Protein 1ZCZ (pdb70)

CATH classification: 3.40.50.1380 (+2 more: 3.40.140.20, 3.40.140.20)

InterPro domains:
  IPR002695 Bifunctional purine biosynthesis protein PurH-like [MF_00139] (1-452)
  IPR002695 Bifunctional purine biosynthesis protein PurH-like [PF01808] (104-384)
  IPR002695 Bifunctional purine biosynthesis protein PurH-like [PIRSF000414] (1-452)
  IPR002695 Bifunctional purine biosynthesis protein PurH-like [PTHR11692] (2-452)
  IPR002695 Bifunctional purine biosynthesis protein PurH-like [SM00798] (104-391)
  IPR011607 Methylglyoxal synthase-like domain [PF02142] (15-68)
  IPR011607 Methylglyoxal synthase-like domain [PS51855] (1-115)
  IPR011607 Methylglyoxal synthase-like domain [SM00851] (13-114)
  IPR016193 Cytidine deaminase-like [SSF53927] (165-452)
  IPR024051 AICAR transformylase, duplicated domain superfamily [G3DSA:3.40.140.20] (161-304)
  IPR024051 AICAR transformylase, duplicated domain superfamily [G3DSA:3.40.140.20] (324-452)
  IPR036914 Methylglyoxal synthase-like domain superfamily [G3DSA:3.40.50.1380] (1-156)
  IPR036914 Methylglyoxal synthase-like domain superfamily [SSF52335] (1-155)

Secondary structure (DSSP, 8-state):
--EEEEE-SSTGGGHHHHHHHHHTT-EEEE-HHHHHHHHHTT---EEGGGGS----GGGGTTTT--HHHHHHHHSSS-S-SEEEE-PPPTT---SHHHHHHHHHHHTTTT-EEE-SHHHHHHHHH---HHHHHHHHHHHHHHHHHHHHHHHHHHSTTSEEEEEEE----S-SSSTTS-EEEES--SEEEE-SSSPPPHHHHHHHHHHHHHHHT-SSSEEEEEETTEEEEEEE-S-HHHHHHHHHHHTTTTTTTEEEEESS-B-HHHHHH--S-EEEEE-S-B-HHHHHHHTTSS-EEEEE-----EEEEEETTEEEEEE--PPPS--EEEESPPPPHHHHHHHHHHHHHHHHSPSS-EEEEETTEEEEEE-S-SSHHHHHHHHHHHHGGGGTT-EEEESS--SSHHHHHHHHHTT--EEEE----TTHHHHHHHHHHHT-EEEE-SS-----/--SSEEEEEES-TTTTHHHHHHHHHTTPEEEE-HHHHHHHHHTT---EEGGGGS----GGGGTTTT--HHHHHHHHSSS-S-SEEEEEPPPTT---SHHHHHHHHHHHTTTT-EEE-SHHHHHHHHH---HHHHHHHHHHHHHHHHHHHHHHHHHHSTTSEEEEEEE----S-SSSTTS-EEEES--SEEE-STT----HHHHHHHHHHHHHHHT-SSSEEEEEETTEEEEEEE-S-HHHHHHHHHHHTTTT-TTEEEEESS-B-HHHHHT--S-EEEEE-S-B-HHHHHHHHHTT-EEEEE-----EEEEEETTEEEEEE--PPPS--EEEESSPPPHHHHHHHHHHHHHHHHSPSS-EEEEETTEEEEEE-S-SSHHHHHHHHHHHHGGGGTT-EEEESS--SSTHHHHHHHHTT--EEEE----TTHHHHHHHHHHHT-EEEE-SS-----

Organism: Thermotoga maritima (strain ATCC 43589 / DSM 3109 / JCM 10099 / NBRC 100826 / MSB8) (NCBI:txid243274)

Foldseek 3Di:
DQEEEEEDDPQVVCLVVLVVSVVVPHAAEYDPVSQVVNVVVVHHYHYCCVVFPDDQPPNNLCVQVGVRNLCLQQPPNHPGQEYEYADDDPPDDHDRRLVSQLSNLVNLLRHFYYHDPVSVVLSVPDRDPVSSNVRSVVSVLVSLVVVQVNVCVVPNPPHDHFDWDDQPECAAPDNVHHDTHTHDAQKDKQEPDDGQYNQNVLLQVLQCQLQQPQVAWKKFKGDRQATPKMFDDDDNLVRQVQRCVLVVVRSAQIAMETAAEQELVNLVSDPHHYAEYEYCYYDPNSSVSPNVDNHMYMHGDDDFDWAFQDDPNDTDIDGLDDDDDDWAWDDADDDDPQQVSLQVSQSSNQLRFAPQKKWKDDPGMTNFIQGPDPAVLRRLQRRLVRNQQVLAQIEMEGLADDQALNSVVSSLVSHHAEYEHADDHPCSVRNSVSCVVSNHIYIHDPDGRHHD/DQDQEEEEEEPDCVVCVVVQQVSVVVPHAYEYDPVVCVVCVVVVHHHHHCPVQFDDDCPPNCLCVLVTPRNLCLQQPPRHPGQEYEYEDDDPPDDHDRRLVSQLSNLVNLLRHAYYHDDVSVVCSNPDRDPVVSNVRSVVSVLVVLVVVQVNVCVVPNPPHDHWDWDDQPACAAP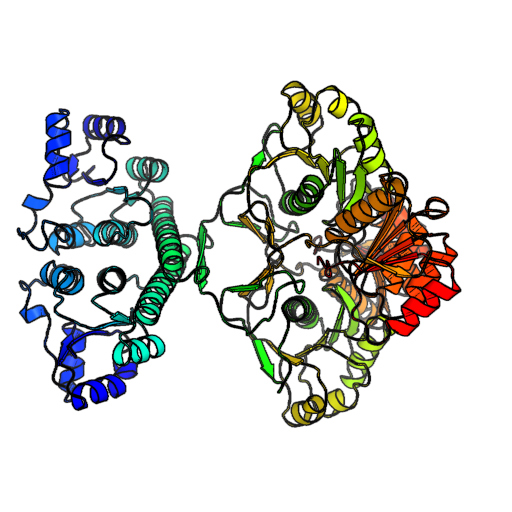DNVHHDTHTHDAQKDWQFPPRDDHNQRVLLQVLQAVLQLLAPAWKKFWGDPQATPKMFHDDDNLVRHVQRCVLVVVRRAQIEMETAAEAELVNLVSDPHDHQEYEYCYYDPNSNVSQSVVNHIYIHGDDDFDWAFQQDPNDTDIDGQDDDDDDWAWDDFDDDDPQQVSQQVSQQSNCLSAAPQKKWKTDPGMTNFIFGPDPAVLRNLQRRLVRNQQVLAQIEMEGLADDQALNSVVSSLVSHHAEYEHADDHPCRVVNVVSCNVSNHIYIHDPDGRHHD

Solvent-accessible surface area: 35564 Å² total; per-residue (Å²): 113,108,68,0,6,0,24,12,112,79,59,123,121,3,19,106,14,0,84,84,6,69,132,128,55,20,83,1,32,0,24,57,40,2,1,106,28,0,110,95,44,69,4,64,10,60,34,17,45,105,29,25,52,172,32,91,73,65,70,26,110,0,59,35,1,7,12,56,4,0,14,6,0,23,4,86,153,15,107,2,25,0,0,0,4,20,18,34,60,74,104,60,16,31,10,10,8,2,3,5,0,3,0,0,0,66,24,37,126,102,0,6,0,0,15,44,58,98,0,0,112,57,0,29,130,28,95,74,100,144,28,30,66,80,0,0,0,7,0,0,1,68,0,1,43,14,1,7,76,2,0,49,78,32,45,156,13,9,6,21,16,37,78,89,51,123,31,136,38,217,73,1,4,0,75,53,2,130,16,32,5,14,11,99,20,25,28,101,57,46,42,167,74,88,53,5,36,2,19,13,0,13,11,0,15,13,0,23,33,5,0,103,76,14,52,86,73,0,0,0,0,0,28,34,17,7,4,7,0,0,0,8,19,153,79,56,38,63,4,2,95,74,0,12,85,33,29,65,83,2,0,111,11,0,4,0,0,0,39,11,75,0,39,63,120,1,3,115,40,18,176,51,71,7,35,0,1,0,0,48,30,21,35,125,97,0,38,109,26,1,67,158,74,109,5,0,3,0,72,15,38,144,47,60,19,70,8,4,30,13,1,1,27,0,0,2,8,0,33,24,91,45,6,164,48,138,41,107,74,53,15,36,137,96,16,58,92,70,44,66,59,14,0,55,0,0,0,38,0,0,2,1,0,23,2,9,0,0,0,0,0,69,102,7,24,3,18,5,11,0,5,10,1,14,23,8,92,25,0,0,64,0,0,18,66,67,7,40,127,136,0,126,32,0,4,0,1,0,0,8,70,4,43,94,28,61,1,0,53,35,0,22,140,24,30,7,87,0,0,0,0,8,40,57,11,145,87,24,114,90,2,32,96,42,0,129,126,62,65,3,10,0,11,82,2,53,17,48,0,24,11,16,163,156,126,54,32,0,9,4,30,32,93,22,50,91,66,23,48,100,40,2,93,98,10,68,128,134,40,16,38,1,40,0,33,68,52,25,10,60,43,6,59,97,56,66,4,115,14,51,31,9,42,106,46,21,49,176,28,111,66,66,74,25,106,0,95,26,2,6,12,62,10,0,16,7,0,22,3,90,154,14,98,1,29,0,0,0,3,20,19,120,70,71,104,52,16,30,10,10,8,2,3,5,0,4,0,0,0,68,24,39,123,98,0,9,1,0,18,49,102,102,0,5,57,50,0,29,139,47,99,69,102,146,24,24,44,80,0,0,0,9,0,0,0,63,0,0,39,13,1,5,74,2,0,51,70,22,46,152,13,12,6,24,18,33,74,87,41,116,30,151,32,208,54,2,4,0,73,52,2,129,14,31,5,12,13,169,14,27,25,94,31,43,13,159,63,115,80,6,35,1,21,6,2,12,12,0,15,8,0,16,23,2,0,97,23,14,77,125,70,0,0,0,0,0,33,33,6,8,5,6,0,0,0,15,14,113,78,57,39,69,4,0,108,80,0,11,91,34,25,71,131,1,0,129,14,0,5,0,0,0,43,12,77,0,34,80,121,2,4,100,39,33,158,45,87,1,54,0,0,0,0,48,32,19,37,127,96,0,27,59,50,4,24,90,76,69,8,54,0,0,63,11,40,149,38,59,16,69,9,4,42,14,2,1,26,0,0,2,8,0,34,23,95,41,8,169,49,136,35,100,77,52,19,41,142,84,21,62,113,94,45,43,67,15,0,64,0,0,0,58,0,0,0,0,0,22,4,8,0,0,0,0,0,72,97,8,25,2,16,3,14,0,9,9,1,12,23,11,102,28,0,0,61,0,0,18,68,64,5,40,164,134,0,161,29,0,3,1,1,0,0,7,71,4,41,86,31,52,1,0,75,46,0,20,170,30,27,4,85,0,0,0,0,9,47,57,14,151,92,29,147,98,2,25,88,42,0,132,114,66,65,6,11,1,15,77,2,49,17,50,0,23,7,18

Sequence (906 aa):
MKRILVSLYEKEKYLDILRELHEKGWEIWASSGTAKFLKSNGIEANDVSTITGFENLLGGLVKTLHPEIFAGILGPEPRWDVVFVDLYPPPDIDIGGVALLRAAAKNWKKVKPAFDMETLKLAIEIDDEETRKYLAGMTFAFTSVYDSIRANQFVEGISLAFKREDLQLRYGENPHEKAFVYGKPAFEILHEGKTISFNNILDAENAWFMAKNLPRMGAVVVKHQSPCGAAIGEDKVEIVKKAIEADDESSFGGILAVNFEMDEEVAKSLKKYLEVIVAPSFTQEAIEVLSKKKVRLLKPGDYASWAGKMAFGSLVLSERKYPEGNFELVVGEPLSEKELEDLEFAYRVVEGAKSNAVLIAKDGVTVGIGSGQPSRKRAAWIATVMAGEKAKGAVAASDAFFPFPDSLEILAQAGVKAVVAPLGSIRDEEVIEKARELGITFYKAPSRVFRHHHMKRILVSLYEKEKYLDILRELHEKGWEIWASSGTAKFLKSNGIEANDVSTITGFENLLGGLVKTLHPEIFAGILGPEPRWDVVFVDLYPPPDIDIGGVALLRAAAKNWKKVKPAFDMETLKLAIEIDDEETRKYLAGMTFAFTSVYDSIRANQFVEGISLAFKREDLQLRYGENPHEKAFVYGKPAFEILHEGKTISFNNILDAENAWFMAKNLPRMGAVVVKHQSPCGAAIGEDKVEIVKKAIEADDESSFGGILAVNFEMDEEVAKSLKKYLEVIVAPSFTQEAIEVLSKKKVRLLKPGDYASWAGKMAFGSLVLSERKYPEGNFELVVGEPLSEKELEDLEFAYRVVEGAKSNAVLIAKDGVTVGIGSGQPSRKRAAWIATVMAGEKAKGAVAASDAFFPFPDSLEILAQAGVKAVVAPLGSIRDEEVIEKARELGITFYKAPSRVFRH

Radius of gyration: 31.63 Å; Cα contacts (8 Å, |Δi|>4): 2223; chains: 2; bounding box: 84×68×86 Å

Structure (mmCIF, N/CA/C/O backbone):
data_1ZCZ
#
_entry.id   1ZCZ
#
_cell.length_a   62.084
_cell.length_b   58.630
_cell.length_c   72.749
_cell.angle_alpha   99.26
_cell.angle_beta   96.89
_cell.angle_gamma   106.13
#
_symmetry.space_group_name_H-M   'P 1'
#
loop_
_entity.id
_entity.type
_entity.pdbx_description
1 polymer 'Bifunctional purine biosynthesis protein purH'
2 non-polymer 'POTASSIUM ION'
3 non-polymer 'TETRAETHYLENE GLYCOL'
4 water water
#
loop_
_atom_site.group_PDB
_atom_site.id
_atom_site.type_symbol
_atom_site.label_atom_id
_atom_site.label_alt_id
_atom_site.label_comp_id
_atom_site.label_asym_id
_atom_site.label_entity_id
_atom_site.label_seq_id
_atom_site.pdbx_PDB_ins_code
_atom_site.Cartn_x
_atom_site.Cartn_y
_atom_site.Cartn_z
_atom_site.occupancy
_atom_site.B_iso_or_equiv
_atom_site.auth_seq_id
_atom_site.auth_comp_id
_atom_site.auth_asym_id
_atom_site.auth_atom_id
_atom_site.pdbx_PDB_model_num
ATOM 1 N N . MET A 1 13 ? 24.512 -31.395 21.882 1.00 56.59 1 MET A N 1
ATOM 2 C CA . MET A 1 13 ? 23.156 -31.244 21.261 1.00 55.42 1 MET A CA 1
ATOM 3 C C . MET A 1 13 ? 22.013 -31.440 22.291 1.00 53.36 1 MET A C 1
ATOM 4 O O . MET A 1 13 ? 22.245 -31.855 23.437 1.00 56.94 1 MET A O 1
ATOM 6 N N . LYS A 1 14 ? 20.789 -31.132 21.866 1.00 47.88 2 LYS A N 1
ATOM 7 C CA . LYS A 1 14 ? 19.584 -31.149 22.728 1.00 44.39 2 LYS A CA 1
ATOM 8 C C . LYS A 1 14 ? 19.690 -30.285 24.011 1.00 41.39 2 LYS A C 1
ATOM 9 O O . LYS A 1 14 ? 19.330 -30.704 25.108 1.00 40.40 2 LYS A O 1
ATOM 15 N N . ARG A 1 15 ? 20.168 -29.060 23.837 1.00 39.90 3 ARG A N 1
ATOM 16 C CA . ARG A 1 15 ? 20.151 -28.048 24.898 1.00 38.94 3 ARG A CA 1
ATOM 17 C C . ARG A 1 15 ? 19.332 -26.852 24.446 1.00 37.66 3 ARG A C 1
ATOM 18 O O . ARG A 1 15 ? 19.559 -26.290 23.361 1.00 34.27 3 ARG A O 1
ATOM 26 N N . ILE A 1 16 ? 18.376 -26.470 25.292 1.00 36.84 4 ILE A N 1
ATOM 27 C CA . ILE A 1 16 ? 17.476 -25.355 25.007 1.00 35.03 4 ILE A CA 1
ATOM 28 C C . ILE A 1 16 ? 17.468 -24.333 26.144 1.00 34.01 4 ILE A C 1
ATOM 29 O O . ILE A 1 16 ? 17.436 -24.697 27.311 1.00 31.57 4 ILE A O 1
ATOM 34 N N . LEU A 1 17 ? 17.521 -23.053 25.786 1.00 32.58 5 LEU A N 1
ATOM 35 C CA . LEU A 1 17 ? 17.367 -21.957 26.740 1.00 34.03 5 LEU A CA 1
ATOM 36 C C . LEU A 1 17 ? 15.984 -21.375 26.514 1.00 35.46 5 LEU A C 1
ATOM 37 O O . LEU A 1 17 ? 15.638 -20.993 25.387 1.00 35.39 5 LEU A O 1
ATOM 42 N N . VAL A 1 18 ? 15.209 -21.299 27.596 1.00 36.39 6 VAL A N 1
ATOM 43 C CA . VAL A 1 18 ? 13.816 -20.869 27.559 1.00 37.66 6 VAL A CA 1
ATOM 44 C C . VAL A 1 18 ? 13.529 -19.653 28.486 1.00 35.85 6 VAL A C 1
ATOM 45 O O . VAL A 1 18 ? 13.840 -19.670 29.685 1.00 38.03 6 VAL A O 1
ATOM 49 N N . SER A 1 19 ? 12.902 -18.629 27.914 1.00 34.96 7 SER A N 1
ATOM 50 C CA . SER A 1 19 ? 12.296 -17.520 28.675 1.00 35.01 7 SER A CA 1
ATOM 51 C C . SER A 1 19 ? 10.845 -17.327 28.243 1.00 34.38 7 SER A C 1
ATOM 52 O O . SER A 1 19 ? 10.585 -16.980 27.085 1.00 37.17 7 SER A O 1
ATOM 55 N N . LEU A 1 20 ? 9.902 -17.582 29.150 1.00 39.16 8 LEU A N 1
ATOM 56 C CA . LEU A 1 20 ? 8.458 -17.624 28.808 1.00 40.18 8 LEU A CA 1
ATOM 57 C C . LEU A 1 20 ? 7.622 -16.568 29.517 1.00 38.62 8 LEU A C 1
ATOM 58 O O . LEU A 1 20 ? 7.778 -16.365 30.725 1.00 38.71 8 LEU A O 1
ATOM 63 N N . TYR A 1 21 ? 6.689 -15.968 28.786 1.00 38.99 9 TYR A N 1
ATOM 64 C CA . TYR A 1 21 ? 5.606 -15.177 29.383 1.00 41.67 9 TYR A CA 1
ATOM 65 C C . TYR A 1 21 ? 4.379 -16.065 29.487 1.00 43.26 9 TYR A C 1
ATOM 66 O O . TYR A 1 21 ? 3.831 -16.270 30.582 1.00 40.48 9 TYR A O 1
ATOM 75 N N . GLU A 1 22 ? 3.948 -16.599 28.340 1.00 42.57 10 GLU A N 1
ATOM 76 C CA . GLU A 1 22 ? 2.784 -17.499 28.281 1.00 41.76 10 GLU A CA 1
ATOM 77 C C . GLU A 1 22 ? 3.184 -18.885 28.763 1.00 42.18 10 GLU A C 1
ATOM 78 O O . GLU A 1 22 ? 3.318 -19.812 27.972 1.00 41.95 10 GLU A O 1
ATOM 84 N N . LYS A 1 23 ? 3.345 -19.039 30.070 1.00 39.70 11 LYS A N 1
ATOM 85 C CA . LYS A 1 23 ? 3.924 -20.247 30.609 1.00 38.71 11 LYS A CA 1
ATOM 86 C C . LYS A 1 23 ? 3.088 -21.498 30.319 1.00 38.27 11 LYS A C 1
ATOM 87 O O . LYS A 1 23 ? 3.610 -22.470 29.781 1.00 36.23 11 LYS A O 1
ATOM 93 N N . GLU A 1 24 ? 1.798 -21.467 30.639 1.00 36.12 12 GLU A N 1
ATOM 94 C CA . GLU A 1 24 ? 0.961 -22.660 30.490 1.00 36.47 12 GLU A CA 1
ATOM 95 C C . GLU A 1 24 ? 0.806 -23.081 29.034 1.00 34.46 12 GLU A C 1
ATOM 96 O O . GLU A 1 24 ? 0.649 -24.251 28.760 1.00 35.28 12 GLU A O 1
ATOM 102 N N . LYS A 1 25 ? 0.811 -22.114 28.122 1.00 34.85 13 LYS A N 1
ATOM 103 C CA . LYS A 1 25 ? 0.742 -22.385 26.677 1.00 36.13 13 LYS A CA 1
ATOM 104 C C . LYS A 1 25 ? 1.830 -23.369 26.199 1.00 37.27 13 LYS A C 1
ATOM 105 O O . LYS A 1 25 ? 1.575 -24.250 25.381 1.00 36.42 13 LYS A O 1
ATOM 111 N N . TYR A 1 26 ? 3.034 -23.247 26.737 1.00 35.95 14 TYR A N 1
ATOM 112 C CA . TYR A 1 26 ? 4.144 -24.115 26.318 1.00 37.43 14 TYR A CA 1
ATOM 113 C C . TYR A 1 26 ? 4.514 -25.231 27.300 1.00 36.58 14 TYR A C 1
ATOM 114 O O . TYR A 1 26 ? 5.513 -25.913 27.102 1.00 36.78 14 TYR A O 1
ATOM 123 N N . LEU A 1 27 ? 3.704 -25.458 28.328 1.00 38.81 15 LEU A N 1
ATOM 124 C CA . LEU A 1 27 ? 4.036 -26.460 29.321 1.00 38.15 15 LEU A CA 1
ATOM 125 C C . LEU A 1 27 ? 4.080 -27.893 28.728 1.00 40.50 15 LEU A C 1
ATOM 126 O O . LEU A 1 27 ? 5.032 -28.652 28.965 1.00 36.35 15 LEU A O 1
ATOM 131 N N . ASP A 1 28 ? 3.043 -28.249 27.973 1.00 41.23 16 ASP A N 1
ATOM 132 C CA . ASP A 1 28 ? 2.945 -29.570 27.350 1.00 40.78 16 ASP A CA 1
ATOM 133 C C . ASP A 1 28 ? 4.099 -29.874 26.406 1.00 39.92 16 ASP A C 1
ATOM 134 O O . ASP A 1 28 ? 4.674 -30.954 26.485 1.00 38.84 16 ASP A O 1
ATOM 139 N N . ILE A 1 29 ? 4.446 -28.945 25.520 1.00 39.95 17 ILE A N 1
ATOM 140 C CA . ILE A 1 29 ? 5.555 -29.208 24.599 1.00 41.83 17 ILE A CA 1
ATOM 141 C C . ILE A 1 29 ? 6.903 -29.283 25.335 1.00 42.10 17 ILE A C 1
ATOM 142 O O . ILE A 1 29 ? 7.764 -30.076 24.979 1.00 42.84 17 ILE A O 1
ATOM 147 N N . LEU A 1 30 ? 7.082 -28.477 26.371 1.00 40.48 18 LEU A N 1
ATOM 148 C CA . LEU A 1 30 ? 8.320 -28.538 27.148 1.00 40.63 18 LEU A CA 1
ATOM 149 C C . LEU A 1 30 ? 8.467 -29.857 27.894 1.00 39.29 18 LEU A C 1
ATOM 150 O O . LEU A 1 30 ? 9.578 -30.366 28.039 1.00 38.70 18 LEU A O 1
ATOM 155 N N . ARG A 1 31 ? 7.352 -30.413 28.362 1.00 38.60 19 ARG A N 1
ATOM 156 C CA . ARG A 1 31 ? 7.371 -31.728 28.982 1.00 38.48 19 ARG A CA 1
ATOM 157 C C . ARG A 1 31 ? 7.857 -32.790 27.997 1.00 37.29 19 ARG A C 1
ATOM 158 O O . ARG A 1 31 ? 8.709 -33.599 28.335 1.00 38.63 19 ARG A O 1
ATOM 166 N N . GLU A 1 32 ? 7.296 -32.777 26.788 1.00 38.17 20 GLU A N 1
ATOM 167 C CA . GLU A 1 32 ? 7.743 -33.649 25.698 1.00 40.01 20 GLU A CA 1
ATOM 168 C C . GLU A 1 32 ? 9.242 -33.562 25.450 1.00 39.44 20 GLU A C 1
ATOM 169 O O . GLU A 1 32 ? 9.905 -34.582 25.333 1.00 38.30 20 GLU A O 1
ATOM 175 N N . LEU A 1 33 ? 9.771 -32.346 25.330 1.00 38.60 21 LEU A N 1
ATOM 176 C CA . LEU A 1 33 ? 11.194 -32.169 25.066 1.00 38.98 21 LEU A CA 1
ATOM 177 C C . LEU A 1 33 ? 12.023 -32.803 26.183 1.00 39.66 21 LEU A C 1
ATOM 178 O O . LEU A 1 33 ? 13.016 -33.490 25.922 1.00 40.83 21 LEU A O 1
ATOM 183 N N . HIS A 1 34 ? 11.609 -32.602 27.426 1.00 38.18 22 HIS A N 1
ATOM 184 C CA . HIS A 1 34 ? 12.368 -33.157 28.536 1.00 38.85 22 HIS A CA 1
ATOM 185 C C . HIS A 1 34 ? 12.297 -34.699 28.558 1.00 38.57 22 HIS A C 1
ATOM 186 O O . HIS A 1 34 ? 13.294 -35.366 28.868 1.00 35.80 22 HIS A O 1
ATOM 193 N N . GLU A 1 35 ? 11.125 -35.247 28.232 1.00 38.00 23 GLU A N 1
ATOM 194 C CA . GLU A 1 35 ? 10.952 -36.703 28.109 1.00 39.94 23 GLU A CA 1
ATOM 195 C C . GLU A 1 35 ? 11.790 -37.255 26.945 1.00 39.62 23 GLU A C 1
ATOM 196 O O . GLU A 1 35 ? 12.284 -38.359 27.014 1.00 38.62 23 GLU A O 1
ATOM 202 N N . LYS A 1 36 ? 11.963 -36.461 25.892 1.00 38.68 24 LYS A N 1
ATOM 203 C CA . LYS A 1 36 ? 12.843 -36.815 24.775 1.00 39.44 24 LYS A CA 1
ATOM 204 C C . LYS A 1 36 ? 14.313 -36.452 25.036 1.00 40.32 24 LYS A C 1
ATOM 205 O O . LYS A 1 36 ? 15.103 -36.355 24.093 1.00 41.08 24 LYS A O 1
ATOM 211 N N . GLY A 1 37 ? 14.676 -36.241 26.304 1.00 40.16 25 GLY A N 1
ATOM 212 C CA . GLY A 1 37 ? 16.065 -36.019 26.697 1.00 39.79 25 GLY A CA 1
ATOM 213 C C . GLY A 1 37 ? 16.679 -34.658 26.396 1.00 40.93 25 GLY A C 1
ATOM 214 O O . GLY A 1 37 ? 17.912 -34.556 26.311 1.00 42.74 25 GLY A O 1
ATOM 215 N N . TRP A 1 38 ? 15.872 -33.605 26.223 1.00 41.74 26 TRP A N 1
ATOM 216 C CA . TRP A 1 38 ? 16.442 -32.252 26.129 1.00 40.66 26 TRP A CA 1
ATOM 217 C C . TRP A 1 38 ? 16.841 -31.764 27.514 1.00 40.66 26 TRP A C 1
ATOM 218 O O . TRP A 1 38 ? 16.162 -32.045 28.512 1.00 42.66 26 TRP A O 1
ATOM 229 N N . GLU A 1 39 ? 17.971 -31.065 27.566 1.00 39.28 27 GLU A N 1
ATOM 230 C CA . GLU A 1 39 ? 18.419 -30.382 28.775 1.00 39.05 27 GLU A CA 1
ATOM 231 C C . GLU A 1 39 ? 17.865 -28.955 28.771 1.00 38.10 27 GLU A C 1
ATOM 232 O O . GLU A 1 39 ? 18.214 -28.166 27.904 1.00 39.32 27 GLU A O 1
ATOM 238 N N . ILE A 1 40 ? 16.979 -28.637 29.711 1.00 37.01 28 ILE A N 1
ATOM 239 C CA . ILE A 1 40 ? 16.324 -27.330 29.728 1.00 35.98 28 ILE A CA 1
ATOM 240 C C . ILE A 1 40 ? 17.012 -26.346 30.666 1.00 36.14 28 ILE A C 1
ATOM 241 O O . ILE A 1 40 ? 17.182 -26.629 31.843 1.00 35.53 28 ILE A O 1
ATOM 246 N N . TRP A 1 41 ? 17.396 -25.189 30.114 1.00 36.19 29 TRP A N 1
ATOM 247 C CA . TRP A 1 41 ? 17.818 -24.032 30.898 1.00 36.68 29 TRP A CA 1
ATOM 248 C C . TRP A 1 41 ? 16.786 -22.943 30.801 1.00 36.85 29 TRP A C 1
ATOM 249 O O . TRP A 1 41 ? 16.140 -22.777 29.756 1.00 39.04 29 TRP A O 1
ATOM 260 N N . ALA A 1 42 ? 16.633 -22.166 31.866 1.00 37.85 30 ALA A N 1
ATOM 261 C CA . ALA A 1 42 ? 15.601 -21.143 31.862 1.00 37.76 30 ALA A CA 1
ATOM 262 C C . ALA A 1 42 ? 15.888 -19.920 32.715 1.00 39.61 30 ALA A C 1
ATOM 263 O O . ALA A 1 42 ? 16.659 -19.965 33.690 1.00 36.69 30 ALA A O 1
ATOM 265 N N . SER A 1 43 ? 15.240 -18.830 32.314 1.00 43.66 31 SER A N 1
ATOM 266 C CA . SER A 1 43 ? 15.041 -17.670 33.171 1.00 47.41 31 SER A CA 1
ATOM 267 C C . SER A 1 43 ? 14.538 -18.162 34.521 1.00 48.03 31 SER A C 1
ATOM 268 O O . SER A 1 43 ? 13.868 -19.193 34.595 1.00 50.47 31 SER A O 1
ATOM 271 N N . SER A 1 44 ? 14.874 -17.449 35.589 1.00 49.66 32 SER A N 1
ATOM 272 C CA . SER A 1 44 ? 14.577 -17.936 36.957 1.00 48.93 32 SER A CA 1
ATOM 273 C C . SER A 1 44 ? 13.065 -18.095 37.247 1.00 49.07 32 SER A C 1
ATOM 274 O O . SER A 1 44 ? 12.651 -18.985 38.003 1.00 49.37 32 SER A O 1
ATOM 279 N N . GLY A 1 45 ? 12.248 -17.221 36.663 1.00 48.21 33 GLY A N 1
ATOM 280 C CA . GLY A 1 45 ? 10.790 -17.326 36.804 1.00 48.24 33 GLY A CA 1
ATOM 281 C C . GLY A 1 45 ? 10.244 -18.528 36.049 1.00 47.24 33 GLY A C 1
ATOM 282 O O . GLY A 1 45 ? 9.407 -19.270 36.557 1.00 42.65 33 GLY A O 1
ATOM 283 N N . THR A 1 46 ? 10.713 -18.706 34.815 1.00 45.65 34 THR A N 1
ATOM 284 C CA . THR A 1 46 ? 10.380 -19.889 34.045 1.00 45.65 34 THR A CA 1
ATOM 285 C C . THR A 1 46 ? 10.914 -21.158 34.735 1.00 47.00 34 THR A C 1
ATOM 286 O O . THR A 1 46 ? 10.256 -22.207 34.735 1.00 46.74 34 THR A O 1
ATOM 290 N N . ALA A 1 47 ? 12.075 -21.048 35.373 1.00 46.73 35 ALA A N 1
ATOM 291 C CA . ALA A 1 47 ? 12.706 -22.195 36.002 1.00 46.29 35 ALA A CA 1
ATOM 292 C C . ALA A 1 47 ? 11.869 -22.770 37.143 1.00 45.90 35 ALA A C 1
ATOM 293 O O . ALA A 1 47 ? 11.695 -23.990 37.229 1.00 43.66 35 ALA A O 1
ATOM 295 N N . LYS A 1 48 ? 11.320 -21.902 37.998 1.00 46.15 36 LYS A N 1
ATOM 296 C CA . LYS A 1 48 ? 10.486 -22.385 39.111 1.00 45.63 36 LYS A CA 1
ATOM 297 C C . LYS A 1 48 ? 9.109 -22.869 38.646 1.00 43.05 36 LYS A C 1
ATOM 298 O O . LYS A 1 48 ? 8.573 -23.820 39.199 1.00 41.76 36 LYS A O 1
ATOM 302 N N . PHE A 1 49 ? 8.553 -22.247 37.607 1.00 44.59 37 PHE A N 1
ATOM 303 C CA . PHE A 1 49 ? 7.275 -22.721 37.061 1.00 43.47 37 PHE A CA 1
ATOM 304 C C . PHE A 1 49 ? 7.369 -24.162 36.558 1.00 42.59 37 PHE A C 1
ATOM 305 O O . PHE A 1 49 ? 6.529 -24.998 36.894 1.00 37.97 37 PHE A O 1
ATOM 313 N N . LEU A 1 50 ? 8.394 -24.441 35.751 1.00 41.03 38 LEU A N 1
ATOM 314 C CA . LEU A 1 50 ? 8.610 -25.782 35.233 1.00 40.63 38 LEU A CA 1
ATOM 315 C C . LEU A 1 50 ? 8.808 -26.801 36.354 1.00 41.29 38 LEU A C 1
ATOM 316 O O . LEU A 1 50 ? 8.256 -27.899 36.297 1.00 41.17 38 LEU A O 1
ATOM 321 N N . LYS A 1 51 ? 9.574 -26.427 37.375 1.00 41.91 39 LYS A N 1
ATOM 322 C CA . LYS A 1 51 ? 9.804 -27.297 38.548 1.00 40.91 39 LYS A CA 1
ATOM 323 C C . LYS A 1 51 ? 8.518 -27.593 39.314 1.00 40.34 39 LYS A C 1
ATOM 324 O O . LYS A 1 51 ? 8.268 -28.733 39.681 1.00 38.24 39 LYS A O 1
ATOM 330 N N . SER A 1 52 ? 7.694 -26.569 39.539 1.00 41.17 40 SER A N 1
ATOM 331 C CA . SER A 1 52 ? 6.415 -26.765 40.242 1.00 41.04 40 SER A CA 1
ATOM 332 C C . SER A 1 52 ? 5.471 -27.666 39.446 1.00 40.91 40 SER A C 1
ATOM 333 O O . SER A 1 52 ? 4.496 -28.166 39.990 1.00 39.41 40 SER A O 1
ATOM 336 N N . ASN A 1 53 ? 5.762 -27.834 38.152 1.00 40.84 41 ASN A N 1
ATOM 337 C CA . ASN A 1 53 ? 5.060 -28.779 37.288 1.00 40.14 41 ASN A CA 1
ATOM 338 C C . ASN A 1 53 ? 5.845 -30.072 37.012 1.00 40.37 41 ASN A C 1
ATOM 339 O O . ASN A 1 53 ? 5.576 -30.768 36.038 1.00 40.98 41 ASN A O 1
ATOM 344 N N . GLY A 1 54 ? 6.808 -30.393 37.871 1.00 40.06 42 GLY A N 1
ATOM 345 C CA . GLY A 1 54 ? 7.545 -31.643 37.768 1.00 40.18 42 GLY A CA 1
ATOM 346 C C . GLY A 1 54 ? 8.515 -31.763 36.606 1.00 42.06 42 GLY A C 1
ATOM 347 O O . GLY A 1 54 ? 8.849 -32.878 36.203 1.00 44.13 42 GLY A O 1
ATOM 348 N N . ILE A 1 55 ? 8.979 -30.631 36.076 1.00 41.55 43 ILE A N 1
ATOM 349 C CA . ILE A 1 55 ? 9.968 -30.637 34.993 1.00 41.27 43 ILE A CA 1
ATOM 350 C C . ILE A 1 55 ? 11.305 -30.031 35.443 1.00 41.58 43 ILE A C 1
ATOM 351 O O . ILE A 1 55 ? 11.375 -28.875 35.881 1.00 40.14 43 ILE A O 1
ATOM 356 N N . GLU A 1 56 ? 12.361 -30.834 35.312 1.00 41.94 44 GLU A N 1
ATOM 357 C CA . GLU A 1 56 ? 13.708 -30.432 35.691 1.00 42.52 44 GLU A CA 1
ATOM 358 C C . GLU A 1 56 ? 14.174 -29.328 34.764 1.00 42.20 44 GLU A C 1
ATOM 359 O O . GLU A 1 56 ? 14.117 -29.455 33.533 1.00 43.16 44 GLU A O 1
ATOM 361 N N . ALA A 1 57 ? 14.587 -28.221 35.359 1.00 40.51 45 ALA A N 1
ATOM 362 C CA . ALA A 1 57 ? 15.131 -27.109 34.594 1.00 40.25 45 ALA A CA 1
ATOM 363 C C . ALA A 1 57 ? 16.322 -26.516 35.332 1.00 39.78 45 ALA A C 1
ATOM 364 O O . ALA A 1 57 ? 16.331 -26.475 36.556 1.00 41.28 45 ALA A O 1
ATOM 366 N N . ASN A 1 58 ? 17.318 -26.070 34.568 1.00 38.18 46 ASN A N 1
ATOM 367 C CA . ASN A 1 58 ? 18.522 -25.455 35.092 1.00 36.63 46 ASN A CA 1
ATOM 368 C C . ASN A 1 58 ? 18.324 -23.955 35.052 1.00 36.44 46 ASN A C 1
ATOM 369 O O . ASN A 1 58 ? 17.985 -23.410 34.002 1.00 32.13 46 ASN A O 1
ATOM 374 N N . ASP A 1 59 ? 18.517 -23.296 36.190 1.00 36.33 47 ASP A N 1
ATOM 375 C CA . ASP A 1 59 ? 18.354 -21.854 36.312 1.00 39.30 47 ASP A CA 1
ATOM 376 C C . ASP A 1 59 ? 19.630 -21.217 35.791 1.00 39.75 47 ASP A C 1
ATOM 377 O O . ASP A 1 59 ? 20.714 -21.540 36.252 1.00 40.40 47 ASP A O 1
ATOM 382 N N . VAL A 1 60 ? 19.509 -20.330 34.816 1.00 42.59 48 VAL A N 1
ATOM 383 C CA . VAL A 1 60 ? 20.688 -19.651 34.268 1.00 45.23 48 VAL A CA 1
ATOM 384 C C . VAL A 1 60 ? 21.430 -18.783 35.276 1.00 48.02 48 VAL A C 1
ATOM 385 O O . VAL A 1 60 ? 22.603 -18.475 35.081 1.00 50.71 48 VAL A O 1
ATOM 389 N N . SER A 1 61 ? 20.751 -18.367 36.343 1.00 49.21 49 SER A N 1
ATOM 390 C CA . SER A 1 61 ? 21.417 -17.670 37.443 1.00 48.51 49 SER A CA 1
ATOM 391 C C . SER A 1 61 ? 22.689 -18.413 37.867 1.00 47.93 49 SER A C 1
ATOM 392 O O . SER A 1 61 ? 23.674 -17.791 38.228 1.00 50.83 49 SER A O 1
ATOM 395 N N . THR A 1 62 ? 22.641 -19.745 37.809 1.00 46.30 50 THR A N 1
ATOM 396 C CA . THR A 1 62 ? 23.784 -20.653 38.064 1.00 44.78 50 THR A CA 1
ATOM 397 C C . THR A 1 62 ? 25.113 -20.281 37.363 1.00 44.67 50 THR A C 1
ATOM 398 O O . THR A 1 62 ? 26.185 -20.520 37.915 1.00 44.02 50 THR A O 1
ATOM 405 N N . ILE A 1 63 ? 25.035 -19.716 36.154 1.00 44.11 51 ILE A N 1
ATOM 406 C CA . ILE A 1 63 ? 26.222 -19.416 35.343 1.00 44.59 51 ILE A CA 1
ATOM 407 C C . ILE A 1 63 ? 26.559 -17.917 35.262 1.00 46.25 51 ILE A C 1
ATOM 408 O O . ILE A 1 63 ? 27.368 -17.516 34.413 1.00 45.45 51 ILE A O 1
ATOM 413 N N . THR A 1 64 ? 25.916 -17.089 36.097 1.00 46.37 52 THR A N 1
ATOM 414 C CA . THR A 1 64 ? 26.204 -15.651 36.141 1.00 45.57 52 THR A CA 1
ATOM 415 C C . THR A 1 64 ? 26.298 -15.117 37.575 1.00 45.94 52 THR A C 1
ATOM 416 O O . THR A 1 64 ? 25.824 -15.757 38.519 1.00 44.44 52 THR A O 1
ATOM 420 N N . GLY A 1 65 ? 26.920 -13.951 37.741 1.00 45.64 53 GLY A N 1
ATOM 421 C CA . GLY A 1 65 ? 26.988 -13.306 39.068 1.00 44.67 53 GLY A CA 1
ATOM 422 C C . GLY A 1 65 ? 25.607 -12.817 39.492 1.00 44.65 53 GLY A C 1
ATOM 423 O O . GLY A 1 65 ? 24.910 -12.162 38.700 1.00 44.18 53 GLY A O 1
ATOM 424 N N . PHE A 1 66 ? 25.191 -13.144 40.721 1.00 45.29 54 PHE A N 1
ATOM 425 C CA . PHE A 1 66 ? 23.822 -12.790 41.156 1.00 45.14 54 PHE A CA 1
ATOM 426 C C . PHE A 1 66 ? 23.672 -11.298 41.432 1.00 44.79 54 PHE A C 1
ATOM 427 O O . PHE A 1 66 ? 24.420 -10.725 42.221 1.00 44.46 54 PHE A O 1
ATOM 435 N N . GLU A 1 67 ? 22.672 -10.695 40.801 1.00 45.70 55 GLU A N 1
ATOM 436 C CA . GLU A 1 67 ? 22.279 -9.327 41.110 1.00 45.83 55 GLU A CA 1
ATOM 437 C C . GLU A 1 67 ? 20.758 -9.202 41.025 1.00 46.07 55 GLU A C 1
ATOM 438 O O . GLU A 1 67 ? 20.098 -9.943 40.275 1.00 49.79 55 GLU A O 1
ATOM 444 N N . ASN A 1 68 ? 20.202 -8.274 41.794 1.00 46.39 56 ASN A N 1
ATOM 445 C CA . ASN A 1 68 ? 18.761 -8.025 41.756 1.00 47.26 56 ASN A CA 1
ATOM 446 C C . ASN A 1 68 ? 18.475 -6.529 41.563 1.00 46.88 56 ASN A C 1
ATOM 447 O O . ASN A 1 68 ? 17.616 -5.936 42.248 1.00 46.95 56 ASN A O 1
ATOM 452 N N . LEU A 1 69 ? 19.205 -5.920 40.634 1.00 44.88 57 LEU A N 1
ATOM 453 C CA . LEU A 1 69 ? 19.092 -4.475 40.421 1.00 45.58 57 LEU A CA 1
ATOM 454 C C . LEU A 1 69 ? 17.694 -4.155 39.876 1.00 45.29 57 LEU A C 1
ATOM 455 O O . LEU A 1 69 ? 17.145 -4.927 39.089 1.00 43.89 57 LEU A O 1
ATOM 460 N N . LEU A 1 70 ? 17.131 -3.026 40.313 1.00 45.75 58 LEU A N 1
ATOM 461 C CA . LEU A 1 70 ? 15.779 -2.606 39.908 1.00 45.66 58 LEU A CA 1
ATOM 462 C C . LEU A 1 70 ? 14.740 -3.734 40.089 1.00 47.66 58 LEU A C 1
ATOM 463 O O . LEU A 1 70 ? 13.819 -3.879 39.296 1.00 49.49 58 LEU A O 1
ATOM 468 N N . GLY A 1 71 ? 14.909 -4.530 41.144 1.00 50.26 59 GLY A N 1
ATOM 469 C CA . GLY A 1 71 ? 14.019 -5.656 41.432 1.00 51.56 59 GLY A CA 1
ATOM 470 C C . GLY A 1 71 ? 13.899 -6.713 40.341 1.00 53.17 59 GLY A C 1
ATOM 471 O O . GLY A 1 71 ? 12.838 -7.321 40.191 1.00 55.27 59 GLY A O 1
ATOM 472 N N . GLY A 1 72 ? 14.966 -6.929 39.573 1.00 52.16 60 GLY A N 1
ATOM 473 C CA . GLY A 1 72 ? 15.024 -8.055 38.643 1.00 50.45 60 GLY A CA 1
ATOM 474 C C . GLY A 1 72 ? 14.924 -7.724 37.168 1.00 50.39 60 GLY A C 1
ATOM 475 O O . GLY A 1 72 ? 14.972 -8.640 36.324 1.00 48.54 60 GLY A O 1
ATOM 476 N N . LEU A 1 73 ? 14.817 -6.430 36.849 1.00 48.44 61 LEU A N 1
ATOM 477 C CA . LEU A 1 73 ? 14.650 -5.960 35.456 1.00 48.36 61 LEU A CA 1
ATOM 478 C C . LEU A 1 73 ? 15.769 -6.361 34.493 1.00 46.69 61 LEU A C 1
ATOM 479 O O . LEU A 1 73 ? 15.551 -6.436 33.273 1.00 46.48 61 LEU A O 1
ATOM 484 N N . VAL A 1 74 ? 16.973 -6.591 35.031 1.00 45.66 62 VAL A N 1
ATOM 485 C CA . VAL A 1 74 ? 18.163 -6.788 34.180 1.00 45.78 62 VAL A CA 1
ATOM 486 C C . VAL A 1 74 ? 18.874 -8.144 34.368 1.00 43.92 62 VAL A C 1
ATOM 487 O O . VAL A 1 74 ? 19.997 -8.326 33.927 1.00 41.12 62 VAL A O 1
ATOM 491 N N . LYS A 1 75 ? 18.193 -9.084 35.032 1.00 45.53 63 LYS A N 1
ATOM 492 C CA . LYS A 1 75 ? 18.684 -10.443 35.269 1.00 44.16 63 LYS A CA 1
ATOM 493 C C . LYS A 1 75 ? 19.170 -11.165 33.993 1.00 43.32 63 LYS A C 1
ATOM 494 O O . LYS A 1 75 ? 20.078 -12.001 34.060 1.00 42.49 63 LYS A O 1
ATOM 497 N N . THR A 1 76 ? 18.585 -10.841 32.841 1.00 40.48 64 THR A N 1
ATOM 498 C CA . THR A 1 76 ? 18.934 -11.502 31.572 1.00 43.65 64 THR A CA 1
ATOM 499 C C . THR A 1 76 ? 20.127 -10.845 30.821 1.00 41.45 64 THR A C 1
ATOM 500 O O . THR A 1 76 ? 20.820 -11.506 30.004 1.00 40.78 64 THR A O 1
ATOM 504 N N . LEU A 1 77 ? 20.374 -9.568 31.115 1.00 40.79 65 LEU A N 1
ATOM 505 C CA . LEU A 1 77 ? 21.358 -8.758 30.365 1.00 39.79 65 LEU A CA 1
ATOM 506 C C . LEU A 1 77 ? 22.764 -8.917 30.977 1.00 38.46 65 LEU A C 1
ATOM 507 O O . LEU A 1 77 ? 23.335 -7.992 31.549 1.00 37.27 65 LEU A O 1
ATOM 512 N N . HIS A 1 78 ? 23.279 -10.136 30.840 1.00 36.14 66 HIS A N 1
ATOM 513 C CA . HIS A 1 78 ? 24.523 -10.559 31.461 1.00 35.06 66 HIS A CA 1
ATOM 514 C C . HIS A 1 78 ? 25.418 -11.177 30.373 1.00 34.94 66 HIS A C 1
ATOM 515 O O . HIS A 1 78 ? 24.914 -11.893 29.477 1.00 33.71 66 HIS A O 1
ATOM 522 N N . PRO A 1 79 ? 26.747 -10.921 30.447 1.00 36.07 67 PRO A N 1
ATOM 523 C CA . PRO A 1 79 ? 27.652 -11.321 29.351 1.00 35.75 67 PRO A CA 1
ATOM 524 C C . PRO A 1 79 ? 27.773 -12.847 29.184 1.00 36.00 67 PRO A C 1
ATOM 525 O O . PRO A 1 79 ? 27.893 -13.334 28.070 1.00 36.16 67 PRO A O 1
ATOM 529 N N . GLU A 1 80 ? 27.689 -13.595 30.274 1.00 37.61 68 GLU A N 1
ATOM 530 C CA . GLU A 1 80 ? 27.831 -15.056 30.197 1.00 37.57 68 GLU A CA 1
ATOM 531 C C . GLU A 1 80 ? 26.712 -15.670 29.368 1.00 37.48 68 GLU A C 1
ATOM 532 O O . GLU A 1 80 ? 26.943 -16.637 28.616 1.00 35.83 68 GLU A O 1
ATOM 538 N N . ILE A 1 81 ? 25.508 -15.092 29.479 1.00 36.31 69 ILE A N 1
ATOM 539 C CA . ILE A 1 81 ? 24.354 -15.597 28.757 1.00 37.62 69 ILE A CA 1
ATOM 540 C C . ILE A 1 81 ? 24.531 -15.280 27.266 1.00 37.43 69 ILE A C 1
ATOM 541 O O . ILE A 1 81 ? 24.426 -16.163 26.429 1.00 37.65 69 ILE A O 1
ATOM 5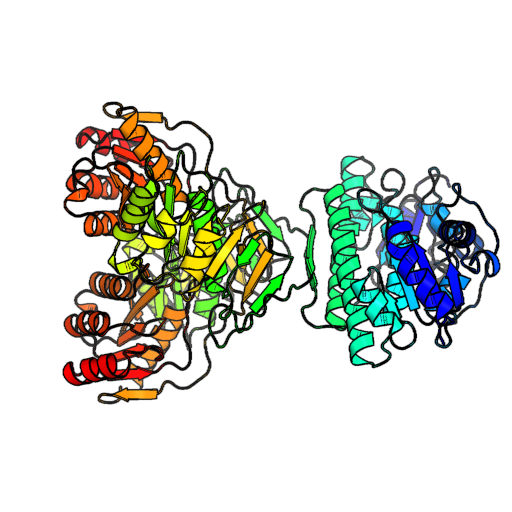46 N N . PHE A 1 82 ? 24.847 -14.036 26.931 1.00 35.37 70 PHE A N 1
ATOM 547 C CA . PHE A 1 82 ? 25.022 -13.686 25.520 1.00 36.48 70 PHE A CA 1
ATOM 548 C C . PHE A 1 82 ? 26.241 -14.354 24.881 1.00 37.45 70 PHE A C 1
ATOM 549 O O . PHE A 1 82 ? 26.180 -14.727 23.718 1.00 38.62 70 PHE A O 1
ATOM 557 N N . ALA A 1 83 ? 27.314 -14.565 25.639 1.00 35.77 71 ALA A N 1
ATOM 558 C CA . ALA A 1 83 ? 28.469 -15.282 25.096 1.00 38.01 71 ALA A CA 1
ATOM 559 C C . ALA A 1 83 ? 28.107 -16.742 24.798 1.00 36.98 71 ALA A C 1
ATOM 560 O O . ALA A 1 83 ? 28.578 -17.323 23.798 1.00 37.95 71 ALA A O 1
ATOM 562 N N . GLY A 1 84 ? 27.252 -17.317 25.638 1.00 36.37 72 GLY A N 1
ATOM 563 C CA . GLY A 1 84 ? 26.768 -18.699 25.447 1.00 37.07 72 GLY A CA 1
ATOM 564 C C . GLY A 1 84 ? 25.898 -18.890 24.207 1.00 37.60 72 GLY A C 1
ATOM 565 O O . GLY A 1 84 ? 25.691 -20.024 23.782 1.00 37.08 72 GLY A O 1
ATOM 566 N N . ILE A 1 85 ? 25.371 -17.790 23.650 1.00 36.84 73 ILE A N 1
ATOM 567 C CA . ILE A 1 85 ? 24.520 -17.819 22.459 1.00 36.93 73 ILE A CA 1
ATOM 568 C C . ILE A 1 85 ? 25.326 -17.444 21.223 1.00 39.01 73 ILE A C 1
ATOM 569 O O . ILE A 1 85 ? 25.171 -18.070 20.146 1.00 37.29 73 ILE A O 1
ATOM 574 N N . LEU A 1 86 ? 26.200 -16.445 21.380 1.00 37.80 74 LEU A N 1
ATOM 575 C CA . LEU A 1 86 ? 26.861 -15.785 20.237 1.00 37.56 74 LEU A CA 1
ATOM 576 C C . LEU A 1 86 ? 28.180 -16.412 19.813 1.00 36.20 74 LEU A C 1
ATOM 577 O O . LEU A 1 86 ? 28.643 -16.163 18.718 1.00 38.57 74 LEU A O 1
ATOM 582 N N . GLY A 1 87 ? 28.815 -17.176 20.691 1.00 37.19 75 GLY A N 1
ATOM 583 C CA . GLY A 1 87 ? 30.094 -17.794 20.392 1.00 37.44 75 GLY A CA 1
ATOM 584 C C . GLY A 1 87 ? 29.986 -18.986 19.447 1.00 38.07 75 GLY A C 1
ATOM 585 O O . GLY A 1 87 ? 28.894 -19.532 19.248 1.00 36.15 75 GLY A O 1
ATOM 586 N N . PRO A 1 88 ? 31.132 -19.424 18.893 1.00 39.88 76 PRO A N 1
ATOM 587 C CA . PRO A 1 88 ? 31.125 -20.566 17.958 1.00 39.56 76 PRO A CA 1
ATOM 588 C C . PRO A 1 88 ? 30.881 -21.919 18.619 1.00 39.08 76 PRO A C 1
ATOM 589 O O . PRO A 1 88 ? 30.578 -22.884 17.929 1.00 40.82 76 PRO A O 1
ATOM 593 N N . GLU A 1 89 ? 31.038 -21.999 19.935 1.00 39.36 77 GLU A N 1
ATOM 594 C CA . GLU A 1 89 ? 30.692 -23.204 20.684 1.00 40.05 77 GLU A CA 1
ATOM 595 C C . GLU A 1 89 ? 29.607 -22.893 21.729 1.00 38.97 77 GLU A C 1
ATOM 596 O O . GLU A 1 89 ? 29.882 -22.872 22.923 1.00 38.31 77 GLU A O 1
ATOM 602 N N . PRO A 1 90 ? 28.355 -22.672 21.283 1.00 39.23 78 PRO A N 1
ATOM 603 C CA . PRO A 1 90 ? 27.329 -22.173 22.210 1.00 37.71 78 PRO A CA 1
ATOM 604 C C . PRO A 1 90 ? 26.879 -23.184 23.262 1.00 38.90 78 PRO A C 1
ATOM 605 O O . PRO A 1 90 ? 27.065 -24.386 23.091 1.00 37.67 78 PRO A O 1
ATOM 609 N N . ARG A 1 91 ? 26.295 -22.672 24.340 1.00 38.23 79 ARG A N 1
ATOM 610 C CA . ARG A 1 91 ? 25.763 -23.482 25.434 1.00 38.22 79 ARG A CA 1
ATOM 611 C C . ARG A 1 91 ? 24.425 -24.110 25.104 1.00 37.81 79 ARG A C 1
ATOM 612 O O . ARG A 1 91 ? 24.029 -25.068 25.758 1.00 39.24 79 ARG A O 1
ATOM 620 N N . TRP A 1 92 ? 23.746 -23.566 24.095 1.00 36.61 80 TRP A N 1
ATOM 621 C CA . TRP A 1 92 ? 22.376 -23.910 23.762 1.00 36.40 80 TRP A CA 1
ATOM 622 C C . TRP A 1 92 ? 22.245 -24.082 22.270 1.00 37.69 80 TRP A C 1
ATOM 623 O O . TRP A 1 92 ? 22.786 -23.288 21.493 1.00 37.27 80 TRP A O 1
ATOM 634 N N . ASP A 1 93 ? 21.510 -25.121 21.873 1.00 37.41 81 ASP A N 1
ATOM 635 C CA . ASP A 1 93 ? 21.238 -25.394 20.461 1.00 37.12 81 ASP A CA 1
ATOM 636 C C . ASP A 1 93 ? 19.986 -24.673 19.952 1.00 35.30 81 ASP A C 1
ATOM 637 O O . ASP A 1 93 ? 19.880 -24.333 18.759 1.00 35.95 81 ASP A O 1
ATOM 642 N N . VAL A 1 94 ? 19.052 -24.438 20.875 1.00 34.11 82 VAL A N 1
ATOM 643 C CA . VAL A 1 94 ? 17.834 -23.682 20.629 1.00 33.05 82 VAL A CA 1
ATOM 644 C C . VAL A 1 94 ? 17.674 -22.618 21.706 1.00 32.11 82 VAL A C 1
ATOM 645 O O . VAL A 1 94 ? 17.951 -22.844 22.896 1.00 33.63 82 VAL A O 1
ATOM 649 N N . VAL A 1 95 ? 17.235 -21.453 21.271 1.00 34.88 83 VAL A N 1
ATOM 650 C CA . VAL A 1 95 ? 16.852 -20.335 22.173 1.00 35.22 83 VAL A CA 1
ATOM 651 C C . VAL A 1 95 ? 15.386 -19.986 21.907 1.00 35.22 83 VAL A C 1
ATOM 652 O O . VAL A 1 95 ? 15.017 -19.541 20.812 1.00 37.27 83 VAL A O 1
ATOM 656 N N . PHE A 1 96 ? 14.554 -20.286 22.887 1.00 36.40 84 PHE A N 1
ATOM 657 C CA . PHE A 1 96 ? 13.101 -20.042 22.809 1.00 37.02 84 PHE A CA 1
ATOM 658 C C . PHE A 1 96 ? 12.664 -18.927 23.770 1.00 38.56 84 PHE A C 1
ATOM 659 O O . PHE A 1 96 ? 12.780 -19.052 24.992 1.00 36.63 84 PHE A O 1
ATOM 667 N N . VAL A 1 97 ? 12.147 -17.845 23.193 1.00 36.76 85 VAL A N 1
ATOM 668 C CA . VAL A 1 97 ? 11.673 -16.693 23.964 1.00 38.80 85 VAL A CA 1
ATOM 669 C C . VAL A 1 97 ? 10.282 -16.244 23.507 1.00 38.60 85 VAL A C 1
ATOM 670 O O . VAL A 1 97 ? 10.059 -15.984 22.340 1.00 37.70 85 VAL A O 1
ATOM 674 N N . ASP A 1 98 ? 9.373 -16.168 24.455 1.00 36.97 86 ASP A N 1
ATOM 675 C CA . ASP A 1 98 ? 8.019 -15.705 24.266 1.00 39.23 86 ASP A CA 1
ATOM 676 C C . ASP A 1 98 ? 7.928 -14.382 25.044 1.00 41.66 86 ASP A C 1
ATOM 677 O O . ASP A 1 98 ? 8.089 -14.362 26.276 1.00 39.27 86 ASP A O 1
ATOM 682 N N . LEU A 1 99 ? 7.645 -13.291 24.333 1.00 42.15 87 LEU A N 1
ATOM 683 C CA . LEU A 1 99 ? 7.692 -11.935 24.911 1.00 44.53 87 LEU A CA 1
ATOM 684 C C . LEU A 1 99 ? 6.398 -11.416 25.517 1.00 47.71 87 LEU A C 1
ATOM 685 O O . LEU A 1 99 ? 5.288 -11.790 25.127 1.00 47.53 87 LEU A O 1
ATOM 690 N N . TYR A 1 100 ? 6.537 -10.485 26.452 1.00 48.36 88 TYR A N 1
ATOM 691 C CA . TYR A 1 100 ? 5.371 -9.948 27.137 1.00 46.99 88 TYR A CA 1
ATOM 692 C C . TYR A 1 100 ? 4.552 -9.210 26.060 1.00 44.39 88 TYR A C 1
ATOM 693 O O . TYR A 1 100 ? 5.116 -8.617 25.128 1.00 41.07 88 TYR A O 1
ATOM 696 N N . PRO A 1 101 ? 3.221 -9.317 26.142 1.00 42.26 89 PRO A N 1
ATOM 697 C CA . PRO A 1 101 ? 2.402 -8.625 25.165 1.00 43.42 89 PRO A CA 1
ATOM 698 C C . PRO A 1 101 ? 2.346 -7.115 25.407 1.00 41.39 89 PRO A C 1
ATOM 699 O O . PRO A 1 101 ? 2.689 -6.635 26.489 1.00 42.04 89 PRO A O 1
ATOM 703 N N . PRO A 1 102 ? 1.892 -6.375 24.409 1.00 40.51 90 PRO A N 1
ATOM 704 C CA . PRO A 1 102 ? 1.730 -4.923 24.608 1.00 43.28 90 PRO A CA 1
ATOM 705 C C . PRO A 1 102 ? 0.776 -4.540 25.740 1.00 42.69 90 PRO A C 1
ATOM 706 O O . PRO A 1 102 ? -0.171 -5.284 26.043 1.00 42.40 90 PRO A O 1
ATOM 710 N N . PRO A 1 103 ? 1.002 -3.370 26.362 1.00 41.77 91 PRO A N 1
ATOM 711 C CA . PRO A 1 103 ? 1.963 -2.354 25.943 1.00 42.12 91 PRO A CA 1
ATOM 712 C C . PRO A 1 103 ? 3.396 -2.491 26.477 1.00 42.17 91 PRO A C 1
ATOM 713 O O . PRO A 1 103 ? 4.219 -1.635 26.140 1.00 41.66 91 PRO A O 1
ATOM 717 N N . ASP A 1 104 ? 3.696 -3.534 27.277 1.00 42.25 92 ASP A N 1
ATOM 718 C CA . ASP A 1 104 ? 5.050 -3.785 27.812 1.00 40.36 92 ASP A CA 1
ATOM 719 C C . ASP A 1 104 ? 6.096 -3.779 26.711 1.00 37.44 92 ASP A C 1
ATOM 720 O O . ASP A 1 104 ? 5.851 -4.307 25.626 1.00 38.73 92 ASP A O 1
ATOM 725 N N . ILE A 1 105 ? 7.287 -3.287 27.036 1.00 34.54 93 ILE A N 1
ATOM 726 C CA . ILE A 1 105 ? 8.410 -3.278 26.077 1.00 37.87 93 ILE A CA 1
ATOM 727 C C . ILE A 1 105 ? 9.550 -4.132 26.643 1.00 38.55 93 ILE A C 1
ATOM 728 O O . ILE A 1 105 ? 10.121 -3.806 27.674 1.00 39.57 93 ILE A O 1
ATOM 733 N N . ASP A 1 106 ? 9.875 -5.212 25.958 1.00 39.75 94 ASP A N 1
ATOM 734 C CA . ASP A 1 106 ? 10.902 -6.127 26.428 1.00 40.52 94 ASP A CA 1
ATOM 735 C C . ASP A 1 106 ? 12.287 -5.769 25.920 1.00 40.13 94 ASP A C 1
ATOM 736 O O . ASP A 1 106 ? 12.474 -5.604 24.709 1.00 40.24 94 ASP A O 1
ATOM 741 N N . ILE A 1 107 ? 13.270 -5.692 26.813 1.00 36.85 95 ILE A N 1
ATOM 742 C CA . ILE A 1 107 ? 14.642 -5.398 26.397 1.00 39.97 95 ILE A CA 1
ATOM 743 C C . ILE A 1 107 ? 15.507 -6.669 26.279 1.00 39.53 95 ILE A C 1
ATOM 744 O O . ILE A 1 107 ? 16.103 -6.937 25.232 1.00 40.01 95 ILE A O 1
ATOM 749 N N . GLY A 1 108 ? 15.563 -7.436 27.366 1.00 36.82 96 GLY A N 1
ATOM 750 C CA . GLY A 1 108 ? 16.463 -8.584 27.440 1.00 39.02 96 GLY A CA 1
ATOM 751 C C . GLY A 1 108 ? 16.066 -9.724 26.525 1.00 40.29 96 GLY A C 1
ATOM 752 O O . GLY A 1 108 ? 16.918 -10.292 25.846 1.00 40.12 96 GLY A O 1
ATOM 753 N N . GLY A 1 109 ? 14.784 -10.071 26.510 1.00 40.90 97 GLY A N 1
ATOM 754 C CA . GLY A 1 109 ? 14.311 -11.196 25.702 1.00 42.15 97 GLY A CA 1
ATOM 755 C C . GLY A 1 109 ? 14.457 -10.999 24.193 1.00 40.57 97 GLY A C 1
ATOM 756 O O . GLY A 1 109 ? 14.854 -11.923 23.455 1.00 39.29 97 GLY A O 1
ATOM 757 N N . VAL A 1 110 ? 14.129 -9.799 23.730 1.00 40.67 98 VAL A N 1
ATOM 758 C CA . VAL A 1 110 ? 14.296 -9.433 22.323 1.00 39.05 98 VAL A CA 1
ATOM 759 C C . VAL A 1 110 ? 15.787 -9.545 21.955 1.00 39.26 98 VAL A C 1
ATOM 760 O O . VAL A 1 110 ? 16.143 -10.075 20.898 1.00 37.89 98 VAL A O 1
ATOM 764 N N . ALA A 1 111 ? 16.666 -9.097 22.855 1.00 40.46 99 ALA A N 1
ATOM 765 C CA . ALA A 1 111 ? 18.112 -9.211 22.591 1.00 37.34 99 ALA A CA 1
ATOM 766 C C . ALA A 1 111 ? 18.583 -10.679 22.522 1.00 37.18 99 ALA A C 1
ATOM 767 O O . ALA A 1 111 ? 19.366 -11.000 21.666 1.00 38.97 99 ALA A O 1
ATOM 769 N N . LEU A 1 112 ? 18.099 -11.547 23.408 1.00 38.45 100 LEU A N 1
ATOM 770 C CA . LEU A 1 112 ? 18.399 -12.998 23.336 1.00 40.19 100 LEU A CA 1
ATOM 771 C C . LEU A 1 112 ? 18.009 -13.615 22.003 1.00 39.06 100 LEU A C 1
ATOM 772 O O . LEU A 1 112 ? 18.774 -14.327 21.355 1.00 38.69 100 LEU A O 1
ATOM 777 N N . LEU A 1 113 ? 16.790 -13.331 21.593 1.00 39.67 101 LEU A N 1
ATOM 778 C CA . LEU A 1 113 ? 16.261 -13.835 20.352 1.00 42.20 101 LEU A CA 1
ATOM 779 C C . LEU A 1 113 ? 17.085 -13.364 19.138 1.00 40.51 101 LEU A C 1
ATOM 780 O O . LEU A 1 113 ? 17.384 -14.138 18.216 1.00 39.56 101 LEU A O 1
ATOM 785 N N . ARG A 1 114 ? 17.435 -12.088 19.115 1.00 37.87 102 ARG A N 1
ATOM 786 C CA . ARG A 1 114 ? 18.217 -11.533 18.001 1.00 36.80 102 ARG A CA 1
ATOM 787 C C . ARG A 1 114 ? 19.636 -12.087 17.981 1.00 36.68 102 ARG A C 1
ATOM 788 O O . ARG A 1 114 ? 20.196 -12.313 16.902 1.00 38.39 102 ARG A O 1
ATOM 796 N N . ALA A 1 115 ? 20.200 -12.388 19.164 1.00 38.15 103 ALA A N 1
ATOM 797 C CA . ALA A 1 115 ? 21.520 -12.971 19.266 1.00 34.26 103 ALA A CA 1
ATOM 798 C C . ALA A 1 115 ? 21.526 -14.386 18.693 1.00 35.86 103 ALA A C 1
ATOM 799 O O . ALA A 1 115 ? 22.453 -14.770 17.960 1.00 34.27 103 ALA A O 1
ATOM 801 N N . ALA A 1 116 ? 20.501 -15.166 19.026 1.00 37.28 104 ALA A N 1
ATOM 802 C CA . ALA A 1 116 ? 20.357 -16.535 18.495 1.00 37.10 104 ALA A CA 1
ATOM 803 C C . ALA A 1 116 ? 20.266 -16.486 16.966 1.00 36.63 104 ALA A C 1
ATOM 804 O O . ALA A 1 116 ? 20.919 -17.265 16.250 1.00 36.79 104 ALA A O 1
ATOM 806 N N . ALA A 1 117 ? 19.456 -15.565 16.470 1.00 35.70 105 ALA A N 1
ATOM 807 C CA . ALA A 1 117 ? 19.284 -15.419 15.011 1.00 35.10 105 ALA A CA 1
ATOM 808 C C . ALA A 1 117 ? 20.548 -14.980 14.314 1.00 37.22 105 ALA A C 1
ATOM 809 O O . ALA A 1 117 ? 20.836 -15.456 13.202 1.00 39.73 105 ALA A O 1
ATOM 811 N N . LYS A 1 118 ? 21.297 -14.058 14.932 1.00 37.41 106 LYS A N 1
ATOM 812 C CA . LYS A 1 118 ? 22.616 -13.682 14.436 1.00 38.68 106 LYS A CA 1
ATOM 813 C C . LYS A 1 118 ? 23.551 -14.884 14.260 1.00 37.71 106 LYS A C 1
ATOM 814 O O . LYS A 1 118 ? 24.263 -14.965 13.263 1.00 38.51 106 LYS A O 1
ATOM 820 N N . ASN A 1 119 ? 23.561 -15.793 15.242 1.00 37.32 107 ASN A N 1
ATOM 821 C CA . ASN A 1 119 ? 24.415 -16.981 15.237 1.00 38.32 107 ASN A CA 1
ATOM 822 C C . ASN A 1 119 ? 23.660 -18.226 14.727 1.00 37.33 107 ASN A C 1
ATOM 823 O O . ASN A 1 119 ? 23.792 -19.339 15.255 1.00 39.11 107 ASN A O 1
ATOM 828 N N . TRP A 1 120 ? 22.894 -18.004 13.671 1.00 38.37 108 TRP A N 1
ATOM 829 C CA . TRP A 1 120 ? 21.976 -18.980 13.092 1.00 36.81 108 TRP A CA 1
ATOM 830 C C . TRP A 1 120 ? 22.606 -20.320 12.653 1.00 37.51 108 TRP A C 1
ATOM 831 O O . TRP A 1 120 ? 21.925 -21.362 12.613 1.00 37.64 108 TRP A O 1
ATOM 842 N N . LYS A 1 121 ? 23.894 -20.317 12.305 1.00 36.64 109 LYS A N 1
ATOM 843 C CA . LYS A 1 121 ? 24.549 -21.562 11.902 1.00 35.50 109 LYS A CA 1
ATOM 844 C C . LYS A 1 121 ? 24.750 -22.488 13.089 1.00 36.24 109 LYS A C 1
ATOM 845 O O . LYS A 1 121 ? 24.788 -23.726 12.930 1.00 34.17 109 LYS A O 1
ATOM 851 N N . LYS A 1 122 ? 24.828 -21.914 14.278 1.00 34.27 110 LYS A N 1
ATOM 852 C CA . LYS A 1 122 ? 25.126 -22.674 15.495 1.00 35.40 110 LYS A CA 1
ATOM 853 C C . LYS A 1 122 ? 24.000 -22.765 16.516 1.00 36.13 110 LYS A C 1
ATOM 854 O O . LYS A 1 122 ? 24.045 -23.642 17.393 1.00 36.17 110 LYS A O 1
ATOM 860 N N . VAL A 1 123 ? 23.027 -21.851 16.430 1.00 36.74 111 VAL A N 1
ATOM 861 C CA . VAL A 1 123 ? 21.905 -21.758 17.371 1.00 36.68 111 VAL A CA 1
ATOM 862 C C . VAL A 1 123 ? 20.624 -21.540 16.562 1.00 35.82 111 VAL A C 1
ATOM 863 O O . VAL A 1 123 ? 20.629 -20.812 15.558 1.00 36.90 111 VAL A O 1
ATOM 867 N N . LYS A 1 124 ? 19.510 -22.095 17.025 1.00 34.44 112 LYS A N 1
ATOM 868 C CA . LYS A 1 124 ? 18.249 -21.907 16.322 1.00 36.38 112 LYS A CA 1
ATOM 869 C C . LYS A 1 124 ? 17.274 -21.118 17.180 1.00 38.21 112 LYS A C 1
ATOM 870 O O . LYS A 1 124 ? 16.926 -21.555 18.285 1.00 35.01 112 LYS A O 1
ATOM 876 N N . PRO A 1 125 ? 16.860 -19.941 16.683 1.00 37.52 113 PRO A N 1
ATOM 877 C CA . PRO A 1 125 ? 15.902 -19.118 17.408 1.00 37.04 113 PRO A CA 1
ATOM 878 C C . PRO A 1 125 ? 14.435 -19.601 17.228 1.00 37.64 113 PRO A C 1
ATOM 879 O O . PRO A 1 125 ? 14.081 -20.132 16.172 1.00 37.57 113 PRO A O 1
ATOM 883 N N . ALA A 1 126 ? 13.620 -19.453 18.277 1.00 36.10 114 ALA A N 1
ATOM 884 C CA . ALA A 1 126 ? 12.185 -19.658 18.173 1.00 34.87 114 ALA A CA 1
ATOM 885 C C . ALA A 1 126 ? 11.435 -18.701 19.117 1.00 35.94 114 ALA A C 1
ATOM 886 O O . ALA A 1 126 ? 11.917 -18.360 20.186 1.00 36.03 114 ALA A O 1
ATOM 888 N N . PHE A 1 127 ? 10.228 -18.331 18.717 1.00 37.04 115 PHE A N 1
ATOM 889 C CA . PHE A 1 127 ? 9.404 -17.351 19.446 1.00 36.69 115 PHE A CA 1
ATOM 890 C C . PHE A 1 127 ? 7.911 -17.688 19.494 1.00 38.42 115 PHE A C 1
ATOM 891 O O . PHE A 1 127 ? 7.129 -16.903 19.994 1.00 38.11 115 PHE A O 1
ATOM 899 N N . ASP A 1 128 ? 7.521 -18.837 18.962 1.00 36.30 116 ASP A N 1
ATOM 900 C CA . ASP A 1 128 ? 6.137 -19.302 19.017 1.00 34.63 116 ASP A CA 1
ATOM 901 C C . ASP A 1 128 ? 6.083 -20.801 18.790 1.00 35.80 116 ASP A C 1
ATOM 902 O O . ASP A 1 128 ? 7.102 -21.423 18.599 1.00 35.14 116 ASP A O 1
ATOM 907 N N . MET A 1 129 ? 4.901 -21.391 18.839 1.00 34.20 117 MET A N 1
ATOM 908 C CA . MET A 1 129 ? 4.796 -22.853 18.708 1.00 37.34 117 MET A CA 1
ATOM 909 C C . MET A 1 129 ? 5.328 -23.363 17.354 1.00 38.16 117 MET A C 1
ATOM 910 O O . MET A 1 129 ? 6.019 -24.379 17.269 1.00 36.14 117 MET A O 1
ATOM 915 N N . GLU A 1 130 ? 4.999 -22.634 16.302 1.00 40.29 118 GLU A N 1
ATOM 916 C CA . GLU A 1 130 ? 5.390 -22.999 14.945 1.00 41.56 118 GLU A CA 1
ATOM 917 C C . GLU A 1 130 ? 6.932 -23.074 14.780 1.00 39.45 118 GLU A C 1
ATOM 918 O O . GLU A 1 130 ? 7.485 -24.099 14.350 1.00 37.33 118 GLU A O 1
ATOM 924 N N . THR A 1 131 ? 7.602 -21.991 15.137 1.00 36.51 119 THR A N 1
ATOM 925 C CA . THR A 1 131 ? 9.070 -21.899 15.066 1.00 37.59 119 THR A CA 1
ATOM 926 C C . THR A 1 131 ? 9.758 -22.789 16.090 1.00 37.78 119 THR A C 1
ATOM 927 O O . THR A 1 131 ? 10.841 -23.299 15.812 1.00 37.73 119 THR A O 1
ATOM 931 N N . LEU A 1 132 ? 9.139 -23.015 17.250 1.00 36.72 120 LEU A N 1
ATOM 932 C CA . LEU A 1 132 ? 9.718 -23.967 18.209 1.00 36.28 120 LEU A CA 1
ATOM 933 C C . LEU A 1 132 ? 9.758 -25.365 17.592 1.00 36.55 120 LEU A C 1
ATOM 934 O O . LEU A 1 132 ? 10.772 -26.080 17.670 1.00 34.85 120 LEU A O 1
ATOM 939 N N . LYS A 1 133 ? 8.648 -25.762 16.983 1.00 37.65 121 LYS A N 1
ATOM 9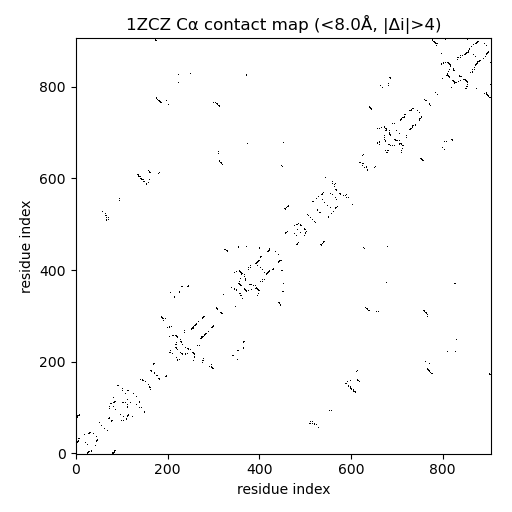40 C CA . LYS A 1 133 ? 8.542 -27.108 16.452 1.00 37.75 121 LYS A CA 1
ATOM 941 C C . LYS A 1 133 ? 9.545 -27.298 15.317 1.00 35.94 121 LYS A C 1
ATOM 942 O O . LYS A 1 133 ? 10.145 -28.355 15.212 1.00 36.79 121 LYS A O 1
ATOM 948 N N . LEU A 1 134 ? 9.783 -26.272 14.504 1.00 35.51 122 LEU A N 1
ATOM 949 C CA . LEU A 1 134 ? 10.836 -26.374 13.504 1.00 35.43 122 LEU A CA 1
ATOM 950 C C . LEU A 1 134 ? 12.209 -26.456 14.163 1.00 36.63 122 LEU A C 1
ATOM 951 O O . LEU A 1 134 ? 13.000 -27.329 13.831 1.00 38.52 122 LEU A O 1
ATOM 956 N N . ALA A 1 135 ? 12.506 -25.524 15.069 1.00 37.80 123 ALA A N 1
ATOM 957 C CA . ALA A 1 135 ? 13.827 -25.473 15.718 1.00 37.74 123 ALA A CA 1
ATOM 958 C C . ALA A 1 135 ? 14.213 -26.769 16.417 1.00 38.77 123 ALA A C 1
ATOM 959 O O . ALA A 1 135 ? 15.392 -27.111 16.511 1.00 40.33 123 ALA A O 1
ATOM 961 N N . ILE A 1 136 ? 13.227 -27.471 16.953 1.00 37.48 124 ILE A N 1
ATOM 962 C CA . ILE A 1 136 ? 13.499 -28.723 17.641 1.00 39.84 124 ILE A CA 1
ATOM 963 C C . ILE A 1 136 ? 13.880 -29.856 16.659 1.00 42.09 124 ILE A C 1
ATOM 964 O O . ILE A 1 136 ? 14.701 -30.714 16.973 1.00 40.62 124 ILE A O 1
ATOM 969 N N . GLU A 1 137 ? 13.282 -29.845 15.477 1.00 44.90 125 GLU A N 1
ATOM 970 C CA . GLU A 1 137 ? 13.432 -30.931 14.522 1.00 47.40 125 GLU A CA 1
ATOM 971 C C . GLU A 1 137 ? 14.676 -30.785 13.653 1.00 48.45 125 GLU A C 1
ATOM 972 O O . GLU A 1 137 ? 15.480 -31.714 13.491 1.00 48.54 125 GLU A O 1
ATOM 978 N N . ILE A 1 138 ? 14.813 -29.600 13.085 1.00 49.50 126 ILE A N 1
ATOM 979 C CA . ILE A 1 138 ? 15.630 -29.396 11.899 1.00 51.31 126 ILE A CA 1
ATOM 980 C C . ILE A 1 138 ? 17.051 -29.016 12.225 1.00 52.23 126 ILE A C 1
ATOM 981 O O . ILE A 1 138 ? 17.327 -28.510 13.319 1.00 52.88 126 ILE A O 1
ATOM 986 N N . ASP A 1 139 ? 17.947 -29.251 11.267 1.00 50.11 127 ASP A N 1
ATOM 987 C CA . ASP A 1 139 ? 19.304 -28.694 11.357 1.00 50.91 127 ASP A CA 1
ATOM 988 C C . ASP A 1 139 ? 19.887 -28.181 10.033 1.00 48.27 127 ASP A C 1
ATOM 989 O O . ASP A 1 139 ? 21.020 -27.676 10.021 1.00 48.63 127 ASP A O 1
ATOM 994 N N . ASP A 1 140 ? 19.130 -28.282 8.937 1.00 46.43 128 ASP A N 1
ATOM 995 C CA . ASP A 1 140 ? 19.648 -27.890 7.619 1.00 44.96 128 ASP A CA 1
ATOM 996 C C . ASP A 1 140 ? 19.768 -26.384 7.455 1.00 45.37 128 ASP A C 1
ATOM 997 O O . ASP A 1 140 ? 18.947 -25.616 8.000 1.00 41.74 128 ASP A O 1
ATOM 1002 N N . GLU A 1 141 ? 20.745 -25.969 6.644 1.00 44.25 129 GLU A N 1
ATOM 1003 C CA . GLU A 1 141 ? 21.090 -24.553 6.516 1.00 45.59 129 GLU A CA 1
ATOM 1004 C C . GLU A 1 141 ? 19.948 -23.683 6.001 1.00 43.98 129 GLU A C 1
ATOM 1005 O O . GLU A 1 141 ? 19.752 -22.562 6.476 1.00 40.05 129 GLU A O 1
ATOM 1011 N N . GLU A 1 142 ? 19.221 -24.175 5.002 1.00 42.50 130 GLU A N 1
ATOM 1012 C CA . GLU A 1 142 ? 18.083 -23.422 4.477 1.00 42.18 130 GLU A CA 1
ATOM 1013 C C . GLU A 1 142 ? 17.051 -23.146 5.591 1.00 38.26 130 GLU A C 1
ATOM 1014 O O . GLU A 1 142 ? 16.539 -22.020 5.723 1.00 39.15 130 GLU A O 1
ATOM 1020 N N . THR A 1 143 ? 16.744 -24.166 6.391 1.00 37.81 131 THR A N 1
ATOM 1021 C CA . THR A 1 143 ? 15.753 -24.021 7.474 1.00 38.07 131 THR A CA 1
ATOM 1022 C C . THR A 1 143 ? 16.296 -23.145 8.587 1.00 37.28 131 THR A C 1
ATOM 1023 O O . THR A 1 143 ? 15.537 -22.338 9.176 1.00 36.34 131 THR A O 1
ATOM 1027 N N . ARG A 1 144 ? 17.600 -23.256 8.879 1.00 34.82 132 ARG A N 1
ATOM 1028 C CA . ARG A 1 144 ? 18.238 -22.317 9.858 1.00 34.05 132 ARG A CA 1
ATOM 1029 C C . ARG A 1 144 ? 18.157 -20.852 9.444 1.00 34.12 132 ARG A C 1
ATOM 1030 O O . ARG A 1 144 ? 17.909 -19.977 10.271 1.00 35.33 132 ARG A O 1
ATOM 1038 N N . LYS A 1 145 ? 18.362 -20.592 8.156 1.00 34.76 133 LYS A N 1
ATOM 1039 C CA . LYS A 1 145 ? 18.217 -19.263 7.598 1.00 36.49 133 LYS A CA 1
ATOM 1040 C C . LYS A 1 145 ? 16.794 -18.723 7.680 1.00 37.60 133 LYS A C 1
ATOM 1041 O O . LYS A 1 145 ? 16.582 -17.546 7.978 1.00 37.49 133 LYS A O 1
ATOM 1047 N N . TYR A 1 146 ? 15.829 -19.584 7.393 1.00 37.84 134 TYR A N 1
ATOM 1048 C CA . TYR A 1 146 ? 14.411 -19.254 7.540 1.00 38.42 134 TYR A CA 1
ATOM 1049 C C . TYR A 1 146 ? 14.062 -18.889 8.990 1.00 37.37 134 TYR A C 1
ATOM 1050 O O . TYR A 1 146 ? 13.362 -17.893 9.256 1.00 34.98 134 TYR A O 1
ATOM 1059 N N . LEU A 1 147 ? 14.543 -19.676 9.951 1.00 38.56 135 LEU A N 1
ATOM 1060 C CA . LEU A 1 147 ? 14.293 -19.328 11.360 1.00 37.51 135 LEU A CA 1
ATOM 1061 C C . LEU A 1 147 ? 14.861 -17.960 11.755 1.00 38.65 135 LEU A C 1
ATOM 1062 O O . LEU A 1 147 ? 14.211 -17.220 12.485 1.00 38.54 135 LEU A O 1
ATOM 1067 N N . ALA A 1 148 ? 16.044 -17.613 11.248 1.00 36.49 136 ALA A N 1
ATOM 1068 C CA . ALA A 1 148 ? 16.629 -16.315 11.508 1.00 35.78 136 ALA A CA 1
ATOM 1069 C C . ALA A 1 148 ? 15.784 -15.208 10.871 1.00 35.31 136 ALA A C 1
ATOM 1070 O O . ALA A 1 148 ? 15.490 -14.167 11.513 1.00 34.63 136 ALA A O 1
ATOM 1072 N N . GLY A 1 149 ? 15.383 -15.403 9.617 1.00 37.97 137 GLY A N 1
ATOM 1073 C CA . GLY A 1 149 ? 14.547 -14.392 8.960 1.00 37.24 137 GLY A CA 1
ATOM 1074 C C . GLY A 1 149 ? 13.225 -14.193 9.694 1.00 37.11 137 GLY A C 1
ATOM 1075 O O . GLY A 1 149 ? 12.759 -13.068 9.907 1.00 36.65 137 GLY A O 1
ATOM 1076 N N . MET A 1 150 ? 12.588 -15.298 10.055 1.00 35.60 138 MET A N 1
ATOM 1077 C CA . MET A 1 150 ? 11.333 -15.223 10.779 1.00 37.36 138 MET A CA 1
ATOM 1078 C C . MET A 1 150 ? 11.478 -14.420 12.071 1.00 36.44 138 MET A C 1
ATOM 1079 O O . MET A 1 150 ? 10.562 -13.669 12.481 1.00 34.98 138 MET A O 1
ATOM 1084 N N . THR A 1 151 ? 12.602 -14.621 12.759 1.00 38.10 139 THR A N 1
ATOM 1085 C CA . THR A 1 151 ? 12.829 -13.975 14.058 1.00 38.97 139 THR A CA 1
ATOM 1086 C C . THR A 1 151 ? 12.985 -12.472 13.897 1.00 38.02 139 THR A C 1
ATOM 1087 O O . THR A 1 151 ? 12.351 -11.687 14.642 1.00 35.92 139 THR A O 1
ATOM 1091 N N . PHE A 1 152 ? 13.787 -12.044 12.917 1.00 35.88 140 PHE A N 1
ATOM 1092 C CA . PHE A 1 152 ? 13.929 -10.609 12.662 1.00 36.89 140 PHE A CA 1
ATOM 1093 C C . PHE A 1 152 ? 12.629 -10.008 12.099 1.00 37.99 140 PHE A C 1
ATOM 1094 O O . PHE A 1 152 ? 12.326 -8.841 12.370 1.00 38.44 140 PHE A O 1
ATOM 1102 N N . ALA A 1 153 ? 11.856 -10.787 11.336 1.00 39.94 141 ALA A N 1
ATOM 1103 C CA . ALA A 1 153 ? 10.537 -10.302 10.862 1.00 38.80 141 ALA A CA 1
ATOM 1104 C C . ALA A 1 153 ? 9.624 -10.023 12.057 1.00 38.70 141 ALA A C 1
ATOM 1105 O O . ALA A 1 153 ? 8.838 -9.064 12.073 1.00 37.16 141 ALA A O 1
ATOM 1107 N N . PHE A 1 154 ? 9.732 -10.898 13.056 1.00 37.56 142 PHE A N 1
ATOM 1108 C CA . PHE A 1 154 ? 8.960 -10.807 14.295 1.00 36.79 142 PHE A CA 1
ATOM 1109 C C . PHE A 1 154 ? 9.345 -9.601 15.182 1.00 38.13 142 PHE A C 1
ATOM 1110 O O . PHE A 1 154 ? 8.453 -8.838 15.642 1.00 36.57 142 PHE A O 1
ATOM 1118 N N . THR A 1 155 ? 10.648 -9.408 15.391 1.00 38.81 143 THR A N 1
ATOM 1119 C CA . THR A 1 155 ? 11.151 -8.279 16.169 1.00 36.93 143 THR A CA 1
ATOM 1120 C C . THR A 1 155 ? 10.902 -6.935 15.470 1.00 37.94 143 THR A C 1
ATOM 1121 O O . THR A 1 155 ? 10.632 -5.933 16.120 1.00 38.52 143 THR A O 1
ATOM 1125 N N . SER A 1 156 ? 10.946 -6.923 14.145 1.00 38.03 144 SER A N 1
ATOM 1126 C CA . SER A 1 156 ? 10.541 -5.723 13.385 1.00 35.18 144 SER A CA 1
ATOM 1127 C C . SER A 1 156 ? 9.083 -5.297 13.647 1.00 37.86 144 SER A C 1
ATOM 1128 O O . SER A 1 156 ? 8.803 -4.125 13.919 1.00 37.98 144 SER A O 1
ATOM 1131 N N . VAL A 1 157 ? 8.160 -6.256 13.601 1.00 38.14 145 VAL A N 1
ATOM 1132 C CA . VAL A 1 157 ? 6.759 -5.971 13.844 1.00 38.33 145 VAL A CA 1
ATOM 1133 C C . VAL A 1 157 ? 6.566 -5.584 15.318 1.00 39.16 145 VAL A C 1
ATOM 1134 O O . VAL A 1 157 ? 5.822 -4.669 15.625 1.00 37.48 145 VAL A O 1
ATOM 1138 N N . TYR A 1 158 ? 7.266 -6.262 16.222 1.00 36.23 146 TYR A N 1
ATOM 1139 C CA . TYR A 1 158 ? 7.154 -5.941 17.668 1.00 37.51 146 TYR A CA 1
ATOM 1140 C C . TYR A 1 158 ? 7.474 -4.453 17.920 1.00 34.33 146 TYR A C 1
ATOM 1141 O O . TYR A 1 158 ? 6.778 -3.714 18.642 1.00 36.05 146 TYR A O 1
ATOM 1150 N N . ASP A 1 159 ? 8.575 -4.029 17.336 1.00 35.35 147 ASP A N 1
ATOM 1151 C CA . ASP A 1 159 ? 9.071 -2.685 17.546 1.00 34.54 147 ASP A CA 1
ATOM 1152 C C . ASP A 1 159 ? 8.217 -1.640 16.840 1.00 35.85 147 ASP A C 1
ATOM 1153 O O . ASP A 1 159 ? 8.150 -0.495 17.292 1.00 36.81 147 ASP A O 1
ATOM 1158 N N . SER A 1 160 ? 7.613 -2.013 15.723 1.00 35.10 148 SER A N 1
ATOM 1159 C CA . SER A 1 160 ? 6.634 -1.135 15.052 1.00 38.40 148 SER A CA 1
ATOM 1160 C C . SER A 1 160 ? 5.443 -0.806 15.955 1.00 36.69 148 SER A C 1
ATOM 1161 O O . SER A 1 160 ? 5.006 0.349 16.100 1.00 36.90 148 SER A O 1
ATOM 1164 N N . ILE A 1 161 ? 4.919 -1.855 16.566 1.00 36.76 149 ILE A N 1
ATOM 1165 C CA . ILE A 1 161 ? 3.838 -1.740 17.530 1.00 36.41 149 ILE A CA 1
ATOM 1166 C C . ILE A 1 161 ? 4.236 -0.783 18.653 1.00 35.49 149 ILE A C 1
ATOM 1167 O O . ILE A 1 161 ? 3.448 0.111 19.023 1.00 35.61 149 ILE A O 1
ATOM 1172 N N . ARG A 1 162 ? 5.462 -0.931 19.160 1.00 35.31 150 ARG A N 1
ATOM 1173 C CA . ARG A 1 162 ? 5.934 -0.070 20.238 1.00 35.34 150 ARG A CA 1
ATOM 1174 C C . ARG A 1 162 ? 6.075 1.389 19.805 1.00 37.66 150 ARG A C 1
ATOM 1175 O O . ARG A 1 162 ? 5.689 2.310 20.551 1.00 35.74 150 ARG A O 1
ATOM 1183 N N . ALA A 1 163 ? 6.588 1.615 18.589 1.00 35.48 151 ALA A N 1
ATOM 1184 C CA . ALA A 1 163 ? 6.766 2.989 18.075 1.00 37.05 151 ALA A CA 1
ATOM 1185 C C . ALA A 1 163 ? 5.471 3.728 18.059 1.00 35.93 151 ALA A C 1
ATOM 1186 O O . ALA A 1 163 ? 5.399 4.909 18.464 1.00 34.09 151 ALA A O 1
ATOM 1188 N N . ASN A 1 164 ? 4.439 3.020 17.587 1.00 36.98 152 ASN A N 1
ATOM 1189 C CA . ASN A 1 164 ? 3.105 3.591 17.412 1.00 37.77 152 ASN A CA 1
ATOM 1190 C C . ASN A 1 164 ? 2.395 3.810 18.734 1.00 37.31 152 ASN A C 1
ATOM 1191 O O . ASN A 1 164 ? 1.441 4.564 18.781 1.00 35.12 152 ASN A O 1
ATOM 1196 N N . GLN A 1 165 ? 2.877 3.178 19.805 1.00 35.68 153 GLN A N 1
ATOM 1197 C CA . GLN A 1 165 ? 2.393 3.483 21.164 1.00 38.41 153 GLN A CA 1
ATOM 1198 C C . GLN A 1 165 ? 2.823 4.898 21.554 1.00 37.02 153 GLN A C 1
ATOM 1199 O O . GLN A 1 165 ? 2.129 5.587 22.288 1.00 34.54 153 GLN A O 1
ATOM 1205 N N . PHE A 1 166 ? 3.973 5.338 21.053 1.00 34.23 154 PHE A N 1
ATOM 1206 C CA . PHE A 1 166 ? 4.515 6.652 21.422 1.00 33.72 154 PHE A CA 1
ATOM 1207 C C . PHE A 1 166 ? 4.004 7.768 20.528 1.00 34.63 154 PHE A C 1
ATOM 1208 O O . PHE A 1 166 ? 3.729 8.858 21.003 1.00 33.45 154 PHE A O 1
ATOM 1216 N N . VAL A 1 167 ? 3.919 7.499 19.231 1.00 33.79 155 VAL A N 1
ATOM 1217 C CA . VAL A 1 167 ? 3.459 8.473 18.232 1.00 34.58 155 VAL A CA 1
ATOM 1218 C C . VAL A 1 167 ? 2.605 7.694 17.248 1.00 35.96 155 VAL A C 1
ATOM 1219 O O . VAL A 1 167 ? 3.137 6.839 16.520 1.00 34.15 155 VAL A O 1
ATOM 1223 N N . GLU A 1 168 ? 1.303 7.963 17.225 1.00 35.83 156 GLU A N 1
ATOM 1224 C CA . GLU A 1 168 ? 0.398 7.203 16.376 1.00 38.36 156 GLU A CA 1
ATOM 1225 C C . GLU A 1 168 ? 0.771 7.378 14.907 1.00 39.60 156 GLU A C 1
ATOM 1226 O O . GLU A 1 168 ? 1.007 8.484 14.464 1.00 37.21 156 GLU A O 1
ATOM 1232 N N . GLY A 1 169 ? 0.874 6.258 14.192 1.00 38.70 157 GLY A N 1
ATOM 1233 C CA . GLY A 1 169 ? 1.203 6.240 12.776 1.00 38.28 157 GLY A CA 1
ATOM 1234 C C . GLY A 1 169 ? 2.621 6.527 12.329 1.00 37.11 157 GLY A C 1
ATOM 1235 O O . GLY A 1 169 ? 2.850 6.690 11.137 1.00 38.97 157 GLY A O 1
ATOM 1236 N N . ILE A 1 170 ? 3.580 6.560 13.253 1.00 34.88 158 ILE A N 1
ATOM 1237 C CA . ILE A 1 170 ? 4.967 6.853 12.915 1.00 34.92 158 ILE A CA 1
ATOM 1238 C C . ILE A 1 170 ? 5.651 5.672 12.211 1.00 34.84 158 ILE A C 1
ATOM 1239 O O . ILE A 1 170 ? 6.631 5.856 11.506 1.00 36.60 158 ILE A O 1
ATOM 1244 N N . SER A 1 171 ? 5.090 4.475 12.384 1.00 36.58 159 SER A N 1
ATOM 1245 C CA . SER A 1 171 ? 5.686 3.247 11.866 1.00 36.91 159 SER A CA 1
ATOM 1246 C C . SER A 1 171 ? 4.668 2.336 11.183 1.00 38.08 159 SER A C 1
ATOM 1247 O O . SER A 1 171 ? 3.532 2.214 11.631 1.00 38.70 159 SER A O 1
ATOM 1250 N N . LEU A 1 172 ? 5.108 1.682 10.101 1.00 38.93 160 LEU A N 1
ATOM 1251 C CA . LEU A 1 172 ? 4.326 0.671 9.410 1.00 37.01 160 LEU A CA 1
ATOM 1252 C C . LEU A 1 172 ? 5.233 -0.537 9.163 1.00 38.21 160 LEU A C 1
ATOM 1253 O O . LEU A 1 172 ? 6.346 -0.388 8.670 1.00 39.77 160 LEU A O 1
ATOM 1258 N N . ALA A 1 173 ? 4.750 -1.724 9.521 1.00 36.04 161 ALA A N 1
ATOM 1259 C CA . ALA A 1 173 ? 5.527 -2.968 9.381 1.00 36.91 161 ALA A CA 1
ATOM 1260 C C . ALA A 1 173 ? 4.592 -4.160 9.209 1.00 36.00 161 ALA A C 1
ATOM 1261 O O . ALA A 1 173 ? 3.532 -4.221 9.824 1.00 38.24 161 ALA A O 1
ATOM 1263 N N . PHE A 1 174 ? 5.012 -5.123 8.396 1.00 37.33 162 PHE A N 1
ATOM 1264 C CA . PHE A 1 174 ? 4.235 -6.337 8.181 1.00 36.44 162 PHE A CA 1
ATOM 1265 C C . PHE A 1 174 ? 5.194 -7.489 7.928 1.00 35.68 162 PHE A C 1
ATOM 1266 O O . PHE A 1 174 ? 6.289 -7.288 7.382 1.00 36.30 162 PHE A O 1
ATOM 1274 N N . LYS A 1 175 ? 4.749 -8.703 8.257 1.00 37.20 163 LYS A N 1
ATOM 1275 C CA . LYS A 1 175 ? 5.383 -9.939 7.751 1.00 39.08 163 LYS A CA 1
ATOM 1276 C C . LYS A 1 175 ? 4.639 -10.433 6.518 1.00 33.91 163 LYS A C 1
ATOM 1277 O O . LYS A 1 175 ? 3.419 -10.338 6.436 1.00 31.23 163 LYS A O 1
ATOM 1283 N N . ARG A 1 176 ? 5.384 -11.014 5.587 1.00 32.15 164 ARG A N 1
ATOM 1284 C CA . ARG A 1 176 ? 4.807 -11.573 4.395 1.00 32.44 164 ARG A CA 1
ATOM 1285 C C . ARG A 1 176 ? 3.886 -12.747 4.739 1.00 35.97 164 ARG A C 1
ATOM 1286 O O . ARG A 1 176 ? 4.172 -13.552 5.638 1.00 36.67 164 ARG A O 1
ATOM 1294 N N . GLU A 1 177 ? 2.755 -12.795 4.062 1.00 33.67 165 GLU A N 1
ATOM 1295 C CA . GLU A 1 177 ? 1.776 -13.834 4.280 1.00 36.31 165 GLU A CA 1
ATOM 1296 C C . GLU A 1 177 ? 1.659 -14.651 3.001 1.00 37.57 165 GLU A C 1
ATOM 1297 O O . GLU A 1 177 ? 1.671 -14.089 1.895 1.00 37.88 165 GLU A O 1
ATOM 1303 N N . ASP A 1 178 ? 1.472 -15.965 3.143 1.00 40.61 166 ASP A N 1
ATOM 1304 C CA . ASP A 1 178 ? 1.203 -16.864 1.993 1.00 40.73 166 ASP A CA 1
ATOM 1305 C C . ASP A 1 178 ? -0.279 -17.039 1.696 1.00 42.22 166 ASP A C 1
ATOM 1306 O O . ASP A 1 178 ? -1.028 -17.631 2.480 1.00 42.54 166 ASP A O 1
ATOM 1311 N N . LEU A 1 179 ? -0.700 -16.535 0.543 1.00 42.86 167 LEU A N 1
ATOM 1312 C CA . LEU A 1 179 ? -2.090 -16.665 0.090 1.00 45.33 167 LEU A CA 1
ATOM 1313 C C . LEU A 1 179 ? -2.171 -17.569 -1.134 1.00 43.33 167 LEU A C 1
ATOM 1314 O O . LEU A 1 179 ? -3.217 -17.664 -1.765 1.00 44.43 167 LEU A O 1
ATOM 1319 N N . GLN A 1 180 ? -1.068 -18.235 -1.434 1.00 41.31 168 GLN A N 1
ATOM 1320 C CA . GLN A 1 180 ? -0.960 -19.103 -2.595 1.00 44.98 168 GLN A CA 1
ATOM 1321 C C . GLN A 1 180 ? -1.233 -18.411 -3.938 1.00 43.16 168 GLN A C 1
ATOM 1322 O O . GLN A 1 180 ? -1.689 -19.062 -4.874 1.00 43.64 168 GLN A O 1
ATOM 1328 N N . LEU A 1 181 ? -0.947 -17.111 -4.051 1.00 38.25 169 LEU A N 1
ATOM 1329 C CA . LEU A 1 181 ? -1.191 -16.395 -5.303 1.00 38.40 169 LEU A CA 1
ATOM 1330 C C . LEU A 1 181 ? -0.221 -16.880 -6.375 1.00 39.09 169 LEU A C 1
ATOM 1331 O O . LEU A 1 181 ? 0.931 -17.181 -6.080 1.00 40.82 169 LEU A O 1
ATOM 1336 N N . ARG A 1 182 ? -0.699 -17.029 -7.606 1.00 38.55 170 ARG A N 1
ATOM 1337 C CA . ARG A 1 182 ? 0.154 -17.508 -8.700 1.00 39.89 170 ARG A CA 1
ATOM 1338 C C . ARG A 1 182 ? 0.917 -16.403 -9.381 1.00 38.53 170 ARG A C 1
ATOM 1339 O O . ARG A 1 182 ? 1.937 -16.645 -10.000 1.00 35.77 170 ARG A O 1
ATOM 1347 N N . TYR A 1 183 ? 0.400 -15.190 -9.269 1.00 36.22 171 TYR A N 1
ATOM 1348 C CA . TYR A 1 183 ? 0.996 -14.032 -9.891 1.00 35.75 171 TYR A CA 1
ATOM 1349 C C . TYR A 1 183 ? 0.225 -12.841 -9.342 1.00 35.61 171 TYR A C 1
ATOM 1350 O O . TYR A 1 183 ? -0.755 -13.010 -8.583 1.00 35.55 171 TYR A O 1
ATOM 1359 N N . GLY A 1 184 ? 0.650 -11.637 -9.715 1.00 36.98 172 GLY A N 1
ATOM 1360 C CA . GLY A 1 184 ? 0.032 -10.418 -9.214 1.00 35.35 172 GLY A CA 1
ATOM 1361 C C . GLY A 1 184 ? -1.098 -9.951 -10.125 1.00 39.04 172 GLY A C 1
ATOM 1362 O O . GLY A 1 184 ? -2.041 -10.687 -10.386 1.00 36.53 172 GLY A O 1
ATOM 1363 N N . GLU A 1 185 ? -0.979 -8.723 -10.632 1.00 37.39 173 GLU A N 1
ATOM 1364 C CA . GLU A 1 185 ? -2.028 -8.116 -11.424 1.00 37.42 173 GLU A CA 1
ATOM 1365 C C . GLU A 1 185 ? -2.154 -8.799 -12.794 1.00 37.05 173 GLU A C 1
ATOM 1366 O O . GLU A 1 185 ? -3.282 -8.920 -13.313 1.00 39.37 173 GLU A O 1
ATOM 1372 N N . ASN A 1 186 ? -1.020 -9.271 -13.335 1.00 36.26 174 ASN A N 1
ATOM 1373 C CA . ASN A 1 186 ? -0.924 -9.955 -14.615 1.00 36.67 174 ASN A CA 1
ATOM 1374 C C . ASN A 1 186 ? 0.042 -11.131 -14.491 1.00 36.30 174 ASN A C 1
ATOM 1375 O O . ASN A 1 186 ? 0.886 -11.152 -13.574 1.00 35.18 174 ASN A O 1
ATOM 1380 N N . PRO A 1 187 ? -0.106 -12.131 -15.381 1.00 38.12 175 PRO A N 1
ATOM 1381 C CA . PRO A 1 187 ? 0.672 -13.380 -15.243 1.00 38.35 175 PRO A CA 1
ATOM 1382 C C . PRO A 1 187 ? 2.218 -13.266 -15.182 1.00 38.81 175 PRO A C 1
ATOM 1383 O O . PRO A 1 187 ? 2.860 -14.105 -14.545 1.00 37.89 175 PRO A O 1
ATOM 1387 N N . HIS A 1 188 ? 2.774 -12.211 -15.781 1.00 36.35 176 HIS A N 1
ATOM 1388 C CA . HIS A 1 188 ? 4.219 -11.983 -15.857 1.00 36.18 176 HIS A CA 1
ATOM 1389 C C . HIS A 1 188 ? 4.757 -11.180 -14.654 1.00 35.73 176 HIS A C 1
ATOM 1390 O O . HIS A 1 188 ? 5.954 -10.920 -14.595 1.00 34.63 176 HIS A O 1
ATOM 1397 N N . GLU A 1 189 ? 3.884 -10.814 -13.698 1.00 34.11 177 GLU A N 1
ATOM 1398 C CA . GLU A 1 189 ? 4.207 -10.047 -12.500 1.00 34.34 177 GLU A CA 1
ATOM 1399 C C . GLU A 1 189 ? 4.061 -10.904 -11.223 1.00 35.35 177 GLU A C 1
ATOM 1400 O O . GLU A 1 189 ? 3.092 -11.662 -11.072 1.00 34.39 177 GLU A O 1
ATOM 1406 N N . LYS A 1 190 ? 5.028 -10.776 -10.316 1.00 35.70 178 LYS A N 1
ATOM 1407 C CA . LYS A 1 190 ? 4.994 -11.439 -9.001 1.00 36.36 178 LYS A CA 1
ATOM 1408 C C . LYS A 1 190 ? 4.138 -10.703 -7.966 1.00 37.57 178 LYS A C 1
ATOM 1409 O O . LYS A 1 190 ? 3.995 -9.489 -8.009 1.00 35.58 178 LYS A O 1
ATOM 1415 N N . ALA A 1 191 ? 3.558 -11.466 -7.046 1.00 36.21 179 ALA A N 1
ATOM 1416 C CA . ALA A 1 191 ? 2.683 -10.903 -6.010 1.00 37.08 179 ALA A CA 1
ATOM 1417 C C . ALA A 1 191 ? 3.310 -11.083 -4.643 1.00 37.27 179 ALA A C 1
ATOM 1418 O O . ALA A 1 191 ? 4.017 -12.050 -4.396 1.00 36.38 179 ALA A O 1
ATOM 1420 N N . PHE A 1 192 ? 3.114 -10.084 -3.789 1.00 37.74 180 PHE A N 1
ATOM 1421 C CA . PHE A 1 192 ? 3.585 -10.140 -2.406 1.00 39.34 180 PHE A CA 1
ATOM 1422 C C . PHE A 1 192 ? 2.459 -9.650 -1.505 1.00 38.76 180 PHE A C 1
ATOM 1423 O O . PHE A 1 192 ? 2.046 -8.496 -1.622 1.00 41.32 180 PHE A O 1
ATOM 1431 N N . VAL A 1 193 ? 2.019 -10.492 -0.569 1.00 38.37 181 VAL A N 1
ATOM 1432 C CA . VAL A 1 193 ? 0.994 -10.087 0.381 1.00 38.69 181 VAL A CA 1
ATOM 1433 C C . VAL A 1 193 ? 1.603 -9.925 1.766 1.00 36.14 181 VAL A C 1
ATOM 1434 O O . VAL A 1 193 ? 2.284 -10.828 2.222 1.00 34.14 181 VAL A O 1
ATOM 1438 N N . TYR A 1 194 ? 1.345 -8.770 2.392 1.00 35.23 182 TYR A N 1
ATOM 1439 C CA . TYR A 1 194 ? 1.896 -8.412 3.700 1.00 35.03 182 TYR A CA 1
ATOM 1440 C C . TYR A 1 194 ? 0.815 -8.225 4.744 1.00 35.44 182 TYR A C 1
ATOM 1441 O O . TYR A 1 194 ? -0.080 -7.389 4.598 1.00 33.87 182 TYR A O 1
ATOM 1450 N N . GLY A 1 195 ? 0.926 -9.014 5.816 1.00 34.74 183 GLY A N 1
ATOM 1451 C CA . GLY A 1 195 ? -0.051 -9.074 6.887 1.00 35.69 183 GLY A CA 1
ATOM 1452 C C . GLY A 1 195 ? -1.152 -10.104 6.646 1.00 35.33 183 GLY A C 1
ATOM 1453 O O . GLY A 1 195 ? -1.520 -10.369 5.503 1.00 35.15 183 GLY A O 1
ATOM 1454 N N . LYS A 1 196 ? -1.666 -10.678 7.725 1.00 36.72 184 LYS A N 1
ATOM 1455 C CA . LYS A 1 196 ? -2.781 -11.642 7.681 1.00 37.48 184 LYS A CA 1
ATOM 1456 C C . LYS A 1 196 ? -4.081 -10.898 7.307 1.00 36.97 184 LYS A C 1
ATOM 1457 O O . LYS A 1 196 ? -4.458 -9.930 7.975 1.00 36.34 184 LYS A O 1
ATOM 1460 N N . PRO A 1 197 ? -4.741 -11.306 6.210 1.00 40.56 185 PRO A N 1
ATOM 1461 C CA . PRO A 1 197 ? -5.953 -10.593 5.813 1.00 39.16 185 PRO A CA 1
ATOM 1462 C C . PRO A 1 197 ? -7.158 -10.946 6.662 1.00 37.58 185 PRO A C 1
ATOM 1463 O O . PRO A 1 197 ? -7.277 -12.072 7.212 1.00 36.36 185 PRO A O 1
ATOM 1467 N N . ALA A 1 198 ? -8.031 -9.957 6.814 1.00 35.84 186 ALA A N 1
ATOM 1468 C CA . ALA A 1 198 ? -9.228 -10.107 7.616 1.00 38.29 186 ALA A CA 1
ATOM 1469 C C . ALA A 1 198 ? -10.375 -10.663 6.735 1.00 39.98 186 ALA A C 1
ATOM 1470 O O . ALA A 1 198 ? -11.414 -10.019 6.565 1.00 40.54 186 ALA A O 1
ATOM 1472 N N . PHE A 1 199 ? -10.156 -11.851 6.170 1.00 40.64 187 PHE A N 1
ATOM 1473 C CA . PHE A 1 199 ? -11.217 -12.633 5.509 1.00 40.08 187 PHE A CA 1
ATOM 1474 C C . PHE A 1 199 ? -10.907 -14.135 5.578 1.00 43.53 187 PHE A C 1
ATOM 1475 O O . PHE A 1 199 ? -9.757 -14.532 5.875 1.00 41.29 187 PHE A O 1
ATOM 1483 N N . GLU A 1 200 ? -11.959 -14.949 5.405 1.00 44.26 188 GLU A N 1
ATOM 1484 C CA . GLU A 1 200 ? -11.868 -16.410 5.231 1.00 41.91 188 GLU A CA 1
ATOM 1485 C C . GLU A 1 200 ? -12.438 -16.721 3.857 1.00 41.78 188 GLU A C 1
ATOM 1486 O O . GLU A 1 200 ? -13.451 -16.125 3.448 1.00 40.19 188 GLU A O 1
ATOM 1492 N N . ILE A 1 201 ? -11.781 -17.629 3.134 1.00 40.79 189 ILE A N 1
ATOM 1493 C CA . ILE A 1 201 ? -12.293 -18.119 1.849 1.00 39.96 189 ILE A CA 1
ATOM 1494 C C . ILE A 1 201 ? -12.914 -19.492 2.073 1.00 40.91 189 ILE A C 1
ATOM 1495 O O . ILE A 1 201 ? -12.289 -20.354 2.684 1.00 37.48 189 ILE A O 1
ATOM 1500 N N . LEU A 1 202 ? -14.151 -19.674 1.603 1.00 38.18 190 LEU A N 1
ATOM 1501 C CA . LEU A 1 202 ? -14.847 -20.948 1.691 1.00 40.56 190 LEU A CA 1
ATOM 1502 C C . LEU A 1 202 ? -15.048 -21.438 0.239 1.00 43.24 190 LEU A C 1
ATOM 1503 O O . LEU A 1 202 ? -15.911 -20.954 -0.494 1.00 44.31 190 LEU A O 1
ATOM 1508 N N . HIS A 1 203 ? -14.227 -22.372 -0.206 1.00 42.82 191 HIS A N 1
ATOM 1509 C CA . HIS A 1 203 ? -14.353 -22.867 -1.591 1.00 44.07 191 HIS A CA 1
ATOM 1510 C C . HIS A 1 203 ? -13.256 -23.879 -1.820 1.00 44.04 191 HIS A C 1
ATOM 1511 O O . HIS A 1 203 ? -12.079 -23.592 -1.564 1.00 45.22 191 HIS A O 1
ATOM 1518 N N . GLU A 1 204 ? -13.646 -25.063 -2.278 1.00 45.20 192 GLU A N 1
ATOM 1519 C CA . GLU A 1 204 ? -12.681 -26.087 -2.650 1.00 44.85 192 GLU A CA 1
ATOM 1520 C C . GLU A 1 204 ? -12.297 -25.931 -4.129 1.00 45.42 192 GLU A C 1
ATOM 1521 O O . GLU A 1 204 ? -13.168 -25.898 -5.004 1.00 44.32 192 GLU A O 1
ATOM 1527 N N . GLY A 1 205 ? -10.998 -25.813 -4.395 1.00 44.63 193 GLY A N 1
ATOM 1528 C CA . GLY A 1 205 ? -10.482 -25.733 -5.763 1.00 44.56 193 GLY A CA 1
ATOM 1529 C C . GLY A 1 205 ? -9.724 -24.444 -5.997 1.00 46.10 193 GLY A C 1
ATOM 1530 O O . GLY A 1 205 ? -8.727 -24.171 -5.335 1.00 46.93 193 GLY A O 1
ATOM 1531 N N . LYS A 1 206 ? -10.222 -23.635 -6.925 1.00 45.59 194 LYS A N 1
ATOM 1532 C CA . LYS A 1 206 ? -9.583 -22.376 -7.273 1.00 46.31 194 LYS A CA 1
ATOM 1533 C C . LYS A 1 206 ? -9.553 -21.420 -6.086 1.00 44.66 194 LYS A C 1
ATOM 1534 O O . LYS A 1 206 ? -10.507 -21.326 -5.327 1.00 44.90 194 LYS A O 1
ATOM 1540 N N . THR A 1 207 ? -8.437 -20.718 -5.977 1.00 44.84 195 THR A N 1
ATOM 1541 C CA . THR A 1 207 ? -8.144 -19.792 -4.893 1.00 46.87 195 THR A CA 1
ATOM 1542 C C . THR A 1 207 ? -8.548 -18.354 -5.313 1.00 46.85 195 THR A C 1
ATOM 1543 O O . THR A 1 207 ? -8.920 -18.123 -6.470 1.00 48.46 195 THR A O 1
ATOM 1547 N N . ILE A 1 208 ? -8.507 -17.389 -4.392 1.00 44.83 196 ILE A N 1
ATOM 1548 C CA . ILE A 1 208 ? -8.803 -16.025 -4.783 1.00 42.90 196 ILE A CA 1
ATOM 1549 C C . ILE A 1 208 ? -7.524 -15.350 -5.342 1.00 40.94 196 ILE A C 1
ATOM 1550 O O . ILE A 1 208 ? -6.432 -15.507 -4.808 1.00 45.73 196 ILE A O 1
ATOM 1555 N N . SER A 1 209 ? -7.687 -14.665 -6.462 1.00 41.47 197 SER A N 1
ATOM 1556 C CA . SER A 1 209 ? -6.600 -14.029 -7.173 1.00 38.30 197 SER A CA 1
ATOM 1557 C C . SER A 1 209 ? -6.304 -12.673 -6.542 1.00 38.63 197 SER A C 1
ATOM 1558 O O . SER A 1 209 ? -7.128 -12.128 -5.775 1.00 37.73 197 SER A O 1
ATOM 1561 N N . PHE A 1 210 ? -5.136 -12.126 -6.889 1.00 36.00 198 PHE A N 1
ATOM 1562 C CA . PHE A 1 210 ? -4.777 -10.752 -6.574 1.00 35.54 198 PHE A CA 1
ATOM 1563 C C . PHE A 1 210 ? -5.897 -9.781 -6.964 1.00 38.09 198 PHE A C 1
ATOM 1564 O O . PHE A 1 210 ? -6.317 -8.956 -6.147 1.00 34.48 198 PHE A O 1
ATOM 1572 N N . ASN A 1 211 ? -6.351 -9.860 -8.220 1.00 37.38 199 ASN A N 1
ATOM 1573 C CA . ASN A 1 211 ? -7.359 -8.939 -8.704 1.00 38.04 199 ASN A CA 1
ATOM 1574 C C . ASN A 1 211 ? -8.713 -9.128 -7.978 1.00 37.78 199 ASN A C 1
ATOM 1575 O O . ASN A 1 211 ? -9.380 -8.128 -7.616 1.00 38.77 199 ASN A O 1
ATOM 1580 N N . ASN A 1 212 ? -9.058 -10.380 -7.725 1.00 39.00 200 ASN A N 1
ATOM 1581 C CA . ASN A 1 212 ? -10.294 -10.761 -7.019 1.00 40.88 200 ASN A CA 1
ATOM 1582 C C . ASN A 1 212 ? -10.306 -10.098 -5.609 1.00 39.24 200 ASN A C 1
ATOM 1583 O O . ASN A 1 212 ? -11.353 -9.635 -5.117 1.00 38.08 200 ASN A O 1
ATOM 1588 N N . ILE A 1 213 ? -9.172 -10.117 -4.913 1.00 37.38 201 ILE A N 1
ATOM 1589 C CA . ILE A 1 213 ? -9.075 -9.540 -3.554 1.00 38.30 201 ILE A CA 1
ATOM 1590 C C . ILE A 1 213 ? -9.368 -8.019 -3.584 1.00 36.34 201 ILE A C 1
ATOM 1591 O O . ILE A 1 213 ? -10.154 -7.520 -2.779 1.00 35.07 201 ILE A O 1
ATOM 1596 N N . LEU A 1 214 ? -8.785 -7.320 -4.547 1.00 36.97 202 LEU A N 1
ATOM 1597 C CA . LEU A 1 214 ? -9.021 -5.876 -4.692 1.00 37.15 202 LEU A CA 1
ATOM 1598 C C . LEU A 1 214 ? -10.468 -5.521 -5.119 1.00 35.59 202 LEU A C 1
ATOM 1599 O O . LEU A 1 214 ? -11.048 -4.539 -4.641 1.00 37.52 202 LEU A O 1
ATOM 1604 N N . ASP A 1 215 ? -11.038 -6.323 -6.003 1.00 36.45 203 ASP A N 1
ATOM 1605 C CA . ASP A 1 215 ? -12.453 -6.206 -6.369 1.00 37.56 203 ASP A CA 1
ATOM 1606 C C . ASP A 1 215 ? -13.319 -6.384 -5.118 1.00 38.51 203 ASP A C 1
ATOM 1607 O O . ASP A 1 215 ? -14.218 -5.589 -4.839 1.00 36.61 203 ASP A O 1
ATOM 1612 N N . ALA A 1 216 ? -13.050 -7.462 -4.391 1.00 35.73 204 ALA A N 1
ATOM 1613 C CA . ALA A 1 216 ? -13.827 -7.787 -3.190 1.00 36.16 204 ALA A CA 1
ATOM 1614 C C . ALA A 1 216 ? -13.754 -6.711 -2.094 1.00 36.78 204 ALA A C 1
ATOM 1615 O O . ALA A 1 216 ? -14.748 -6.458 -1.394 1.00 34.99 204 ALA A O 1
ATOM 1617 N N . GLU A 1 217 ? -12.592 -6.057 -1.966 1.00 36.54 205 GLU A N 1
ATOM 1618 C CA . GLU A 1 217 ? -12.400 -4.970 -1.003 1.00 38.23 205 GLU A CA 1
ATOM 1619 C C . GLU A 1 217 ? -13.356 -3.802 -1.309 1.00 35.60 205 GLU A C 1
ATOM 1620 O O . GLU A 1 217 ? -13.978 -3.263 -0.415 1.00 34.85 205 GLU A O 1
ATOM 1626 N N . ASN A 1 218 ? -13.424 -3.374 -2.568 1.00 34.92 206 ASN A N 1
ATOM 1627 C CA . ASN A 1 218 ? -14.323 -2.275 -2.912 1.00 34.89 206 ASN A CA 1
ATOM 1628 C C . ASN A 1 218 ? -15.808 -2.691 -2.794 1.00 38.33 206 ASN A C 1
ATOM 1629 O O . ASN A 1 218 ? -16.637 -1.959 -2.220 1.00 38.67 206 ASN A O 1
ATOM 1634 N N . ALA A 1 219 ? -16.140 -3.871 -3.298 1.00 37.57 207 ALA A N 1
ATOM 1635 C CA . ALA A 1 219 ? -17.513 -4.371 -3.162 1.00 35.23 207 ALA A CA 1
ATOM 1636 C C . ALA A 1 219 ? -17.928 -4.367 -1.708 1.00 35.78 207 ALA A C 1
ATOM 1637 O O . ALA A 1 219 ? -19.045 -3.966 -1.393 1.00 35.93 207 ALA A O 1
ATOM 1639 N N . TRP A 1 220 ? -17.078 -4.875 -0.814 1.00 35.52 208 TRP A N 1
ATOM 1640 C CA . TRP A 1 220 ? -17.450 -4.946 0.597 1.00 33.55 208 TRP A CA 1
ATOM 1641 C C . TRP A 1 220 ? -17.558 -3.548 1.253 1.00 35.28 208 TRP A C 1
ATOM 1642 O O . TRP A 1 220 ? -18.483 -3.246 2.035 1.00 34.14 208 TRP A O 1
ATOM 1653 N N . PHE A 1 221 ? -16.599 -2.674 0.963 1.00 36.45 209 PHE A N 1
ATOM 1654 C CA . PHE A 1 221 ? -16.669 -1.348 1.579 1.00 36.79 209 PHE A CA 1
ATOM 1655 C C . PHE A 1 221 ? -18.010 -0.750 1.246 1.00 36.76 209 PHE A C 1
ATOM 1656 O O . PHE A 1 221 ? -18.709 -0.228 2.111 1.00 37.69 209 PHE A O 1
ATOM 1664 N N . MET A 1 222 ? -18.373 -0.810 -0.032 1.00 37.68 210 MET A N 1
ATOM 1665 C CA . MET A 1 222 ? -19.620 -0.190 -0.477 1.00 39.09 210 MET A CA 1
ATOM 1666 C C . MET A 1 222 ? -20.862 -0.865 0.112 1.00 39.04 210 MET A C 1
ATOM 1667 O O . MET A 1 222 ? -21.777 -0.161 0.543 1.00 41.76 210 MET A O 1
ATOM 1672 N N . ALA A 1 223 ? -20.919 -2.198 0.148 1.00 38.47 211 ALA A N 1
ATOM 1673 C CA . ALA A 1 223 ? -22.101 -2.886 0.665 1.00 39.57 211 ALA A CA 1
ATOM 1674 C C . ALA A 1 223 ? -22.314 -2.709 2.180 1.00 41.70 211 ALA A C 1
ATOM 1675 O O . ALA A 1 223 ? -23.445 -2.567 2.638 1.00 40.69 211 ALA A O 1
ATOM 1677 N N . LYS A 1 224 ? -21.216 -2.722 2.932 1.00 41.17 212 LYS A N 1
ATOM 1678 C CA . LYS A 1 224 ? -21.203 -2.848 4.389 1.00 44.02 212 LYS A CA 1
ATOM 1679 C C . LYS A 1 224 ? -22.004 -1.748 5.069 1.00 46.46 212 LYS A C 1
ATOM 1680 O O . LYS A 1 224 ? -22.710 -2.011 6.023 1.00 47.36 212 LYS A O 1
ATOM 1686 N N . ASN A 1 225 ? -21.895 -0.525 4.584 1.00 47.70 213 ASN A N 1
ATOM 1687 C CA . ASN A 1 225 ? -22.617 0.582 5.203 1.00 50.97 213 ASN A CA 1
ATOM 1688 C C . ASN A 1 225 ? -23.745 1.188 4.358 1.00 52.98 213 ASN A C 1
ATOM 1689 O O . ASN A 1 225 ? -24.116 2.351 4.560 1.00 53.66 213 ASN A O 1
ATOM 1694 N N . LEU A 1 226 ? -24.314 0.413 3.438 1.00 49.61 214 LEU A N 1
ATOM 1695 C CA . LEU A 1 226 ? -25.569 0.837 2.806 1.00 48.41 214 LEU A CA 1
ATOM 1696 C C . LEU A 1 226 ? -26.628 1.126 3.878 1.00 50.69 214 LEU A C 1
ATOM 1697 O O . LEU A 1 226 ? -26.651 0.451 4.905 1.00 50.18 214 LEU A O 1
ATOM 1702 N N . PRO A 1 227 ? -27.533 2.099 3.620 1.00 53.16 215 PRO A N 1
ATOM 1703 C CA . PRO A 1 227 ? -28.537 2.533 4.611 1.00 54.54 215 PRO A CA 1
ATOM 1704 C C . PRO A 1 227 ? -29.585 1.472 4.905 1.00 54.55 215 PRO A C 1
ATOM 1705 O O . PRO A 1 227 ? -30.396 1.625 5.825 1.00 56.99 215 PRO A O 1
ATOM 1709 N N . ARG A 1 228 ? -29.583 0.402 4.130 1.00 51.45 216 ARG A N 1
ATOM 1710 C CA . ARG A 1 228 ? -30.392 -0.755 4.474 1.00 50.57 216 ARG A CA 1
ATOM 1711 C C . ARG A 1 228 ? -29.872 -1.946 3.716 1.00 45.53 216 ARG A C 1
ATOM 1712 O O . ARG A 1 228 ? -28.841 -1.835 3.075 1.00 42.18 216 ARG A O 1
ATOM 1720 N N . MET A 1 229 ? -30.598 -3.061 3.805 1.00 42.78 217 MET A N 1
ATOM 1721 C CA . MET A 1 229 ? -30.295 -4.286 3.067 1.00 42.80 217 MET A CA 1
ATOM 1722 C C . MET A 1 229 ? -29.956 -3.977 1.608 1.00 40.34 217 MET A C 1
ATOM 1723 O O . MET A 1 229 ? -30.713 -3.271 0.914 1.00 39.88 217 MET A O 1
ATOM 1728 N N . GLY A 1 230 ? -28.803 -4.470 1.155 1.00 35.27 218 GLY A N 1
ATOM 1729 C CA . GLY A 1 230 ? -28.279 -4.054 -0.122 1.00 36.93 218 GLY A CA 1
ATOM 1730 C C . GLY A 1 230 ? -27.252 -4.999 -0.699 1.00 35.84 218 GLY A C 1
ATOM 1731 O O . GLY A 1 230 ? -26.760 -5.903 -0.017 1.00 36.27 218 GLY A O 1
ATOM 1732 N N . ALA A 1 231 ? -26.961 -4.766 -1.975 1.00 35.48 219 ALA A N 1
ATOM 1733 C CA . ALA A 1 231 ? -26.053 -5.598 -2.760 1.00 35.79 219 ALA A CA 1
ATOM 1734 C C . ALA A 1 231 ? -25.352 -4.668 -3.721 1.00 36.87 219 ALA A C 1
ATOM 1735 O O . ALA A 1 231 ? -25.974 -3.743 -4.222 1.00 34.03 219 ALA A O 1
ATOM 1737 N N . VAL A 1 232 ? -24.077 -4.952 -3.969 1.00 35.52 220 VAL A N 1
ATOM 1738 C CA . VAL A 1 232 ? -23.231 -4.229 -4.908 1.00 37.05 220 VAL A CA 1
ATOM 1739 C C . VAL A 1 232 ? -22.503 -5.249 -5.783 1.00 35.61 220 VAL A C 1
ATOM 1740 O O . VAL A 1 232 ? -21.946 -6.221 -5.284 1.00 38.15 220 VAL A O 1
ATOM 1744 N N . VAL A 1 233 ? -22.504 -5.019 -7.086 1.00 35.96 221 VAL A N 1
ATOM 1745 C CA . VAL A 1 233 ? -21.720 -5.836 -8.012 1.00 38.08 221 VAL A CA 1
ATOM 1746 C C . VAL A 1 233 ? -20.580 -4.950 -8.550 1.00 37.06 221 VAL A C 1
ATOM 1747 O O . VAL A 1 233 ? -20.804 -3.796 -8.962 1.00 34.68 221 VAL A O 1
ATOM 1751 N N . VAL A 1 234 ? -19.361 -5.481 -8.469 1.00 36.05 222 VAL A N 1
ATOM 1752 C CA . VAL A 1 234 ? -18.130 -4.816 -8.930 1.00 34.89 222 VAL A CA 1
ATOM 1753 C C . VAL A 1 234 ? -17.475 -5.583 -10.099 1.00 35.69 222 VAL A C 1
ATOM 1754 O O . VAL A 1 234 ? -17.499 -6.829 -10.138 1.00 34.87 222 VAL A O 1
ATOM 1758 N N . LYS A 1 235 ? -16.912 -4.823 -11.048 1.00 38.24 223 LYS A N 1
ATOM 1759 C CA . LYS A 1 235 ? -16.101 -5.335 -12.149 1.00 39.31 223 LYS A CA 1
ATOM 1760 C C . LYS A 1 235 ? -14.923 -4.409 -12.245 1.00 39.73 223 LYS A C 1
ATOM 1761 O O . LYS A 1 235 ? -15.108 -3.180 -12.255 1.00 37.95 223 LYS A O 1
ATOM 1767 N N . HIS A 1 236 ? -13.712 -4.958 -12.278 1.00 39.31 224 HIS A N 1
ATOM 1768 C CA . HIS A 1 236 ? -12.535 -4.099 -12.432 1.00 38.09 224 HIS A CA 1
ATOM 1769 C C . HIS A 1 236 ? -12.472 -2.989 -11.390 1.00 38.19 224 HIS A C 1
ATOM 1770 O O . HIS A 1 236 ? -12.214 -1.834 -11.701 1.00 38.83 224 HIS A O 1
ATOM 1777 N N . GLN A 1 237 ? -12.747 -3.364 -10.136 1.00 38.25 225 GLN A N 1
ATOM 1778 C CA . GLN A 1 237 ? -12.610 -2.531 -8.967 1.00 40.39 225 GLN A CA 1
ATOM 1779 C C . GLN A 1 237 ? -13.500 -1.266 -8.950 1.00 39.55 225 GLN A C 1
ATOM 1780 O O . GLN A 1 237 ? -13.254 -0.371 -8.171 1.00 38.43 225 GLN A O 1
ATOM 1786 N N . SER A 1 238 ? -14.581 -1.253 -9.736 1.00 39.21 226 SER A N 1
ATOM 1787 C CA . SER A 1 238 ? -15.559 -0.172 -9.657 1.00 38.28 226 SER A CA 1
ATOM 1788 C C . SER A 1 238 ? -16.954 -0.805 -9.723 1.00 35.72 226 SER A C 1
ATOM 1789 O O . SER A 1 238 ? -17.124 -1.891 -10.362 1.00 35.75 226 SER A O 1
ATOM 1792 N N . PRO A 1 239 ? -17.951 -0.175 -9.070 1.00 34.33 227 PRO A N 1
ATOM 1793 C CA . PRO A 1 239 ? -19.293 -0.762 -9.130 1.00 36.89 227 PRO A CA 1
ATOM 1794 C C . PRO A 1 239 ? -19.871 -0.716 -10.558 1.00 37.53 227 PRO A C 1
ATOM 1795 O O . PRO A 1 239 ? -19.753 0.307 -11.210 1.00 37.38 227 PRO A O 1
ATOM 1799 N N . CYS A 1 240 ? -20.479 -1.812 -11.021 1.00 36.05 228 CYS A N 1
ATOM 1800 C CA . CYS A 1 240 ? -21.293 -1.784 -12.244 1.00 35.89 228 CYS A CA 1
ATOM 1801 C C . CYS A 1 240 ? -22.805 -1.760 -11.925 1.00 35.32 228 CYS A C 1
ATOM 1802 O O . CYS A 1 240 ? -23.614 -1.373 -12.775 1.00 37.41 228 CYS A O 1
ATOM 1805 N N . GLY A 1 241 ? -23.171 -2.141 -10.702 1.00 36.69 229 GLY A N 1
ATOM 1806 C CA . GLY A 1 241 ? -24.574 -2.173 -10.304 1.00 37.68 229 GLY A CA 1
ATOM 1807 C C . GLY A 1 241 ? -24.762 -2.309 -8.814 1.00 38.48 229 GLY A C 1
ATOM 1808 O O . GLY A 1 241 ? -23.911 -2.890 -8.099 1.00 36.84 229 GLY A O 1
ATOM 1809 N N . ALA A 1 242 ? -25.877 -1.767 -8.313 1.00 36.76 230 ALA A N 1
ATOM 1810 C CA . ALA A 1 242 ? -26.162 -1.826 -6.879 1.00 35.93 230 ALA A CA 1
ATOM 1811 C C . ALA A 1 242 ? -27.650 -1.633 -6.634 1.00 36.44 230 ALA A C 1
ATOM 1812 O O . ALA A 1 242 ? -28.358 -1.041 -7.458 1.00 32.66 230 ALA A O 1
ATOM 1814 N N . ALA A 1 243 ? -28.131 -2.187 -5.526 1.00 35.89 231 ALA A N 1
ATOM 1815 C CA . ALA A 1 243 ? -29.530 -2.016 -5.153 1.00 35.72 231 ALA A CA 1
ATOM 1816 C C . ALA A 1 243 ? -29.704 -2.079 -3.634 1.00 37.82 231 ALA A C 1
ATOM 1817 O O . ALA A 1 243 ? -28.926 -2.744 -2.920 1.00 36.42 231 ALA A O 1
ATOM 1819 N N . ILE A 1 244 ? -30.740 -1.393 -3.156 1.00 36.93 232 ILE A N 1
ATOM 1820 C CA . ILE A 1 244 ? -31.241 -1.578 -1.791 1.00 35.02 232 ILE A CA 1
ATOM 1821 C C . ILE A 1 244 ? -32.734 -1.937 -1.789 1.00 34.71 232 ILE A C 1
ATOM 1822 O O . ILE A 1 244 ? -33.442 -1.681 -2.736 1.00 34.11 232 ILE A O 1
ATOM 1827 N N . GLY A 1 245 ? -33.224 -2.522 -0.705 1.00 32.79 233 GLY A N 1
ATOM 1828 C CA . GLY A 1 245 ? -34.624 -2.867 -0.639 1.00 33.24 233 GLY A CA 1
ATOM 1829 C C . GLY A 1 245 ? -34.955 -3.715 0.570 1.00 35.92 233 GLY A C 1
ATOM 1830 O O . GLY A 1 245 ? -34.243 -3.672 1.568 1.00 37.32 233 GLY A O 1
ATOM 1831 N N . GLU A 1 246 ? -36.045 -4.472 0.464 1.00 38.04 234 GLU A N 1
ATOM 1832 C CA . GLU A 1 246 ? -36.588 -5.218 1.581 1.00 39.63 234 GLU A CA 1
ATOM 1833 C C . GLU A 1 246 ? -36.608 -6.725 1.336 1.00 40.69 234 GLU A C 1
ATOM 1834 O O . GLU A 1 246 ? -36.973 -7.475 2.238 1.00 42.99 234 GLU A O 1
ATOM 1840 N N . ASP A 1 247 ? -36.257 -7.184 0.136 1.00 36.16 235 ASP A N 1
ATOM 1841 C CA . ASP A 1 247 ? -36.334 -8.618 -0.193 1.00 36.53 235 ASP A CA 1
ATOM 1842 C C . ASP A 1 247 ? -35.002 -9.048 -0.722 1.00 36.93 235 ASP A C 1
ATOM 1843 O O . ASP A 1 247 ? -34.575 -8.558 -1.782 1.00 34.80 235 ASP A O 1
ATOM 1848 N N . LYS A 1 248 ? -34.350 -9.977 -0.016 1.00 37.21 236 LYS A N 1
ATOM 1849 C CA . LYS A 1 248 ? -32.965 -10.315 -0.342 1.00 37.75 236 LYS A CA 1
ATOM 1850 C C . LYS A 1 248 ? -32.823 -10.826 -1.776 1.00 35.69 236 LYS A C 1
ATOM 1851 O O . LYS A 1 248 ? -31.888 -10.447 -2.480 1.00 35.20 236 LYS A O 1
ATOM 1857 N N . VAL A 1 249 ? -33.750 -11.701 -2.204 1.00 36.05 237 VAL A N 1
ATOM 1858 C CA . VAL A 1 249 ? -33.636 -12.286 -3.536 1.00 36.97 237 VAL A CA 1
ATOM 1859 C C . VAL A 1 249 ? -33.767 -11.171 -4.583 1.00 34.61 237 VAL A C 1
ATOM 1860 O O . VAL A 1 249 ? -33.006 -11.096 -5.557 1.00 34.31 237 VAL A O 1
ATOM 1864 N N . GLU A 1 250 ? -34.728 -10.292 -4.348 1.00 37.43 238 GLU A N 1
ATOM 1865 C CA . GLU A 1 250 ? -35.039 -9.212 -5.274 1.00 39.16 238 GLU A CA 1
ATOM 1866 C C . GLU A 1 250 ? -33.920 -8.190 -5.363 1.00 37.29 238 GLU A C 1
ATOM 1867 O O . GLU A 1 250 ? -33.664 -7.679 -6.441 1.00 36.69 238 GLU A O 1
ATOM 1873 N N . ILE A 1 251 ? -33.320 -7.845 -4.223 1.00 37.35 239 ILE A N 1
ATOM 1874 C CA . ILE A 1 251 ? -32.175 -6.916 -4.166 1.00 36.55 239 ILE A CA 1
ATOM 1875 C C . ILE A 1 251 ? -30.991 -7.437 -5.005 1.00 35.79 239 ILE A C 1
ATOM 1876 O O . ILE A 1 251 ? -30.401 -6.700 -5.782 1.00 34.56 239 ILE A O 1
ATOM 1881 N N . VAL A 1 252 ? -30.642 -8.715 -4.847 1.00 34.23 240 VAL A N 1
ATOM 1882 C CA . VAL A 1 252 ? -29.511 -9.279 -5.589 1.00 34.75 240 VAL A CA 1
ATOM 1883 C C . VAL A 1 252 ? -29.815 -9.304 -7.103 1.00 33.15 240 VAL A C 1
ATOM 1884 O O . VAL A 1 252 ? -28.998 -8.916 -7.937 1.00 34.13 240 VAL A O 1
ATOM 1888 N N . LYS A 1 253 ? -31.021 -9.711 -7.444 1.00 33.88 241 LYS A N 1
ATOM 1889 C CA . LYS A 1 253 ? -31.472 -9.715 -8.847 1.00 36.13 241 LYS A CA 1
ATOM 1890 C C . LYS A 1 253 ? -31.302 -8.349 -9.466 1.00 37.64 241 LYS A C 1
ATOM 1891 O O . LYS A 1 253 ? -30.714 -8.211 -10.557 1.00 36.07 241 LYS A O 1
ATOM 1897 N N . LYS A 1 254 ? -31.817 -7.328 -8.781 1.00 36.00 242 LYS A N 1
ATOM 1898 C CA . LYS A 1 254 ? -31.756 -5.978 -9.312 1.00 37.12 242 LYS A CA 1
ATOM 1899 C C . LYS A 1 254 ? -30.319 -5.477 -9.498 1.00 36.30 242 LYS A C 1
ATOM 1900 O O . LYS A 1 254 ? -29.989 -4.809 -10.512 1.00 34.05 242 LYS A O 1
ATOM 1906 N N . ALA A 1 255 ? -29.467 -5.750 -8.516 1.00 35.31 243 ALA A N 1
ATOM 1907 C CA . ALA A 1 255 ? -28.073 -5.300 -8.581 1.00 35.16 243 ALA A CA 1
ATOM 1908 C C . ALA A 1 255 ? -27.332 -5.955 -9.752 1.00 35.79 243 ALA A C 1
ATOM 1909 O O . ALA A 1 255 ? -26.558 -5.290 -10.495 1.00 34.88 243 ALA A O 1
ATOM 1911 N N . ILE A 1 256 ? -27.591 -7.256 -9.931 1.00 36.60 244 ILE A N 1
ATOM 1912 C CA . ILE A 1 256 ? -27.003 -8.035 -11.002 1.00 36.02 244 ILE A CA 1
ATOM 1913 C C . ILE A 1 256 ? -27.522 -7.569 -12.377 1.00 36.08 244 ILE A C 1
ATOM 1914 O O . ILE A 1 256 ? -26.751 -7.416 -13.328 1.00 36.85 244 ILE A O 1
ATOM 1919 N N . GLU A 1 257 ? -28.815 -7.319 -12.465 1.00 35.66 245 GLU A N 1
ATOM 1920 C CA . GLU A 1 257 ? -29.437 -6.939 -13.737 1.00 38.02 245 GLU A CA 1
ATOM 1921 C C . GLU A 1 257 ? -29.246 -5.472 -14.124 1.00 38.19 245 GLU A C 1
ATOM 1922 O O . GLU A 1 257 ? -29.478 -5.105 -15.269 1.00 38.72 245 GLU A O 1
ATOM 1928 N N . ALA A 1 258 ? -28.839 -4.634 -13.172 1.00 39.01 246 ALA A N 1
ATOM 1929 C CA . ALA A 1 258 ? -28.713 -3.186 -13.390 1.00 39.16 246 ALA A CA 1
ATOM 1930 C C . ALA A 1 258 ? -27.825 -2.818 -14.602 1.00 41.61 246 ALA A C 1
ATOM 1931 O O . ALA A 1 258 ? -28.209 -2.016 -15.451 1.00 43.34 246 ALA A O 1
ATOM 1933 N N . ASP A 1 259 ? -26.643 -3.407 -14.655 1.00 39.83 247 ASP A N 1
ATOM 1934 C CA . ASP A 1 259 ? -25.839 -3.466 -15.863 1.00 38.03 247 ASP A CA 1
ATOM 1935 C C . ASP A 1 259 ? -25.621 -4.948 -16.136 1.00 39.69 247 ASP A C 1
ATOM 1936 O O . ASP A 1 259 ? -24.580 -5.513 -15.826 1.00 38.48 247 ASP A O 1
ATOM 1941 N N . ASP A 1 260 ? -26.611 -5.577 -16.746 1.00 38.31 248 ASP A N 1
ATOM 1942 C CA . ASP A 1 260 ? -26.600 -7.026 -16.835 1.00 38.90 248 ASP A CA 1
ATOM 1943 C C . ASP A 1 260 ? -25.433 -7.557 -17.704 1.00 41.80 248 ASP A C 1
ATOM 1944 O O . ASP A 1 260 ? -24.845 -8.604 -17.429 1.00 43.83 248 ASP A O 1
ATOM 1949 N N . GLU A 1 261 ? -25.083 -6.825 -18.752 1.00 45.13 249 GLU A N 1
ATOM 1950 C CA . GLU A 1 261 ? -23.954 -7.231 -19.576 1.00 48.37 249 GLU A CA 1
ATOM 1951 C C . GLU A 1 261 ? -22.640 -7.260 -18.773 1.00 47.85 249 GLU A C 1
ATOM 1952 O O . GLU A 1 261 ? -21.917 -8.276 -18.823 1.00 48.14 249 GLU A O 1
ATOM 1954 N N . SER A 1 262 ? -22.358 -6.221 -17.969 1.00 41.23 250 SER A N 1
ATOM 1955 C CA . SER A 1 262 ? -21.117 -6.189 -17.179 1.00 41.84 250 SER A CA 1
ATOM 1956 C C . SER A 1 262 ? -21.055 -7.126 -15.965 1.00 42.14 250 SER A C 1
ATOM 1957 O O . SER A 1 262 ? -19.955 -7.452 -15.515 1.00 41.06 250 SER A O 1
ATOM 1960 N N . SER A 1 263 ? -22.203 -7.545 -15.414 1.00 40.34 251 SER A N 1
ATOM 1961 C CA . SER A 1 263 ? -22.187 -8.361 -14.184 1.00 36.06 251 SER A CA 1
ATOM 1962 C C . SER A 1 263 ? -21.581 -9.761 -14.417 1.00 38.57 251 SER A C 1
ATOM 1963 O O . SER A 1 263 ? -21.231 -10.460 -13.463 1.00 37.21 251 SER A O 1
ATOM 1968 N N . PHE A 1 264 ? -21.481 -10.188 -15.673 1.00 37.83 252 PHE A N 1
ATOM 1969 C CA . PHE A 1 264 ? -20.814 -11.456 -15.985 1.00 40.32 252 PHE A CA 1
ATOM 1970 C C . PHE A 1 264 ? -19.352 -11.437 -15.522 1.00 40.42 252 PHE A C 1
ATOM 1971 O O . PHE A 1 264 ? -18.542 -10.579 -15.940 1.00 42.43 252 PHE A O 1
ATOM 1979 N N . GLY A 1 265 ? -19.032 -12.364 -14.627 1.00 41.30 253 GLY A N 1
ATOM 1980 C CA . GLY A 1 265 ? -17.726 -12.425 -13.978 1.00 41.27 253 GLY A CA 1
ATOM 1981 C C . GLY A 1 265 ? -17.557 -11.436 -12.820 1.00 38.64 253 GLY A C 1
ATOM 1982 O O . GLY A 1 265 ? -16.451 -11.220 -12.347 1.00 41.11 253 GLY A O 1
ATOM 1983 N N . GLY A 1 266 ? -18.651 -10.843 -12.363 1.00 36.55 254 GLY A N 1
ATOM 1984 C CA . GLY A 1 266 ? -18.608 -9.837 -11.306 1.00 35.63 254 GLY A CA 1
ATOM 1985 C C . GLY A 1 266 ? -18.324 -10.424 -9.923 1.00 35.29 254 GLY A C 1
ATOM 1986 O O . GLY A 1 266 ? -18.198 -11.632 -9.729 1.00 35.30 254 GLY A O 1
ATOM 1987 N N . ILE A 1 267 ? -18.135 -9.503 -8.998 1.00 34.56 255 ILE A N 1
ATOM 1988 C CA . ILE A 1 267 ? -17.878 -9.742 -7.607 1.00 35.77 255 ILE A CA 1
ATOM 1989 C C . ILE A 1 267 ? -19.068 -9.103 -6.892 1.00 37.50 255 ILE A C 1
ATOM 1990 O O . ILE A 1 267 ? -19.274 -7.889 -6.960 1.00 36.06 255 ILE A O 1
ATOM 1995 N N . LEU A 1 268 ? -19.860 -9.938 -6.241 1.00 36.32 256 LEU A N 1
ATOM 1996 C CA . LEU A 1 268 ? -21.103 -9.508 -5.616 1.00 35.31 256 LEU A CA 1
ATOM 1997 C C . LEU A 1 268 ? -20.860 -9.453 -4.109 1.00 36.06 256 LEU A C 1
ATOM 1998 O O . LEU A 1 268 ? -20.386 -10.414 -3.540 1.00 37.15 256 LEU A O 1
ATOM 2003 N N . ALA A 1 269 ? -21.209 -8.341 -3.475 1.00 35.58 257 ALA A N 1
ATOM 2004 C CA . ALA A 1 269 ? -21.179 -8.205 -2.030 1.00 32.19 257 ALA A CA 1
ATOM 2005 C C . ALA A 1 269 ? -22.561 -7.854 -1.518 1.00 35.12 257 ALA A C 1
ATOM 2006 O O . ALA A 1 269 ? -23.204 -6.962 -2.054 1.00 32.68 257 ALA A O 1
ATOM 2008 N N . VAL A 1 270 ? -22.980 -8.568 -0.466 1.00 34.03 258 VAL A N 1
ATOM 2009 C CA . VAL A 1 270 ? -24.228 -8.293 0.234 1.00 34.95 258 VAL A CA 1
ATOM 2010 C C . VAL A 1 270 ? -23.940 -7.944 1.702 1.00 37.63 258 VAL A C 1
ATOM 2011 O O . VAL A 1 270 ? -22.930 -8.361 2.237 1.00 34.94 258 VAL A O 1
ATOM 2015 N N . ASN A 1 271 ? -24.815 -7.157 2.334 1.00 37.46 259 ASN A N 1
ATOM 2016 C CA . ASN A 1 271 ? -24.635 -6.778 3.755 1.00 38.20 259 ASN A CA 1
ATOM 2017 C C . ASN A 1 271 ? -25.541 -7.582 4.707 1.00 39.62 259 ASN A C 1
ATOM 2018 O O . ASN A 1 271 ? -25.911 -7.135 5.807 1.00 38.98 259 ASN A O 1
ATOM 2023 N N . PHE A 1 272 ? -25.915 -8.769 4.251 1.00 36.32 260 PHE A N 1
ATOM 2024 C CA . PHE A 1 272 ? -26.783 -9.661 4.975 1.00 34.79 260 PHE A CA 1
ATOM 2025 C C . PHE A 1 272 ? -26.298 -11.087 4.763 1.00 35.66 260 PHE A C 1
ATOM 2026 O O . PHE A 1 272 ? -25.462 -11.354 3.908 1.00 35.32 260 PHE A O 1
ATOM 2034 N N . GLU A 1 273 ? -26.832 -11.990 5.566 1.00 35.89 261 GLU A N 1
ATOM 2035 C CA . GLU A 1 273 ? -26.427 -13.372 5.519 1.00 36.70 261 GLU A CA 1
ATOM 2036 C C . GLU A 1 273 ? -26.877 -14.024 4.228 1.00 36.62 261 GLU A C 1
ATOM 2037 O O . GLU A 1 273 ? -28.046 -13.931 3.865 1.00 33.19 261 GLU A O 1
ATOM 2043 N N . MET A 1 274 ? -25.926 -14.662 3.542 1.00 36.04 262 MET A N 1
ATOM 2044 C CA . MET A 1 274 ? -26.204 -15.407 2.308 1.00 38.49 262 MET A CA 1
ATOM 2045 C C . MET A 1 274 ? -26.842 -16.725 2.681 1.00 37.62 262 MET A C 1
ATOM 2046 O O . MET A 1 274 ? -26.202 -17.568 3.308 1.00 37.98 262 MET A O 1
ATOM 2051 N N . ASP A 1 275 ? -28.111 -16.900 2.326 1.00 38.17 263 ASP A N 1
ATOM 2052 C CA . ASP A 1 275 ? -28.835 -18.134 2.633 1.00 37.80 263 ASP A CA 1
ATOM 2053 C C . ASP A 1 275 ? -29.100 -18.979 1.381 1.00 37.98 263 ASP A C 1
ATOM 2054 O O . ASP A 1 275 ? -28.767 -18.586 0.246 1.00 36.99 263 ASP A O 1
ATOM 2059 N N . GLU A 1 276 ? -29.691 -20.149 1.612 1.00 36.82 264 GLU A N 1
ATOM 2060 C CA . GLU A 1 276 ? -30.048 -21.087 0.552 1.00 38.99 264 GLU A CA 1
ATOM 2061 C C . GLU A 1 276 ? -30.890 -20.467 -0.569 1.00 38.72 264 GLU A C 1
ATOM 2062 O O . GLU A 1 276 ? -30.623 -20.689 -1.750 1.00 37.91 264 GLU A O 1
ATOM 2068 N N . GLU A 1 277 ? -31.906 -19.696 -0.197 1.00 38.49 265 GLU A N 1
ATOM 2069 C CA . GLU A 1 277 ? -32.829 -19.133 -1.175 1.00 39.40 265 GLU A CA 1
ATOM 2070 C C . GLU A 1 277 ? -32.122 -18.168 -2.139 1.00 38.85 265 GLU A C 1
ATOM 2071 O O . GLU A 1 277 ? -32.285 -18.245 -3.369 1.00 33.23 265 GLU A O 1
ATOM 2077 N N . VAL A 1 278 ? -31.327 -17.262 -1.571 1.00 38.96 266 VAL A N 1
ATOM 2078 C CA . VAL A 1 278 ? -30.561 -16.316 -2.367 1.00 39.27 266 VAL A CA 1
ATOM 2079 C C . VAL A 1 278 ? -29.555 -17.077 -3.218 1.00 39.13 266 VAL A C 1
ATOM 2080 O O . VAL A 1 278 ? -29.410 -16.804 -4.421 1.00 39.15 266 VAL A O 1
ATOM 2084 N N . ALA A 1 279 ? -28.858 -18.025 -2.603 1.00 38.44 267 ALA A N 1
ATOM 2085 C CA . ALA A 1 279 ? -27.875 -18.804 -3.335 1.00 39.76 267 ALA A CA 1
ATOM 2086 C C . ALA A 1 279 ? -28.499 -19.506 -4.558 1.00 40.62 267 ALA A C 1
ATOM 2087 O O . ALA A 1 279 ? -27.972 -19.403 -5.682 1.00 39.70 267 ALA A O 1
ATOM 2089 N N . LYS A 1 280 ? -29.617 -20.207 -4.349 1.00 37.52 268 LYS A N 1
ATOM 2090 C CA . LYS A 1 280 ? -30.337 -20.863 -5.461 1.00 38.58 268 LYS A CA 1
ATOM 2091 C C . LYS A 1 280 ? -30.813 -19.903 -6.569 1.00 40.22 268 LYS A C 1
ATOM 2092 O O . LYS A 1 280 ? -30.921 -20.312 -7.729 1.00 38.89 268 LYS A O 1
ATOM 2098 N N . SER A 1 281 ? -31.067 -18.635 -6.218 1.00 40.87 269 SER A N 1
ATOM 2099 C CA . SER A 1 281 ? -31.570 -17.632 -7.164 1.00 41.63 269 SER A CA 1
ATOM 2100 C C . SER A 1 281 ? -30.508 -17.080 -8.132 1.00 41.69 269 SER A C 1
ATOM 2101 O O . SER A 1 281 ? -30.842 -16.500 -9.157 1.00 39.71 269 SER A O 1
ATOM 2104 N N . LEU A 1 282 ? -29.230 -17.248 -7.811 1.00 43.73 270 LEU A N 1
ATOM 2105 C CA . LEU A 1 282 ? -28.148 -16.702 -8.654 1.00 44.43 270 LEU A CA 1
ATOM 2106 C C . LEU A 1 282 ? -27.964 -17.472 -9.967 1.00 46.80 270 LEU A C 1
ATOM 2107 O O . LEU A 1 282 ? -27.548 -18.622 -9.961 1.00 49.38 270 LEU A O 1
ATOM 2112 N N . LYS A 1 283 ? -28.272 -16.830 -11.089 1.00 48.48 271 LYS A N 1
ATOM 2113 C CA . LYS A 1 283 ? -28.078 -17.442 -12.415 1.00 49.37 271 LYS A CA 1
ATOM 2114 C C . LYS A 1 283 ? -26.810 -16.913 -13.108 1.00 48.59 271 LYS A C 1
ATOM 2115 O O . LYS A 1 283 ? -26.187 -17.616 -13.901 1.00 49.96 271 LYS A O 1
ATOM 2121 N N . LYS A 1 284 ? -26.427 -15.683 -12.783 1.00 46.49 272 LYS A N 1
ATOM 2122 C CA . LYS A 1 284 ? -25.296 -15.016 -13.410 1.00 44.80 272 LYS A CA 1
ATOM 2123 C C . LYS A 1 284 ? -23.980 -15.620 -12.937 1.00 42.58 272 LYS A C 1
ATOM 2124 O O . LYS A 1 284 ? -23.767 -15.813 -11.733 1.00 40.42 272 LYS A O 1
ATOM 2130 N N . TYR A 1 285 ? -23.106 -15.932 -13.889 1.00 41.19 273 TYR A N 1
ATOM 2131 C CA . TYR A 1 285 ? -21.726 -16.318 -13.569 1.00 41.75 273 TYR A CA 1
ATOM 2132 C C . TYR A 1 285 ? -20.977 -15.169 -12.848 1.00 39.35 273 TYR A C 1
ATOM 2133 O O . TYR A 1 285 ? -20.880 -14.072 -13.388 1.00 39.49 273 TYR A O 1
ATOM 2142 N N . LEU A 1 286 ? -20.447 -15.476 -11.650 1.00 36.87 274 LEU A N 1
ATOM 2143 C CA . LEU A 1 286 ? -19.713 -14.562 -10.775 1.00 37.01 274 LEU A CA 1
ATOM 2144 C C . LEU A 1 286 ? -18.367 -15.184 -10.375 1.00 38.44 274 LEU A C 1
ATOM 2145 O O . LEU A 1 286 ? -18.272 -16.418 -10.221 1.00 38.34 274 LEU A O 1
ATOM 2150 N N . GLU A 1 287 ? -17.351 -14.334 -10.181 1.00 38.44 275 GLU A N 1
ATOM 2151 C CA . GLU A 1 287 ? -16.040 -14.785 -9.672 1.00 38.47 275 GLU A CA 1
ATOM 2152 C C . GLU A 1 287 ? -15.989 -14.935 -8.138 1.00 38.12 275 GLU A C 1
ATOM 2153 O O . GLU A 1 287 ? -15.406 -15.906 -7.589 1.00 37.56 275 GLU A O 1
ATOM 2159 N N . VAL A 1 288 ? -16.579 -13.964 -7.432 1.00 36.88 276 VAL A N 1
ATOM 2160 C CA . VAL A 1 288 ? -16.521 -13.908 -5.968 1.00 35.99 276 VAL A CA 1
ATOM 2161 C C . VAL A 1 288 ? -17.882 -13.442 -5.418 1.00 38.60 276 VAL A C 1
ATOM 2162 O O . VAL A 1 288 ? -18.550 -12.610 -6.037 1.00 36.03 276 VAL A O 1
ATOM 2166 N N . ILE A 1 289 ? -18.230 -13.952 -4.248 1.00 36.88 277 ILE A N 1
ATOM 2167 C CA . ILE A 1 289 ? -19.379 -13.519 -3.454 1.00 37.01 277 ILE A CA 1
ATOM 2168 C C . ILE A 1 289 ? -18.884 -13.249 -2.022 1.00 35.94 277 ILE A C 1
ATOM 2169 O O . ILE A 1 289 ? -18.259 -14.102 -1.432 1.00 36.31 277 ILE A O 1
ATOM 2174 N N . VAL A 1 290 ? -19.156 -12.041 -1.523 1.00 35.65 278 VAL A N 1
ATOM 2175 C CA . VAL A 1 290 ? -18.733 -11.546 -0.217 1.00 34.27 278 VAL A CA 1
ATOM 2176 C C . VAL A 1 290 ? -19.992 -11.385 0.643 1.00 34.85 278 VAL A C 1
ATOM 2177 O O . VAL A 1 290 ? -20.965 -10.783 0.214 1.00 33.89 278 VAL A O 1
ATOM 2181 N N . ALA A 1 291 ? -19.995 -11.936 1.856 1.00 33.12 279 ALA A N 1
ATOM 2182 C CA . ALA A 1 291 ? -21.126 -11.767 2.717 1.00 33.07 279 ALA A CA 1
ATOM 2183 C C . ALA A 1 291 ? -20.654 -11.871 4.171 1.00 36.26 279 ALA A C 1
ATOM 2184 O O . ALA A 1 291 ? -19.652 -12.525 4.436 1.00 34.94 279 ALA A O 1
ATOM 2186 N N . PRO A 1 292 ? -21.356 -11.196 5.101 1.00 37.35 280 PRO A N 1
ATOM 2187 C CA . PRO A 1 292 ? -20.922 -11.274 6.495 1.00 37.24 280 PRO A CA 1
ATOM 2188 C C . PRO A 1 292 ? -20.985 -12.660 7.039 1.00 36.93 280 PRO A C 1
ATOM 2189 O O . PRO A 1 292 ? -20.242 -12.976 7.989 1.00 37.72 280 PRO A O 1
ATOM 2193 N N . SER A 1 293 ? -21.895 -13.470 6.499 1.00 34.83 281 SER A N 1
ATOM 2194 C CA . SER A 1 293 ? -21.965 -14.890 6.885 1.00 35.13 281 SER A CA 1
ATOM 2195 C C . SER A 1 293 ? -22.690 -15.675 5.805 1.00 35.34 281 SER A C 1
ATOM 2196 O O . SER A 1 293 ? -23.374 -15.102 4.956 1.00 34.24 281 SER A O 1
ATOM 2199 N N . PHE A 1 294 ? -22.520 -16.989 5.843 1.00 34.15 282 PHE A N 1
ATOM 2200 C CA . PHE A 1 294 ? -23.054 -17.896 4.858 1.00 35.25 282 PHE A CA 1
ATOM 2201 C C . PHE A 1 294 ? -23.648 -19.047 5.635 1.00 37.35 282 PHE A C 1
ATOM 2202 O O . PHE A 1 294 ? -22.974 -19.609 6.490 1.00 34.94 282 PHE A O 1
ATOM 2210 N N . THR A 1 295 ? -24.905 -19.397 5.383 1.00 37.48 283 THR A N 1
ATOM 2211 C CA . THR A 1 295 ? -25.462 -20.596 6.007 1.00 37.28 283 THR A CA 1
ATOM 2212 C C . THR A 1 295 ? -24.834 -21.828 5.370 1.00 38.84 283 THR A C 1
ATOM 2213 O O . THR A 1 295 ? -24.284 -21.767 4.281 1.00 36.78 283 THR A O 1
ATOM 2217 N N . GLN A 1 296 ? -24.925 -22.961 6.046 1.00 35.43 284 GLN A N 1
ATOM 2218 C CA . GLN A 1 296 ? -24.309 -24.177 5.514 1.00 39.78 284 GLN A CA 1
ATOM 2219 C C . GLN A 1 296 ? -25.005 -24.631 4.216 1.00 38.36 284 GLN A C 1
ATOM 2220 O O . GLN A 1 296 ? -24.354 -25.098 3.278 1.00 38.00 284 GLN A O 1
ATOM 2226 N N . GLU A 1 297 ? -26.322 -24.427 4.153 1.00 37.16 285 GLU A N 1
ATOM 2227 C CA . GLU A 1 297 ? -27.106 -24.775 2.964 1.00 38.13 285 GLU A CA 1
ATOM 2228 C C . GLU A 1 297 ? -26.723 -23.880 1.791 1.00 39.99 285 GLU A C 1
ATOM 2229 O O . GLU A 1 297 ? -26.723 -24.328 0.646 1.00 42.37 285 GLU A O 1
ATOM 2235 N N . ALA A 1 298 ? -26.390 -22.628 2.096 1.00 38.41 286 ALA A N 1
ATOM 2236 C CA . ALA A 1 298 ? -25.900 -21.666 1.086 1.00 38.59 286 ALA A CA 1
ATOM 2237 C C . ALA A 1 298 ? -24.566 -22.133 0.540 1.00 38.52 286 ALA A C 1
ATOM 2238 O O . ALA A 1 298 ? -24.355 -22.150 -0.659 1.00 39.68 286 ALA A O 1
ATOM 2240 N N . ILE A 1 299 ? -23.680 -22.548 1.430 1.00 39.85 287 ILE A N 1
ATOM 2241 C CA . ILE A 1 299 ? -22.374 -23.078 1.021 1.00 40.15 287 ILE A CA 1
ATOM 2242 C C . ILE A 1 299 ? -22.504 -24.352 0.171 1.00 40.17 287 ILE A C 1
ATOM 2243 O O . ILE A 1 299 ? -21.776 -24.525 -0.792 1.00 39.83 287 ILE A O 1
ATOM 2248 N N . GLU A 1 300 ? -23.449 -25.224 0.506 1.00 41.17 288 GLU A N 1
ATOM 2249 C CA . GLU A 1 300 ? -23.691 -26.433 -0.288 1.00 43.78 288 GLU A CA 1
ATOM 2250 C C . GLU A 1 300 ? -24.128 -26.105 -1.725 1.00 43.11 288 GLU A C 1
ATOM 2251 O O . GLU A 1 300 ? -23.604 -26.669 -2.680 1.00 43.37 288 GLU A O 1
ATOM 2257 N N . VAL A 1 301 ? -25.071 -25.185 -1.880 1.00 40.84 289 VAL A N 1
ATOM 2258 C CA . VAL A 1 301 ? -25.531 -24.794 -3.209 1.00 39.90 289 VAL A CA 1
ATOM 2259 C C . VAL A 1 301 ? -24.361 -24.190 -4.010 1.00 38.33 289 VAL A C 1
ATOM 2260 O O . VAL A 1 301 ? -24.073 -24.614 -5.127 1.00 37.23 289 VAL A O 1
ATOM 2264 N N . LEU A 1 302 ? -23.680 -23.218 -3.416 1.00 39.26 290 LEU A N 1
ATOM 2265 C CA . LEU A 1 302 ? -22.664 -22.441 -4.129 1.00 39.35 290 LEU A CA 1
ATOM 2266 C C . LEU A 1 302 ? -21.372 -23.225 -4.422 1.00 39.48 290 LEU A C 1
ATOM 2267 O O . LEU A 1 302 ? -20.624 -22.873 -5.339 1.00 40.50 290 LEU A O 1
ATOM 2272 N N . SER A 1 303 ? -21.112 -24.272 -3.649 1.00 40.64 291 SER A N 1
ATOM 2273 C CA . SER A 1 303 ? -19.955 -25.136 -3.876 1.00 40.45 291 SER A CA 1
ATOM 2274 C C . SER A 1 303 ? -20.061 -25.936 -5.188 1.00 40.24 291 SER A C 1
ATOM 2275 O O . SER A 1 303 ? -19.089 -26.527 -5.633 1.00 40.26 291 SER A O 1
ATOM 2278 N N . LYS A 1 304 ? -21.246 -25.970 -5.791 1.00 38.84 292 LYS A N 1
ATOM 2279 C CA . LYS A 1 304 ? -21.430 -26.559 -7.126 1.00 38.50 292 LYS A CA 1
ATOM 2280 C C . LYS A 1 304 ? -20.852 -25.638 -8.227 1.00 39.15 292 LYS A C 1
ATOM 2281 O O . LYS A 1 304 ? -20.717 -26.036 -9.390 1.00 39.92 292 LYS A O 1
ATOM 2287 N N . LYS A 1 305 ? -20.494 -24.423 -7.846 1.00 36.46 293 LYS A N 1
ATOM 2288 C CA . LYS A 1 305 ? -20.006 -23.424 -8.787 1.00 37.07 293 LYS A CA 1
ATOM 2289 C C . LYS A 1 305 ? -18.562 -23.092 -8.504 1.00 35.96 293 LYS A C 1
ATOM 2290 O O . LYS A 1 305 ? -18.051 -23.406 -7.440 1.00 38.40 293 LYS A O 1
ATOM 2294 N N . LYS A 1 306 ? -17.900 -22.439 -9.454 1.00 35.45 294 LYS A N 1
ATOM 2295 C CA . LYS A 1 306 ? -16.497 -22.113 -9.325 1.00 38.42 294 LYS A CA 1
ATOM 2296 C C . LYS A 1 306 ? -16.284 -20.911 -8.374 1.00 40.28 294 LYS A C 1
ATOM 2297 O O . LYS A 1 306 ? -15.206 -20.728 -7.802 1.00 42.17 294 LYS A O 1
ATOM 2303 N N . VAL A 1 307 ? -17.337 -20.124 -8.222 1.00 37.87 295 VAL A N 1
ATOM 2304 C CA . VAL A 1 307 ? -17.341 -18.890 -7.430 1.00 37.00 295 VAL A CA 1
ATOM 2305 C C . VAL A 1 307 ? -16.687 -19.017 -6.048 1.00 37.04 295 VAL A C 1
ATOM 2306 O O . VAL A 1 307 ? -17.013 -19.920 -5.261 1.00 36.60 295 VAL A O 1
ATOM 2310 N N . ARG A 1 308 ? -15.747 -18.128 -5.763 1.00 34.99 296 ARG A N 1
ATOM 2311 C CA . ARG A 1 308 ? -15.129 -18.048 -4.441 1.00 35.36 296 ARG A CA 1
ATOM 2312 C C . ARG A 1 308 ? -15.993 -17.302 -3.427 1.00 35.27 296 ARG A C 1
ATOM 2313 O O . ARG A 1 308 ? -16.627 -16.273 -3.731 1.00 35.30 296 ARG A O 1
ATOM 2321 N N . LEU A 1 309 ? -16.016 -17.818 -2.205 1.00 37.89 297 LEU A N 1
ATOM 2322 C CA . LEU A 1 309 ? -16.842 -17.245 -1.154 1.00 36.48 297 LEU A CA 1
ATOM 2323 C C . LEU A 1 309 ? -15.923 -16.607 -0.139 1.00 37.21 297 LEU A C 1
ATOM 2324 O O . LEU A 1 309 ? -15.046 -17.267 0.434 1.00 36.28 297 LEU A O 1
ATOM 2329 N N . LEU A 1 310 ? -16.129 -15.318 0.078 1.00 33.95 298 LEU A N 1
ATOM 2330 C CA . LEU A 1 310 ? -15.281 -14.532 0.976 1.00 36.78 298 LEU A CA 1
ATOM 2331 C C . LEU A 1 310 ? -16.105 -14.021 2.177 1.00 36.54 298 LEU A C 1
ATOM 2332 O O . LEU A 1 310 ? -17.119 -13.343 1.993 1.00 36.62 298 LEU A O 1
ATOM 2337 N N . LYS A 1 311 ? -15.673 -14.382 3.384 1.00 33.74 299 LYS A N 1
ATOM 2338 C CA . LYS A 1 311 ? -16.285 -13.912 4.631 1.00 33.66 299 LYS A CA 1
ATOM 2339 C C . LYS A 1 311 ? -15.374 -12.921 5.355 1.00 35.40 299 LYS A C 1
ATOM 2340 O O . LYS A 1 311 ? -14.401 -13.346 5.974 1.00 36.75 299 LYS A O 1
ATOM 2346 N N . PRO A 1 312 ? -15.659 -11.594 5.286 1.00 35.04 300 PRO A N 1
ATOM 2347 C CA . PRO A 1 312 ? -14.725 -10.640 5.908 1.00 35.18 300 PRO A CA 1
ATOM 2348 C C . PRO A 1 312 ? -14.822 -10.590 7.432 1.00 37.48 300 PRO A C 1
ATOM 2349 O O . PRO A 1 312 ? -15.869 -10.939 7.996 1.00 35.54 300 PRO A O 1
ATOM 2353 N N . GLY A 1 313 ? -13.725 -10.189 8.073 1.00 34.76 301 GLY A N 1
ATOM 2354 C CA . GLY A 1 313 ? -13.703 -9.830 9.491 1.00 36.96 301 GLY A CA 1
ATOM 2355 C C . GLY A 1 313 ? -13.622 -8.313 9.582 1.00 37.93 301 GLY A C 1
ATOM 2356 O O . GLY A 1 313 ? -13.816 -7.618 8.581 1.00 38.03 301 GLY A O 1
ATOM 2357 N N . ASP A 1 314 ? -13.379 -7.792 10.781 1.00 40.30 302 ASP A N 1
ATOM 2358 C CA . ASP A 1 314 ? -13.315 -6.333 10.980 1.00 42.92 302 ASP A CA 1
ATOM 2359 C C . ASP A 1 314 ? -11.909 -5.797 10.669 1.00 40.67 302 ASP A C 1
ATOM 2360 O O . ASP A 1 314 ? -10.912 -6.437 10.991 1.00 41.42 302 ASP A O 1
ATOM 2365 N N . TYR A 1 315 ? -11.848 -4.645 10.006 1.00 39.63 303 TYR A N 1
ATOM 2366 C CA . TYR A 1 315 ? -10.586 -3.991 9.655 1.00 39.38 303 TYR A CA 1
ATOM 2367 C C . TYR A 1 315 ? -10.868 -2.560 9.161 1.00 40.27 303 TYR A C 1
ATOM 2368 O O . TYR A 1 315 ? -12.036 -2.193 8.879 1.00 39.41 303 TYR A O 1
ATOM 2377 N N . ALA A 1 316 ? -9.800 -1.773 9.030 1.00 39.90 304 ALA A N 1
ATOM 2378 C CA . ALA A 1 316 ? -9.863 -0.415 8.454 1.00 40.10 304 ALA A CA 1
ATOM 2379 C C . ALA A 1 316 ? -9.454 -0.401 6.979 1.00 38.76 304 ALA A C 1
ATOM 2380 O O . ALA A 1 316 ? -8.443 -0.978 6.627 1.00 38.79 304 ALA A O 1
ATOM 2382 N N . SER A 1 317 ? -10.230 0.282 6.132 1.00 38.44 305 SER A N 1
ATOM 2383 C CA . SER A 1 317 ? -9.916 0.457 4.721 1.00 39.58 305 SER A CA 1
ATOM 2384 C C . SER A 1 317 ? -9.064 1.713 4.517 1.00 38.95 305 SER A C 1
ATOM 2385 O O . SER A 1 317 ? -9.209 2.693 5.253 1.00 39.22 305 SER A O 1
ATOM 2388 N N . TRP A 1 318 ? -8.153 1.646 3.548 1.00 37.68 306 TRP A N 1
ATOM 2389 C CA . TRP A 1 318 ? -7.255 2.746 3.184 1.00 38.13 306 TRP A CA 1
ATOM 2390 C C . TRP A 1 318 ? -7.168 2.899 1.674 1.00 37.43 306 TRP A C 1
ATOM 2391 O O . TRP A 1 318 ? -6.989 1.909 0.926 1.00 39.81 306 TRP A O 1
ATOM 2402 N N . ALA A 1 319 ? -7.187 4.144 1.202 1.00 36.29 307 ALA A N 1
ATOM 2403 C CA . ALA A 1 319 ? -6.921 4.418 -0.182 1.00 38.09 307 ALA A CA 1
ATOM 2404 C C . ALA A 1 319 ? -5.406 4.608 -0.304 1.00 38.20 307 ALA A C 1
ATOM 2405 O O . ALA A 1 319 ? -4.700 4.719 0.699 1.00 37.80 307 ALA A O 1
ATOM 2407 N N . GLY A 1 320 ? -4.926 4.643 -1.523 1.00 37.29 308 GLY A N 1
ATOM 2408 C CA . GLY A 1 320 ? -3.506 4.902 -1.768 1.00 39.22 308 GLY A CA 1
ATOM 2409 C C . GLY A 1 320 ? -2.731 3.695 -2.266 1.00 40.16 308 GLY A C 1
ATOM 2410 O O . GLY A 1 320 ? -3.243 2.559 -2.292 1.00 38.72 308 GLY A O 1
ATOM 2411 N N . LYS A 1 321 ? -1.478 3.960 -2.626 1.00 37.86 309 LYS A N 1
ATOM 2412 C CA . LYS A 1 321 ? -0.633 3.000 -3.326 1.00 37.80 309 LYS A CA 1
ATOM 2413 C C . LYS A 1 321 ? 0.837 3.308 -3.093 1.00 36.92 309 LYS A C 1
ATOM 2414 O O . LYS A 1 321 ? 1.169 4.374 -2.570 1.00 34.86 309 LYS A O 1
ATOM 2420 N N . MET A 1 322 ? 1.727 2.397 -3.516 1.00 33.96 310 MET A N 1
ATOM 2421 C CA . MET A 1 322 ? 3.144 2.746 -3.691 1.00 34.77 310 MET A CA 1
ATOM 2422 C C . MET A 1 322 ? 3.294 3.779 -4.802 1.00 37.02 310 MET A C 1
ATOM 2423 O O . MET A 1 322 ? 2.657 3.659 -5.843 1.00 35.68 310 MET A O 1
ATOM 2428 N N . ALA A 1 323 ? 4.120 4.806 -4.563 1.00 34.08 311 ALA A N 1
ATOM 2429 C CA . ALA A 1 323 ? 4.442 5.810 -5.548 1.00 36.00 311 ALA A CA 1
ATOM 2430 C C . ALA A 1 323 ? 5.823 6.304 -5.230 1.00 34.13 311 ALA A C 1
ATOM 2431 O O . ALA A 1 323 ? 6.095 6.644 -4.075 1.00 36.45 311 ALA A O 1
ATOM 2433 N N . PHE A 1 324 ? 6.698 6.315 -6.236 1.00 33.65 312 PHE A N 1
ATOM 2434 C CA . PHE A 1 324 ? 8.092 6.753 -6.088 1.00 33.99 312 PHE A CA 1
ATOM 2435 C C . PHE A 1 324 ? 8.812 6.060 -4.919 1.00 35.54 312 PHE A C 1
ATOM 2436 O O . PHE A 1 324 ? 9.683 6.658 -4.280 1.00 31.63 312 PHE A O 1
ATOM 2444 N N . GLY A 1 325 ? 8.434 4.804 -4.678 1.00 34.78 313 GLY A N 1
ATOM 2445 C CA . GLY A 1 325 ? 9.019 3.964 -3.625 1.00 36.06 313 GLY A CA 1
ATOM 2446 C C . GLY A 1 325 ? 8.559 4.198 -2.206 1.00 35.09 313 GLY A C 1
ATOM 2447 O O . GLY A 1 325 ? 9.142 3.624 -1.272 1.00 36.51 313 GLY A O 1
ATOM 2448 N N . SER A 1 326 ? 7.552 5.062 -2.041 1.00 36.61 314 SER A N 1
ATOM 2449 C CA . SER A 1 326 ? 6.912 5.367 -0.759 1.00 33.41 314 SER A CA 1
ATOM 2450 C C . SER A 1 326 ? 5.563 4.709 -0.779 1.00 34.83 314 SER A C 1
ATOM 2451 O O . SER A 1 326 ? 4.955 4.579 -1.842 1.00 36.45 314 SER A O 1
ATOM 2454 N N . LEU A 1 327 ? 5.065 4.278 0.380 1.00 32.92 315 LEU A N 1
ATOM 2455 C CA . LEU A 1 327 ? 3.649 3.889 0.477 1.00 35.41 315 LEU A CA 1
ATOM 2456 C C . LEU A 1 327 ? 2.808 5.116 0.866 1.00 36.79 315 LEU A C 1
ATOM 2457 O O . LEU A 1 327 ? 2.947 5.651 1.960 1.00 34.61 315 LEU A O 1
ATOM 2462 N N . VAL A 1 328 ? 1.936 5.564 -0.044 1.00 36.59 316 VAL A N 1
ATOM 2463 C CA . VAL A 1 328 ? 1.243 6.841 0.109 1.00 35.49 316 VAL A CA 1
ATOM 2464 C C . VAL A 1 328 ? -0.226 6.529 0.378 1.00 35.65 316 VAL A C 1
ATOM 2465 O O . VAL A 1 328 ? -0.951 6.191 -0.542 1.00 36.79 316 VAL A O 1
ATOM 2469 N N . LEU A 1 329 ? -0.636 6.599 1.635 1.00 33.89 317 LEU A N 1
ATOM 2470 C CA . LEU A 1 329 ? -1.990 6.206 2.071 1.00 35.74 317 LEU A CA 1
ATOM 2471 C C . LEU A 1 329 ? -2.852 7.382 2.503 1.00 35.45 317 LEU A C 1
ATOM 2472 O O . LEU A 1 329 ? -2.371 8.422 2.916 1.00 35.66 317 LEU A O 1
ATOM 2477 N N . SER A 1 330 ? -4.154 7.152 2.423 1.00 37.98 318 SER A N 1
ATOM 2478 C CA . SER A 1 330 ? -5.182 8.054 2.868 1.00 37.89 318 SER A CA 1
ATOM 2479 C C . SER A 1 330 ? -6.225 7.205 3.594 1.00 37.20 318 SER A C 1
ATOM 2480 O O . SER A 1 330 ? -6.490 6.079 3.199 1.00 37.26 318 SER A O 1
ATOM 2483 N N . GLU A 1 331 ? -6.841 7.749 4.628 1.00 38.78 319 GLU A N 1
ATOM 2484 C CA . GLU A 1 331 ? -8.082 7.164 5.144 1.00 39.40 319 GLU A CA 1
ATOM 2485 C C . GLU A 1 331 ? -9.080 7.054 4.009 1.00 39.07 319 GLU A C 1
ATOM 2486 O O . GLU A 1 331 ? -9.048 7.847 3.069 1.00 38.12 319 GLU A O 1
ATOM 2492 N N . ARG A 1 332 ? -9.935 6.041 4.064 1.00 40.22 320 ARG A N 1
ATOM 2493 C CA . ARG A 1 332 ? -11.089 5.953 3.170 1.00 38.82 320 ARG A CA 1
ATOM 2494 C C . ARG A 1 332 ? -12.339 6.077 4.040 1.00 42.19 320 ARG A C 1
ATOM 2495 O O . ARG A 1 332 ? -12.623 5.154 4.819 1.00 39.89 320 ARG A O 1
ATOM 2503 N N . LYS A 1 333 ? -13.044 7.211 3.951 1.00 39.23 321 LYS A N 1
ATOM 2504 C CA . LYS A 1 333 ? -14.232 7.492 4.805 1.00 42.15 321 LYS A CA 1
ATOM 2505 C C . LYS A 1 333 ? -15.390 7.965 3.948 1.00 43.63 321 LYS A C 1
ATOM 2506 O O . LYS A 1 333 ? -15.213 8.822 3.076 1.00 39.12 321 LYS A O 1
ATOM 2512 N N . TYR A 1 334 ? -16.572 7.390 4.158 1.00 41.99 322 TYR A N 1
ATOM 2513 C CA . TYR A 1 334 ? -17.767 7.997 3.609 1.00 42.10 322 TYR A CA 1
ATOM 2514 C C . TYR A 1 334 ? -18.047 9.201 4.512 1.00 40.72 322 TYR A C 1
ATOM 2515 O O . TYR A 1 334 ? -18.076 9.050 5.737 1.00 41.17 322 TYR A O 1
ATOM 2524 N N . PRO A 1 335 ? -18.214 10.406 3.935 1.00 38.41 323 PRO A N 1
ATOM 2525 C CA . PRO A 1 335 ? -18.299 11.622 4.784 1.00 41.51 323 PRO A CA 1
ATOM 2526 C C . PRO A 1 335 ? -19.585 11.835 5.547 1.00 45.85 323 PRO A C 1
ATOM 2527 O O . PRO A 1 335 ? -20.671 11.782 4.976 1.00 46.36 323 PRO A O 1
ATOM 2531 N N . GLU A 1 336 ? -19.406 12.143 6.825 1.00 50.15 324 GLU A N 1
ATOM 2532 C CA . GLU A 1 336 ? -20.472 12.465 7.745 1.00 52.56 324 GLU A CA 1
ATOM 2533 C C . GLU A 1 336 ? -20.954 13.898 7.508 1.00 50.83 324 GLU A C 1
ATOM 2534 O O . GLU A 1 336 ? -20.170 14.804 7.131 1.00 48.22 324 GLU A O 1
ATOM 2540 N N . GLY A 1 337 ? -22.242 14.084 7.758 1.00 48.54 325 GLY A N 1
ATOM 2541 C CA . GLY A 1 337 ? -22.909 15.357 7.554 1.00 47.26 325 GLY A CA 1
ATOM 2542 C C . GLY A 1 337 ? -24.151 15.135 6.714 1.00 46.06 325 GLY A C 1
ATOM 2543 O O . GLY A 1 337 ? -24.126 14.428 5.708 1.00 47.30 325 GLY A O 1
ATOM 2544 N N . ASN A 1 338 ? -25.239 15.764 7.111 1.00 44.35 326 ASN A N 1
ATOM 2545 C CA . ASN A 1 338 ? -26.477 15.666 6.339 1.00 44.95 326 ASN A CA 1
ATOM 2546 C C . ASN A 1 338 ? -26.320 16.443 5.044 1.00 42.46 326 ASN A C 1
ATOM 2547 O O . ASN A 1 338 ? -25.594 17.430 4.989 1.00 41.37 326 ASN A O 1
ATOM 2552 N N . PHE A 1 339 ? -26.969 15.957 3.994 1.00 40.98 327 PHE A N 1
ATOM 2553 C CA . PHE A 1 339 ? -27.091 16.713 2.748 1.00 39.21 327 PHE A CA 1
ATOM 2554 C C . PHE A 1 339 ? -27.913 17.940 3.043 1.00 40.10 327 PHE A C 1
ATOM 2555 O O . PHE A 1 339 ? -28.799 17.907 3.933 1.00 40.02 327 PHE A O 1
ATOM 2563 N N . GLU A 1 340 ? -27.632 19.028 2.324 1.00 38.58 328 GLU A N 1
ATOM 2564 C CA . GLU A 1 340 ? -28.382 20.270 2.500 1.00 38.70 328 GLU A CA 1
ATOM 2565 C C . GLU A 1 340 ? -29.032 20.629 1.180 1.00 36.22 328 GLU A C 1
ATOM 2566 O O . GLU A 1 340 ? -28.358 20.660 0.155 1.00 35.44 328 GLU A O 1
ATOM 2572 N N . LEU A 1 341 ? -30.341 20.869 1.214 1.00 36.54 329 LEU A N 1
ATOM 2573 C CA . LEU A 1 341 ? -31.107 21.280 0.031 1.00 35.01 329 LEU A CA 1
ATOM 2574 C C . LEU A 1 341 ? -30.647 22.680 -0.377 1.00 32.91 329 LEU A C 1
ATOM 2575 O O . LEU A 1 341 ? -30.720 23.599 0.427 1.00 31.90 329 LEU A O 1
ATOM 2580 N N . VAL A 1 342 ? -30.173 22.853 -1.610 1.00 32.38 330 VAL A N 1
ATOM 2581 C CA . VAL A 1 342 ? -29.683 24.169 -2.061 1.00 33.15 330 VAL A CA 1
ATOM 2582 C C . VAL A 1 342 ? -30.752 24.894 -2.856 1.00 32.58 330 VAL A C 1
ATOM 2583 O O . VAL A 1 342 ? -31.090 26.080 -2.569 1.00 33.22 330 VAL A O 1
ATOM 2587 N N . VAL A 1 343 ? -31.324 24.194 -3.825 1.00 31.81 331 VAL A N 1
ATOM 2588 C CA . VAL A 1 343 ? -32.422 24.755 -4.614 1.00 32.28 331 VAL A CA 1
ATOM 2589 C C . VAL A 1 343 ? -33.388 23.646 -5.072 1.00 33.23 331 VAL A C 1
ATOM 2590 O O . VAL A 1 343 ? -32.972 22.489 -5.266 1.00 31.17 331 VAL A O 1
ATOM 2597 N N . GLY A 1 344 ? -34.668 24.020 -5.206 1.00 34.50 332 GLY A N 1
ATOM 2598 C CA . GLY A 1 344 ? -35.713 23.162 -5.748 1.00 37.99 332 GLY A CA 1
ATOM 2599 C C . GLY A 1 344 ? -36.608 22.587 -4.661 1.00 39.83 332 GLY A C 1
ATOM 2600 O O . GLY A 1 344 ? -36.412 22.858 -3.470 1.00 39.47 332 GLY A O 1
ATOM 2601 N N . GLU A 1 345 ? -37.578 21.769 -5.060 1.00 42.23 333 GLU A N 1
ATOM 2602 C CA . GLU A 1 345 ? -38.498 21.188 -4.085 1.00 44.47 333 GLU A CA 1
ATOM 2603 C C . GLU A 1 345 ? -37.817 20.022 -3.365 1.00 41.33 333 GLU A C 1
ATOM 2604 O O . GLU A 1 345 ? -37.097 19.245 -3.980 1.00 41.31 333 GLU A O 1
ATOM 2610 N N . PRO A 1 346 ? -38.045 19.915 -2.048 1.00 41.41 334 PRO A N 1
ATOM 2611 C CA . PRO A 1 346 ? -37.523 18.825 -1.256 1.00 42.44 334 PRO A CA 1
ATOM 2612 C C . PRO A 1 346 ? -38.087 17.497 -1.714 1.00 43.58 334 PRO A C 1
ATOM 2613 O O . PRO A 1 346 ? -39.254 17.412 -2.108 1.00 45.86 334 PRO A O 1
ATOM 2617 N N . LEU A 1 347 ? -37.249 16.480 -1.649 1.00 42.48 335 LEU A N 1
ATOM 2618 C CA . LEU A 1 347 ? -37.590 15.131 -2.083 1.00 42.02 335 LEU A CA 1
ATOM 2619 C C . LEU A 1 347 ? -38.380 14.412 -0.988 1.00 44.07 335 LEU A C 1
ATOM 2620 O O . LEU A 1 347 ? -38.333 14.800 0.190 1.00 42.64 335 LEU A O 1
ATOM 2625 N N . SER A 1 348 ? -39.108 13.372 -1.383 1.00 42.43 336 SER A N 1
ATOM 2626 C CA . SER A 1 348 ? -39.851 12.559 -0.435 1.00 41.33 336 SER A CA 1
ATOM 2627 C C . SER A 1 348 ? -38.844 11.768 0.386 1.00 40.94 336 SER A C 1
ATOM 2628 O O . SER A 1 348 ? -37.692 11.571 -0.054 1.00 40.23 336 SER A O 1
ATOM 2631 N N . GLU A 1 349 ? -39.273 11.318 1.565 1.00 39.55 337 GLU A N 1
ATOM 2632 C CA . GLU A 1 349 ? -38.471 10.402 2.395 1.00 40.08 337 GLU A CA 1
ATOM 2633 C C . GLU A 1 349 ? -37.830 9.249 1.590 1.00 42.53 337 GLU A C 1
ATOM 2634 O O . GLU A 1 349 ? -36.636 8.926 1.771 1.00 42.36 337 GLU A O 1
ATOM 2636 N N . LYS A 1 350 ? -38.617 8.640 0.694 1.00 42.37 338 LYS A N 1
ATOM 2637 C CA . LYS A 1 350 ? -38.136 7.544 -0.144 1.00 41.78 338 LYS A CA 1
ATOM 2638 C C . LYS A 1 350 ? -37.046 7.985 -1.114 1.00 42.57 338 LYS A C 1
ATOM 2639 O O . LYS A 1 350 ? -36.022 7.291 -1.291 1.00 42.03 338 LYS A O 1
ATOM 2641 N N . GLU A 1 351 ? -37.283 9.115 -1.773 1.00 42.79 339 GLU A N 1
ATOM 2642 C CA . GLU A 1 351 ? -36.327 9.648 -2.761 1.00 43.30 339 GLU A CA 1
ATOM 2643 C C . GLU A 1 351 ? -35.015 10.090 -2.124 1.00 42.47 339 GLU A C 1
ATOM 2644 O O . GLU A 1 351 ? -33.941 9.965 -2.719 1.00 44.13 339 GLU A O 1
ATOM 2650 N N . LEU A 1 352 ? -35.106 10.607 -0.909 1.00 42.52 340 LEU A N 1
ATOM 2651 C CA . LEU A 1 352 ? -33.927 10.945 -0.143 1.00 42.94 340 LEU A CA 1
ATOM 2652 C C . LEU A 1 352 ? -33.135 9.716 0.231 1.00 44.49 340 LEU A C 1
ATOM 2653 O O . LEU A 1 352 ? -31.910 9.772 0.308 1.00 43.65 340 LEU A O 1
ATOM 2658 N N . GLU A 1 353 ? -33.826 8.604 0.479 1.00 43.48 341 GLU A N 1
ATOM 2659 C CA . GLU A 1 353 ? -33.146 7.318 0.654 1.00 42.00 341 GLU A CA 1
ATOM 2660 C C . GLU A 1 353 ? -32.401 6.921 -0.618 1.00 39.76 341 GLU A C 1
ATOM 2661 O O . GLU A 1 353 ? -31.247 6.502 -0.556 1.00 42.07 341 GLU A O 1
ATOM 2667 N N . ASP A 1 354 ? -33.069 7.069 -1.756 1.00 40.52 342 ASP A N 1
ATOM 2668 C CA . ASP A 1 354 ? -32.422 6.868 -3.073 1.00 41.36 342 ASP A CA 1
ATOM 2669 C C . ASP A 1 354 ? -31.179 7.758 -3.236 1.00 40.93 342 ASP A C 1
ATOM 2670 O O . ASP A 1 354 ? -30.151 7.336 -3.757 1.00 38.32 342 ASP A O 1
ATOM 2675 N N . LEU A 1 355 ? -31.294 9.005 -2.797 1.00 39.58 343 LEU A N 1
ATOM 2676 C CA . LEU A 1 355 ? -30.199 9.971 -2.912 1.00 41.31 343 LEU A CA 1
ATOM 2677 C C . LEU A 1 355 ? -28.937 9.606 -2.088 1.00 40.43 343 LEU A C 1
ATOM 2678 O O . LEU A 1 355 ? -27.810 9.720 -2.587 1.00 40.10 343 LEU A O 1
ATOM 2683 N N . GLU A 1 356 ? -29.124 9.147 -0.843 1.00 39.62 344 GLU A N 1
ATOM 2684 C CA . GLU A 1 356 ? -28.005 8.684 -0.012 1.00 40.11 344 GLU A CA 1
ATOM 2685 C C . GLU A 1 356 ? -27.373 7.428 -0.556 1.00 39.81 344 GLU A C 1
ATOM 2686 O O . GLU A 1 356 ? -26.149 7.308 -0.583 1.00 41.05 344 GLU A O 1
ATOM 2692 N N . PHE A 1 357 ? -28.220 6.456 -0.922 1.00 38.33 345 PHE A N 1
ATOM 2693 C CA . PHE A 1 357 ? -27.772 5.253 -1.660 1.00 37.31 345 PHE A CA 1
ATOM 2694 C C . PHE A 1 357 ? -26.896 5.642 -2.855 1.00 37.27 345 PHE A C 1
ATOM 2695 O O . PHE A 1 357 ? -25.796 5.133 -3.006 1.00 39.32 345 PHE A O 1
ATOM 2703 N N . ALA A 1 358 ? -27.356 6.597 -3.660 1.00 36.79 346 ALA A N 1
ATOM 2704 C CA . ALA A 1 358 ? -26.595 7.009 -4.824 1.00 37.31 346 ALA A CA 1
ATOM 2705 C C . ALA A 1 358 ? -25.216 7.598 -4.446 1.00 36.85 346 ALA A C 1
ATOM 2706 O O . ALA A 1 358 ? -24.242 7.315 -5.119 1.00 35.29 346 ALA A O 1
ATOM 2708 N N . TYR A 1 359 ? -25.153 8.431 -3.405 1.00 38.42 347 TYR A N 1
ATOM 2709 C CA . TYR A 1 359 ? -23.873 9.001 -2.965 1.00 38.01 347 TYR A CA 1
ATOM 2710 C C . TYR A 1 359 ? -22.926 7.927 -2.379 1.00 39.64 347 TYR A C 1
ATOM 2711 O O . TYR A 1 359 ? -21.724 7.894 -2.701 1.00 36.67 347 TYR A O 1
ATOM 2720 N N . ARG A 1 360 ? -23.454 7.020 -1.566 1.00 40.94 348 ARG A N 1
ATOM 2721 C CA . ARG A 1 360 ? -22.642 5.869 -1.095 1.00 41.32 348 ARG A CA 1
ATOM 2722 C C . ARG A 1 360 ? -22.008 5.049 -2.228 1.00 43.70 348 ARG A C 1
ATOM 2723 O O . ARG A 1 360 ? -20.823 4.625 -2.147 1.00 44.30 348 ARG A O 1
ATOM 2731 N N . VAL A 1 361 ? -22.769 4.812 -3.294 1.00 41.28 349 VAL A N 1
ATOM 2732 C CA . VAL A 1 361 ? -22.241 4.034 -4.394 1.00 41.49 349 VAL A CA 1
ATOM 2733 C C . VAL A 1 361 ? -21.251 4.865 -5.203 1.00 42.72 349 VAL A C 1
ATOM 2734 O O . VAL A 1 361 ? -20.219 4.342 -5.625 1.00 40.18 349 VAL A O 1
ATOM 2738 N N . VAL A 1 362 ? -21.538 6.150 -5.418 1.00 39.16 350 VAL A N 1
ATOM 2739 C CA . VAL A 1 362 ? -20.612 6.952 -6.226 1.00 40.09 350 VAL A CA 1
ATOM 2740 C C . VAL A 1 362 ? -19.272 7.188 -5.469 1.00 37.68 350 VAL A C 1
ATOM 2741 O O . VAL A 1 362 ? -18.255 7.370 -6.107 1.00 37.45 350 VAL A O 1
ATOM 2745 N N . GLU A 1 363 ? -19.290 7.144 -4.128 1.00 35.55 351 GLU A N 1
ATOM 2746 C CA . GLU A 1 363 ? -18.068 7.156 -3.314 1.00 37.72 351 GLU A CA 1
ATOM 2747 C C . GLU A 1 363 ? -17.092 6.058 -3.774 1.00 38.65 351 GLU A C 1
ATOM 2748 O O . GLU A 1 363 ? -15.896 6.321 -3.911 1.00 42.16 351 GLU A O 1
ATOM 2754 N N . GLY A 1 364 ? -17.620 4.865 -4.054 1.00 39.69 352 GLY A N 1
ATOM 2755 C CA . GLY A 1 364 ? -16.811 3.703 -4.510 1.00 38.36 352 GLY A CA 1
ATOM 2756 C C . GLY A 1 364 ? -16.479 3.657 -5.981 1.00 40.09 352 GLY A C 1
ATOM 2757 O O . GLY A 1 364 ? -15.529 2.977 -6.407 1.00 40.52 352 GLY A O 1
ATOM 2758 N N . ALA A 1 365 ? -17.203 4.421 -6.783 1.00 41.66 353 ALA A N 1
ATOM 2759 C CA . ALA A 1 365 ? -16.900 4.511 -8.217 1.00 40.56 353 ALA A CA 1
ATOM 2760 C C . ALA A 1 365 ? -15.592 5.263 -8.514 1.00 43.57 353 ALA A C 1
ATOM 2761 O O . ALA A 1 365 ? -15.293 6.317 -7.906 1.00 42.08 353 ALA A O 1
ATOM 2763 N N . LYS A 1 366 ? -14.804 4.751 -9.444 1.00 42.62 354 LYS A N 1
ATOM 2764 C CA . LYS A 1 366 ? -13.562 5.445 -9.861 1.00 42.09 354 LYS A CA 1
ATOM 2765 C C . LYS A 1 366 ? -13.794 6.802 -10.532 1.00 41.27 354 LYS A C 1
ATOM 2766 O O . LYS A 1 366 ? -14.615 6.916 -11.447 1.00 38.97 354 LYS A O 1
ATOM 2769 N N . SER A 1 367 ? -13.020 7.797 -10.101 1.00 39.58 355 SER A N 1
ATOM 2770 C CA . SER A 1 367 ? -13.210 9.186 -10.497 1.00 39.79 355 SER A CA 1
ATOM 2771 C C . SER A 1 367 ? -12.671 9.472 -11.894 1.00 40.49 355 SER A C 1
ATOM 2772 O O . SER A 1 367 ? -11.769 8.738 -12.353 1.00 39.66 355 SER A O 1
ATOM 2775 N N . ASN A 1 368 ? -13.198 10.487 -12.597 1.00 38.65 356 ASN A N 1
ATOM 2776 C CA . ASN A 1 368 ? -14.480 11.169 -12.290 1.00 37.73 356 ASN A CA 1
ATOM 2777 C C . ASN A 1 368 ? -15.664 10.192 -12.438 1.00 37.88 356 ASN A C 1
ATOM 2778 O O . ASN A 1 368 ? -15.715 9.413 -13.417 1.00 38.58 356 ASN A O 1
ATOM 2783 N N . ALA A 1 369 ? -16.594 10.213 -11.469 1.00 36.87 357 ALA A N 1
ATOM 2784 C CA . ALA A 1 369 ? -17.791 9.369 -11.544 1.00 35.62 357 ALA A CA 1
ATOM 2785 C C . ALA A 1 369 ? -19.107 10.137 -11.354 1.00 37.15 357 ALA A C 1
ATOM 2786 O O . ALA A 1 369 ? -19.218 10.995 -10.478 1.00 34.53 357 ALA A O 1
ATOM 2788 N N . VAL A 1 370 ? -20.091 9.780 -12.173 1.00 38.20 358 VAL A N 1
ATOM 2789 C CA . VAL A 1 370 ? -21.468 10.229 -12.032 1.00 37.83 358 VAL A CA 1
ATOM 2790 C C . VAL A 1 370 ? -22.379 9.007 -12.131 1.00 38.66 358 VAL A C 1
ATOM 2791 O O . VAL A 1 370 ? -22.176 8.098 -12.987 1.00 38.07 358 VAL A O 1
ATOM 2795 N N . LEU A 1 371 ? -23.372 8.935 -11.252 1.00 36.13 359 LEU A N 1
ATOM 2796 C CA . LEU A 1 371 ? -24.339 7.844 -11.370 1.00 37.23 359 LEU A CA 1
ATOM 2797 C C . LEU A 1 371 ? -25.787 8.253 -11.145 1.00 39.01 359 LEU A C 1
ATOM 2798 O O . LEU A 1 371 ? -26.080 9.274 -10.513 1.00 37.90 359 LEU A O 1
ATOM 2803 N N . ILE A 1 372 ? -26.665 7.466 -11.754 1.00 37.23 360 ILE A N 1
ATOM 2804 C CA . ILE A 1 372 ? -28.092 7.690 -11.766 1.00 32.79 360 ILE A CA 1
ATOM 2805 C C . ILE A 1 372 ? -28.757 6.481 -11.145 1.00 35.73 360 ILE A C 1
ATOM 2806 O O . ILE A 1 372 ? -28.404 5.333 -11.460 1.00 34.93 360 ILE A O 1
ATOM 2811 N N . ALA A 1 373 ? -29.705 6.734 -10.253 1.00 34.30 361 ALA A N 1
ATOM 2812 C CA . ALA A 1 373 ? -30.432 5.677 -9.584 1.00 35.66 361 ALA A CA 1
ATOM 2813 C C . ALA A 1 373 ? -31.925 6.037 -9.461 1.00 35.17 361 ALA A C 1
ATOM 2814 O O . ALA A 1 373 ? -32.302 7.214 -9.405 1.00 34.79 361 ALA A O 1
ATOM 2816 N N . LYS A 1 374 ? -32.775 5.020 -9.413 1.00 37.25 362 LYS A N 1
ATOM 2817 C CA . LYS A 1 374 ? -34.203 5.246 -9.218 1.00 37.79 362 LYS A CA 1
ATOM 2818 C C . LYS A 1 374 ? -34.812 4.039 -8.559 1.00 36.95 362 LYS A C 1
ATOM 2819 O O . LYS A 1 374 ? -34.473 2.904 -8.922 1.00 35.57 362 LYS A O 1
ATOM 2825 N N . ASP A 1 375 ? -35.694 4.288 -7.598 1.00 36.56 363 ASP A N 1
ATOM 2826 C CA . ASP A 1 375 ? -36.404 3.227 -6.894 1.00 37.07 363 ASP A CA 1
ATOM 2827 C C . ASP A 1 375 ? -35.441 2.161 -6.344 1.00 38.31 363 ASP A C 1
ATOM 2828 O O . ASP A 1 375 ? -35.645 0.975 -6.543 1.00 39.18 363 ASP A O 1
ATOM 2833 N N . GLY A 1 376 ? -34.382 2.630 -5.686 1.00 40.79 364 GLY A N 1
ATOM 2834 C CA . GLY A 1 376 ? -33.450 1.789 -4.945 1.00 39.03 364 GLY A CA 1
ATOM 2835 C C . GLY A 1 376 ? -32.445 0.999 -5.768 1.00 37.95 364 GLY A C 1
ATOM 2836 O O . GLY A 1 376 ? -31.846 0.064 -5.247 1.00 38.19 364 GLY A O 1
ATOM 2837 N N . VAL A 1 377 ? -32.275 1.337 -7.048 1.00 34.45 365 VAL A N 1
ATOM 2838 C CA . VAL A 1 377 ? -31.350 0.599 -7.910 1.00 35.17 365 VAL A CA 1
ATOM 2839 C C . VAL A 1 377 ? -30.633 1.555 -8.851 1.00 34.51 365 VAL A C 1
ATOM 2840 O O . VAL A 1 377 ? -31.223 2.543 -9.290 1.00 36.23 365 VAL A O 1
ATOM 2844 N N . THR A 1 378 ? -29.357 1.287 -9.114 1.00 35.47 366 THR A N 1
ATOM 2845 C CA . THR A 1 378 ? -28.609 2.058 -10.114 1.00 34.16 366 THR A CA 1
ATOM 2846 C C . THR A 1 378 ? -29.169 1.787 -11.484 1.00 34.00 366 THR A C 1
ATOM 2847 O O . THR A 1 378 ? -29.586 0.635 -11.797 1.00 34.12 366 THR A O 1
ATOM 2851 N N . VAL A 1 379 ? -29.218 2.836 -12.314 1.00 33.21 367 VAL A N 1
ATOM 2852 C CA . VAL A 1 379 ? -29.661 2.669 -13.693 1.00 34.62 367 VAL A CA 1
ATOM 2853 C C . VAL A 1 379 ? -28.636 3.077 -14.746 1.00 36.02 367 VAL A C 1
ATOM 2854 O O . VAL A 1 379 ? -28.744 2.676 -15.904 1.00 34.98 367 VAL A O 1
ATOM 2858 N N . GLY A 1 380 ? -27.653 3.877 -14.345 1.00 34.58 368 GLY A N 1
ATOM 2859 C CA . GLY A 1 380 ? -26.536 4.217 -15.200 1.00 37.77 368 GLY A CA 1
ATOM 2860 C C . GLY A 1 380 ? -25.369 4.753 -14.407 1.00 37.23 368 GLY A C 1
ATOM 2861 O O . GLY A 1 380 ? -25.563 5.554 -13.482 1.00 37.37 368 GLY A O 1
ATOM 2862 N N . ILE A 1 381 ? -24.151 4.296 -14.747 1.00 38.98 369 ILE A N 1
ATOM 2863 C CA . ILE A 1 381 ? -22.922 4.704 -14.043 1.00 37.41 369 ILE A CA 1
ATOM 2864 C C . ILE A 1 381 ? -21.882 5.070 -15.089 1.00 43.92 369 ILE A C 1
ATOM 2865 O O . ILE A 1 381 ? -21.617 4.290 -16.000 1.00 42.89 369 ILE A O 1
ATOM 2870 N N . GLY A 1 382 ? -21.303 6.269 -14.974 1.00 39.19 370 GLY A N 1
ATOM 2871 C CA . GLY A 1 382 ? -20.198 6.689 -15.821 1.00 40.22 370 GLY A CA 1
ATOM 2872 C C . GLY A 1 382 ? -19.041 6.944 -14.894 1.00 40.32 370 GLY A C 1
ATOM 2873 O O . GLY A 1 382 ? -19.154 7.791 -14.011 1.00 41.66 370 GLY A O 1
ATOM 2874 N N . SER A 1 383 ? -17.956 6.183 -15.039 1.00 40.02 371 SER A N 1
ATOM 2875 C CA . SER A 1 383 ? -16.852 6.212 -14.083 1.00 38.07 371 SER A CA 1
ATOM 2876 C C . SER A 1 383 ? -15.507 6.063 -14.811 1.00 39.54 371 SER A C 1
ATOM 2877 O O . SER A 1 383 ? -15.477 5.828 -16.033 1.00 43.05 371 SER A O 1
ATOM 2880 N N . GLY A 1 384 ? -14.426 6.336 -14.075 1.00 42.35 372 GLY A N 1
ATOM 2881 C CA . GLY A 1 384 ? -13.068 6.388 -14.620 1.00 42.06 372 GLY A CA 1
ATOM 2882 C C . GLY A 1 384 ? -12.842 7.395 -15.710 1.00 43.03 372 GLY A C 1
ATOM 2883 O O . GLY A 1 384 ? -12.014 7.177 -16.606 1.00 45.00 372 GLY A O 1
ATOM 2884 N N . GLN A 1 385 ? -13.532 8.539 -15.645 1.00 39.17 373 GLN A N 1
ATOM 2885 C CA . GLN A 1 385 ? -13.446 9.475 -16.727 1.00 38.77 373 GLN A CA 1
ATOM 2886 C C . GLN A 1 385 ? -12.501 10.642 -16.430 1.00 39.15 373 GLN A C 1
ATOM 2887 O O . GLN A 1 385 ? -12.376 11.065 -15.285 1.00 38.09 373 GLN A O 1
ATOM 2893 N N . PRO A 1 386 ? -11.862 11.183 -17.479 1.00 40.31 374 PRO A N 1
ATOM 2894 C CA . PRO A 1 386 ? -10.951 12.299 -17.277 1.00 39.30 374 PRO A CA 1
ATOM 2895 C C . PRO A 1 386 ? -11.643 13.643 -17.099 1.00 42.22 374 PRO A C 1
ATOM 2896 O O . PRO A 1 386 ? -10.963 14.610 -16.802 1.00 39.72 374 PRO A O 1
ATOM 2900 N N . SER A 1 387 ? -12.969 13.694 -17.275 1.00 42.64 375 SER A N 1
ATOM 2901 C CA . SER A 1 387 ? -13.739 14.941 -17.147 1.00 43.41 375 SER A CA 1
ATOM 2902 C C . SER A 1 387 ? -15.133 14.602 -16.645 1.00 43.87 375 SER A C 1
ATOM 2903 O O . SER A 1 387 ? -15.626 13.481 -16.862 1.00 42.86 375 SER A O 1
ATOM 2906 N N . ARG A 1 388 ? -15.775 15.570 -15.993 1.00 41.76 376 ARG A N 1
ATOM 2907 C CA . ARG A 1 388 ? -17.022 15.306 -15.308 1.00 42.03 376 ARG A CA 1
ATOM 2908 C C . ARG A 1 388 ? -18.146 15.229 -16.335 1.00 39.44 376 ARG A C 1
ATOM 2909 O O . ARG A 1 388 ? -19.046 14.408 -16.200 1.00 38.30 376 ARG A O 1
ATOM 2917 N N . LYS A 1 389 ? -18.045 16.062 -17.374 1.00 39.90 377 LYS A N 1
ATOM 2918 C CA . LYS A 1 389 ? -18.982 16.053 -18.474 1.00 41.32 377 LYS A CA 1
ATOM 2919 C C . LYS A 1 389 ? -19.059 14.664 -19.089 1.00 40.16 377 LYS A C 1
ATOM 2920 O O . LYS A 1 389 ? -20.139 14.187 -19.389 1.00 41.83 377 LYS A O 1
ATOM 2926 N N . ARG A 1 390 ? -17.911 14.022 -19.277 1.00 40.08 378 ARG A N 1
ATOM 2927 C CA . ARG A 1 390 ? -17.899 12.676 -19.855 1.00 41.53 378 ARG A CA 1
ATOM 2928 C C . ARG A 1 390 ? -18.535 11.646 -18.982 1.00 40.19 378 ARG A C 1
ATOM 2929 O O . ARG A 1 390 ? -19.305 10.817 -19.465 1.00 42.01 378 ARG A O 1
ATOM 2942 N N . ALA A 1 391 ? -18.222 11.697 -17.699 1.00 38.55 379 ALA A N 1
ATOM 2943 C CA . ALA A 1 391 ? -18.903 10.858 -16.731 1.00 40.10 379 ALA A CA 1
ATOM 2944 C C . ALA A 1 391 ? -20.437 10.967 -16.804 1.00 36.08 379 ALA A C 1
ATOM 2945 O O . ALA A 1 391 ? -21.137 9.953 -16.858 1.00 37.93 379 ALA A O 1
ATOM 2947 N N . ALA A 1 392 ? -20.950 12.193 -16.809 1.00 36.37 380 ALA A N 1
ATOM 2948 C CA . ALA A 1 392 ? -22.376 12.435 -16.895 1.00 34.52 380 ALA A CA 1
ATOM 2949 C C . ALA A 1 392 ? -22.955 11.890 -18.198 1.00 35.64 380 ALA A C 1
ATOM 2950 O O . ALA A 1 392 ? -24.052 11.375 -18.216 1.00 35.87 380 ALA A O 1
ATOM 2952 N N . TRP A 1 393 ? -22.223 12.079 -19.293 1.00 38.43 381 TRP A N 1
ATOM 2953 C CA . TRP A 1 393 ? -22.651 11.607 -20.601 1.00 40.32 381 TRP A CA 1
ATOM 2954 C C . TRP A 1 393 ? -22.786 10.077 -20.609 1.00 38.04 381 TRP A C 1
ATOM 2955 O O . TRP A 1 393 ? -23.845 9.559 -20.960 1.00 39.46 381 TRP A O 1
ATOM 2966 N N . ILE A 1 394 ? -21.749 9.366 -20.176 1.00 38.33 382 ILE A N 1
ATOM 2967 C CA . ILE A 1 394 ? -21.838 7.884 -20.085 1.00 39.98 382 ILE A CA 1
ATOM 2968 C C . ILE A 1 394 ? -22.978 7.416 -19.186 1.00 39.36 382 ILE A C 1
ATOM 2969 O O . ILE A 1 394 ? -23.700 6.488 -19.541 1.00 38.40 382 ILE A O 1
ATOM 2974 N N . ALA A 1 395 ? -23.123 8.017 -17.996 1.00 40.21 383 ALA A N 1
ATOM 2975 C CA . ALA A 1 395 ? -24.229 7.667 -17.113 1.00 37.33 383 ALA A CA 1
ATOM 2976 C C . ALA A 1 395 ? -25.589 7.787 -17.804 1.00 36.18 383 ALA A C 1
ATOM 2977 O O . ALA A 1 395 ? -26.418 6.883 -17.724 1.00 38.17 383 ALA A O 1
ATOM 2979 N N . THR A 1 396 ? -25.816 8.888 -18.496 1.00 37.79 384 THR A N 1
ATOM 2980 C CA . THR A 1 396 ? -27.101 9.096 -19.177 1.00 35.90 384 THR A CA 1
ATOM 2981 C C . THR A 1 396 ? -27.274 8.153 -20.374 1.00 36.56 384 THR A C 1
ATOM 2982 O O . THR A 1 396 ? -28.382 7.675 -20.643 1.00 38.26 384 THR A O 1
ATOM 2986 N N . VAL A 1 397 ? -26.194 7.880 -21.093 1.00 36.73 385 VAL A N 1
ATOM 2987 C CA . VAL A 1 397 ? -26.284 6.924 -22.219 1.00 37.60 385 VAL A CA 1
ATOM 2988 C C . VAL A 1 397 ? -26.673 5.557 -21.705 1.00 36.26 385 VAL A C 1
ATOM 2989 O O . VAL A 1 397 ? -27.544 4.927 -22.257 1.00 36.13 385 VAL A O 1
ATOM 2993 N N . MET A 1 398 ? -26.058 5.134 -20.616 1.00 36.28 386 MET A N 1
ATOM 2994 C CA . MET A 1 398 ? -26.342 3.842 -20.007 1.00 38.32 386 MET A CA 1
ATOM 2995 C C . MET A 1 398 ? -27.743 3.774 -19.422 1.00 38.42 386 MET A C 1
ATOM 2996 O O . MET A 1 398 ? -28.374 2.720 -19.497 1.00 35.66 386 MET A O 1
ATOM 3001 N N . ALA A 1 399 ? -28.242 4.875 -18.861 1.00 37.64 387 ALA A N 1
ATOM 3002 C CA . ALA A 1 399 ? -29.562 4.867 -18.218 1.00 37.13 387 ALA A CA 1
ATOM 3003 C C . ALA A 1 399 ? -30.724 4.903 -19.210 1.00 36.17 387 ALA A C 1
ATOM 3004 O O . ALA A 1 399 ? -31.808 4.336 -18.940 1.00 36.69 387 ALA A O 1
ATOM 3006 N N . GLY A 1 400 ? -30.515 5.585 -20.337 1.00 34.26 388 GLY A N 1
ATOM 3007 C CA . GLY A 1 400 ? -31.574 5.785 -21.306 1.00 34.68 388 GLY A CA 1
ATOM 3008 C C . GLY A 1 400 ? -32.841 6.318 -20.660 1.00 37.18 388 GLY A C 1
ATOM 3009 O O . GLY A 1 400 ? -32.800 7.273 -19.890 1.00 38.52 388 GLY A O 1
ATOM 3010 N N . GLU A 1 401 ? -33.958 5.672 -20.962 1.00 38.64 389 GLU A N 1
ATOM 3011 C CA . GLU A 1 401 ? -35.280 6.075 -20.469 1.00 40.87 389 GLU A CA 1
ATOM 3012 C C . GLU A 1 401 ? -35.416 5.987 -18.942 1.00 38.98 389 GLU A C 1
ATOM 3013 O O . GLU A 1 401 ? -36.203 6.728 -18.349 1.00 36.96 389 GLU A O 1
ATOM 3019 N N . LYS A 1 402 ? -34.646 5.105 -18.308 1.00 38.15 390 LYS A N 1
ATOM 3020 C CA . LYS A 1 402 ? -34.708 4.968 -16.851 1.00 38.56 390 LYS A CA 1
ATOM 3021 C C . LYS A 1 402 ? -34.218 6.195 -16.056 1.00 38.04 390 LYS A C 1
ATOM 3022 O O . LYS A 1 402 ? -34.464 6.292 -14.845 1.00 37.19 390 LYS A O 1
ATOM 3028 N N . ALA A 1 403 ? -33.541 7.132 -16.717 1.00 35.03 391 ALA A N 1
ATOM 3029 C CA . ALA A 1 403 ? -33.140 8.380 -16.047 1.00 34.35 391 ALA A CA 1
ATOM 3030 C C . ALA A 1 403 ? -34.306 9.329 -15.807 1.00 35.75 391 ALA A C 1
ATOM 3031 O O . ALA A 1 403 ? -34.200 10.223 -14.970 1.00 36.67 391 ALA A O 1
ATOM 3033 N N . LYS A 1 404 ? -35.409 9.156 -16.540 1.00 37.39 392 LYS A N 1
ATOM 3034 C CA . LYS A 1 404 ? -36.573 10.021 -16.351 1.00 37.07 392 LYS A CA 1
ATOM 3035 C C . LYS A 1 404 ? -37.111 9.845 -14.930 1.00 38.07 392 LYS A C 1
ATOM 3036 O O . LYS A 1 404 ? -37.506 8.743 -14.543 1.00 38.52 392 LYS A O 1
ATOM 3042 N N . GLY A 1 405 ? -37.077 10.920 -14.145 1.00 35.78 393 GLY A N 1
ATOM 3043 C CA . GLY A 1 405 ? -37.593 10.883 -12.773 1.00 36.28 393 GLY A CA 1
ATOM 3044 C C . GLY A 1 405 ? -36.583 10.346 -11.783 1.00 34.69 393 GLY A C 1
ATOM 3045 O O . GLY A 1 405 ? -36.878 10.182 -10.580 1.00 36.27 393 GLY A O 1
ATOM 3046 N N . ALA A 1 406 ? -35.369 10.076 -12.261 1.00 35.16 394 ALA A N 1
ATOM 3047 C CA . ALA A 1 406 ? -34.331 9.468 -11.430 1.00 34.59 394 ALA A CA 1
ATOM 3048 C C . ALA A 1 406 ? -33.580 10.537 -10.611 1.00 34.77 394 ALA A C 1
ATOM 3049 O O . ALA A 1 406 ? -33.828 11.737 -10.779 1.00 35.33 394 ALA A O 1
ATOM 3051 N N . VAL A 1 407 ? -32.737 10.071 -9.685 1.00 34.34 395 VAL A N 1
ATOM 3052 C CA . VAL A 1 407 ? -31.782 10.922 -8.978 1.00 35.34 395 VAL A CA 1
ATOM 3053 C C . VAL A 1 407 ? -30.355 10.618 -9.438 1.00 36.58 395 VAL A C 1
ATOM 3054 O O . VAL A 1 407 ? -30.066 9.543 -9.942 1.00 36.24 395 VAL A O 1
ATOM 3058 N N . ALA A 1 408 ? -29.459 11.579 -9.278 1.00 34.40 396 ALA A N 1
ATOM 3059 C CA . ALA A 1 408 ? -28.072 11.384 -9.659 1.00 36.55 396 ALA A CA 1
ATOM 3060 C C . ALA A 1 408 ? -27.132 11.843 -8.550 1.00 36.99 396 ALA A C 1
ATOM 3061 O O . ALA A 1 408 ? -27.483 12.711 -7.750 1.00 37.75 396 ALA A O 1
ATOM 3063 N N . ALA A 1 409 ? -25.943 11.244 -8.512 1.00 38.08 397 ALA A N 1
ATOM 3064 C CA . ALA A 1 409 ? -24.881 11.644 -7.613 1.00 36.06 397 ALA A CA 1
ATOM 3065 C C . ALA A 1 409 ? -23.603 11.841 -8.397 1.00 36.50 397 ALA A C 1
ATOM 3066 O O . ALA A 1 409 ? -23.313 11.072 -9.319 1.00 38.00 397 ALA A O 1
ATOM 3068 N N . SER A 1 410 ? -22.831 12.851 -7.982 1.00 35.47 398 SER A N 1
ATOM 3069 C CA . SER A 1 410 ? -21.520 13.152 -8.566 1.00 35.38 398 SER A CA 1
ATOM 3070 C C . SER A 1 410 ? -20.460 13.115 -7.456 1.00 38.36 398 SER A C 1
ATOM 3071 O O . SER A 1 410 ? -20.643 13.737 -6.402 1.00 38.97 398 SER A O 1
ATOM 3074 N N . ASP A 1 411 ? -19.329 12.443 -7.706 1.00 38.21 399 ASP A N 1
ATOM 3075 C CA . ASP A 1 411 ? -18.305 12.314 -6.649 1.00 38.03 399 ASP A CA 1
ATOM 3076 C C . ASP A 1 411 ? -17.473 13.556 -6.335 1.00 37.88 399 ASP A C 1
ATOM 3077 O O . ASP A 1 411 ? -16.810 13.644 -5.275 1.00 37.88 399 ASP A O 1
ATOM 3082 N N . ALA A 1 412 ? -17.550 14.539 -7.223 1.00 37.69 400 ALA A N 1
ATOM 3083 C CA . ALA A 1 412 ? -16.950 15.849 -7.004 1.00 39.85 400 ALA A CA 1
ATOM 3084 C C . ALA A 1 412 ? -17.846 16.936 -7.577 1.00 39.80 400 ALA A C 1
ATOM 3085 O O . ALA A 1 412 ? -18.826 16.652 -8.263 1.00 39.21 400 ALA A O 1
ATOM 3087 N N . PHE A 1 413 ? -17.526 18.193 -7.311 1.00 37.63 401 PHE A N 1
ATOM 3088 C CA . PHE A 1 413 ? -18.397 19.247 -7.748 1.00 37.34 401 PHE A CA 1
ATOM 3089 C C . PHE A 1 413 ? -18.480 19.300 -9.271 1.00 38.70 401 PHE A C 1
ATOM 3090 O O . PHE A 1 413 ? -17.532 18.899 -9.977 1.00 38.79 401 PHE A O 1
ATOM 3098 N N . PHE A 1 414 ? -19.625 19.774 -9.761 1.00 37.94 402 PHE A N 1
ATOM 3099 C CA . PHE A 1 414 ? -19.786 20.145 -11.177 1.00 37.21 402 PHE A CA 1
ATOM 3100 C C . PHE A 1 414 ? -18.979 21.419 -11.493 1.00 38.51 402 PHE A C 1
ATOM 3101 O O . PHE A 1 414 ? -19.275 22.500 -10.973 1.00 38.83 402 PHE A O 1
ATOM 3109 N N . PRO A 1 415 ? -17.933 21.299 -12.327 1.00 41.21 403 PRO A N 1
ATOM 3110 C CA . PRO A 1 415 ? -17.142 22.477 -12.652 1.00 42.14 403 PRO A CA 1
ATOM 3111 C C . PRO A 1 415 ? -17.816 23.499 -13.568 1.00 42.18 403 PRO A C 1
ATOM 3112 O O . PRO A 1 415 ? -17.467 24.687 -13.511 1.00 43.58 403 PRO A O 1
ATOM 3116 N N . PHE A 1 416 ? -18.743 23.055 -14.409 1.00 40.07 404 PHE A N 1
ATOM 3117 C CA . PHE A 1 416 ? -19.480 23.949 -15.301 1.00 41.44 404 PHE A CA 1
ATOM 3118 C C . PHE A 1 416 ? -20.927 23.490 -15.303 1.00 43.07 404 PHE A C 1
ATOM 3119 O O . PHE A 1 416 ? -21.201 22.330 -14.992 1.00 40.54 404 PHE A O 1
ATOM 3127 N N . PRO A 1 417 ? -21.863 24.377 -15.664 1.00 42.03 405 PRO A N 1
ATOM 3128 C CA . PRO A 1 417 ? -23.255 23.904 -15.724 1.00 42.69 405 PRO A CA 1
ATOM 3129 C C . PRO A 1 417 ? -23.533 22.785 -16.778 1.00 45.76 405 PRO A C 1
ATOM 3130 O O . PRO A 1 417 ? -24.480 22.000 -16.601 1.00 43.21 405 PRO A O 1
ATOM 3134 N N . ASP A 1 418 ? -22.699 22.681 -17.817 1.00 45.96 406 ASP A N 1
ATOM 3135 C CA . ASP A 1 418 ? -22.903 21.684 -18.879 1.00 47.62 406 ASP A CA 1
ATOM 3136 C C . ASP A 1 418 ? -23.156 20.258 -18.381 1.00 46.25 406 ASP A C 1
ATOM 3137 O O . ASP A 1 418 ? -24.040 19.564 -18.904 1.00 46.94 406 ASP A O 1
ATOM 3142 N N . SER A 1 419 ? -22.437 19.832 -17.344 1.00 45.92 407 SER A N 1
ATOM 3143 C CA . SER A 1 419 ? -22.626 18.482 -16.760 1.00 47.54 407 SER A CA 1
ATOM 3144 C C . SER A 1 419 ? -24.014 18.309 -16.162 1.00 48.19 407 SER A C 1
ATOM 3145 O O . SER A 1 419 ? -24.654 17.264 -16.317 1.00 48.05 407 SER A O 1
ATOM 3148 N N . LEU A 1 420 ? -24.506 19.369 -15.530 1.00 48.79 408 LEU A N 1
ATOM 3149 C CA . LEU A 1 420 ? -25.830 19.367 -14.936 1.00 46.51 408 LEU A CA 1
ATOM 3150 C C . LEU A 1 420 ? -26.929 19.395 -16.002 1.00 46.28 408 LEU A C 1
ATOM 3151 O O . LEU A 1 420 ? -28.001 18.811 -15.859 1.00 47.20 408 LEU A O 1
ATOM 3156 N N . GLU A 1 421 ? -26.664 20.112 -17.081 1.00 41.40 409 GLU A N 1
ATOM 3157 C CA . GLU A 1 421 ? -27.563 20.150 -18.191 1.00 41.22 409 GLU A CA 1
ATOM 3158 C C . GLU A 1 421 ? -27.789 18.793 -18.885 1.00 40.67 409 GLU A C 1
ATOM 3159 O O . GLU A 1 421 ? -28.918 18.464 -19.287 1.00 41.10 409 GLU A O 1
ATOM 3165 N N . ILE A 1 422 ? -26.731 18.001 -19.009 1.00 40.84 410 ILE A N 1
ATOM 3166 C CA . ILE A 1 422 ? -26.830 16.652 -19.578 1.00 38.23 410 ILE A CA 1
ATOM 3167 C C . ILE A 1 422 ? -27.769 15.777 -18.752 1.00 38.10 410 ILE A C 1
ATOM 3168 O O . ILE A 1 422 ? -28.617 15.087 -19.290 1.00 38.26 410 ILE A O 1
ATOM 3173 N N . LEU A 1 423 ? -27.622 15.823 -17.433 1.00 36.86 411 LEU A N 1
ATOM 3174 C CA . LEU A 1 423 ? -28.531 15.123 -16.538 1.00 35.96 411 LEU A CA 1
ATOM 3175 C C . LEU A 1 423 ? -29.971 15.598 -16.609 1.00 35.97 411 LEU A C 1
ATOM 3176 O O . LEU A 1 423 ? -30.887 14.775 -16.695 1.00 33.89 411 LEU A O 1
ATOM 3181 N N . ALA A 1 424 ? -30.204 16.921 -16.626 1.00 38.21 412 ALA A N 1
ATOM 3182 C CA . ALA A 1 424 ? -31.567 17.438 -16.673 1.00 38.75 412 ALA A CA 1
ATOM 3183 C C . ALA A 1 424 ? -32.288 17.063 -17.967 1.00 38.26 412 ALA A C 1
ATOM 3184 O O . ALA A 1 424 ? -33.458 16.679 -17.951 1.00 35.92 412 ALA A O 1
ATOM 3186 N N . GLN A 1 425 ? -31.560 17.154 -19.076 1.00 40.65 413 GLN A N 1
ATOM 3187 C CA . GLN A 1 425 ? -32.050 16.812 -20.418 1.00 40.36 413 GLN A CA 1
ATOM 3188 C C . GLN A 1 425 ? -32.463 15.319 -20.529 1.00 39.45 413 GLN A C 1
ATOM 3189 O O . GLN A 1 425 ? -33.341 14.963 -21.340 1.00 37.59 413 GLN A O 1
ATOM 3195 N N . ALA A 1 426 ? -31.832 14.463 -19.725 1.00 38.85 414 ALA A N 1
ATOM 3196 C CA . ALA A 1 426 ? -32.207 13.047 -19.625 1.00 39.05 414 ALA A CA 1
ATOM 3197 C C . ALA A 1 426 ? -33.408 12.807 -18.697 1.00 39.08 414 ALA A C 1
ATOM 3198 O O . ALA A 1 426 ? -33.927 11.683 -18.624 1.00 37.28 414 ALA A O 1
ATOM 3200 N N . GLY A 1 427 ? -33.845 13.842 -17.973 1.00 36.56 415 GLY A N 1
ATOM 3201 C CA . GLY A 1 427 ? -35.029 13.731 -17.117 1.00 36.79 415 GLY A CA 1
ATOM 3202 C C . GLY A 1 427 ? -34.736 13.481 -15.631 1.00 36.10 415 GLY A C 1
ATOM 3203 O O . GLY A 1 427 ? -35.657 13.194 -14.839 1.00 33.66 415 GLY A O 1
ATOM 3204 N N . VAL A 1 428 ? -33.472 13.637 -15.239 1.00 34.02 416 VAL A N 1
ATOM 3205 C CA . VAL A 1 428 ? -33.097 13.490 -13.826 1.00 34.17 416 VAL A CA 1
ATOM 3206 C C . VAL A 1 428 ? -33.755 14.621 -13.051 1.00 35.73 416 VAL A C 1
ATOM 3207 O O . VAL A 1 428 ? -33.759 15.778 -13.516 1.00 32.48 416 VAL A O 1
ATOM 3211 N N . LYS A 1 429 ? -34.332 14.306 -11.883 1.00 35.56 417 LYS A N 1
ATOM 3212 C CA . LYS A 1 429 ? -35.079 15.321 -11.131 1.00 35.61 417 LYS A CA 1
ATOM 3213 C C . LYS A 1 429 ? -34.337 15.969 -9.967 1.00 34.48 417 LYS A C 1
ATOM 3214 O O . LYS A 1 429 ? -34.730 17.056 -9.499 1.00 30.52 417 LYS A O 1
ATOM 3220 N N . ALA A 1 430 ? -33.278 15.306 -9.501 1.00 35.46 418 ALA A N 1
ATOM 3221 C CA . ALA A 1 430 ? -32.480 15.778 -8.360 1.00 34.54 418 ALA A CA 1
ATOM 3222 C C . ALA A 1 430 ? -31.065 15.242 -8.441 1.00 35.57 418 ALA A C 1
ATOM 3223 O O . ALA A 1 430 ? -30.838 14.145 -8.957 1.00 36.46 418 ALA A O 1
ATOM 3225 N N . VAL A 1 431 ? -30.116 16.011 -7.914 1.00 35.41 419 VAL A N 1
ATOM 3226 C CA . VAL A 1 431 ? -28.717 15.620 -7.881 1.00 35.03 419 VAL A CA 1
ATOM 3227 C C . VAL A 1 431 ? -28.135 15.925 -6.521 1.00 36.94 419 VAL A C 1
ATOM 3228 O O . VAL A 1 431 ? -28.567 16.896 -5.851 1.00 34.32 419 VAL A O 1
ATOM 3232 N N . VAL A 1 432 ? -27.163 15.106 -6.123 1.00 36.10 420 VAL A N 1
ATOM 3233 C CA . VAL A 1 432 ? -26.335 15.363 -4.948 1.00 35.48 420 VAL A CA 1
ATOM 3234 C C . VAL A 1 432 ? -24.860 15.420 -5.370 1.00 36.56 420 VAL A C 1
ATOM 3235 O O . VAL A 1 432 ? -24.370 14.550 -6.101 1.00 37.02 420 VAL A O 1
ATOM 3239 N N . ALA A 1 433 ? -24.164 16.451 -4.887 1.00 34.30 421 ALA A N 1
ATOM 3240 C CA . ALA A 1 433 ? -22.773 16.720 -5.229 1.00 35.64 421 ALA A CA 1
ATOM 3241 C C . ALA A 1 433 ? -22.194 17.669 -4.194 1.00 35.75 421 ALA A C 1
ATOM 3242 O O . ALA A 1 433 ? -22.934 18.468 -3.598 1.00 37.24 421 ALA A O 1
ATOM 3244 N N . PRO A 1 434 ? -20.868 17.611 -3.988 1.00 36.66 422 PRO A N 1
ATOM 3245 C CA . PRO A 1 434 ? -20.223 18.725 -3.263 1.00 37.66 422 PRO A CA 1
ATOM 3246 C C . PRO A 1 434 ? -20.301 20.001 -4.055 1.00 37.83 422 PRO A C 1
ATOM 3247 O O . PRO A 1 434 ? -20.496 19.961 -5.272 1.00 35.51 422 PRO A O 1
ATOM 3251 N N . LEU A 1 435 ? -20.138 21.122 -3.360 1.00 37.62 423 LEU A N 1
ATOM 3252 C CA . LEU A 1 435 ? -19.926 22.406 -3.988 1.00 37.78 423 LEU A CA 1
ATOM 3253 C C . LEU A 1 435 ? -18.435 22.685 -3.853 1.00 40.13 423 LEU A C 1
ATOM 3254 O O . LEU A 1 435 ? -17.697 21.808 -3.416 1.00 38.66 423 LEU A O 1
ATOM 3259 N N . GLY A 1 436 ? -17.992 23.885 -4.225 1.00 41.46 424 GLY A N 1
ATOM 3260 C CA . GLY A 1 436 ? -16.570 24.228 -4.226 1.00 42.10 424 GLY A CA 1
ATOM 3261 C C . GLY A 1 436 ? -15.982 24.712 -5.549 1.00 44.20 424 GLY A C 1
ATOM 3262 O O . GLY A 1 436 ? -14.806 25.068 -5.605 1.00 46.05 424 GLY A O 1
ATOM 3263 N N . SER A 1 437 ? -16.765 24.734 -6.619 1.00 42.72 425 SER A N 1
ATOM 3264 C CA . SER A 1 437 ? -16.280 25.278 -7.885 1.00 42.39 425 SER A CA 1
ATOM 3265 C C . SER A 1 437 ? -16.314 26.800 -7.854 1.00 42.48 425 SER A C 1
ATOM 3266 O O . SER A 1 437 ? -17.248 27.386 -7.306 1.00 40.29 425 SER A O 1
ATOM 3269 N N . ILE A 1 438 ? -15.342 27.445 -8.500 1.00 40.20 426 ILE A N 1
ATOM 3270 C CA . ILE A 1 438 ? -15.475 28.869 -8.763 1.00 42.08 426 ILE A CA 1
ATOM 3271 C C . ILE A 1 438 ? -16.777 29.204 -9.510 1.00 40.54 426 ILE A C 1
ATOM 3272 O O . ILE A 1 438 ? -17.219 30.357 -9.472 1.00 37.01 426 ILE A O 1
ATOM 3277 N N . ARG A 1 439 ? -17.403 28.215 -10.166 1.00 37.84 427 ARG A N 1
ATOM 3278 C CA . ARG A 1 439 ? -18.682 28.463 -10.877 1.00 38.99 427 ARG A CA 1
ATOM 3279 C C . ARG A 1 439 ? -19.903 27.875 -10.162 1.00 35.84 427 ARG A C 1
ATOM 3280 O O . ARG A 1 439 ? -20.920 27.606 -10.800 1.00 33.76 427 ARG A O 1
ATOM 3288 N N . ASP A 1 440 ? -19.798 27.665 -8.848 1.00 34.72 428 ASP A N 1
ATOM 3289 C CA . ASP A 1 440 ? -20.922 27.173 -8.060 1.00 36.40 428 ASP A CA 1
ATOM 3290 C C . ASP A 1 440 ? -22.165 28.020 -8.326 1.00 36.37 428 ASP A C 1
ATOM 3291 O O . ASP A 1 440 ? -23.276 27.485 -8.438 1.00 36.66 428 ASP A O 1
ATOM 3296 N N . GLU A 1 441 ? -21.990 29.340 -8.430 1.00 35.94 429 GLU A N 1
ATOM 3297 C CA . GLU A 1 441 ? -23.133 30.234 -8.677 1.00 36.11 429 GLU A CA 1
ATOM 3298 C C . GLU A 1 441 ? -23.885 29.894 -9.965 1.00 36.59 429 GLU A C 1
ATOM 3299 O O . GLU A 1 441 ? -25.134 29.854 -9.981 1.00 30.65 429 GLU A O 1
ATOM 3309 N N . GLU A 1 442 ? -23.125 29.645 -11.033 1.00 37.58 430 GLU A N 1
ATOM 3310 C CA . GLU A 1 442 ? -23.706 29.283 -12.349 1.00 39.63 430 GLU A CA 1
ATOM 3311 C C . GLU A 1 442 ? -24.324 27.886 -12.347 1.00 36.52 430 GLU A C 1
ATOM 3312 O O . GLU A 1 442 ? -25.356 27.646 -12.969 1.00 38.27 430 GLU A O 1
ATOM 3318 N N . VAL A 1 443 ? -23.694 26.990 -11.619 1.00 35.36 431 VAL A N 1
ATOM 3319 C CA . VAL A 1 443 ? -24.177 25.633 -11.494 1.00 36.75 431 VAL A CA 1
ATOM 3320 C C . VAL A 1 443 ? -25.525 25.666 -10.797 1.00 35.77 431 VAL A C 1
ATOM 3321 O O . VAL A 1 443 ? -26.476 25.085 -11.298 1.00 36.05 431 VAL A O 1
ATOM 3325 N N . ILE A 1 444 ? -25.612 26.395 -9.681 1.00 36.36 432 ILE A N 1
ATOM 3326 C CA . ILE A 1 444 ? -26.850 26.449 -8.887 1.00 35.17 432 ILE A CA 1
ATOM 3327 C C . ILE A 1 444 ? -27.945 27.149 -9.659 1.00 32.99 432 ILE A C 1
ATOM 3328 O O . ILE A 1 444 ? -29.091 26.704 -9.696 1.00 32.88 432 ILE A O 1
ATOM 3333 N N . GLU A 1 445 ? -27.617 28.273 -10.271 1.00 33.85 433 GLU A N 1
ATOM 3334 C CA . GLU A 1 445 ? -28.610 28.959 -11.082 1.00 33.89 433 GLU A CA 1
ATOM 3335 C C . GLU A 1 445 ? -29.135 28.098 -12.247 1.00 33.63 433 GLU A C 1
ATOM 3336 O O . GLU A 1 445 ? -30.322 28.171 -12.572 1.00 35.83 433 GLU A O 1
ATOM 3342 N N . LYS A 1 446 ? -28.270 27.287 -12.853 1.00 35.35 434 LYS A N 1
ATOM 3343 C CA . LYS A 1 446 ? -28.676 26.335 -13.914 1.00 34.71 434 LYS A CA 1
ATOM 3344 C C . LYS A 1 446 ? -29.640 25.288 -13.371 1.00 32.73 434 LYS A C 1
ATOM 3345 O O . LYS A 1 446 ? -30.679 25.043 -13.974 1.00 33.76 434 LYS A O 1
ATOM 3351 N N . ALA A 1 447 ? -29.336 24.726 -12.200 1.00 32.59 435 ALA A N 1
ATOM 3352 C CA . ALA A 1 447 ? -30.286 23.815 -11.525 1.00 34.06 435 ALA A CA 1
ATOM 3353 C C . ALA A 1 447 ? -31.654 24.465 -11.296 1.00 34.61 435 ALA A C 1
ATOM 3354 O O . ALA A 1 447 ? -32.703 23.867 -11.594 1.00 36.71 435 ALA A O 1
ATOM 3356 N N . ARG A 1 448 ? -31.652 25.706 -10.794 1.00 32.42 436 ARG A N 1
ATOM 3357 C CA . ARG A 1 448 ? -32.854 26.468 -10.680 1.00 31.42 436 ARG A CA 1
ATOM 3358 C C . ARG A 1 448 ? -33.549 26.662 -12.042 1.00 30.43 436 ARG A C 1
ATOM 3359 O O . ARG A 1 448 ? -34.748 26.422 -12.152 1.00 28.20 436 ARG A O 1
ATOM 3367 N N . GLU A 1 449 ? -32.814 27.131 -13.051 1.00 33.31 437 GLU A N 1
ATOM 3368 C CA . GLU A 1 449 ? -33.378 27.361 -14.401 1.00 35.83 437 GLU A CA 1
ATOM 3369 C C . GLU A 1 449 ? -34.067 26.083 -14.911 1.00 37.15 437 GLU A C 1
ATOM 3370 O O . GLU A 1 449 ? -35.205 26.133 -15.396 1.00 37.57 437 GLU A O 1
ATOM 3376 N N . LEU A 1 450 ? -33.372 24.952 -14.783 1.00 36.74 438 LEU A N 1
ATOM 3377 C CA . LEU A 1 450 ? -33.848 23.677 -15.330 1.00 40.20 438 LEU A CA 1
ATOM 3378 C C . LEU A 1 450 ? -34.893 22.951 -14.465 1.00 41.48 438 LEU A C 1
ATOM 3379 O O . LEU A 1 450 ? -35.449 21.938 -14.891 1.00 42.46 438 LEU A O 1
ATOM 3384 N N . GLY A 1 451 ? -35.164 23.455 -13.266 1.00 41.37 439 GLY A N 1
ATOM 3385 C CA . GLY A 1 451 ? -36.108 22.805 -12.365 1.00 42.03 439 GLY A CA 1
ATOM 3386 C C . GLY A 1 451 ? -35.558 21.489 -11.845 1.00 42.49 439 GLY A C 1
ATOM 3387 O O . GLY A 1 451 ? -36.298 20.538 -11.670 1.00 45.00 439 GLY A O 1
ATOM 3388 N N . ILE A 1 452 ? -34.247 21.419 -11.632 1.00 44.02 440 ILE A N 1
ATOM 3389 C CA . ILE A 1 452 ? -33.609 20.216 -11.054 1.00 45.23 440 ILE A CA 1
ATOM 3390 C C . ILE A 1 452 ? -33.270 20.561 -9.594 1.00 44.50 440 ILE A C 1
ATOM 3391 O O . ILE A 1 452 ? -32.886 21.692 -9.288 1.00 47.30 440 ILE A O 1
ATOM 3396 N N . THR A 1 453 ? -33.556 19.638 -8.681 1.00 41.26 441 THR A N 1
ATOM 3397 C CA . THR A 1 453 ? -33.359 19.868 -7.252 1.00 37.62 441 THR A CA 1
ATOM 3398 C C . THR A 1 453 ? -31.909 19.507 -6.918 1.00 36.83 441 THR A C 1
ATOM 3399 O O . THR A 1 453 ? -31.408 18.455 -7.351 1.00 34.91 441 THR A O 1
ATOM 3403 N N . PHE A 1 454 ? -31.233 20.381 -6.162 1.00 35.83 442 PHE A N 1
ATOM 3404 C CA . PHE A 1 454 ? -29.793 20.231 -5.874 1.00 34.25 442 PHE A CA 1
ATOM 3405 C C . PHE A 1 454 ? -29.573 20.136 -4.361 1.00 33.59 442 PHE A C 1
ATOM 3406 O O . PHE A 1 454 ? -29.968 21.030 -3.618 1.00 34.87 442 PHE A O 1
ATOM 3414 N N . TYR A 1 455 ? -28.957 19.044 -3.932 1.00 31.92 443 TYR A N 1
ATOM 3415 C CA . TYR A 1 455 ? -28.529 18.824 -2.548 1.00 34.28 443 TYR A CA 1
ATOM 3416 C C . TYR A 1 455 ? -26.996 18.866 -2.509 1.00 35.01 443 TYR A C 1
ATOM 3417 O O . TYR A 1 455 ? -26.322 18.251 -3.342 1.00 36.39 443 TYR A O 1
ATOM 3426 N N . LYS A 1 456 ? -26.466 19.602 -1.540 1.00 34.58 444 LYS A N 1
ATOM 3427 C CA . LYS A 1 456 ? -25.031 19.736 -1.313 1.00 34.33 444 LYS A CA 1
ATOM 3428 C C . LYS A 1 456 ? -24.561 18.605 -0.389 1.00 37.91 444 LYS A C 1
ATOM 3429 O O . LYS A 1 456 ? -25.096 18.443 0.726 1.00 36.65 444 LYS A O 1
ATOM 3435 N N . ALA A 1 457 ? -23.574 17.836 -0.853 1.00 37.13 445 ALA A N 1
ATOM 3436 C CA . ALA A 1 457 ? -22.955 16.773 -0.042 1.00 38.33 445 ALA A CA 1
ATOM 3437 C C . ALA A 1 457 ? -21.908 17.408 0.882 1.00 38.17 445 ALA A C 1
ATOM 3438 O O . ALA A 1 457 ? -21.348 18.441 0.517 1.00 39.57 445 ALA A O 1
ATOM 3440 N N . PRO A 1 458 ? -21.676 16.835 2.097 1.00 39.24 446 PRO A N 1
ATOM 3441 C CA . PRO A 1 458 ? -20.714 17.430 3.029 1.00 39.30 446 PRO A CA 1
ATOM 3442 C C . PRO A 1 458 ? -19.248 17.461 2.572 1.00 39.04 446 PRO A C 1
ATOM 3443 O O . PRO A 1 458 ? -18.517 18.372 2.963 1.00 35.81 446 PRO A O 1
ATOM 3447 N N . SER A 1 459 ? -18.828 16.483 1.775 1.00 36.60 447 SER A N 1
ATOM 3448 C CA . SER A 1 459 ? -17.446 16.447 1.270 1.00 37.96 447 SER A CA 1
ATOM 3449 C C . SER A 1 459 ? -17.341 15.596 0.014 1.00 38.53 447 SER A C 1
ATOM 3450 O O . SER A 1 459 ? -18.201 14.726 -0.263 1.00 39.79 447 SER A O 1
ATOM 3453 N N . ARG A 1 460 ? -16.247 15.837 -0.713 1.00 39.04 448 ARG A N 1
ATOM 3454 C CA . ARG A 1 460 ? -15.937 15.183 -1.968 1.00 37.27 448 ARG A CA 1
ATOM 3455 C C . ARG A 1 460 ? -15.649 13.734 -1.700 1.00 39.11 448 ARG A C 1
ATOM 3456 O O . ARG A 1 460 ? -15.150 13.409 -0.623 1.00 39.19 448 ARG A O 1
ATOM 3464 N N . VAL A 1 461 ? -15.957 12.870 -2.674 1.00 38.62 449 VAL A N 1
ATOM 3465 C CA . VAL A 1 461 ? -15.641 11.448 -2.576 1.00 37.57 449 VAL A CA 1
ATOM 3466 C C . VAL A 1 461 ? -14.907 10.891 -3.798 1.00 38.78 449 VAL A C 1
ATOM 3467 O O . VAL A 1 461 ? -15.319 9.851 -4.324 1.00 38.13 449 VAL A O 1
ATOM 3471 N N . PHE A 1 462 ? -13.804 11.545 -4.214 1.00 38.61 450 PHE A N 1
ATOM 3472 C CA . PHE A 1 462 ? -12.905 10.948 -5.195 1.00 39.31 450 PHE A CA 1
ATOM 3473 C C . PHE A 1 462 ? -12.522 9.575 -4.688 1.00 40.18 450 PHE A C 1
ATOM 3474 O O . PHE A 1 462 ? -12.344 9.401 -3.483 1.00 39.92 450 PHE A O 1
ATOM 3482 N N . ARG A 1 463 ? -12.346 8.619 -5.591 1.00 39.06 451 ARG A N 1
ATOM 3483 C CA . ARG A 1 463 ? -11.861 7.293 -5.198 1.00 40.60 451 ARG A CA 1
ATOM 3484 C C . ARG A 1 463 ? -11.260 6.656 -6.425 1.00 42.19 451 ARG A C 1
ATOM 3485 O O . ARG A 1 463 ? -11.952 5.964 -7.178 1.00 47.58 451 ARG A O 1
ATOM 3493 N N . HIS A 1 464 ? -9.964 6.899 -6.615 1.00 40.71 452 HIS A N 1
ATOM 3494 C CA . HIS A 1 464 ? -9.250 6.455 -7.792 1.00 42.26 452 HIS A CA 1
ATOM 3495 C C . HIS A 1 464 ? -8.681 5.042 -7.627 1.00 44.56 452 HIS A C 1
ATOM 3496 O O . HIS A 1 464 ? -8.828 4.410 -6.584 1.00 42.80 452 HIS A O 1
ATOM 3504 N N . HIS B 1 11 ? 29.172 14.569 37.837 1.00 42.50 -1 HIS B N 1
ATOM 3505 C CA . HIS B 1 11 ? 28.083 15.491 37.365 1.00 41.76 -1 HIS B CA 1
ATOM 3506 C C . HIS B 1 11 ? 26.711 14.826 37.478 1.00 41.62 -1 HIS B C 1
ATOM 3507 O O . HIS B 1 11 ? 26.602 13.619 37.292 1.00 42.00 -1 HIS B O 1
ATOM 3514 N N . HIS B 1 12 ? 25.675 15.609 37.784 1.00 42.24 0 HIS B N 1
ATOM 3515 C CA . HIS B 1 12 ? 24.293 15.096 37.848 1.00 44.31 0 HIS B CA 1
ATOM 3516 C C . HIS B 1 12 ? 23.384 15.424 36.633 1.00 45.44 0 HIS B C 1
ATOM 3517 O O . HIS B 1 12 ? 22.263 14.905 36.549 1.00 44.63 0 HIS B O 1
ATOM 3524 N N . MET B 1 13 ? 23.856 16.259 35.699 1.00 45.99 1 MET B N 1
ATOM 3525 C CA . MET B 1 13 ? 23.124 16.529 34.434 1.00 44.81 1 MET B CA 1
ATOM 3526 C C . MET B 1 13 ? 24.090 16.684 33.246 1.00 43.18 1 MET B C 1
ATOM 3527 O O . MET B 1 13 ? 25.310 16.749 33.441 1.00 42.44 1 MET B O 1
ATOM 3532 N N . LYS B 1 14 ? 23.537 16.748 32.030 1.00 42.30 2 LYS B N 1
ATOM 3533 C CA . LYS B 1 14 ? 24.322 16.782 30.775 1.00 40.70 2 LYS B CA 1
ATOM 3534 C C . LYS B 1 14 ? 25.351 15.645 30.699 1.00 38.88 2 LYS B C 1
ATOM 3535 O O . LYS B 1 14 ? 26.551 15.868 30.505 1.00 34.17 2 LYS B O 1
ATOM 3539 N N . ARG B 1 15 ? 24.859 14.423 30.875 1.00 37.49 3 ARG B N 1
ATOM 3540 C CA . ARG B 1 15 ? 25.683 13.213 30.735 1.00 36.96 3 ARG B CA 1
ATOM 3541 C C . ARG B 1 15 ? 25.217 12.460 29.521 1.00 36.52 3 ARG B C 1
ATOM 3542 O O . ARG B 1 15 ? 24.022 12.233 29.355 1.00 34.83 3 ARG B O 1
ATOM 3550 N N . ILE B 1 16 ? 26.162 12.091 28.661 1.00 35.91 4 ILE B N 1
ATOM 3551 C CA . ILE B 1 16 ? 25.838 11.391 27.429 1.00 34.67 4 ILE B CA 1
ATOM 3552 C C . ILE B 1 16 ? 26.672 10.122 27.316 1.00 33.51 4 ILE B C 1
ATOM 3553 O O . ILE B 1 16 ? 27.878 10.157 27.445 1.00 33.25 4 ILE B O 1
ATOM 3558 N N . LEU B 1 17 ? 25.992 8.998 27.129 1.00 35.37 5 LEU B N 1
ATOM 3559 C CA . LEU B 1 17 ? 26.643 7.740 26.762 1.00 35.04 5 LEU B CA 1
ATOM 3560 C C . LEU B 1 17 ? 26.595 7.580 25.234 1.00 35.49 5 LEU B C 1
ATOM 3561 O O . LEU B 1 17 ? 25.539 7.713 24.598 1.00 35.64 5 LEU B O 1
ATOM 3566 N N . VAL B 1 18 ? 27.753 7.302 24.650 1.00 36.71 6 VAL B N 1
ATOM 3567 C CA . VAL B 1 18 ? 27.892 7.124 23.213 1.00 37.13 6 VAL B CA 1
ATOM 3568 C C . VAL B 1 18 ? 28.480 5.732 22.894 1.00 38.34 6 VAL B C 1
ATOM 3569 O O . VAL B 1 18 ? 29.374 5.241 23.579 1.00 38.90 6 VAL B O 1
ATOM 3573 N N . SER B 1 19 ? 27.960 5.126 21.841 1.00 38.51 7 SER B N 1
ATOM 3574 C CA . SER B 1 19 ? 28.481 3.882 21.294 1.00 40.29 7 SER B CA 1
ATOM 3575 C C . SER B 1 19 ? 28.507 4.068 19.783 1.00 38.58 7 SER B C 1
ATOM 3576 O O . SER B 1 19 ? 27.456 4.143 19.162 1.00 40.12 7 SER B O 1
ATOM 3579 N N . LEU B 1 20 ? 29.712 4.187 19.217 1.00 39.47 8 LEU B N 1
ATOM 3580 C CA . LEU B 1 20 ? 29.930 4.664 17.842 1.00 40.87 8 LEU B CA 1
ATOM 3581 C C . LEU B 1 20 ? 30.697 3.637 17.028 1.00 42.77 8 LEU B C 1
ATOM 3582 O O . LEU B 1 20 ? 31.726 3.140 17.489 1.00 44.17 8 LEU B O 1
ATOM 3587 N N . TYR B 1 21 ? 30.245 3.366 15.808 1.00 44.78 9 TYR B N 1
ATOM 3588 C CA . TYR B 1 21 ? 31.063 2.617 14.841 1.00 46.73 9 TYR B CA 1
ATOM 3589 C C . TYR B 1 21 ? 31.847 3.653 14.000 1.00 47.09 9 TYR B C 1
ATOM 3590 O O . TYR B 1 21 ? 33.036 3.480 13.780 1.00 47.10 9 TYR B O 1
ATOM 3599 N N . GLU B 1 22 ? 31.182 4.744 13.578 1.00 48.64 10 GLU B N 1
ATOM 3600 C CA . GLU B 1 22 ? 31.816 5.810 12.754 1.00 47.88 10 GLU B CA 1
ATOM 3601 C C . GLU B 1 22 ? 32.346 6.988 13.594 1.00 47.49 10 GLU B C 1
ATOM 3602 O O . GLU B 1 22 ? 31.640 7.991 13.779 1.00 51.32 10 GLU B O 1
ATOM 3604 N N . LYS B 1 23 ? 33.578 6.875 14.090 1.00 44.61 11 LYS B N 1
ATOM 3605 C CA . LYS B 1 23 ? 34.177 7.927 14.916 1.00 42.90 11 LYS B CA 1
ATOM 3606 C C . LYS B 1 23 ? 34.365 9.249 14.157 1.00 43.10 11 LYS B C 1
ATOM 3607 O O . LYS B 1 23 ? 34.059 10.338 14.677 1.00 43.69 11 LYS B O 1
ATOM 3609 N N . GLU B 1 24 ? 34.879 9.151 12.934 1.00 41.91 12 GLU B N 1
ATOM 3610 C CA . GLU B 1 24 ? 35.350 10.332 12.215 1.00 40.92 12 GLU B CA 1
ATOM 3611 C C . GLU B 1 24 ? 34.192 11.185 11.681 1.00 40.94 12 GLU B C 1
ATOM 3612 O O . GLU B 1 24 ? 34.339 12.402 11.545 1.00 45.12 12 GLU B O 1
ATOM 3614 N N . LYS B 1 25 ? 33.054 10.566 11.375 1.00 42.27 13 LYS B N 1
ATOM 3615 C CA . LYS B 1 25 ? 31.829 11.336 11.127 1.00 42.28 13 LYS B CA 1
ATOM 3616 C C . LYS B 1 25 ? 31.623 12.340 12.273 1.00 43.77 13 LYS B C 1
ATOM 3617 O O . LYS B 1 25 ? 31.668 13.565 12.076 1.00 43.52 13 LYS B O 1
ATOM 3619 N N . TYR B 1 26 ? 31.482 11.796 13.478 1.00 43.25 14 TYR B N 1
ATOM 3620 C CA . TYR B 1 26 ? 30.980 12.545 14.637 1.00 42.60 14 TYR B CA 1
ATOM 3621 C C . TYR B 1 26 ? 32.050 13.137 15.573 1.00 43.52 14 TYR B C 1
ATOM 3622 O O . TYR B 1 26 ? 31.801 13.254 16.781 1.00 46.91 14 TYR B O 1
ATOM 3631 N N . LEU B 1 27 ? 33.204 13.540 15.041 1.00 42.85 15 LEU B N 1
ATOM 3632 C CA . LEU B 1 27 ? 34.309 14.023 15.881 1.00 42.07 15 LEU B CA 1
ATOM 3633 C C . LEU B 1 27 ? 34.224 15.525 16.190 1.00 44.28 15 LEU B C 1
ATOM 3634 O O . LEU B 1 27 ? 34.734 15.997 17.227 1.00 43.17 15 LEU B O 1
ATOM 3639 N N . ASP B 1 28 ? 33.638 16.280 15.264 1.00 44.67 16 ASP B N 1
ATOM 3640 C CA . ASP B 1 28 ? 33.509 17.719 15.436 1.00 44.47 16 ASP B CA 1
ATOM 3641 C C . ASP B 1 28 ? 32.367 17.976 16.409 1.00 44.16 16 ASP B C 1
ATOM 3642 O O . ASP B 1 28 ? 32.442 18.904 17.214 1.00 44.95 16 ASP B O 1
ATOM 3647 N N . ILE B 1 29 ? 31.344 17.123 16.350 1.00 45.22 17 ILE B N 1
ATOM 3648 C CA . ILE B 1 29 ? 30.141 17.239 17.183 1.00 45.10 17 ILE B CA 1
ATOM 3649 C C . ILE B 1 29 ? 30.435 16.939 18.653 1.00 44.78 17 ILE B C 1
ATOM 3650 O O . ILE B 1 29 ? 29.898 17.594 19.540 1.00 45.62 17 ILE B O 1
ATOM 3655 N N . LEU B 1 30 ? 31.280 15.947 18.907 1.00 43.85 18 LEU B N 1
ATOM 3656 C CA . LEU B 1 30 ? 31.586 15.546 20.278 1.00 42.28 18 LEU B CA 1
ATOM 3657 C C . LEU B 1 30 ? 32.505 16.523 20.955 1.00 40.67 18 LEU B C 1
ATOM 3658 O O . LEU B 1 30 ? 32.477 16.660 22.177 1.00 39.23 18 LEU B O 1
ATOM 3663 N N . ARG B 1 31 ? 33.337 17.182 20.157 1.00 40.53 19 ARG B N 1
ATOM 3664 C CA . ARG B 1 31 ? 34.167 18.259 20.639 1.00 40.33 19 ARG B CA 1
ATOM 3665 C C . ARG B 1 31 ? 33.287 19.421 21.133 1.00 39.66 19 ARG B C 1
ATOM 3666 O O . ARG B 1 31 ? 33.511 19.951 22.226 1.00 40.86 19 ARG B O 1
ATOM 3674 N N . GLU B 1 32 ? 32.294 19.804 20.328 1.00 38.90 20 GLU B N 1
ATOM 3675 C CA . GLU B 1 32 ? 31.346 20.855 20.703 1.00 39.90 20 GLU B CA 1
ATOM 3676 C C . GLU B 1 32 ? 30.585 20.492 21.966 1.00 38.80 20 GLU B C 1
ATOM 3677 O O . GLU B 1 32 ? 30.440 21.321 22.852 1.00 38.48 20 GLU B O 1
ATOM 3683 N N . LEU B 1 33 ? 30.108 19.256 22.039 1.00 38.24 21 LEU B N 1
ATOM 3684 C CA . LEU B 1 33 ? 29.322 18.794 23.186 1.00 38.98 21 LEU B CA 1
ATOM 3685 C C . LEU B 1 33 ? 30.102 18.940 24.484 1.00 38.40 21 LEU B C 1
ATOM 3686 O O . LEU B 1 33 ? 29.589 19.500 25.445 1.00 36.75 21 LEU B O 1
ATOM 3691 N N . HIS B 1 34 ? 31.336 18.448 24.506 1.00 38.05 22 HIS B N 1
ATOM 3692 C CA . HIS B 1 34 ? 32.158 18.544 25.700 1.00 38.66 22 HIS B CA 1
ATOM 3693 C C . HIS B 1 34 ? 32.498 19.997 26.016 1.00 37.64 22 HIS B C 1
ATOM 3694 O O . HIS B 1 34 ? 32.546 20.394 27.185 1.00 36.81 22 HIS B O 1
ATOM 3701 N N . GLU B 1 35 ? 32.735 20.787 24.973 1.00 37.99 23 GLU B N 1
ATOM 3702 C CA . GLU B 1 35 ? 32.940 22.230 25.129 1.00 38.47 23 GLU B CA 1
ATOM 3703 C C . GLU B 1 35 ? 31.710 22.953 25.691 1.00 37.43 23 GLU B C 1
ATOM 3704 O O . GLU B 1 35 ? 31.850 23.994 26.319 1.00 38.45 23 GLU B O 1
ATOM 3710 N N . LYS B 1 36 ? 30.515 22.398 25.466 1.00 38.08 24 LYS B N 1
ATOM 3711 C CA . LYS B 1 36 ? 29.279 22.937 26.046 1.00 37.68 24 LYS B CA 1
ATOM 3712 C C . LYS B 1 36 ? 28.859 22.253 27.353 1.00 36.98 24 LYS B C 1
ATOM 3713 O O . LYS B 1 36 ? 27.717 22.385 27.779 1.00 37.71 24 LYS B O 1
ATOM 3719 N N . GLY B 1 37 ? 29.783 21.529 27.982 1.00 36.95 25 GLY B N 1
ATOM 3720 C CA . GLY B 1 37 ? 29.586 21.017 29.335 1.00 36.95 25 GLY B CA 1
ATOM 3721 C C . GLY B 1 37 ? 29.028 19.612 29.446 1.00 37.58 25 GLY B C 1
ATOM 3722 O O . GLY B 1 37 ? 28.655 19.181 30.535 1.00 36.30 25 GLY B O 1
ATOM 3723 N N . TRP B 1 38 ? 28.964 18.896 28.325 1.00 37.15 26 TRP B N 1
ATOM 3724 C CA . TRP B 1 38 ? 28.535 17.503 28.329 1.00 37.72 26 TRP B CA 1
ATOM 3725 C C . TRP B 1 38 ? 29.665 16.607 28.822 1.00 37.18 26 TRP B C 1
ATOM 3726 O O . TRP B 1 38 ? 30.817 16.769 28.408 1.00 35.55 26 TRP B O 1
ATOM 3737 N N . GLU B 1 39 ? 29.320 15.706 29.742 1.00 36.13 27 GLU B N 1
ATOM 3738 C CA . GLU B 1 39 ? 30.247 14.725 30.293 1.00 36.60 27 GLU B CA 1
ATOM 3739 C C . GLU B 1 39 ? 30.045 13.433 29.496 1.00 35.04 27 GLU B C 1
ATOM 3740 O O . GLU B 1 39 ? 28.955 12.854 29.504 1.00 35.67 27 GLU B O 1
ATOM 3746 N N . ILE B 1 40 ? 31.089 13.000 28.800 1.00 33.52 28 ILE B N 1
ATOM 3747 C CA . ILE B 1 40 ? 30.976 11.913 27.816 1.00 34.50 28 ILE B CA 1
ATOM 3748 C C . ILE B 1 40 ? 31.399 10.567 28.417 1.00 34.62 28 ILE B C 1
ATOM 3749 O O . ILE B 1 40 ? 32.466 10.453 29.039 1.00 35.99 28 ILE B O 1
ATOM 3754 N N . TRP B 1 41 ? 30.550 9.558 28.239 1.00 36.08 29 TRP B N 1
ATOM 3755 C CA . TRP B 1 41 ? 30.896 8.187 28.560 1.00 36.05 29 TRP B CA 1
ATOM 3756 C C . TRP B 1 41 ? 30.872 7.348 27.274 1.00 36.41 29 TRP B C 1
ATOM 3757 O O . TRP B 1 41 ? 30.080 7.580 26.354 1.00 34.76 29 TRP B O 1
ATOM 3768 N N . ALA B 1 42 ? 31.768 6.375 27.202 1.00 39.48 30 ALA B N 1
ATOM 3769 C CA . ALA B 1 42 ? 31.953 5.587 25.986 1.00 39.98 30 ALA B CA 1
ATOM 3770 C C . ALA B 1 42 ? 32.770 4.325 26.283 1.00 42.64 30 ALA B C 1
ATOM 3771 O O . ALA B 1 42 ? 33.159 4.084 27.431 1.00 42.25 30 ALA B O 1
ATOM 3773 N N . SER B 1 43 ? 33.025 3.544 25.229 1.00 46.90 31 SER B N 1
ATOM 3774 C CA . SER B 1 43 ? 33.885 2.353 25.290 1.00 47.84 31 SER B CA 1
ATOM 3775 C C . SER B 1 43 ? 35.239 2.662 25.909 1.00 49.25 31 SER B C 1
ATOM 3776 O O . SER B 1 43 ? 35.667 3.824 25.977 1.00 50.98 31 SER B O 1
ATOM 3779 N N . SER B 1 44 ? 35.920 1.611 26.352 1.00 49.45 32 SER B N 1
ATOM 3780 C CA . SER B 1 44 ? 37.309 1.734 26.759 1.00 49.59 32 SER B CA 1
ATOM 3781 C C . SER B 1 44 ? 38.155 2.255 25.595 1.00 49.29 32 SER B C 1
ATOM 3782 O O . SER B 1 44 ? 39.131 2.972 25.814 1.00 50.30 32 SER B O 1
ATOM 3785 N N . GLY B 1 45 ? 37.764 1.916 24.366 1.00 48.71 33 GLY B N 1
ATOM 3786 C CA . GLY B 1 45 ? 38.518 2.305 23.173 1.00 48.35 33 GLY B CA 1
ATOM 3787 C C . GLY B 1 45 ? 38.231 3.718 22.715 1.00 47.65 33 GLY B C 1
ATOM 3788 O O . GLY B 1 45 ? 39.143 4.470 22.388 1.00 46.56 33 GLY B O 1
ATOM 3789 N N . THR B 1 46 ? 36.951 4.078 22.688 1.00 48.37 34 THR B N 1
ATOM 3790 C CA . THR B 1 46 ? 36.525 5.390 22.196 1.00 47.72 34 THR B CA 1
ATOM 3791 C C . THR B 1 46 ? 36.948 6.464 23.177 1.00 48.32 34 THR B C 1
ATOM 3792 O O . THR B 1 46 ? 37.449 7.523 22.780 1.00 49.15 34 THR B O 1
ATOM 3796 N N . ALA B 1 47 ? 36.804 6.158 24.463 1.00 47.58 35 ALA B N 1
ATOM 3797 C CA . ALA B 1 47 ? 37.365 6.992 25.512 1.00 47.08 35 ALA B CA 1
ATOM 3798 C C . ALA B 1 47 ? 38.812 7.402 25.212 1.00 48.09 35 ALA B C 1
ATOM 3799 O O . ALA B 1 47 ? 39.182 8.567 25.413 1.00 46.94 35 ALA B O 1
ATOM 3801 N N . LYS B 1 48 ? 39.628 6.463 24.725 1.00 48.13 36 LYS B N 1
ATOM 3802 C CA . LYS B 1 48 ? 41.028 6.769 24.421 1.00 47.01 36 LYS B CA 1
ATOM 3803 C C . LYS B 1 48 ? 41.135 7.682 23.200 1.00 46.09 36 LYS B C 1
ATOM 3804 O O . LYS B 1 48 ? 41.775 8.743 23.276 1.00 45.01 36 LYS B O 1
ATOM 3806 N N . PHE B 1 49 ? 40.506 7.278 22.089 1.00 46.24 37 PHE B N 1
ATOM 3807 C CA . PHE B 1 49 ? 40.517 8.078 20.852 1.00 45.83 37 PHE B CA 1
ATOM 3808 C C . PHE B 1 49 ? 40.278 9.551 21.168 1.00 45.65 37 PHE B C 1
ATOM 3809 O O . PHE B 1 49 ? 41.116 10.413 20.874 1.00 44.83 37 PHE B O 1
ATOM 3812 N N . LEU B 1 50 ? 39.134 9.811 21.794 1.00 45.10 38 LEU B N 1
ATOM 3813 C CA . LEU B 1 50 ? 38.727 11.161 22.158 1.00 44.27 38 LEU B CA 1
ATOM 3814 C C . LEU B 1 50 ? 39.788 11.835 23.010 1.00 44.86 38 LEU B C 1
ATOM 3815 O O . LEU B 1 50 ? 40.156 12.995 22.768 1.00 45.86 38 LEU B O 1
ATOM 3820 N N . LYS B 1 51 ? 40.314 11.104 23.990 1.00 44.51 39 LYS B N 1
ATOM 3821 C CA . LYS B 1 51 ? 41.340 11.652 24.864 1.00 43.14 39 LYS B CA 1
ATOM 3822 C C . LYS B 1 51 ? 42.611 11.979 24.067 1.00 42.89 39 LYS B C 1
ATOM 3823 O O . LYS B 1 51 ? 43.271 12.978 24.339 1.00 41.79 39 LYS B O 1
ATOM 3825 N N . SER B 1 52 ? 42.928 11.143 23.075 1.00 44.05 40 SER B N 1
ATOM 3826 C CA . SER B 1 52 ? 44.023 11.416 22.127 1.00 43.01 40 SER B CA 1
ATOM 3827 C C . SER B 1 52 ? 43.670 12.622 21.252 1.00 42.70 40 SER B C 1
ATOM 3828 O O . SER B 1 52 ? 44.500 13.513 21.055 1.00 44.02 40 SER B O 1
ATOM 3831 N N . ASN B 1 53 ? 42.434 12.655 20.749 1.00 42.64 41 ASN B N 1
ATOM 3832 C CA . ASN B 1 53 ? 41.921 13.829 20.047 1.00 42.06 41 ASN B CA 1
ATOM 3833 C C . ASN B 1 53 ? 41.684 15.036 20.982 1.00 43.49 41 ASN B C 1
ATOM 3834 O O . ASN B 1 53 ? 40.977 15.972 20.604 1.00 45.80 41 ASN B O 1
ATOM 3839 N N . GLY B 1 54 ? 42.256 15.015 22.193 1.00 42.81 42 GLY B N 1
ATOM 3840 C CA . GLY B 1 54 ? 42.158 16.134 23.144 1.00 42.34 42 GLY B CA 1
ATOM 3841 C C . GLY B 1 54 ? 40.837 16.323 23.893 1.00 42.86 42 GLY B C 1
ATOM 3842 O O . GLY B 1 54 ? 40.699 17.277 24.670 1.00 44.97 42 GLY B O 1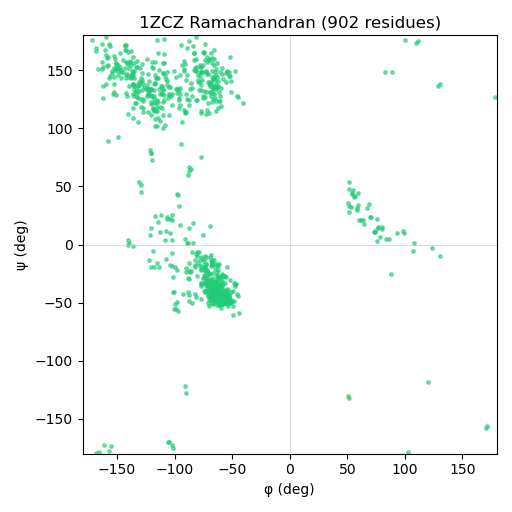
ATOM 3843 N N . ILE B 1 55 ? 39.876 15.425 23.675 1.00 43.31 43 ILE B N 1
ATOM 3844 C CA . ILE B 1 55 ? 38.533 15.523 24.266 1.00 42.50 43 ILE B CA 1
ATOM 3845 C C . ILE B 1 55 ? 38.395 14.559 25.444 1.00 42.89 43 ILE B C 1
ATOM 3846 O O . ILE B 1 55 ? 38.521 13.351 25.267 1.00 42.04 43 ILE B O 1
ATOM 3851 N N . GLU B 1 56 ? 38.121 15.093 26.634 1.00 43.53 44 GLU B N 1
ATOM 3852 C CA . GLU B 1 56 ? 37.965 14.271 27.846 1.00 44.64 44 GLU B CA 1
ATOM 3853 C C . GLU B 1 56 ? 36.721 13.359 27.780 1.00 44.36 44 GLU B C 1
ATOM 3854 O O . GLU B 1 56 ? 35.631 13.798 27.391 1.00 46.02 44 GLU B O 1
ATOM 3860 N N . ALA B 1 57 ? 36.902 12.091 28.159 1.00 42.80 45 ALA B N 1
ATOM 3861 C CA . ALA B 1 57 ? 35.847 11.070 28.082 1.00 41.59 45 ALA B CA 1
ATOM 3862 C C . ALA B 1 57 ? 36.023 9.975 29.150 1.00 41.48 45 ALA B C 1
ATOM 3863 O O . ALA B 1 57 ? 37.143 9.671 29.575 1.00 42.46 45 ALA B O 1
ATOM 3865 N N . ASN B 1 58 ? 34.907 9.399 29.584 1.00 39.84 46 ASN B N 1
ATOM 3866 C CA . ASN B 1 58 ? 34.891 8.402 30.646 1.00 38.75 46 ASN B CA 1
ATOM 3867 C C . ASN B 1 58 ? 34.630 6.986 30.112 1.00 39.52 46 ASN B C 1
ATOM 3868 O O . ASN B 1 58 ? 33.792 6.781 29.257 1.00 38.30 46 ASN B O 1
ATOM 3873 N N . ASP B 1 59 ? 35.371 6.017 30.635 1.00 41.42 47 ASP B N 1
ATOM 3874 C CA . ASP B 1 59 ? 35.283 4.632 30.192 1.00 42.77 47 ASP B CA 1
ATOM 3875 C C . ASP B 1 59 ? 34.188 3.921 30.977 1.00 42.44 47 ASP B C 1
ATOM 3876 O O . ASP B 1 59 ? 34.244 3.843 32.214 1.00 42.38 47 ASP B O 1
ATOM 3881 N N . VAL B 1 60 ? 33.198 3.415 30.249 1.00 43.88 48 VAL B N 1
ATOM 3882 C CA . VAL B 1 60 ? 32.096 2.679 30.855 1.00 46.34 48 VAL B CA 1
ATOM 3883 C C . VAL B 1 60 ? 32.596 1.402 31.543 1.00 47.54 48 VAL B C 1
ATOM 3884 O O . VAL B 1 60 ? 32.028 0.990 32.550 1.00 48.49 48 VAL B O 1
ATOM 3886 N N . SER B 1 61 ? 33.681 0.814 31.025 1.00 48.80 49 SER B N 1
ATOM 3887 C CA . SER B 1 61 ? 34.332 -0.364 31.638 1.00 48.54 49 SER B CA 1
ATOM 3888 C C . SER B 1 61 ? 34.581 -0.226 33.135 1.00 48.45 49 SER B C 1
ATOM 3889 O O . SER B 1 61 ? 34.535 -1.209 33.871 1.00 49.31 49 SER B O 1
ATOM 3891 N N . THR B 1 62 ? 34.848 0.994 33.593 1.00 47.52 50 THR B N 1
ATOM 3892 C CA . THR B 1 62 ? 35.093 1.225 35.006 1.00 45.60 50 THR B CA 1
ATOM 3893 C C . THR B 1 62 ? 33.843 1.032 35.866 1.00 44.65 50 THR B C 1
ATOM 3894 O O . THR B 1 62 ? 33.939 0.957 37.085 1.00 44.55 50 THR B O 1
ATOM 3898 N N . ILE B 1 63 ? 32.669 0.965 35.256 1.00 44.90 51 ILE B N 1
ATOM 3899 C CA . ILE B 1 63 ? 31.441 0.943 36.039 1.00 45.48 51 ILE B CA 1
ATOM 3900 C C . ILE B 1 63 ? 30.727 -0.423 36.052 1.00 46.40 51 ILE B C 1
ATOM 3901 O O . ILE B 1 63 ? 29.662 -0.578 36.653 1.00 46.21 51 ILE B O 1
ATOM 3906 N N . THR B 1 64 ? 31.352 -1.420 35.429 1.00 45.70 52 THR B N 1
ATOM 3907 C CA . THR B 1 64 ? 30.793 -2.760 35.334 1.00 44.44 52 THR B CA 1
ATOM 3908 C C . THR B 1 64 ? 31.951 -3.725 35.518 1.00 44.05 52 THR B C 1
ATOM 3909 O O . THR B 1 64 ? 33.120 -3.302 35.467 1.00 41.90 52 THR B O 1
ATOM 3913 N N . GLY B 1 65 ? 31.636 -5.005 35.758 1.00 42.79 53 GLY B N 1
ATOM 3914 C CA . GLY B 1 65 ? 32.658 -6.031 35.850 1.00 42.23 53 GLY B CA 1
ATOM 3915 C C . GLY B 1 65 ? 33.359 -6.234 34.528 1.00 40.61 53 GLY B C 1
ATOM 3916 O O . GLY B 1 65 ? 32.794 -5.950 33.477 1.00 41.01 53 GLY B O 1
ATOM 3917 N N . PHE B 1 66 ? 34.594 -6.723 34.582 1.00 40.02 54 PHE B N 1
ATOM 3918 C CA . PHE B 1 66 ? 35.369 -6.970 33.381 1.00 39.46 54 PHE B CA 1
ATOM 3919 C C . PHE B 1 66 ? 35.240 -8.427 32.935 1.00 38.56 54 PHE B C 1
ATOM 3920 O O . PHE B 1 66 ? 35.365 -9.379 33.744 1.00 33.37 54 PHE B O 1
ATOM 3928 N N . GLU B 1 67 ? 35.034 -8.600 31.640 1.00 37.19 55 GLU B N 1
ATOM 3929 C CA . GLU B 1 67 ? 35.065 -9.929 31.050 1.00 40.07 55 GLU B CA 1
ATOM 3930 C C . GLU B 1 67 ? 35.655 -9.861 29.648 1.00 40.15 55 GLU B C 1
ATOM 3931 O O . GLU B 1 67 ? 35.540 -8.847 28.955 1.00 39.02 55 GLU B O 1
ATOM 3937 N N . ASN B 1 68 ? 36.327 -10.940 29.265 1.00 40.99 56 ASN B N 1
ATOM 3938 C CA . ASN B 1 68 ? 37.125 -10.979 28.064 1.00 41.55 56 ASN B CA 1
ATOM 3939 C C . ASN B 1 68 ? 36.517 -12.019 27.116 1.00 40.62 56 ASN B C 1
ATOM 3940 O O . ASN B 1 68 ? 37.190 -12.594 26.252 1.00 39.31 56 ASN B O 1
ATOM 3945 N N . LEU B 1 69 ? 35.225 -12.265 27.298 1.00 39.89 57 LEU B N 1
ATOM 3946 C CA . LEU B 1 69 ? 34.554 -13.269 26.491 1.00 42.24 57 LEU B CA 1
ATOM 3947 C C . LEU B 1 69 ? 34.491 -12.818 25.022 1.00 41.27 57 LEU B C 1
ATOM 3948 O O . LEU B 1 69 ? 34.128 -11.674 24.725 1.00 40.19 57 LEU B O 1
ATOM 3953 N N . LEU B 1 70 ? 34.902 -13.729 24.124 1.00 43.59 58 LEU B N 1
ATOM 3954 C CA . LEU B 1 70 ? 34.781 -13.571 22.672 1.00 43.29 58 LEU B CA 1
ATOM 3955 C C . LEU B 1 70 ? 35.400 -12.271 22.161 1.00 45.37 58 LEU B C 1
ATOM 3956 O O . LEU B 1 70 ? 34.801 -11.556 21.351 1.00 46.68 58 LEU B O 1
ATOM 3961 N N . GLY B 1 71 ? 36.585 -11.962 22.677 1.00 49.70 59 GLY B N 1
ATOM 3962 C CA . GLY B 1 71 ? 37.343 -10.767 22.302 1.00 51.22 59 GLY B CA 1
ATOM 3963 C C . GLY B 1 71 ? 36.604 -9.445 22.371 1.00 52.92 59 GLY B C 1
ATOM 3964 O O . GLY B 1 71 ? 36.916 -8.531 21.613 1.00 55.76 59 GLY B O 1
ATOM 3965 N N . GLY B 1 72 ? 35.611 -9.339 23.252 1.00 52.37 60 GLY B N 1
ATOM 3966 C CA . GLY B 1 72 ? 34.939 -8.072 23.504 1.00 49.71 60 GLY B CA 1
ATOM 3967 C C . GLY B 1 72 ? 33.551 -7.952 22.948 1.00 48.48 60 GLY B C 1
ATOM 3968 O O . GLY B 1 72 ? 32.884 -6.957 23.202 1.00 48.14 60 GLY B O 1
ATOM 3969 N N . LEU B 1 73 ? 33.112 -8.961 22.192 1.00 46.30 61 LEU B N 1
ATOM 3970 C CA . LEU B 1 73 ? 31.772 -9.004 21.630 1.00 46.28 61 LEU B CA 1
ATOM 3971 C C . LEU B 1 73 ? 30.631 -8.684 22.596 1.00 41.91 61 LEU B C 1
ATOM 3972 O O . LEU B 1 73 ? 29.652 -8.091 22.180 1.00 40.76 61 LEU B O 1
ATOM 3977 N N . VAL B 1 74 ? 30.742 -9.050 23.878 1.00 39.50 62 VAL B N 1
ATOM 3978 C CA . VAL B 1 74 ? 29.604 -8.824 24.796 1.00 39.13 62 VAL B CA 1
ATOM 3979 C C . VAL B 1 74 ? 29.830 -7.824 25.925 1.00 39.38 62 VAL B C 1
ATOM 3980 O O . VAL B 1 74 ? 29.086 -7.817 26.891 1.00 36.95 62 VAL B O 1
ATOM 3984 N N . LYS B 1 75 ? 30.833 -6.965 25.787 1.00 39.79 63 LYS B N 1
ATOM 3985 C CA . LYS B 1 75 ? 31.160 -5.998 26.839 1.00 40.04 63 LYS B CA 1
ATOM 3986 C C . LYS B 1 75 ? 30.125 -4.893 27.095 1.00 39.20 63 LYS B C 1
ATOM 3987 O O . LYS B 1 75 ? 30.156 -4.258 28.142 1.00 39.12 63 LYS B O 1
ATOM 3993 N N . THR B 1 76 ? 29.211 -4.663 26.158 1.00 37.65 64 THR B N 1
ATOM 3994 C CA . THR B 1 76 ? 28.084 -3.769 26.374 1.00 39.58 64 THR B CA 1
ATOM 3995 C C . THR B 1 76 ? 26.953 -4.439 27.151 1.00 34.53 64 THR B C 1
ATOM 3996 O O . THR B 1 76 ? 26.148 -3.767 27.798 1.00 33.48 64 THR B O 1
ATOM 4000 N N . LEU B 1 77 ? 26.873 -5.758 27.035 1.00 36.51 65 LEU B N 1
ATOM 4001 C CA . LEU B 1 77 ? 25.747 -6.543 27.541 1.00 36.68 65 LEU B CA 1
ATOM 4002 C C . LEU B 1 77 ? 25.979 -6.926 29.014 1.00 34.61 65 LEU B C 1
ATOM 4003 O O . LEU B 1 77 ? 26.099 -8.097 29.366 1.00 36.65 65 LEU B O 1
ATOM 4008 N N . HIS B 1 78 ? 26.043 -5.897 29.857 1.00 35.02 66 HIS B N 1
ATOM 4009 C CA . HIS B 1 78 ? 26.320 -6.033 31.269 1.00 34.79 66 HIS B CA 1
ATOM 4010 C C . HIS B 1 78 ? 25.161 -5.407 32.077 1.00 35.31 66 HIS B C 1
ATOM 4011 O O . HIS B 1 78 ? 24.573 -4.422 31.631 1.00 33.55 66 HIS B O 1
ATOM 4018 N N . PRO B 1 79 ? 24.835 -5.963 33.277 1.00 34.72 67 PRO B N 1
ATOM 4019 C CA . PRO B 1 79 ? 23.701 -5.391 34.030 1.00 36.05 67 PRO B CA 1
ATOM 4020 C C . PRO B 1 79 ? 23.831 -3.917 34.478 1.00 37.95 67 PRO B C 1
ATOM 4021 O O . PRO B 1 79 ? 22.836 -3.163 34.450 1.00 38.33 67 PRO B O 1
ATOM 4025 N N . GLU B 1 80 ? 25.037 -3.498 34.842 1.00 36.61 68 GLU B N 1
ATOM 4026 C CA . GLU B 1 80 ? 25.239 -2.151 35.369 1.00 38.16 68 GLU B CA 1
ATOM 4027 C C . GLU B 1 80 ? 24.996 -1.087 34.310 1.00 37.02 68 GLU B C 1
ATOM 4028 O O . GLU B 1 80 ? 24.506 0.002 34.622 1.00 35.51 68 GLU B O 1
ATOM 4034 N N . ILE B 1 81 ? 25.341 -1.402 33.066 1.00 37.51 69 ILE B N 1
ATOM 4035 C CA . ILE B 1 81 ? 25.139 -0.493 31.941 1.00 37.11 69 ILE B CA 1
ATOM 4036 C C . ILE B 1 81 ? 23.642 -0.324 31.664 1.00 38.63 69 ILE B C 1
ATOM 4037 O O . ILE B 1 81 ? 23.152 0.798 31.611 1.00 36.98 69 ILE B O 1
ATOM 4042 N N . PHE B 1 82 ? 22.910 -1.432 31.555 1.00 37.08 70 PHE B N 1
ATOM 4043 C CA . PHE B 1 82 ? 21.456 -1.362 31.315 1.00 36.92 70 PHE B CA 1
ATOM 4044 C C . PHE B 1 82 ? 20.619 -0.783 32.492 1.00 37.65 70 PHE B C 1
ATOM 4045 O O . PHE B 1 82 ? 19.649 -0.050 32.263 1.00 36.04 70 PHE B O 1
ATOM 4053 N N . ALA B 1 83 ? 21.049 -1.043 33.725 1.00 36.20 71 ALA B N 1
ATOM 4054 C CA . ALA B 1 83 ? 20.426 -0.462 34.909 1.00 37.67 71 ALA B CA 1
ATOM 4055 C C . ALA B 1 83 ? 20.673 1.058 34.956 1.00 37.91 71 ALA B C 1
ATOM 4056 O O . ALA B 1 83 ? 19.797 1.829 35.354 1.00 37.48 71 ALA B O 1
ATOM 4058 N N . GLY B 1 84 ? 21.854 1.473 34.499 1.00 37.77 72 GLY B N 1
ATOM 4059 C CA . GLY B 1 84 ? 22.191 2.893 34.362 1.00 39.14 72 GLY B CA 1
ATOM 4060 C C . GLY B 1 84 ? 21.312 3.641 33.374 1.00 38.22 72 GLY B C 1
ATOM 4061 O O . GLY B 1 84 ? 21.233 4.873 33.416 1.00 40.08 72 GLY B O 1
ATOM 4062 N N . ILE B 1 85 ? 20.635 2.905 32.497 1.00 37.29 73 ILE B N 1
ATOM 4063 C CA . ILE B 1 85 ? 19.710 3.493 31.526 1.00 38.73 73 ILE B CA 1
ATOM 4064 C C . ILE B 1 85 ? 18.230 3.339 31.970 1.00 39.73 73 ILE B C 1
ATOM 4065 O O . ILE B 1 85 ? 17.433 4.286 31.851 1.00 39.23 73 ILE B O 1
ATOM 4070 N N . LEU B 1 86 ? 17.891 2.173 32.517 1.00 39.87 74 LEU B N 1
ATOM 4071 C CA . LEU B 1 86 ? 16.506 1.803 32.823 1.00 39.84 74 LEU B CA 1
ATOM 4072 C C . LEU B 1 86 ? 15.986 2.237 34.186 1.00 40.07 74 LEU B C 1
ATOM 4073 O O . LEU B 1 86 ? 14.778 2.202 34.408 1.00 41.21 74 LEU B O 1
ATOM 4078 N N . GLY B 1 87 ? 16.874 2.611 35.109 1.00 38.71 75 GLY B N 1
ATOM 4079 C CA . GLY B 1 87 ? 16.458 3.035 36.437 1.00 39.83 75 GLY B CA 1
ATOM 4080 C C . GLY B 1 87 ? 15.860 4.432 36.495 1.00 39.37 75 GLY B C 1
ATOM 4081 O O . GLY B 1 87 ? 16.001 5.215 35.547 1.00 37.93 75 GLY B O 1
ATOM 4082 N N . PRO B 1 88 ? 15.192 4.758 37.623 1.00 39.73 76 PRO B N 1
ATOM 4083 C CA . PRO B 1 88 ? 14.537 6.055 37.792 1.00 40.54 76 PRO B CA 1
ATOM 4084 C C . PRO B 1 88 ? 15.538 7.196 38.025 1.00 40.05 76 PRO B C 1
ATOM 4085 O O . PRO B 1 88 ? 15.202 8.359 37.825 1.00 41.41 76 PRO B O 1
ATOM 4089 N N . GLU B 1 89 ? 16.754 6.837 38.436 1.00 40.90 77 GLU B N 1
ATOM 4090 C CA . GLU B 1 89 ? 17.865 7.769 38.570 1.00 41.63 77 GLU B CA 1
ATOM 4091 C C . GLU B 1 89 ? 18.996 7.282 37.649 1.00 40.22 77 GLU B C 1
ATOM 4092 O O . GLU B 1 89 ? 19.941 6.659 38.114 1.00 41.47 77 GLU B O 1
ATOM 4098 N N . PRO B 1 90 ? 18.889 7.540 36.329 1.00 38.72 78 PRO B N 1
ATOM 4099 C CA . PRO B 1 90 ? 19.879 7.039 35.378 1.00 37.31 78 PRO B CA 1
ATOM 4100 C C . PRO B 1 90 ? 21.225 7.771 35.408 1.00 38.11 78 PRO B C 1
ATOM 4101 O O . PRO B 1 90 ? 21.307 8.930 35.847 1.00 36.56 78 PRO B O 1
ATOM 4105 N N . ARG B 1 91 ? 22.257 7.090 34.912 1.00 37.91 79 ARG B N 1
ATOM 4106 C CA . ARG B 1 91 ? 23.616 7.631 34.816 1.00 37.31 79 ARG B CA 1
ATOM 4107 C C . ARG B 1 91 ? 23.809 8.593 33.667 1.00 36.87 79 ARG B C 1
ATOM 4108 O O . ARG B 1 91 ? 24.775 9.346 33.656 1.00 37.22 79 ARG B O 1
ATOM 4116 N N . TRP B 1 92 ? 22.932 8.502 32.678 1.00 35.63 80 TRP B N 1
ATOM 4117 C CA . TRP B 1 92 ? 23.059 9.249 31.427 1.00 37.24 80 TRP B CA 1
ATOM 4118 C C . TRP B 1 92 ? 21.718 9.824 31.039 1.00 36.84 80 TRP B C 1
ATOM 4119 O O . TRP B 1 92 ? 20.692 9.160 31.153 1.00 36.22 80 TRP B O 1
ATOM 4130 N N . ASP B 1 93 ? 21.749 11.075 30.587 1.00 36.62 81 ASP B N 1
ATOM 4131 C CA . ASP B 1 93 ? 20.566 11.788 30.121 1.00 36.70 81 ASP B CA 1
ATOM 4132 C C . ASP B 1 93 ? 20.306 11.612 28.626 1.00 33.93 81 ASP B C 1
ATOM 4133 O O . ASP B 1 93 ? 19.166 11.734 28.170 1.00 34.90 81 ASP B O 1
ATOM 4138 N N . VAL B 1 94 ? 21.360 11.301 27.876 1.00 33.61 82 VAL B N 1
ATOM 4139 C CA . VAL B 1 94 ? 21.277 11.018 26.445 1.00 32.11 82 VAL B CA 1
ATOM 4140 C C . VAL B 1 94 ? 22.079 9.759 26.134 1.00 32.62 82 VAL B C 1
ATOM 4141 O O . VAL B 1 94 ? 23.181 9.569 26.651 1.00 35.76 82 VAL B O 1
ATOM 4145 N N . VAL B 1 95 ? 21.502 8.909 25.303 1.00 34.01 83 VAL B N 1
ATOM 4146 C CA . VAL B 1 95 ? 22.148 7.674 24.852 1.00 35.05 83 VAL B CA 1
ATOM 4147 C C . VAL B 1 95 ? 22.160 7.751 23.329 1.00 34.13 83 VAL B C 1
ATOM 4148 O O . VAL B 1 95 ? 21.130 7.748 22.692 1.00 36.43 83 VAL B O 1
ATOM 4152 N N . PHE B 1 96 ? 23.354 7.844 22.753 1.00 36.48 84 PHE B N 1
ATOM 4153 C CA . PHE B 1 96 ? 23.506 7.983 21.323 1.00 34.74 84 PHE B CA 1
ATOM 4154 C C . PHE B 1 96 ? 24.272 6.782 20.789 1.00 35.10 84 PHE B C 1
ATOM 4155 O O . PHE B 1 96 ? 25.342 6.447 21.285 1.00 35.12 84 PHE B O 1
ATOM 4163 N N . VAL B 1 97 ? 23.704 6.142 19.778 1.00 37.78 85 VAL B N 1
ATOM 4164 C CA . VAL B 1 97 ? 24.286 4.931 19.178 1.00 37.53 85 VAL B CA 1
ATOM 4165 C C . VAL B 1 97 ? 24.286 5.034 17.665 1.00 38.25 85 VAL B C 1
ATOM 4166 O O . VAL B 1 97 ? 23.240 5.256 17.041 1.00 37.63 85 VAL B O 1
ATOM 4170 N N . ASP B 1 98 ? 25.482 4.930 17.095 1.00 38.95 86 ASP B N 1
ATOM 4171 C CA . ASP B 1 98 ? 25.691 4.893 15.674 1.00 40.28 86 ASP B CA 1
ATOM 4172 C C . ASP B 1 98 ? 26.153 3.478 15.283 1.00 42.46 86 ASP B C 1
ATOM 4173 O O . ASP B 1 98 ? 27.277 3.051 15.599 1.00 42.28 86 ASP B O 1
ATOM 4178 N N . LEU B 1 99 ? 25.269 2.787 14.576 1.00 44.69 87 LEU B N 1
ATOM 4179 C CA . LEU B 1 99 ? 25.387 1.353 14.278 1.00 44.83 87 LEU B CA 1
ATOM 4180 C C . LEU B 1 99 ? 26.091 1.086 12.962 1.00 44.71 87 LEU B C 1
ATOM 4181 O O . LEU B 1 99 ? 25.988 1.873 12.041 1.00 43.07 87 LEU B O 1
ATOM 4186 N N . TYR B 1 100 ? 26.802 -0.038 12.862 1.00 45.64 88 TYR B N 1
ATOM 4187 C CA . TYR B 1 100 ? 27.334 -0.469 11.554 1.00 45.17 88 TYR B CA 1
ATOM 4188 C C . TYR B 1 100 ? 26.191 -0.632 10.546 1.00 41.47 88 TYR B C 1
ATOM 4189 O O . TYR B 1 100 ? 25.083 -1.109 10.897 1.00 41.14 88 TYR B O 1
ATOM 4198 N N . PRO B 1 101 ? 26.453 -0.255 9.291 1.00 40.62 89 PRO B N 1
ATOM 4199 C CA . PRO B 1 101 ? 25.484 -0.519 8.237 1.00 42.43 89 PRO B CA 1
ATOM 4200 C C . PRO B 1 101 ? 25.252 -2.015 7.913 1.00 43.55 89 PRO B C 1
ATOM 4201 O O . PRO B 1 101 ? 26.059 -2.887 8.285 1.00 40.16 89 PRO B O 1
ATOM 4205 N N . PRO B 1 102 ? 24.187 -2.300 7.147 1.00 41.73 90 PRO B N 1
ATOM 4206 C CA . PRO B 1 102 ? 24.018 -3.662 6.650 1.00 41.65 90 PRO B CA 1
ATOM 4207 C C . PRO B 1 102 ? 25.256 -4.132 5.902 1.00 37.80 90 PRO B C 1
ATOM 4208 O O . PRO B 1 102 ? 25.907 -3.327 5.260 1.00 36.60 90 PRO B O 1
ATOM 4212 N N . PRO B 1 103 ? 25.552 -5.444 5.925 1.00 36.98 91 PRO B N 1
ATOM 4213 C CA . PRO B 1 103 ? 24.739 -6.512 6.463 1.00 38.73 91 PRO B CA 1
ATOM 4214 C C . PRO B 1 103 ? 25.000 -6.846 7.941 1.00 39.46 91 PRO B C 1
ATOM 4215 O O . PRO B 1 103 ? 24.403 -7.790 8.452 1.00 38.52 91 PRO B O 1
ATOM 4219 N N . ASP B 1 104 ? 25.855 -6.073 8.616 1.00 38.35 92 ASP B N 1
ATOM 4220 C CA . ASP B 1 104 ? 26.130 -6.272 10.056 1.00 37.63 92 ASP B CA 1
ATOM 4221 C C . ASP B 1 104 ? 24.854 -6.348 10.920 1.00 35.26 92 ASP B C 1
ATOM 4222 O O . ASP B 1 104 ? 23.876 -5.598 10.722 1.00 34.38 92 ASP B O 1
ATOM 4227 N N . ILE B 1 105 ? 24.869 -7.247 11.903 1.00 33.46 93 ILE B N 1
ATOM 4228 C CA . ILE B 1 105 ? 23.759 -7.371 12.845 1.00 33.86 93 ILE B CA 1
ATOM 4229 C C . ILE B 1 105 ? 24.252 -7.029 14.210 1.00 37.80 93 ILE B C 1
ATOM 4230 O O . ILE B 1 105 ? 25.084 -7.736 14.741 1.00 39.20 93 ILE B O 1
ATOM 4235 N N . ASP B 1 106 ? 23.733 -5.934 14.772 1.00 39.20 94 ASP B N 1
ATOM 4236 C CA . ASP B 1 106 ? 24.175 -5.451 16.083 1.00 39.32 94 ASP B CA 1
ATOM 4237 C C . ASP B 1 106 ? 23.229 -5.899 17.173 1.00 38.57 94 ASP B C 1
ATOM 4238 O O . ASP B 1 106 ? 22.007 -5.741 17.025 1.00 38.50 94 ASP B O 1
ATOM 4243 N N . ILE B 1 107 ? 23.784 -6.411 18.279 1.00 36.22 95 ILE B N 1
ATOM 4244 C CA . ILE B 1 107 ? 22.987 -6.838 19.425 1.00 38.83 95 ILE B CA 1
ATOM 4245 C C . ILE B 1 107 ? 22.952 -5.806 20.581 1.00 39.30 95 ILE B C 1
ATOM 4246 O O . ILE B 1 107 ? 21.861 -5.349 20.960 1.00 39.45 95 ILE B O 1
ATOM 4251 N N . GLY B 1 108 ? 24.133 -5.402 21.081 1.00 37.14 96 GLY B N 1
ATOM 4252 C CA . GLY B 1 108 ? 24.218 -4.489 22.226 1.00 38.81 96 GLY B CA 1
ATOM 4253 C C . GLY B 1 108 ? 23.803 -3.048 21.995 1.00 38.61 96 GLY B C 1
ATOM 4254 O O . GLY B 1 108 ? 23.137 -2.446 22.841 1.00 37.27 96 GLY B O 1
ATOM 4255 N N . GLY B 1 109 ? 24.200 -2.489 20.855 1.00 38.88 97 GLY B N 1
ATOM 4256 C CA . GLY B 1 109 ? 23.868 -1.110 20.507 1.00 39.75 97 GLY B CA 1
ATOM 4257 C C . GLY B 1 109 ? 22.391 -0.885 20.295 1.00 40.71 97 GLY B C 1
ATOM 4258 O O . GLY B 1 109 ? 21.828 0.108 20.756 1.00 38.36 97 GLY B O 1
ATOM 4259 N N . VAL B 1 110 ? 21.756 -1.821 19.595 1.00 38.39 98 VAL B N 1
ATOM 4260 C CA . VAL B 1 110 ? 20.326 -1.799 19.421 1.00 37.63 98 VAL B CA 1
ATOM 4261 C C . VAL B 1 110 ? 19.585 -1.892 20.761 1.00 38.99 98 VAL B C 1
ATOM 4262 O O . VAL B 1 110 ? 18.622 -1.168 21.012 1.00 39.07 98 VAL B O 1
ATOM 4266 N N . ALA B 1 111 ? 20.048 -2.788 21.617 1.00 38.53 99 ALA B N 1
ATOM 4267 C CA . ALA B 1 111 ? 19.507 -2.933 22.963 1.00 39.09 99 ALA B CA 1
ATOM 4268 C C . ALA B 1 111 ? 19.672 -1.652 23.803 1.00 36.22 99 ALA B C 1
ATOM 4269 O O . ALA B 1 111 ? 18.744 -1.253 24.476 1.00 36.07 99 ALA B O 1
ATOM 4271 N N . LEU B 1 112 ? 20.806 -0.968 23.697 1.00 37.70 100 LEU B N 1
ATOM 4272 C CA . LEU B 1 112 ? 20.992 0.326 24.370 1.00 38.23 100 LEU B CA 1
ATOM 4273 C C . LEU B 1 112 ? 19.945 1.359 23.968 1.00 37.38 100 LEU B C 1
ATOM 4274 O O . LEU B 1 112 ? 19.343 2.040 24.814 1.00 36.46 100 LEU B O 1
ATOM 4279 N N . LEU B 1 113 ? 19.755 1.498 22.666 1.00 37.09 101 LEU B N 1
ATOM 4280 C CA . LEU B 1 113 ? 18.795 2.429 22.124 1.00 40.78 101 LEU B CA 1
ATOM 4281 C C . LEU B 1 113 ? 17.387 2.167 22.589 1.00 38.41 101 LEU B C 1
ATOM 4282 O O . LEU B 1 113 ? 16.670 3.111 22.944 1.00 35.57 101 LEU B O 1
ATOM 4287 N N . ARG B 1 114 ? 16.985 0.894 22.571 1.00 36.64 102 ARG B N 1
ATOM 4288 C CA . ARG B 1 114 ? 15.629 0.507 22.994 1.00 38.03 102 ARG B CA 1
ATOM 4289 C C . ARG B 1 114 ? 15.413 0.740 24.478 1.00 38.84 102 ARG B C 1
ATOM 4290 O O . ARG B 1 114 ? 14.345 1.169 24.872 1.00 39.57 102 ARG B O 1
ATOM 4298 N N . ALA B 1 115 ? 16.442 0.475 25.287 1.00 36.32 103 ALA B N 1
ATOM 4299 C CA . ALA B 1 115 ? 16.405 0.735 26.737 1.00 36.27 103 ALA B CA 1
ATOM 4300 C C . ALA B 1 115 ? 16.172 2.226 27.022 1.00 36.98 103 ALA B C 1
ATOM 4301 O O . ALA B 1 115 ? 15.326 2.612 27.859 1.00 36.68 103 ALA B O 1
ATOM 4303 N N . ALA B 1 116 ? 16.919 3.057 26.311 1.00 37.50 104 ALA B N 1
ATOM 4304 C CA . ALA B 1 116 ? 16.783 4.488 26.472 1.00 35.89 104 ALA B CA 1
ATOM 4305 C C . ALA B 1 116 ? 15.374 4.945 26.093 1.00 37.39 104 ALA B C 1
ATOM 4306 O O . ALA B 1 116 ? 14.772 5.708 26.846 1.00 39.24 104 ALA B O 1
ATOM 4308 N N . ALA B 1 117 ? 14.851 4.468 24.963 1.00 36.46 105 ALA B N 1
ATOM 4309 C CA . ALA B 1 117 ? 13.500 4.831 24.526 1.00 37.02 105 ALA B CA 1
ATOM 4310 C C . ALA B 1 117 ? 12.442 4.325 25.531 1.00 38.01 105 ALA B C 1
ATOM 4311 O O . ALA B 1 117 ? 11.469 5.037 25.867 1.00 37.40 105 ALA B O 1
ATOM 4313 N N . LYS B 1 118 ? 12.646 3.121 26.036 1.00 36.66 106 LYS B N 1
ATOM 4314 C CA . LYS B 1 118 ? 11.804 2.578 27.119 1.00 38.05 106 LYS B CA 1
ATOM 4315 C C . LYS B 1 118 ? 11.704 3.507 28.333 1.00 38.89 106 LYS B C 1
ATOM 4316 O O . LYS B 1 118 ? 10.607 3.707 28.853 1.00 40.77 106 LYS B O 1
ATOM 4322 N N . ASN B 1 119 ? 12.839 4.077 28.753 1.00 36.60 107 ASN B N 1
ATOM 4323 C CA . ASN B 1 119 ? 12.911 4.976 29.879 1.00 37.63 107 ASN B CA 1
ATOM 4324 C C . ASN B 1 119 ? 12.911 6.441 29.427 1.00 36.80 107 ASN B C 1
ATOM 4325 O O . ASN B 1 119 ? 13.638 7.276 29.978 1.00 37.03 107 ASN B O 1
ATOM 4330 N N . TRP B 1 120 ? 12.027 6.731 28.470 1.00 37.54 108 TRP B N 1
ATOM 4331 C CA . TRP B 1 120 ? 11.949 8.027 27.772 1.00 37.17 108 TRP B CA 1
ATOM 4332 C C . TRP B 1 120 ? 11.698 9.261 28.659 1.00 37.09 108 TRP B C 1
ATOM 4333 O O . TRP B 1 120 ? 12.048 10.366 28.275 1.00 36.51 108 TRP B O 1
ATOM 4344 N N . LYS B 1 121 ? 11.076 9.087 29.826 1.00 35.45 109 LYS B N 1
ATOM 4345 C CA . LYS B 1 121 ? 10.837 10.213 30.737 1.00 36.86 109 LYS B CA 1
ATOM 4346 C C . LYS B 1 121 ? 12.141 10.652 31.420 1.00 36.19 109 LYS B C 1
ATOM 4347 O O . LYS B 1 121 ? 12.246 11.780 31.858 1.00 34.58 109 LYS B O 1
ATOM 4353 N N . LYS B 1 122 ? 13.134 9.761 31.482 1.00 35.17 110 LYS B N 1
ATOM 4354 C CA . LYS B 1 122 ? 14.410 10.051 32.132 1.00 36.35 110 LYS B CA 1
ATOM 4355 C C . LYS B 1 122 ? 15.668 10.070 31.232 1.00 36.88 110 LYS B C 1
ATOM 4356 O O . LYS B 1 122 ? 16.707 10.560 31.652 1.00 36.30 110 LYS B O 1
ATOM 4362 N N . VAL B 1 123 ? 15.572 9.525 30.027 1.00 37.91 111 VAL B N 1
ATOM 4363 C CA . VAL B 1 123 ? 16.717 9.359 29.108 1.00 37.43 111 VAL B CA 1
ATOM 4364 C C . VAL B 1 123 ? 16.185 9.634 27.715 1.00 37.35 111 VAL B C 1
ATOM 4365 O O . VAL B 1 123 ? 15.005 9.338 27.417 1.00 37.49 111 VAL B O 1
ATOM 4369 N N . LYS B 1 124 ? 17.033 10.230 26.878 1.00 34.95 112 LYS B N 1
ATOM 4370 C CA . LYS B 1 124 ? 16.683 10.578 25.502 1.00 34.42 112 LYS B CA 1
ATOM 4371 C C . LYS B 1 124 ? 17.558 9.761 24.546 1.00 36.81 112 LYS B C 1
ATOM 4372 O O . LYS B 1 124 ? 18.778 9.905 24.567 1.00 35.89 112 LYS B O 1
ATOM 4378 N N . PRO B 1 125 ? 16.948 8.857 23.754 1.00 36.38 113 PRO B N 1
ATOM 4379 C CA . PRO B 1 125 ? 17.741 8.118 22.789 1.00 36.17 113 PRO B CA 1
ATOM 4380 C C . PRO B 1 125 ? 17.998 8.929 21.525 1.00 35.59 113 PRO B C 1
ATOM 4381 O O . PRO B 1 125 ? 17.193 9.756 21.141 1.00 37.41 113 PRO B O 1
ATOM 4385 N N . ALA B 1 126 ? 19.105 8.634 20.859 1.00 36.15 114 ALA B N 1
ATOM 4386 C CA . ALA B 1 126 ? 19.436 9.255 19.569 1.00 34.77 114 ALA B CA 1
ATOM 4387 C C . ALA B 1 126 ? 20.256 8.269 18.715 1.00 35.84 114 ALA B C 1
ATOM 4388 O O . ALA B 1 126 ? 21.060 7.528 19.252 1.00 35.35 114 ALA B O 1
ATOM 4390 N N . PHE B 1 127 ? 20.074 8.292 17.390 1.00 35.84 115 PHE B N 1
ATOM 4391 C CA . PHE B 1 127 ? 20.708 7.298 16.512 1.00 35.19 115 PHE B CA 1
ATOM 4392 C C . PHE B 1 127 ? 21.236 7.892 15.219 1.00 39.13 115 PHE B C 1
ATOM 4393 O O . PHE B 1 127 ? 21.756 7.172 14.374 1.00 38.87 115 PHE B O 1
ATOM 4401 N N . ASP B 1 128 ? 21.078 9.199 15.064 1.00 37.14 116 ASP B N 1
ATOM 4402 C CA . ASP B 1 128 ? 21.574 9.904 13.907 1.00 39.26 116 ASP B CA 1
ATOM 4403 C C . ASP B 1 128 ? 21.740 11.371 14.286 1.00 38.98 116 ASP B C 1
ATOM 4404 O O . ASP B 1 128 ? 21.547 11.731 15.449 1.00 37.80 116 ASP B O 1
ATOM 4409 N N . MET B 1 129 ? 22.141 12.194 13.333 1.00 37.67 117 MET B N 1
ATOM 4410 C CA . MET B 1 129 ? 22.457 13.579 13.623 1.00 39.22 117 MET B CA 1
ATOM 4411 C C . MET B 1 129 ? 21.257 14.397 14.045 1.00 39.95 117 MET B C 1
ATOM 4412 O O . MET B 1 129 ? 21.398 15.263 14.904 1.00 37.70 117 MET B O 1
ATOM 4417 N N . GLU B 1 130 ? 20.099 14.160 13.427 1.00 38.82 118 GLU B N 1
ATOM 4418 C CA . GLU B 1 130 ? 18.939 14.993 13.708 1.00 40.01 118 GLU B CA 1
ATOM 4419 C C . GLU B 1 130 ? 18.362 14.674 15.071 1.00 37.62 118 GLU B C 1
ATOM 4420 O O . GLU B 1 130 ? 17.971 15.581 15.804 1.00 37.42 118 GLU B O 1
ATOM 4426 N N . THR B 1 131 ? 18.302 13.396 15.409 1.00 37.05 119 THR B N 1
ATOM 4427 C CA . THR B 1 131 ? 17.783 12.985 16.710 1.00 38.01 119 THR B CA 1
ATOM 4428 C C . THR B 1 131 ? 18.771 13.347 17.821 1.00 38.28 119 THR B C 1
ATOM 4429 O O . THR B 1 131 ? 18.355 13.605 18.944 1.00 37.62 119 THR B O 1
ATO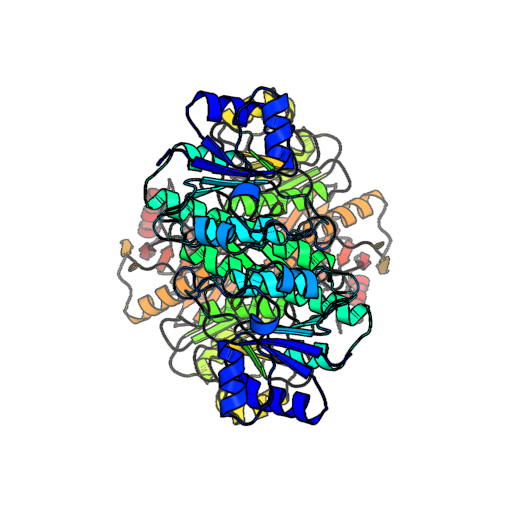M 4433 N N . LEU B 1 132 ? 20.076 13.350 17.517 1.00 37.61 120 LEU B N 1
ATOM 4434 C CA . LEU B 1 132 ? 21.085 13.759 18.514 1.00 36.55 120 LEU B CA 1
ATOM 4435 C C . LEU B 1 132 ? 20.895 15.215 18.859 1.00 34.98 120 LEU B C 1
ATOM 4436 O O . LEU B 1 132 ? 20.942 15.587 20.020 1.00 32.59 120 LEU B O 1
ATOM 4441 N N . LYS B 1 133 ? 20.694 16.046 17.840 1.00 36.28 121 LYS B N 1
ATOM 4442 C CA . LYS B 1 133 ? 20.520 17.477 18.055 1.00 35.52 121 LYS B CA 1
ATOM 4443 C C . LYS B 1 133 ? 19.287 17.754 18.919 1.00 34.79 121 LYS B C 1
ATOM 4444 O O . LYS B 1 133 ? 19.343 18.572 19.815 1.00 37.12 121 LYS B O 1
ATOM 4446 N N . LEU B 1 134 ? 18.179 17.081 18.639 1.00 33.68 122 LEU B N 1
ATOM 4447 C CA . LEU B 1 134 ? 16.977 17.206 19.458 1.00 35.32 122 LEU B CA 1
ATOM 4448 C C . LEU B 1 134 ? 17.243 16.755 20.878 1.00 35.13 122 LEU B C 1
ATOM 4449 O O . LEU B 1 134 ? 16.902 17.441 21.831 1.00 35.50 122 LEU B O 1
ATOM 4454 N N . ALA B 1 135 ? 17.834 15.583 21.004 1.00 33.24 123 ALA B N 1
ATOM 4455 C CA . ALA B 1 135 ? 18.079 14.996 22.329 1.00 35.73 123 ALA B CA 1
ATOM 4456 C C . ALA B 1 135 ? 18.926 15.904 23.210 1.00 35.97 123 ALA B C 1
ATOM 4457 O O . ALA B 1 135 ? 18.727 15.951 24.420 1.00 40.60 123 ALA B O 1
ATOM 4459 N N . ILE B 1 136 ? 19.854 16.637 22.603 1.00 36.22 124 ILE B N 1
ATOM 4460 C CA . ILE B 1 136 ? 20.748 17.526 23.345 1.00 37.46 124 ILE B CA 1
ATOM 4461 C C . ILE B 1 136 ? 20.017 18.774 23.849 1.00 39.49 124 ILE B C 1
ATOM 4462 O O . ILE B 1 136 ? 20.250 19.222 24.973 1.00 35.56 124 ILE B O 1
ATOM 4467 N N . GLU B 1 137 ? 19.131 19.302 23.008 1.00 42.32 125 GLU B N 1
ATOM 4468 C CA . GLU B 1 137 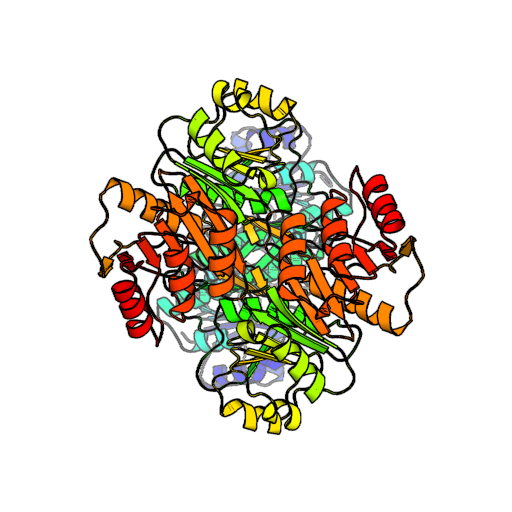? 18.478 20.592 23.226 1.00 46.83 125 GLU B CA 1
ATOM 4469 C C . GLU B 1 137 ? 17.211 20.473 24.065 1.00 47.61 125 GLU B C 1
ATOM 4470 O O . GLU B 1 137 ? 16.970 21.275 24.964 1.00 48.12 125 GLU B O 1
ATOM 4476 N N . ILE B 1 138 ? 16.399 19.467 23.769 1.00 49.35 126 ILE B N 1
ATOM 4477 C CA . ILE B 1 138 ? 15.015 19.464 24.235 1.00 51.09 126 ILE B CA 1
ATOM 4478 C C . ILE B 1 138 ? 14.865 18.727 25.548 1.00 51.35 126 ILE B C 1
ATOM 4479 O O . ILE B 1 138 ? 15.686 17.867 25.866 1.00 51.85 126 ILE B O 1
ATOM 4484 N N . ASP B 1 139 ? 13.834 19.090 26.319 1.00 49.56 127 ASP B N 1
ATOM 4485 C CA . ASP B 1 139 ? 13.494 18.334 27.525 1.00 50.42 127 ASP B CA 1
ATOM 4486 C C . ASP B 1 139 ? 11.999 18.045 27.748 1.00 48.21 127 ASP B C 1
ATOM 4487 O O . ASP B 1 139 ? 11.656 17.388 28.733 1.00 48.78 127 ASP B O 1
ATOM 4492 N N . ASP B 1 140 ? 11.115 18.508 26.864 1.00 45.22 128 ASP B N 1
ATOM 4493 C CA . ASP B 1 140 ? 9.668 18.406 27.125 1.00 44.70 128 ASP B CA 1
ATOM 4494 C C . ASP B 1 140 ? 9.108 17.014 26.902 1.00 44.65 128 ASP B C 1
ATOM 4495 O O . ASP B 1 140 ? 9.628 16.247 26.087 1.00 40.77 128 ASP B O 1
ATOM 4500 N N . GLU B 1 141 ? 8.033 16.690 27.615 1.00 43.60 129 GLU B N 1
ATOM 4501 C CA . GLU B 1 141 ? 7.432 15.355 27.506 1.00 45.31 129 GLU B CA 1
ATOM 4502 C C . GLU B 1 141 ? 7.023 14.980 26.077 1.00 43.26 129 GLU B C 1
ATOM 4503 O O . GLU B 1 141 ? 7.279 13.861 25.603 1.00 39.76 129 GLU B O 1
ATOM 4509 N N . GLU B 1 142 ? 6.368 15.890 25.376 1.00 42.19 130 GLU B N 1
ATOM 4510 C CA . GLU B 1 142 ? 5.928 15.558 24.033 1.00 42.86 130 GLU B CA 1
ATOM 4511 C C . GLU B 1 142 ? 7.119 15.164 23.147 1.00 41.48 130 GLU B C 1
ATOM 4512 O O . GLU B 1 142 ? 7.019 14.204 22.386 1.00 38.56 130 GLU B O 1
ATOM 4518 N N . THR B 1 143 ? 8.237 15.883 23.249 1.00 39.35 131 THR B N 1
ATOM 4519 C CA . THR B 1 143 ? 9.402 15.592 22.405 1.00 39.22 131 THR B CA 1
ATOM 4520 C C . THR B 1 143 ? 10.189 14.364 22.852 1.00 36.50 131 THR B C 1
ATOM 4521 O O . THR B 1 143 ? 10.721 13.615 22.021 1.00 35.00 131 THR B O 1
ATOM 4525 N N . ARG B 1 144 ? 10.240 14.121 24.156 1.00 34.87 132 ARG B N 1
ATOM 4526 C CA . ARG B 1 144 ? 10.760 12.851 24.648 1.00 33.03 132 ARG B CA 1
ATOM 4527 C C . ARG B 1 144 ? 10.023 11.643 24.080 1.00 34.44 132 ARG B C 1
ATOM 4528 O O . ARG B 1 144 ? 10.646 10.643 23.718 1.00 32.63 132 ARG B O 1
ATOM 4536 N N . LYS B 1 145 ? 8.696 11.712 23.997 1.00 36.08 133 LYS B N 1
ATOM 4537 C CA . LYS B 1 145 ? 7.913 10.610 23.408 1.00 36.40 133 LYS B CA 1
ATOM 4538 C C . LYS B 1 145 ? 8.209 10.477 21.925 1.00 37.13 133 LYS B C 1
ATOM 4539 O O . LYS B 1 145 ? 8.202 9.377 21.358 1.00 36.11 133 LYS B O 1
ATOM 4543 N N . TYR B 1 146 ? 8.423 11.614 21.279 1.00 39.00 134 TYR B N 1
ATOM 4544 C CA . TYR B 1 146 ? 8.724 11.594 19.853 1.00 38.45 134 TYR B CA 1
ATOM 4545 C C . TYR B 1 146 ? 10.032 10.879 19.613 1.00 38.26 134 TYR B C 1
ATOM 4546 O O . TYR B 1 146 ? 10.140 10.052 18.700 1.00 39.25 134 TYR B O 1
ATOM 4555 N N . LEU B 1 147 ? 11.028 11.151 20.455 1.00 38.61 135 LEU B N 1
ATOM 4556 C CA . LEU B 1 147 ? 12.337 10.510 20.302 1.00 37.41 135 LEU B CA 1
ATOM 4557 C C . LEU B 1 147 ? 12.246 9.012 20.535 1.00 37.94 135 LEU B C 1
ATOM 4558 O O . LEU B 1 147 ? 12.902 8.229 19.860 1.00 36.47 135 LEU B O 1
ATOM 4563 N N . ALA B 1 148 ? 11.407 8.613 21.487 1.00 38.79 136 ALA B N 1
ATOM 4564 C CA . ALA B 1 148 ? 11.172 7.205 21.758 1.00 36.15 136 ALA B CA 1
ATOM 4565 C C . ALA B 1 148 ? 10.498 6.534 20.553 1.00 36.02 136 ALA B C 1
ATOM 4566 O O . ALA B 1 148 ? 10.938 5.465 20.076 1.00 37.91 136 ALA B O 1
ATOM 4568 N N . GLY B 1 149 ? 9.458 7.185 20.044 1.00 37.91 137 GLY B N 1
ATOM 4569 C CA . GLY B 1 149 ? 8.782 6.703 18.845 1.00 38.81 137 GLY B CA 1
ATOM 4570 C C . GLY B 1 149 ? 9.733 6.552 17.691 1.00 38.68 137 GLY B C 1
ATOM 4571 O O . GLY B 1 149 ? 9.720 5.516 17.015 1.00 38.22 137 GLY B O 1
ATOM 4572 N N . MET B 1 150 ? 10.543 7.587 17.449 1.00 36.75 138 MET B N 1
ATOM 4573 C CA . MET B 1 150 ? 11.535 7.555 16.376 1.00 37.26 138 MET B CA 1
ATOM 4574 C C . MET B 1 150 ? 12.512 6.383 16.493 1.00 35.95 138 MET B C 1
ATOM 4575 O O . MET B 1 150 ? 12.902 5.773 15.483 1.00 35.41 138 MET B O 1
ATOM 4580 N N . THR B 1 151 ? 12.922 6.069 17.713 1.00 38.13 139 THR B N 1
ATOM 4581 C CA . THR B 1 151 ? 13.890 4.995 17.949 1.00 37.31 139 THR B CA 1
ATOM 4582 C C . THR B 1 151 ? 13.317 3.626 17.621 1.00 36.96 139 THR B C 1
ATOM 4583 O O . THR B 1 151 ? 13.979 2.826 16.965 1.00 36.79 139 THR B O 1
ATOM 4587 N N . PHE B 1 152 ? 12.089 3.357 18.074 1.00 35.35 140 PHE B N 1
ATOM 4588 C CA . PHE B 1 152 ? 11.454 2.066 17.805 1.00 38.44 140 PHE B CA 1
ATOM 4589 C C . PHE B 1 152 ? 11.087 1.966 16.332 1.00 39.36 140 PHE B C 1
ATOM 4590 O O . PHE B 1 152 ? 11.154 0.873 15.765 1.00 39.40 140 PHE B O 1
ATOM 4598 N N . ALA B 1 153 ? 10.732 3.092 15.712 1.00 36.37 141 ALA B N 1
ATOM 4599 C CA . ALA B 1 153 ? 10.563 3.131 14.232 1.00 39.12 141 ALA B CA 1
ATOM 4600 C C . ALA B 1 153 ? 11.859 2.773 13.489 1.00 39.21 141 ALA B C 1
ATOM 4601 O O . ALA B 1 153 ? 11.848 2.043 12.480 1.00 37.76 141 ALA B O 1
ATOM 4603 N N . PHE B 1 154 ? 12.976 3.293 13.988 1.00 38.38 142 PHE B N 1
ATOM 4604 C CA . PHE B 1 154 ? 14.302 2.998 13.433 1.00 35.40 142 PHE B CA 1
ATOM 4605 C C . PHE B 1 154 ? 14.697 1.520 13.601 1.00 36.04 142 PHE B C 1
ATOM 4606 O O . PHE B 1 154 ? 15.135 0.874 12.622 1.00 36.90 142 PHE B O 1
ATOM 4614 N N . THR B 1 155 ? 14.508 0.984 14.803 1.00 36.91 143 THR B N 1
ATOM 4615 C CA . THR B 1 155 ? 14.868 -0.395 15.053 1.00 39.46 143 THR B CA 1
ATOM 4616 C C . THR B 1 155 ? 13.921 -1.384 14.332 1.00 38.71 143 THR B C 1
ATOM 4617 O O . THR B 1 155 ? 14.353 -2.445 13.919 1.00 39.28 143 THR B O 1
ATOM 4621 N N . SER B 1 156 ? 12.641 -1.041 14.188 1.00 39.14 144 SER B N 1
ATOM 4622 C CA . SER B 1 156 ? 11.752 -1.833 13.344 1.00 38.56 144 SER B CA 1
ATOM 4623 C C . SER B 1 156 ? 12.259 -1.940 11.915 1.00 38.33 144 SER B C 1
ATOM 4624 O O . SER B 1 156 ? 12.305 -3.040 11.328 1.00 36.76 144 SER B O 1
ATOM 4627 N N . VAL B 1 157 ? 12.641 -0.812 11.340 1.00 38.99 145 VAL B N 1
ATOM 4628 C CA . VAL B 1 157 ? 13.160 -0.844 9.990 1.00 38.24 145 VAL B CA 1
ATOM 4629 C C . VAL B 1 157 ? 14.504 -1.608 9.916 1.00 39.38 145 VAL B C 1
ATOM 4630 O O . VAL B 1 157 ? 14.765 -2.353 8.962 1.00 37.05 145 VAL B O 1
ATOM 4634 N N . TYR B 1 158 ? 15.356 -1.393 10.911 1.00 37.82 146 TYR B N 1
ATOM 4635 C CA . TYR B 1 158 ? 16.660 -2.067 10.986 1.00 37.24 146 TYR B CA 1
ATOM 4636 C C . TYR B 1 158 ? 16.478 -3.578 10.883 1.00 36.26 146 TYR B C 1
ATOM 4637 O O . TYR B 1 158 ? 17.155 -4.258 10.084 1.00 37.12 146 TYR B O 1
ATOM 4646 N N . ASP B 1 159 ? 15.571 -4.089 11.698 1.00 35.81 147 ASP B N 1
ATOM 4647 C CA . ASP B 1 159 ? 15.316 -5.537 11.773 1.00 37.83 147 ASP B CA 1
ATOM 4648 C C . ASP B 1 159 ? 14.604 -6.092 10.525 1.00 38.83 147 ASP B C 1
ATOM 4649 O O . ASP B 1 159 ? 14.808 -7.258 10.170 1.00 40.90 147 ASP B O 1
ATOM 4654 N N . SER B 1 160 ? 13.796 -5.271 9.881 1.00 39.13 148 SER B N 1
ATOM 4655 C CA . SER B 1 160 ? 13.159 -5.677 8.599 1.00 37.65 148 SER B CA 1
ATOM 4656 C C . SER B 1 160 ? 14.214 -5.926 7.553 1.00 37.61 148 SER B C 1
ATOM 4657 O O . SER B 1 160 ? 14.183 -6.953 6.844 1.00 38.97 148 SER B O 1
ATOM 4662 N N . ILE B 1 161 ? 15.174 -4.998 7.457 1.00 37.19 149 ILE B N 1
ATOM 4663 C CA . ILE B 1 161 ? 16.322 -5.147 6.565 1.00 36.18 149 ILE B CA 1
ATOM 4664 C C . ILE B 1 161 ? 17.077 -6.437 6.831 1.00 36.36 149 ILE B C 1
ATOM 4665 O O . ILE B 1 161 ? 17.416 -7.152 5.890 1.00 38.13 149 ILE B O 1
ATOM 4670 N N . ARG B 1 162 ? 17.375 -6.716 8.098 1.00 36.98 150 ARG B N 1
ATOM 4671 C CA . ARG B 1 162 ? 18.096 -7.935 8.452 1.00 36.19 150 ARG B CA 1
ATOM 4672 C C . ARG B 1 162 ? 17.293 -9.186 8.075 1.00 34.69 150 ARG B C 1
ATOM 4673 O O . ARG B 1 162 ? 17.861 -10.129 7.538 1.00 33.81 150 ARG B O 1
ATOM 4681 N N . ALA B 1 163 ? 15.980 -9.188 8.370 1.00 37.69 151 ALA B N 1
ATOM 4682 C CA . ALA B 1 163 ? 15.115 -10.312 8.004 1.00 36.66 151 ALA B CA 1
ATOM 4683 C C . ALA B 1 163 ? 15.208 -10.613 6.504 1.00 35.00 151 ALA B C 1
ATOM 4684 O O . ALA B 1 163 ? 15.388 -11.766 6.089 1.00 36.60 151 ALA B O 1
ATOM 4686 N N . ASN B 1 164 ? 15.122 -9.578 5.676 1.00 35.35 152 ASN B N 1
ATOM 4687 C CA . ASN B 1 164 ? 15.218 -9.769 4.240 1.00 35.96 152 ASN B CA 1
ATOM 4688 C C . ASN B 1 164 ? 16.581 -10.281 3.742 1.00 36.45 152 ASN B C 1
ATOM 4689 O O . ASN B 1 164 ? 16.662 -10.859 2.681 1.00 35.28 152 ASN B O 1
ATOM 4694 N N . GLN B 1 165 ? 17.634 -10.094 4.532 1.00 39.42 153 GLN B N 1
ATOM 4695 C CA . GLN B 1 165 ? 18.939 -10.679 4.251 1.00 38.70 153 GLN B CA 1
ATOM 4696 C C . GLN B 1 165 ? 18.926 -12.187 4.364 1.00 39.24 153 GLN B C 1
ATOM 4697 O O . GLN B 1 165 ? 19.692 -12.856 3.681 1.00 40.43 153 GLN B O 1
ATOM 4703 N N . PHE B 1 166 ? 18.054 -12.719 5.210 1.00 36.87 154 PHE B N 1
ATOM 4704 C CA . PHE B 1 166 ? 17.924 -14.160 5.404 1.00 36.54 154 PHE B CA 1
ATOM 4705 C C . PHE B 1 166 ? 16.939 -14.785 4.412 1.00 36.15 154 PHE B C 1
ATOM 4706 O O . PHE B 1 166 ? 17.234 -15.803 3.799 1.00 35.20 154 PHE B O 1
ATOM 4714 N N . VAL B 1 167 ? 15.759 -14.186 4.291 1.00 37.96 155 VAL B N 1
ATOM 4715 C CA . VAL B 1 167 ? 14.712 -14.650 3.373 1.00 37.38 155 VAL B CA 1
ATOM 4716 C C . VAL B 1 167 ? 14.195 -13.444 2.598 1.00 36.56 155 VAL B C 1
ATOM 4717 O O . VAL B 1 167 ? 13.457 -12.645 3.159 1.00 37.61 155 VAL B O 1
ATOM 4721 N N . GLU B 1 168 ? 14.563 -13.297 1.324 1.00 38.81 156 GLU B N 1
ATOM 4722 C CA . GLU B 1 168 ? 14.092 -12.148 0.522 1.00 38.67 156 GLU B CA 1
ATOM 4723 C C . GLU B 1 168 ? 12.563 -11.958 0.568 1.00 39.57 156 GLU B C 1
ATOM 4724 O O . GLU B 1 168 ? 11.799 -12.920 0.449 1.00 41.23 156 GLU B O 1
ATOM 4730 N N . GLY B 1 169 ? 12.136 -10.730 0.822 1.00 37.41 157 GLY B N 1
ATOM 4731 C CA . GLY B 1 169 ? 10.719 -10.362 0.887 1.00 35.95 157 GLY B CA 1
ATOM 4732 C C . GLY B 1 169 ? 9.894 -10.799 2.080 1.00 35.53 157 GLY B C 1
ATOM 4733 O O . GLY B 1 169 ? 8.674 -10.651 2.062 1.00 37.94 157 GLY B O 1
ATOM 4734 N N . ILE B 1 170 ? 10.521 -11.321 3.129 1.00 35.36 158 ILE B N 1
ATOM 4735 C CA . ILE B 1 170 ? 9.767 -11.781 4.297 1.00 35.35 158 ILE B CA 1
ATOM 4736 C C . ILE B 1 170 ? 9.142 -10.644 5.117 1.00 37.23 158 ILE B C 1
ATOM 4737 O O . ILE B 1 170 ? 8.131 -10.828 5.819 1.00 37.93 158 ILE B O 1
ATOM 4742 N N . SER B 1 171 ? 9.739 -9.460 5.014 1.00 38.06 159 SER B N 1
ATOM 4743 C CA . SER B 1 171 ? 9.399 -8.315 5.862 1.00 37.39 159 SER B CA 1
ATOM 4744 C C . SER B 1 171 ? 9.312 -7.048 5.066 1.00 36.10 159 SER B C 1
ATOM 4745 O O . SER B 1 171 ? 10.060 -6.840 4.096 1.00 37.93 159 SER B O 1
ATOM 4750 N N . LEU B 1 172 ? 8.392 -6.189 5.495 1.00 37.38 160 LEU B N 1
ATOM 4751 C CA . LEU B 1 172 ? 8.206 -4.882 4.914 1.00 38.77 160 LEU B CA 1
ATOM 4752 C C . LEU B 1 172 ? 8.069 -3.912 6.072 1.00 38.23 160 LEU B C 1
ATOM 4753 O O . LEU B 1 172 ? 7.321 -4.163 7.009 1.00 38.11 160 LEU B O 1
ATOM 4758 N N . ALA B 1 173 ? 8.776 -2.792 5.993 1.00 38.22 161 ALA B N 1
ATOM 4759 C CA . ALA B 1 173 ? 8.710 -1.803 7.056 1.00 38.64 161 ALA B CA 1
ATOM 4760 C C . ALA B 1 173 ? 9.103 -0.424 6.585 1.00 35.70 161 ALA B C 1
ATOM 4761 O O . ALA B 1 173 ? 10.012 -0.264 5.749 1.00 35.87 161 ALA B O 1
ATOM 4763 N N . PHE B 1 174 ? 8.410 0.581 7.122 1.00 36.98 162 PHE B N 1
ATOM 4764 C CA . PHE B 1 174 ? 8.636 1.976 6.720 1.00 34.81 162 PHE B CA 1
ATOM 4765 C C . PHE B 1 174 ? 8.548 2.861 7.947 1.00 37.88 162 PHE B C 1
ATOM 4766 O O . PHE B 1 174 ? 7.867 2.521 8.915 1.00 35.96 162 PHE B O 1
ATOM 4774 N N . LYS B 1 175 ? 9.186 4.022 7.871 1.00 38.98 163 LYS B N 1
ATOM 4775 C CA . LYS B 1 175 ? 8.941 5.113 8.825 1.00 38.89 163 LYS B CA 1
ATOM 4776 C C . LYS B 1 175 ? 8.163 6.208 8.125 1.00 31.97 163 LYS B C 1
ATOM 4777 O O . LYS B 1 175 ? 8.411 6.510 6.967 1.00 32.22 163 LYS B O 1
ATOM 4783 N N . ARG B 1 176 ? 7.235 6.835 8.845 1.00 33.04 164 ARG B N 1
ATOM 4784 C CA . ARG B 1 176 ? 6.445 7.911 8.283 1.00 33.50 164 ARG B CA 1
ATOM 4785 C C . ARG B 1 176 ? 7.311 9.101 7.893 1.00 37.34 164 ARG B C 1
ATOM 4786 O O . ARG B 1 176 ? 8.159 9.504 8.668 1.00 37.30 164 ARG B O 1
ATOM 4794 N N . GLU B 1 177 ? 7.054 9.648 6.707 1.00 34.14 165 GLU B N 1
ATOM 4795 C CA . GLU B 1 177 ? 7.718 10.838 6.167 1.00 34.85 165 GLU B CA 1
ATOM 4796 C C . GLU B 1 177 ? 6.760 12.021 6.207 1.00 36.78 165 GLU B C 1
ATOM 4797 O O . GLU B 1 177 ? 5.569 11.902 5.898 1.00 38.50 165 GLU B O 1
ATOM 4808 N N . ASP B 1 178 ? 7.277 13.194 6.540 1.00 41.53 166 ASP B N 1
ATOM 4809 C CA . ASP B 1 178 ? 6.470 14.434 6.464 1.00 41.89 166 ASP B CA 1
ATOM 4810 C C . ASP B 1 178 ? 6.619 15.182 5.155 1.00 43.24 166 ASP B C 1
ATOM 4811 O O . ASP B 1 178 ? 7.630 15.819 4.935 1.00 44.80 166 ASP B O 1
ATOM 4816 N N . LEU B 1 179 ? 5.588 15.102 4.305 1.00 43.96 167 LEU B N 1
ATOM 4817 C CA . LEU B 1 179 ? 5.468 15.873 3.059 1.00 45.32 167 LEU B CA 1
ATOM 4818 C C . LEU B 1 179 ? 4.497 17.060 3.204 1.00 45.23 167 LEU B C 1
ATOM 4819 O O . LEU B 1 179 ? 4.170 17.746 2.211 1.00 47.00 167 LEU B O 1
ATOM 4824 N N . GLN B 1 180 ? 4.000 17.252 4.416 1.00 42.81 168 GLN B N 1
ATOM 4825 C CA . GLN B 1 180 ? 3.070 18.327 4.728 1.00 44.82 168 GLN B CA 1
ATOM 4826 C C . GLN B 1 180 ? 1.819 18.318 3.866 1.00 43.54 168 GLN B C 1
ATOM 4827 O O . GLN B 1 180 ? 1.323 19.377 3.450 1.00 45.64 168 GLN B O 1
ATOM 4833 N N . LEU B 1 181 ? 1.291 17.131 3.614 1.00 38.88 169 LEU B N 1
ATOM 4834 C CA . LEU B 1 181 ? 0.033 17.008 2.890 1.00 38.73 169 LEU B CA 1
ATOM 4835 C C . LEU B 1 181 ? -1.090 17.559 3.754 1.00 39.42 169 LEU B C 1
ATOM 4836 O O . LEU B 1 181 ? -1.140 17.282 4.953 1.00 41.29 169 LEU B O 1
ATOM 4841 N N . ARG B 1 182 ? -1.983 18.347 3.160 1.00 38.38 170 ARG B N 1
ATOM 4842 C CA . ARG B 1 182 ? -3.085 18.932 3.918 1.00 40.39 170 ARG B CA 1
ATOM 4843 C C . ARG B 1 182 ? -4.183 17.918 4.260 1.00 39.48 170 ARG B C 1
ATOM 4844 O O . ARG B 1 182 ? -4.907 18.087 5.238 1.00 37.68 170 ARG B O 1
ATOM 4852 N N . TYR B 1 183 ? -4.292 16.888 3.429 1.00 39.00 171 TYR B N 1
ATOM 4853 C CA . TYR B 1 183 ? -5.291 15.839 3.583 1.00 39.15 171 TYR B CA 1
ATOM 4854 C C . TYR B 1 183 ? -4.912 14.713 2.621 1.00 38.31 171 TYR B C 1
ATOM 4855 O O . TYR B 1 183 ? -3.892 14.817 1.884 1.00 36.77 171 TYR B O 1
ATOM 4864 N N . GLY B 1 184 ? -5.730 13.657 2.616 1.00 38.38 172 GLY B N 1
ATOM 4865 C CA . GLY B 1 184 ? -5.517 12.537 1.718 1.00 36.37 172 GLY B CA 1
ATOM 4866 C C . GLY B 1 184 ? -6.233 12.697 0.399 1.00 37.08 172 GLY B C 1
ATOM 4867 O O . GLY B 1 184 ? -6.079 13.711 -0.292 1.00 36.26 172 GLY B O 1
ATOM 4868 N N . GLU B 1 185 ? -7.012 11.670 0.025 1.00 39.27 173 GLU B N 1
ATOM 4869 C CA . GLU B 1 185 ? -7.661 11.667 -1.275 1.00 39.34 173 GLU B CA 1
ATOM 4870 C C . GLU B 1 185 ? -8.732 12.748 -1.346 1.00 37.07 173 GLU B C 1
ATOM 4871 O O . GLU B 1 185 ? -8.944 13.347 -2.405 1.00 36.85 173 GLU B O 1
ATOM 4877 N N . ASN B 1 186 ? -9.420 12.942 -0.226 1.00 35.99 174 ASN B N 1
ATOM 4878 C CA . ASN B 1 186 ? -10.443 13.961 -0.041 1.00 34.49 174 ASN B CA 1
ATOM 4879 C C . ASN B 1 186 ? -10.209 14.799 1.202 1.00 34.53 174 ASN B C 1
ATOM 4880 O O . ASN B 1 186 ? -9.524 14.336 2.147 1.00 34.98 174 ASN B O 1
ATOM 4885 N N . PRO B 1 187 ? -10.744 16.039 1.230 1.00 35.32 175 PRO B N 1
ATOM 4886 C CA . PRO B 1 187 ? -10.458 16.918 2.382 1.00 36.33 175 PRO B CA 1
ATOM 4887 C C . PRO B 1 187 ? -10.782 16.414 3.790 1.00 37.10 175 PRO B C 1
ATOM 4888 O O . PRO B 1 187 ? -10.161 16.876 4.742 1.00 39.30 175 PRO B O 1
ATOM 4892 N N . HIS B 1 188 ? -11.775 15.529 3.917 1.00 36.73 176 HIS B N 1
ATOM 4893 C CA . HIS B 1 188 ? -12.176 14.968 5.218 1.00 35.31 176 HIS B CA 1
ATOM 4894 C C . HIS B 1 188 ? -11.311 13.754 5.631 1.00 36.42 176 HIS B C 1
ATOM 4895 O O . HIS B 1 188 ? -11.547 13.189 6.698 1.00 34.03 176 HIS B O 1
ATOM 4902 N N . GLU B 1 189 ? -10.317 13.376 4.809 1.00 34.67 177 GLU B N 1
ATOM 4903 C CA . GLU B 1 189 ? -9.468 12.190 5.059 1.00 34.52 177 GLU B CA 1
ATOM 4904 C C . GLU B 1 189 ? -8.002 12.580 5.362 1.00 35.87 177 GLU B C 1
ATOM 4905 O O . GLU B 1 189 ? -7.424 13.427 4.673 1.00 36.48 177 GLU B O 1
ATOM 4911 N N . LYS B 1 190 ? -7.419 11.983 6.397 1.00 35.93 178 LYS B N 1
ATOM 4912 C CA . LYS B 1 190 ? -5.983 12.171 6.723 1.00 36.61 178 LYS B CA 1
ATOM 4913 C C . LYS B 1 190 ? -5.076 11.375 5.797 1.00 36.38 178 LYS B C 1
ATOM 4914 O O . LYS B 1 190 ? -5.446 10.294 5.331 1.00 37.74 178 LYS B O 1
ATOM 4920 N N . ALA B 1 191 ? -3.881 11.906 5.533 1.00 38.37 179 ALA B N 1
ATOM 4921 C CA . ALA B 1 191 ? -2.870 11.214 4.731 1.00 37.12 179 ALA B CA 1
ATOM 4922 C C . ALA B 1 191 ? -1.673 10.772 5.591 1.00 37.51 179 ALA B C 1
ATOM 4923 O O . ALA B 1 191 ? -1.294 11.415 6.554 1.00 36.03 179 ALA B O 1
ATOM 4925 N N . PHE B 1 192 ? -1.085 9.647 5.210 1.00 37.89 180 PHE B N 1
ATOM 4926 C CA . PHE B 1 192 ? 0.097 9.113 5.848 1.00 39.11 180 PHE B CA 1
ATOM 4927 C C . PHE B 1 192 ? 1.037 8.656 4.735 1.00 40.21 180 PHE B C 1
ATOM 4928 O O . PHE B 1 192 ? 0.682 7.782 3.941 1.00 40.86 180 PHE B O 1
ATOM 4936 N N . VAL B 1 193 ? 2.215 9.267 4.662 1.00 38.80 181 VAL B N 1
ATOM 4937 C CA . VAL B 1 193 ? 3.259 8.876 3.722 1.00 37.07 181 VAL B CA 1
ATOM 4938 C C . VAL B 1 193 ? 4.384 8.121 4.445 1.00 36.40 181 VAL B C 1
ATOM 4939 O O . VAL B 1 193 ? 4.937 8.613 5.427 1.00 35.69 181 VAL B O 1
ATOM 4943 N N . TYR B 1 194 ? 4.732 6.948 3.918 1.00 34.77 182 TYR B N 1
ATOM 4944 C CA . TYR B 1 194 ? 5.682 6.055 4.536 1.00 33.95 182 TYR B CA 1
ATOM 4945 C C . TYR B 1 194 ? 6.865 5.877 3.620 1.00 35.73 182 TYR B C 1
ATOM 4946 O O . TYR B 1 194 ? 6.698 5.506 2.449 1.00 36.39 182 TYR B O 1
ATOM 4955 N N . GLY B 1 195 ? 8.060 6.152 4.160 1.00 34.78 183 GLY B N 1
ATOM 4956 C CA . GLY B 1 195 ? 9.290 6.090 3.386 1.00 37.45 183 GLY B CA 1
ATOM 4957 C C . GLY B 1 195 ? 9.562 7.346 2.573 1.00 37.95 183 GLY B C 1
ATOM 4958 O O . GLY B 1 195 ? 8.639 8.019 2.109 1.00 37.49 183 GLY B O 1
ATOM 4959 N N . LYS B 1 196 ? 10.833 7.663 2.379 1.00 37.69 184 LYS B N 1
ATOM 4960 C CA . LYS B 1 196 ? 11.182 8.842 1.615 1.00 40.61 184 LYS B CA 1
ATOM 4961 C C . LYS B 1 196 ? 10.963 8.592 0.137 1.00 37.66 184 LYS B C 1
ATOM 4962 O O . LYS B 1 196 ? 11.542 7.659 -0.412 1.00 38.53 184 LYS B O 1
ATOM 4968 N N . PRO B 1 197 ? 10.192 9.459 -0.526 1.00 39.87 185 PRO B N 1
ATOM 4969 C CA . PRO B 1 197 ? 9.968 9.314 -1.972 1.00 39.42 185 PRO B CA 1
ATOM 4970 C C . PRO B 1 197 ? 11.171 9.645 -2.826 1.00 38.35 185 PRO B C 1
ATOM 4971 O O . PRO B 1 197 ? 11.936 10.558 -2.501 1.00 37.40 185 PRO B O 1
ATOM 4975 N N . ALA B 1 198 ? 11.304 8.941 -3.946 1.00 38.74 186 ALA B N 1
ATOM 4976 C CA . ALA B 1 198 ? 12.393 9.154 -4.884 1.00 36.38 186 ALA B CA 1
ATOM 4977 C C . ALA B 1 198 ? 12.030 10.280 -5.860 1.00 37.37 186 ALA B C 1
ATOM 4978 O O . ALA B 1 198 ? 11.865 10.046 -7.035 1.00 36.97 186 ALA B O 1
ATOM 4980 N N . PHE B 1 199 ? 11.879 11.506 -5.338 1.00 37.33 187 PHE B N 1
ATOM 4981 C CA . PHE B 1 199 ? 11.797 12.694 -6.169 1.00 37.46 187 PHE B CA 1
ATOM 4982 C C . PHE B 1 199 ? 12.283 13.903 -5.412 1.00 38.86 187 PHE B C 1
ATOM 4983 O O . PHE B 1 199 ? 12.428 13.866 -4.175 1.00 35.84 187 PHE B O 1
ATOM 4991 N N . GLU B 1 200 ? 12.591 14.944 -6.187 1.00 38.92 188 GLU B N 1
ATOM 4992 C CA . GLU B 1 200 ? 12.843 16.275 -5.701 1.00 38.78 188 GLU B CA 1
ATOM 4993 C C . GLU B 1 200 ? 11.677 17.168 -6.157 1.00 37.52 188 GLU B C 1
ATOM 4994 O O . GLU B 1 200 ? 11.249 17.086 -7.314 1.00 37.09 188 GLU B O 1
ATOM 5000 N N . ILE B 1 201 ? 11.185 18.015 -5.252 1.00 37.45 189 ILE B N 1
ATOM 5001 C CA . ILE B 1 201 ? 10.164 19.025 -5.577 1.00 38.71 189 ILE B CA 1
ATOM 5002 C C . ILE B 1 201 ? 10.842 20.367 -5.891 1.00 38.71 189 ILE B C 1
ATOM 5003 O O . ILE B 1 201 ? 11.553 20.926 -5.042 1.00 34.63 189 ILE B O 1
ATOM 5008 N N . LEU B 1 202 ? 10.632 20.887 -7.099 1.00 37.11 190 LEU B N 1
ATOM 5009 C CA . LEU B 1 202 ? 11.438 21.989 -7.604 1.00 38.74 190 LEU B CA 1
ATOM 5010 C C . LEU B 1 202 ? 10.771 23.363 -7.686 1.00 40.21 190 LEU B C 1
ATOM 5011 O O . LEU B 1 202 ? 11.462 24.360 -7.902 1.00 35.51 190 LEU B O 1
ATOM 5016 N N . HIS B 1 203 ? 9.447 23.433 -7.546 1.00 38.34 191 HIS B N 1
ATOM 5017 C CA . HIS B 1 203 ? 8.773 24.740 -7.587 1.00 40.16 191 HIS B CA 1
ATOM 5018 C C . HIS B 1 203 ? 8.816 25.433 -6.220 1.00 39.66 191 HIS B C 1
ATOM 5019 O O . HIS B 1 203 ? 8.950 24.788 -5.178 1.00 41.62 191 HIS B O 1
ATOM 5026 N N . GLU B 1 204 ? 8.638 26.747 -6.243 1.00 41.22 192 GLU B N 1
ATOM 5027 C CA . GLU B 1 204 ? 8.767 27.568 -5.049 1.00 42.84 192 GLU B CA 1
ATOM 5028 C C . GLU B 1 204 ? 7.748 27.111 -4.025 1.00 43.20 192 GLU B C 1
ATOM 5029 O O . GLU B 1 204 ? 6.565 26.985 -4.350 1.00 42.07 192 GLU B O 1
ATOM 5035 N N . GLY B 1 205 ? 8.210 26.831 -2.804 1.00 42.09 193 GLY B N 1
ATOM 5036 C CA . GLY B 1 205 ? 7.310 26.506 -1.700 1.00 42.71 193 GLY B CA 1
ATOM 5037 C C . GLY B 1 205 ? 6.961 25.038 -1.588 1.00 43.77 193 GLY B C 1
ATOM 5038 O O . GLY B 1 205 ? 6.571 24.577 -0.521 1.00 42.09 193 GLY B O 1
ATOM 5039 N N . LYS B 1 206 ? 7.043 24.323 -2.712 1.00 42.96 194 LYS B N 1
ATOM 5040 C CA . LYS B 1 206 ? 7.026 22.867 -2.753 1.00 45.24 194 LYS B CA 1
ATOM 5041 C C . LYS B 1 206 ? 5.773 22.178 -2.286 1.00 43.76 194 LYS B C 1
ATOM 5042 O O . LYS B 1 206 ? 5.794 20.979 -1.942 1.00 43.62 194 LYS B O 1
ATOM 5048 N N . THR B 1 207 ? 4.674 22.908 -2.299 1.00 42.99 195 THR B N 1
ATOM 5049 C CA . THR B 1 207 ? 3.408 22.288 -1.994 1.00 42.76 195 THR B CA 1
ATOM 5050 C C . THR B 1 207 ? 3.126 21.214 -3.060 1.00 43.04 195 THR B C 1
ATOM 5051 O O . THR B 1 207 ? 3.359 21.416 -4.262 1.00 42.22 195 THR B O 1
ATOM 5055 N N . ILE B 1 208 ? 2.654 20.067 -2.580 1.00 40.43 196 ILE B N 1
ATOM 5056 C CA . ILE B 1 208 ? 2.265 18.929 -3.409 1.00 41.70 196 ILE B CA 1
ATOM 5057 C C . ILE B 1 208 ? 1.087 18.246 -2.687 1.00 39.08 196 ILE B C 1
ATOM 5058 O O . ILE B 1 208 ? 1.011 18.300 -1.453 1.00 42.15 196 ILE B O 1
ATOM 5063 N N . SER B 1 209 ? 0.160 17.649 -3.433 1.00 38.95 197 SER B N 1
ATOM 5064 C CA . SER B 1 209 ? -0.989 16.948 -2.841 1.00 35.41 197 SER B CA 1
ATOM 5065 C C . SER B 1 209 ? -0.895 15.438 -3.005 1.00 37.42 197 SER B C 1
ATOM 5066 O O . SER B 1 209 ? -0.120 14.920 -3.804 1.00 36.63 197 SER B O 1
ATOM 5069 N N . PHE B 1 210 ? -1.699 14.738 -2.216 1.00 36.89 198 PHE B N 1
ATOM 5070 C CA . PHE B 1 210 ? -1.831 13.278 -2.291 1.00 37.57 198 PHE B CA 1
ATOM 5071 C C . PHE B 1 210 ? -2.175 12.838 -3.720 1.00 37.86 198 PHE B C 1
ATOM 5072 O O . PHE B 1 210 ? -1.505 11.975 -4.293 1.00 37.23 198 PHE B O 1
ATOM 5080 N N . ASN B 1 211 ? -3.220 13.422 -4.291 1.00 36.50 199 ASN B N 1
ATOM 5081 C CA . ASN B 1 211 ? -3.641 13.085 -5.668 1.00 37.61 199 ASN B CA 1
ATOM 5082 C C . ASN B 1 211 ? -2.566 13.418 -6.723 1.00 39.21 199 ASN B C 1
ATOM 5083 O O . ASN B 1 211 ? -2.356 12.638 -7.651 1.00 37.56 199 ASN B O 1
ATOM 5088 N N . ASN B 1 212 ? -1.869 14.553 -6.564 1.00 37.06 200 ASN B N 1
ATOM 5089 C CA . ASN B 1 212 ? -0.725 14.894 -7.405 1.00 38.06 200 ASN B CA 1
ATOM 5090 C C . ASN B 1 212 ? 0.292 13.743 -7.473 1.00 37.85 200 ASN B C 1
ATOM 5091 O O . ASN B 1 212 ? 0.752 13.406 -8.530 1.00 37.33 200 ASN B O 1
ATOM 5096 N N . ILE B 1 213 ? 0.671 13.181 -6.327 1.00 34.95 201 ILE B N 1
ATOM 5097 C CA . ILE B 1 213 ? 1.694 12.159 -6.277 1.00 36.61 201 ILE B CA 1
ATOM 5098 C C . ILE B 1 213 ? 1.259 10.917 -7.038 1.00 36.87 201 ILE B C 1
ATOM 5099 O O . ILE B 1 213 ? 2.047 10.352 -7.784 1.00 36.33 201 ILE B O 1
ATOM 5104 N N . LEU B 1 214 ? -0.002 10.501 -6.898 1.00 37.88 202 LEU B N 1
ATOM 5105 C CA . LEU B 1 214 ? -0.472 9.262 -7.556 1.00 35.98 202 LEU B CA 1
ATOM 5106 C C . LEU B 1 214 ? -0.670 9.461 -9.053 1.00 35.09 202 LEU B C 1
ATOM 5107 O O . LEU B 1 214 ? -0.396 8.565 -9.855 1.00 35.84 202 LEU B O 1
ATOM 5112 N N . ASP B 1 215 ? -1.069 10.660 -9.434 1.00 34.42 203 ASP B N 1
ATOM 5113 C CA . ASP B 1 215 ? -1.149 11.017 -10.868 1.00 35.74 203 ASP B CA 1
ATOM 5114 C C . ASP B 1 215 ? 0.260 11.007 -11.502 1.00 38.79 203 ASP B C 1
ATOM 5115 O O . ASP B 1 215 ? 0.477 10.452 -12.586 1.00 38.86 203 ASP B O 1
ATOM 5120 N N . ALA B 1 216 ? 1.203 11.599 -10.794 1.00 37.07 204 ALA B N 1
ATOM 5121 C CA . ALA B 1 216 ? 2.574 11.722 -11.293 1.00 37.38 204 ALA B CA 1
ATOM 5122 C C . ALA B 1 216 ? 3.243 10.358 -11.392 1.00 34.28 204 ALA B C 1
ATOM 5123 O O . ALA B 1 216 ? 4.069 10.158 -12.258 1.00 37.94 204 ALA B O 1
ATOM 5125 N N . GLU B 1 217 ? 2.938 9.448 -10.478 1.00 35.48 205 GLU B N 1
ATOM 5126 C CA . GLU B 1 217 ? 3.500 8.094 -10.543 1.00 38.60 205 GLU B CA 1
ATOM 5127 C C . GLU B 1 217 ? 3.152 7.403 -11.873 1.00 37.38 205 GLU B C 1
ATOM 5128 O O . GLU B 1 217 ? 4.016 6.792 -12.516 1.00 35.82 205 GLU B O 1
ATOM 5134 N N . ASN B 1 218 ? 1.881 7.479 -12.252 1.00 34.65 206 ASN B N 1
ATOM 5135 C CA . ASN B 1 218 ? 1.437 6.841 -13.488 1.00 36.44 206 ASN B CA 1
ATOM 5136 C C . ASN B 1 218 ? 1.969 7.568 -14.699 1.00 36.86 206 ASN B C 1
ATOM 5137 O O . ASN B 1 218 ? 2.494 6.927 -15.631 1.00 35.54 206 ASN B O 1
ATOM 5142 N N . ALA B 1 219 ? 1.896 8.890 -14.681 1.00 37.53 207 ALA B N 1
ATOM 5143 C CA . ALA B 1 219 ? 2.404 9.648 -15.801 1.00 33.81 207 ALA B CA 1
ATOM 5144 C C . ALA B 1 219 ? 3.884 9.343 -16.058 1.00 36.43 207 ALA B C 1
ATOM 5145 O O . ALA B 1 219 ? 4.325 9.234 -17.228 1.00 38.04 207 ALA B O 1
ATOM 5147 N N . TRP B 1 220 ? 4.664 9.286 -14.976 1.00 35.31 208 TRP B N 1
ATOM 5148 C CA . TRP B 1 220 ? 6.113 9.056 -15.062 1.00 33.90 208 TRP B CA 1
ATOM 5149 C C . TRP B 1 220 ? 6.452 7.630 -15.496 1.00 35.42 208 TRP B C 1
ATOM 5150 O O . TRP B 1 220 ? 7.293 7.424 -16.393 1.00 37.48 208 TRP B O 1
ATOM 5161 N N . PHE B 1 221 ? 5.811 6.637 -14.871 1.00 36.86 209 PHE B N 1
ATOM 5162 C CA . PHE B 1 221 ? 6.020 5.238 -15.273 1.00 38.22 209 PHE B CA 1
ATOM 5163 C C . PHE B 1 221 ? 5.853 5.131 -16.786 1.00 39.69 209 PHE B C 1
ATOM 5164 O O . PHE B 1 221 ? 6.679 4.509 -17.446 1.00 40.94 209 PHE B O 1
ATOM 5172 N N . MET B 1 222 ? 4.766 5.697 -17.314 1.00 38.69 210 MET B N 1
ATOM 5173 C CA . MET B 1 222 ? 4.449 5.596 -18.746 1.00 38.60 210 MET B CA 1
ATOM 5174 C C . MET B 1 222 ? 5.442 6.340 -19.619 1.00 37.36 210 MET B C 1
ATOM 5175 O O . MET B 1 222 ? 5.856 5.845 -20.636 1.00 38.30 210 MET B O 1
ATOM 5182 N N . ALA B 1 223 ? 5.792 7.551 -19.233 1.00 36.07 211 ALA B N 1
ATOM 5183 C CA . ALA B 1 223 ? 6.754 8.335 -20.009 1.00 38.32 211 ALA B CA 1
ATOM 5184 C C . ALA B 1 223 ? 8.141 7.655 -20.069 1.00 37.33 211 ALA B C 1
ATOM 5185 O O . ALA B 1 223 ? 8.761 7.609 -21.118 1.00 37.70 211 ALA B O 1
ATOM 5187 N N . LYS B 1 224 ? 8.650 7.223 -18.923 1.00 40.14 212 LYS B N 1
ATOM 5188 C CA . LYS B 1 224 ? 9.876 6.409 -18.842 1.00 46.96 212 LYS B CA 1
ATOM 5189 C C . LYS B 1 224 ? 9.723 5.172 -19.737 1.00 46.63 212 LYS B C 1
ATOM 5190 O O . LYS B 1 224 ? 10.671 4.705 -20.317 1.00 53.26 212 LYS B O 1
ATOM 5196 N N . ASN B 1 225 ? 8.524 4.610 -19.767 1.00 51.14 213 ASN B N 1
ATOM 5197 C CA . ASN B 1 225 ? 8.228 3.415 -20.549 1.00 51.79 213 ASN B CA 1
ATOM 5198 C C . ASN B 1 225 ? 8.094 3.658 -22.066 1.00 53.57 213 ASN B C 1
ATOM 5199 O O . ASN B 1 225 ? 7.709 2.729 -22.777 1.00 54.49 213 ASN B O 1
ATOM 5204 N N . LEU B 1 226 ? 8.411 4.867 -22.566 1.00 51.01 214 LEU B N 1
ATOM 5205 C CA . LEU B 1 226 ? 8.239 5.178 -23.995 1.00 49.16 214 LEU B CA 1
ATOM 5206 C C . LEU B 1 226 ? 9.499 5.004 -24.816 1.00 53.00 214 LEU B C 1
ATOM 5207 O O . LEU B 1 226 ? 10.540 5.559 -24.462 1.00 51.97 214 LEU B O 1
ATOM 5212 N N . PRO B 1 227 ? 9.374 4.320 -25.979 1.00 55.67 215 PRO B N 1
ATOM 5213 C CA . PRO B 1 227 ? 10.488 3.852 -26.802 1.00 57.03 215 PRO B CA 1
ATOM 5214 C C . PRO B 1 227 ? 11.258 4.968 -27.482 1.00 56.06 215 PRO B C 1
ATOM 5215 O O . PRO B 1 227 ? 12.307 4.710 -28.056 1.00 57.69 215 PRO B O 1
ATOM 5219 N N . ARG B 1 228 ? 10.738 6.190 -27.458 1.00 53.49 216 ARG B N 1
ATOM 5220 C CA . ARG B 1 228 ? 11.565 7.328 -27.833 1.00 51.97 216 ARG B CA 1
ATOM 5221 C C . ARG B 1 228 ? 11.050 8.595 -27.188 1.00 48.06 216 ARG B C 1
ATOM 5222 O O . ARG B 1 228 ? 10.168 8.517 -26.322 1.00 45.91 216 ARG B O 1
ATOM 5230 N N . MET B 1 229 ? 11.637 9.734 -27.571 1.00 43.51 217 MET B N 1
ATOM 5231 C CA . MET B 1 229 ? 11.181 11.037 -27.086 1.00 43.87 217 MET B CA 1
ATOM 5232 C C . MET B 1 229 ? 9.649 11.088 -27.029 1.00 40.41 217 MET B C 1
ATOM 5233 O O . MET B 1 229 ? 8.975 10.906 -28.047 1.00 40.68 217 MET B O 1
ATOM 5238 N N . GLY B 1 230 ? 9.113 11.352 -25.843 1.00 37.30 218 GLY B N 1
ATOM 5239 C CA . GLY B 1 230 ? 7.668 11.293 -25.660 1.00 38.65 218 GLY B CA 1
ATOM 5240 C C . GLY B 1 230 ? 7.140 11.980 -24.425 1.00 38.52 218 GLY B C 1
ATOM 5241 O O . GLY B 1 230 ? 7.907 12.407 -23.563 1.00 40.27 218 GLY B O 1
ATOM 5242 N N . ALA B 1 231 ? 5.807 12.045 -24.355 1.00 37.80 219 ALA B N 1
ATOM 5243 C CA . ALA B 1 231 ? 5.070 12.887 -23.415 1.00 37.70 219 ALA B CA 1
ATOM 5244 C C . ALA B 1 231 ? 3.721 12.225 -23.162 1.00 38.20 219 ALA B C 1
ATOM 5245 O O . ALA B 1 231 ? 3.081 11.770 -24.101 1.00 37.92 219 ALA B O 1
ATOM 5247 N N . VAL B 1 232 ? 3.368 12.105 -21.885 1.00 33.46 220 VAL B N 1
ATOM 5248 C CA . VAL B 1 232 ? 2.101 11.580 -21.438 1.00 35.47 220 VAL B CA 1
ATOM 5249 C C . VAL B 1 232 ? 1.403 12.612 -20.524 1.00 37.10 220 VAL B C 1
ATOM 5250 O O . VAL B 1 232 ? 2.048 13.211 -19.631 1.00 35.06 220 VAL B O 1
ATOM 5254 N N . VAL B 1 233 ? 0.100 12.824 -20.779 1.00 36.27 221 VAL B N 1
ATOM 5255 C CA . VAL B 1 233 ? -0.785 13.630 -19.926 1.00 35.44 221 VAL B CA 1
ATOM 5256 C C . VAL B 1 233 ? -1.762 12.699 -19.226 1.00 34.69 221 VAL B C 1
ATOM 5257 O O . VAL B 1 233 ? -2.406 11.872 -19.860 1.00 36.34 221 VAL B O 1
ATOM 5261 N N . VAL B 1 234 ? -1.776 12.781 -17.896 1.00 34.85 222 VAL B N 1
ATOM 5262 C CA . VAL B 1 234 ? -2.664 12.014 -17.019 1.00 36.25 222 VAL B CA 1
ATOM 5263 C C . VAL B 1 234 ? -3.731 12.930 -16.396 1.00 37.25 222 VAL B C 1
ATOM 5264 O O . VAL B 1 234 ? -3.492 14.114 -16.065 1.00 35.87 222 VAL B O 1
ATOM 5268 N N . LYS B 1 235 ? -4.917 12.363 -16.215 1.00 37.09 223 LYS B N 1
ATOM 5269 C CA . LYS B 1 235 ? -5.984 12.987 -15.446 1.00 37.28 223 LYS B CA 1
ATOM 5270 C C . LYS B 1 235 ? -6.666 11.867 -14.677 1.00 40.04 223 LYS B C 1
ATOM 5271 O O . LYS B 1 235 ? -6.970 10.831 -15.263 1.00 39.46 223 LYS B O 1
ATOM 5277 N N . HIS B 1 236 ? -6.817 12.015 -13.367 1.00 39.18 224 HIS B N 1
ATOM 5278 C CA . HIS B 1 236 ? -7.528 11.040 -12.560 1.00 40.04 224 HIS B CA 1
ATOM 5279 C C . HIS B 1 236 ? -6.849 9.682 -12.695 1.00 39.06 224 HIS B C 1
ATOM 5280 O O . HIS B 1 236 ? -7.474 8.644 -12.902 1.00 39.01 224 HIS B O 1
ATOM 5287 N N . GLN B 1 237 ? -5.510 9.728 -12.625 1.00 36.81 225 GLN B N 1
ATOM 5288 C CA . GLN B 1 237 ? -4.649 8.572 -12.618 1.00 39.03 225 GLN B CA 1
ATOM 5289 C C . GLN B 1 237 ? -4.716 7.642 -13.843 1.00 37.84 225 GLN B C 1
ATOM 5290 O O . GLN B 1 237 ? -4.215 6.528 -13.795 1.00 37.12 225 GLN B O 1
ATOM 5296 N N . SER B 1 238 ? -5.195 8.159 -14.975 1.00 37.61 226 SER B N 1
ATOM 5297 C CA . SER B 1 238 ? -5.163 7.442 -16.225 1.00 38.92 226 SER B CA 1
ATOM 5298 C C . SER B 1 238 ? -4.743 8.439 -17.326 1.00 36.50 226 SER B C 1
ATOM 5299 O O . SER B 1 238 ? -5.127 9.616 -17.267 1.00 37.36 226 SER B O 1
ATOM 5302 N N . PRO B 1 239 ? -3.987 7.971 -18.338 1.00 35.40 227 PRO B N 1
ATOM 5303 C CA . PRO B 1 239 ? -3.627 8.830 -19.460 1.00 35.16 227 PRO B CA 1
ATOM 5304 C C . PRO B 1 239 ? -4.840 9.339 -20.179 1.00 36.02 227 PRO B C 1
ATOM 5305 O O . PRO B 1 239 ? -5.795 8.561 -20.454 1.00 40.32 227 PRO B O 1
ATOM 5309 N N . CYS B 1 240 ? -4.839 10.633 -20.490 1.00 36.25 228 CYS B N 1
ATOM 5310 C CA . CYS B 1 240 ? -5.800 11.166 -21.440 1.00 36.34 228 CYS B CA 1
ATOM 5311 C C . CYS B 1 240 ? -5.180 11.452 -22.825 1.00 36.87 228 CYS B C 1
ATOM 5312 O O . CYS B 1 240 ? -5.903 11.543 -23.845 1.00 36.37 228 CYS B O 1
ATOM 5315 N N . GLY B 1 241 ? -3.851 11.538 -22.885 1.00 37.57 229 GLY B N 1
ATOM 5316 C CA . GLY B 1 241 ? -3.180 11.773 -24.153 1.00 37.45 229 GLY B CA 1
ATOM 5317 C C . GLY B 1 241 ? -1.718 11.422 -24.047 1.00 38.36 229 GLY B C 1
ATOM 5318 O O . GLY B 1 241 ? -1.136 11.516 -22.972 1.00 36.62 229 GLY B O 1
ATOM 5319 N N . ALA B 1 242 ? -1.130 11.004 -25.171 1.00 37.63 230 ALA B N 1
ATOM 5320 C CA . ALA B 1 242 ? 0.288 10.680 -25.264 1.00 36.18 230 ALA B CA 1
ATOM 5321 C C . ALA B 1 242 ? 0.787 10.849 -26.690 1.00 36.77 230 ALA B C 1
ATOM 5322 O O . ALA B 1 242 ? 0.009 10.738 -27.658 1.00 35.22 230 ALA B O 1
ATOM 5324 N N . ALA B 1 243 ? 2.057 11.243 -26.823 1.00 37.33 231 ALA B N 1
ATOM 5325 C CA . ALA B 1 243 ? 2.706 11.298 -28.127 1.00 36.98 231 ALA B CA 1
ATOM 5326 C C . ALA B 1 243 ? 4.189 10.920 -28.017 1.00 38.15 231 ALA B C 1
ATOM 5327 O O . ALA B 1 243 ? 4.781 10.961 -26.908 1.00 35.26 231 ALA B O 1
ATOM 5329 N N . ILE B 1 244 ? 4.746 10.506 -29.157 1.00 34.73 232 ILE B N 1
ATOM 5330 C CA . ILE B 1 244 ? 6.182 10.266 -29.307 1.00 35.00 232 ILE B CA 1
ATOM 5331 C C . ILE B 1 244 ? 6.607 10.938 -30.593 1.00 36.18 232 ILE B C 1
ATOM 5332 O O . ILE B 1 244 ? 5.807 11.163 -31.493 1.00 37.79 232 ILE B O 1
ATOM 5337 N N . GLY B 1 245 ? 7.883 11.231 -30.705 1.00 35.03 233 GLY B N 1
ATOM 5338 C CA . GLY B 1 245 ? 8.351 11.936 -31.891 1.00 38.00 233 GLY B CA 1
ATOM 5339 C C . GLY B 1 245 ? 9.779 12.360 -31.703 1.00 37.99 233 GLY B C 1
ATOM 5340 O O . GLY B 1 245 ? 10.469 11.786 -30.874 1.00 38.73 233 GLY B O 1
ATOM 5341 N N . GLU B 1 246 ? 10.187 13.377 -32.468 1.00 40.09 234 GLU B N 1
ATOM 5342 C CA . GLU B 1 246 ? 11.538 13.935 -32.400 1.00 43.23 234 GLU B CA 1
ATOM 5343 C C . GLU B 1 246 ? 11.593 15.415 -31.980 1.00 42.41 234 GLU B C 1
ATOM 5344 O O . GLU B 1 246 ? 12.648 15.879 -31.568 1.00 45.74 234 GLU B O 1
ATOM 5347 N N . ASP B 1 247 ? 10.481 16.143 -32.098 1.00 39.54 235 ASP B N 1
ATOM 5348 C CA . ASP B 1 247 ? 10.422 17.579 -31.785 1.00 39.32 235 ASP B CA 1
ATOM 5349 C C . ASP B 1 247 ? 9.708 17.817 -30.463 1.00 37.88 235 ASP B C 1
ATOM 5350 O O . ASP B 1 247 ? 8.492 17.603 -30.378 1.00 39.38 235 ASP B O 1
ATOM 5355 N N . LYS B 1 248 ? 10.449 18.260 -29.442 1.00 36.90 236 LYS B N 1
ATOM 5356 C CA . LYS B 1 248 ? 9.928 18.260 -28.057 1.00 39.11 236 LYS B CA 1
ATOM 5357 C C . LYS B 1 248 ? 8.684 19.135 -27.907 1.00 38.06 236 LYS B C 1
ATOM 5358 O O . LYS B 1 248 ? 7.726 18.791 -27.209 1.00 36.04 236 LYS B O 1
ATOM 5364 N N . VAL B 1 249 ? 8.699 20.284 -28.554 1.00 36.77 237 VAL B N 1
ATOM 5365 C CA . VAL B 1 249 ? 7.600 21.224 -28.406 1.00 38.10 237 VAL B CA 1
ATOM 5366 C C . VAL B 1 249 ? 6.352 20.620 -29.044 1.00 35.41 237 VAL B C 1
ATOM 5367 O O . VAL B 1 249 ? 5.263 20.667 -28.466 1.00 35.70 237 VAL B O 1
ATOM 5371 N N . GLU B 1 250 ? 6.543 20.023 -30.216 1.00 36.53 238 GLU B N 1
ATOM 5372 C CA . GLU B 1 250 ? 5.468 19.364 -30.975 1.00 39.05 238 GLU B CA 1
ATOM 5373 C C . GLU B 1 250 ? 4.915 18.133 -30.275 1.00 37.26 238 GLU B C 1
ATOM 5374 O O . GLU B 1 250 ? 3.713 17.958 -30.219 1.00 41.99 238 GLU B O 1
ATOM 5380 N N . ILE B 1 251 ? 5.792 17.273 -29.766 1.00 38.55 239 ILE B N 1
ATOM 5381 C CA . ILE B 1 251 ? 5.396 16.105 -28.935 1.00 36.74 239 ILE B CA 1
ATOM 5382 C C . ILE B 1 251 ? 4.485 16.489 -27.759 1.00 36.49 239 ILE B C 1
ATOM 5383 O O . ILE B 1 251 ? 3.468 15.830 -27.466 1.00 35.63 239 ILE B O 1
ATOM 5388 N N . VAL B 1 252 ? 4.883 17.536 -27.047 1.00 33.57 240 VAL B N 1
ATOM 5389 C CA . VAL B 1 252 ? 4.119 18.019 -25.905 1.00 35.87 240 VAL B CA 1
ATOM 5390 C C . VAL B 1 252 ? 2.784 18.637 -26.352 1.00 35.34 240 VAL B C 1
ATOM 5391 O O . VAL B 1 252 ? 1.758 18.370 -25.739 1.00 34.37 240 VAL B O 1
ATOM 5395 N N . LYS B 1 253 ? 2.806 19.461 -27.394 1.00 34.78 241 LYS B N 1
ATOM 5396 C CA . LYS B 1 253 ? 1.567 19.991 -27.998 1.00 35.93 241 LYS B CA 1
ATOM 5397 C C . LYS B 1 253 ? 0.596 18.866 -28.355 1.00 38.75 241 LYS B C 1
ATOM 5398 O O . LYS B 1 253 ? -0.588 18.915 -28.009 1.00 40.85 241 LYS B O 1
ATOM 5404 N N . LYS B 1 254 ? 1.105 17.833 -29.020 1.00 38.35 242 LYS B N 1
ATOM 5405 C CA . LYS B 1 254 ? 0.276 16.681 -29.399 1.00 36.63 242 LYS B CA 1
ATOM 5406 C C . LYS B 1 254 ? -0.333 15.915 -28.246 1.00 36.32 242 LYS B C 1
ATOM 5407 O O . LYS B 1 254 ? -1.536 15.595 -28.286 1.00 36.49 242 LYS B O 1
ATOM 5413 N N . ALA B 1 255 ? 0.469 15.603 -27.223 1.00 34.67 243 ALA B N 1
ATOM 5414 C CA . ALA B 1 255 ? -0.046 14.903 -26.055 1.00 34.91 243 ALA B CA 1
ATOM 5415 C C . ALA B 1 255 ? -1.145 15.683 -25.352 1.00 36.55 243 ALA B C 1
ATOM 5416 O O . ALA B 1 255 ? -2.141 15.095 -24.893 1.00 39.30 243 ALA B O 1
ATOM 5418 N N . ILE B 1 256 ? -0.932 16.988 -25.214 1.00 36.31 244 ILE B N 1
ATOM 5419 C CA . ILE B 1 256 ? -1.885 17.889 -24.549 1.00 36.07 244 ILE B CA 1
ATOM 5420 C C . ILE B 1 256 ? -3.200 18.017 -25.342 1.00 36.62 244 ILE B C 1
ATOM 5421 O O . ILE B 1 256 ? -4.301 17.972 -24.789 1.00 36.60 244 ILE B O 1
ATOM 5426 N N . GLU B 1 257 ? -3.071 18.211 -26.649 1.00 36.90 245 GLU B N 1
ATOM 5427 C CA . GLU B 1 257 ? -4.224 18.422 -27.504 1.00 35.71 245 GLU B CA 1
ATOM 5428 C C . GLU B 1 257 ? -4.978 17.131 -27.913 1.00 38.02 245 GLU B C 1
ATOM 5429 O O . GLU B 1 257 ? -6.075 17.221 -28.429 1.00 39.53 245 GLU B O 1
ATOM 5435 N N . ALA B 1 258 ? -4.413 15.952 -27.638 1.00 37.70 246 ALA B N 1
ATOM 5436 C CA . ALA B 1 258 ? -5.021 14.685 -28.035 1.00 38.77 246 ALA B CA 1
ATOM 5437 C C . ALA B 1 258 ? -6.446 14.550 -27.478 1.00 41.75 246 ALA B C 1
ATOM 5438 O O . ALA B 1 258 ? -7.391 14.213 -28.219 1.00 39.97 246 ALA B O 1
ATOM 5440 N N . ASP B 1 259 ? -6.588 14.783 -26.170 1.00 40.68 247 ASP B N 1
ATOM 5441 C CA . ASP B 1 259 ? -7.884 14.959 -25.558 1.00 39.98 247 ASP B CA 1
ATOM 5442 C C . ASP B 1 259 ? -7.895 16.347 -24.914 1.00 39.29 247 ASP B C 1
ATOM 5443 O O . ASP B 1 259 ? -7.766 16.502 -23.687 1.00 38.36 247 ASP B O 1
ATOM 5448 N N . ASP B 1 260 ? -8.084 17.348 -25.760 1.00 37.21 248 ASP B N 1
ATOM 5449 C CA . ASP B 1 260 ? -7.904 18.755 -25.375 1.00 40.41 248 ASP B CA 1
ATOM 5450 C C . ASP B 1 260 ? -8.821 19.219 -24.249 1.00 42.54 248 ASP B C 1
ATOM 5451 O O . ASP B 1 260 ? -8.419 20.046 -23.430 1.00 43.58 248 ASP B O 1
ATOM 5456 N N . GLU B 1 261 ? -10.042 18.701 -24.207 1.00 44.73 249 GLU B N 1
ATOM 5457 C CA . GLU B 1 261 ? -10.992 19.033 -23.137 1.00 47.16 249 GLU B CA 1
ATOM 5458 C C . GLU B 1 261 ? -10.554 18.520 -21.758 1.00 49.25 249 GLU B C 1
ATOM 5459 O O . GLU B 1 261 ? -10.817 19.160 -20.728 1.00 51.24 249 GLU B O 1
ATOM 5465 N N . SER B 1 262 ? -9.886 17.373 -21.721 1.00 42.46 250 SER B N 1
ATOM 5466 C CA . SER B 1 262 ? -9.458 16.768 -20.446 1.00 43.37 250 SER B CA 1
ATOM 5467 C C . SER B 1 262 ? -8.120 17.258 -19.903 1.00 42.68 250 SER B C 1
ATOM 5468 O O . SER B 1 262 ? -7.832 17.115 -18.714 1.00 42.86 250 SER B O 1
ATOM 5471 N N . SER B 1 263 ? -7.271 17.784 -20.766 1.00 40.21 251 SER B N 1
ATOM 5472 C CA . SER B 1 263 ? -5.898 18.075 -20.365 1.00 39.30 251 SER B CA 1
ATOM 5473 C C . SER B 1 263 ? -5.735 19.340 -19.506 1.00 41.19 251 SER B C 1
ATOM 5474 O O . SER B 1 263 ? -4.646 19.571 -18.952 1.00 43.21 251 SER B O 1
ATOM 5477 N N . PHE B 1 264 ? -6.790 20.160 -19.382 1.00 39.80 252 PHE B N 1
ATOM 5478 C CA . PHE B 1 264 ? -6.734 21.311 -18.475 1.00 39.57 252 PHE B CA 1
ATOM 5479 C C . PHE B 1 264 ? -6.576 20.782 -17.045 1.00 39.33 252 PHE B C 1
ATOM 5480 O O . PHE B 1 264 ? -7.370 19.970 -16.592 1.00 41.09 252 PHE B O 1
ATOM 5488 N N . GLY B 1 265 ? -5.520 21.219 -16.366 1.00 41.38 253 GLY B N 1
ATOM 5489 C CA . GLY B 1 265 ? -5.270 20.809 -14.994 1.00 41.60 253 GLY B CA 1
ATOM 5490 C C . GLY B 1 265 ? -4.627 19.439 -14.936 1.00 40.19 253 GLY B C 1
ATOM 5491 O O . GLY B 1 265 ? -4.608 18.806 -13.895 1.00 42.31 253 GLY B O 1
ATOM 5492 N N . GLY B 1 266 ? -4.115 18.976 -16.071 1.00 36.92 254 GLY B N 1
ATOM 5493 C CA . GLY B 1 266 ? -3.589 17.625 -16.156 1.00 37.41 254 GLY B CA 1
ATOM 5494 C C . GLY B 1 266 ? -2.181 17.539 -15.613 1.00 36.24 254 GLY B C 1
ATOM 5495 O O . GLY B 1 266 ? -1.607 18.536 -15.201 1.00 36.94 254 GLY B O 1
ATOM 5496 N N . ILE B 1 267 ? -1.649 16.334 -15.633 1.00 35.68 255 ILE B N 1
ATOM 5497 C CA . ILE B 1 267 ? -0.308 16.042 -15.160 1.00 37.21 255 ILE B CA 1
ATOM 5498 C C . ILE B 1 267 ? 0.519 15.490 -16.331 1.00 37.52 255 ILE B C 1
ATOM 5499 O O . ILE B 1 267 ? 0.255 14.382 -16.831 1.00 37.13 255 ILE B O 1
ATOM 5504 N N . LEU B 1 268 ? 1.559 16.243 -16.688 1.00 35.33 256 LEU B N 1
ATOM 5505 C CA . LEU B 1 268 ? 2.398 15.975 -17.861 1.00 36.68 256 LEU B CA 1
ATOM 5506 C C . LEU B 1 268 ? 3.706 15.367 -17.428 1.00 37.09 256 LEU B C 1
ATOM 5507 O O . LEU B 1 268 ? 4.405 15.942 -16.579 1.00 36.71 256 LEU B O 1
ATOM 5512 N N . ALA B 1 269 ? 4.074 14.238 -18.025 1.00 35.84 257 ALA B N 1
ATOM 5513 C CA . ALA B 1 269 ? 5.403 13.675 -17.791 1.00 34.63 257 ALA B CA 1
ATOM 5514 C C . ALA B 1 269 ? 6.084 13.572 -19.136 1.00 34.83 257 ALA B C 1
ATOM 5515 O O . ALA B 1 269 ? 5.456 13.164 -20.111 1.00 35.83 257 ALA B O 1
ATOM 5517 N N . VAL B 1 270 ? 7.346 14.011 -19.197 1.00 33.99 258 VAL B N 1
ATOM 5518 C CA . VAL B 1 270 ? 8.174 13.880 -20.379 1.00 34.60 258 VAL B CA 1
ATOM 5519 C C . VAL B 1 270 ? 9.404 13.035 -20.023 1.00 38.83 258 VAL B C 1
ATOM 5520 O O . VAL B 1 270 ? 9.775 12.919 -18.835 1.00 37.66 258 VAL B O 1
ATOM 5524 N N . ASN B 1 271 ? 10.013 12.413 -21.033 1.00 40.37 259 ASN B N 1
ATOM 5525 C CA . ASN B 1 271 ? 11.209 11.565 -20.807 1.00 39.64 259 ASN B CA 1
ATOM 5526 C C . ASN B 1 271 ? 12.507 12.234 -21.289 1.00 40.09 259 ASN B C 1
ATOM 5527 O O . ASN B 1 271 ? 13.525 11.563 -21.511 1.00 40.00 259 ASN B O 1
ATOM 5532 N N . PHE B 1 272 ? 12.466 13.562 -21.385 1.00 36.82 260 PHE B N 1
ATOM 5533 C CA . PHE B 1 272 ? 13.599 14.388 -21.810 1.00 34.46 260 PHE B CA 1
ATOM 5534 C C . PHE B 1 272 ? 13.639 15.599 -20.886 1.00 35.72 260 PHE B C 1
ATOM 5535 O O . PHE B 1 272 ? 12.661 15.865 -20.160 1.00 37.00 260 PHE B O 1
ATOM 5543 N N . GLU B 1 273 ? 14.754 16.328 -20.923 1.00 36.73 261 GLU B N 1
ATOM 5544 C CA . GLU B 1 273 ? 14.920 17.533 -20.102 1.00 36.83 261 GLU B CA 1
ATOM 5545 C C . GLU B 1 273 ? 13.944 18.645 -20.484 1.00 34.76 261 GLU B C 1
ATOM 5546 O O . GLU B 1 273 ? 13.833 19.023 -21.645 1.00 33.87 261 GLU B O 1
ATOM 5552 N N . MET B 1 274 ? 13.211 19.129 -19.492 1.00 36.95 262 MET B N 1
ATOM 5553 C CA . MET B 1 274 ? 12.265 20.254 -19.663 1.00 38.26 262 MET B CA 1
ATOM 5554 C C . MET B 1 274 ? 13.037 21.572 -19.720 1.00 37.76 262 MET B C 1
ATOM 5555 O O . MET B 1 274 ? 13.698 21.952 -18.756 1.00 35.55 262 MET B O 1
ATOM 5560 N N . ASP B 1 275 ? 12.984 22.246 -20.879 1.00 36.96 263 ASP B N 1
ATOM 5561 C CA . ASP B 1 275 ? 13.748 23.488 -21.118 1.00 38.35 263 ASP B CA 1
ATOM 5562 C C . ASP B 1 275 ? 12.883 24.743 -21.334 1.00 37.54 263 ASP B C 1
ATOM 5563 O O . ASP B 1 275 ? 11.659 24.670 -21.315 1.00 40.11 263 ASP B O 1
ATOM 5568 N N . GLU B 1 276 ? 13.534 25.890 -21.470 1.00 38.15 264 GLU B N 1
ATOM 5569 C CA . GLU B 1 276 ? 12.847 27.190 -21.560 1.00 38.68 264 GLU B CA 1
ATOM 5570 C C . GLU B 1 276 ? 11.878 27.256 -22.752 1.00 36.56 264 GLU B C 1
ATOM 5571 O O . GLU B 1 276 ? 10.758 27.764 -22.628 1.00 36.07 264 GLU B O 1
ATOM 5577 N N . GLU B 1 277 ? 12.307 26.724 -23.893 1.00 37.19 265 GLU B N 1
ATOM 5578 C CA . GLU B 1 277 ? 11.472 26.711 -25.088 1.00 39.23 265 GLU B CA 1
ATOM 5579 C C . GLU B 1 277 ? 10.190 25.891 -24.890 1.00 37.70 265 GLU B C 1
ATOM 5580 O O . GLU B 1 277 ? 9.101 26.362 -25.183 1.00 34.53 265 GLU B O 1
ATOM 5586 N N . VAL B 1 278 ? 10.320 24.668 -24.394 1.00 38.72 266 VAL B N 1
ATOM 5587 C CA . VAL B 1 278 ? 9.150 23.818 -24.174 1.00 38.69 266 VAL B CA 1
ATOM 5588 C C . VAL B 1 278 ? 8.198 24.421 -23.118 1.00 39.13 266 VAL B C 1
ATOM 5589 O O . VAL B 1 278 ? 6.967 24.406 -23.281 1.00 39.41 266 VAL B O 1
ATOM 5593 N N . ALA B 1 279 ? 8.771 24.949 -22.042 1.00 39.52 267 ALA B N 1
ATOM 5594 C CA . ALA B 1 279 ? 8.001 25.572 -20.953 1.00 40.15 267 ALA B CA 1
ATOM 5595 C C . ALA B 1 279 ? 7.149 26.754 -21.446 1.00 40.31 267 ALA B C 1
ATOM 5596 O O . ALA B 1 279 ? 5.975 26.851 -21.133 1.00 41.73 267 ALA B O 1
ATOM 5598 N N . LYS B 1 280 ? 7.762 27.631 -22.221 1.00 39.31 268 LYS B N 1
ATOM 5599 C CA . LYS B 1 280 ? 7.086 28.823 -22.789 1.00 40.71 268 LYS B CA 1
ATOM 5600 C C . LYS B 1 280 ? 6.035 28.470 -23.850 1.00 42.13 268 LYS B C 1
ATOM 5601 O O . LYS B 1 280 ? 5.184 29.296 -24.172 1.00 42.13 268 LYS B O 1
ATOM 5605 N N . SER B 1 281 ? 6.114 27.254 -24.395 1.00 41.13 269 SER B N 1
ATOM 5606 C CA . SER B 1 281 ? 5.219 26.799 -25.456 1.00 42.10 269 SER B CA 1
ATOM 5607 C C . SER B 1 281 ? 3.881 26.305 -24.898 1.00 41.99 269 SER B C 1
ATOM 5608 O O . SER B 1 281 ? 2.925 26.110 -25.648 1.00 41.94 269 SER B O 1
ATOM 5611 N N . LEU B 1 282 ? 3.822 26.093 -23.588 1.00 41.60 270 LEU B N 1
ATOM 5612 C CA . LEU B 1 282 ? 2.608 25.596 -22.944 1.00 43.41 270 LEU B CA 1
ATOM 5613 C C . LEU B 1 282 ? 1.502 26.673 -22.969 1.00 46.99 270 LEU B C 1
ATOM 5614 O O . LEU B 1 282 ? 1.743 27.845 -22.674 1.00 50.46 270 LEU B O 1
ATOM 5619 N N . LYS B 1 283 ? 0.307 26.278 -23.385 1.00 48.98 271 LYS B N 1
ATOM 5620 C CA . LYS B 1 283 ? -0.828 27.208 -23.508 1.00 50.28 271 LYS B CA 1
ATOM 5621 C C . LYS B 1 283 ? -2.027 26.780 -22.643 1.00 49.58 271 LYS B C 1
ATOM 5622 O O . LYS B 1 283 ? -3.106 27.382 -22.739 1.00 50.97 271 LYS B O 1
ATOM 5626 N N . LYS B 1 284 ? -1.800 25.768 -21.805 1.00 45.72 272 LYS B N 1
ATOM 5627 C CA . LYS B 1 284 ? -2.812 25.056 -21.028 1.00 46.98 272 LYS B CA 1
ATOM 5628 C C . LYS B 1 284 ? -2.261 25.095 -19.608 1.00 45.03 272 LYS B C 1
ATOM 5629 O O . LYS B 1 284 ? -1.096 24.775 -19.429 1.00 42.86 272 LYS B O 1
ATOM 5635 N N . TYR B 1 285 ? -3.060 25.436 -18.601 1.00 42.96 273 TYR B N 1
ATOM 5636 C CA . TYR B 1 285 ? -2.606 25.201 -17.224 1.00 43.51 273 TYR B CA 1
ATOM 5637 C C . TYR B 1 285 ? -2.487 23.705 -17.001 1.00 38.48 273 TYR B C 1
ATOM 5638 O O . TYR B 1 285 ? -3.413 22.949 -17.298 1.00 41.71 273 TYR B O 1
ATOM 5647 N N . LEU B 1 286 ? -1.330 23.293 -16.489 1.00 37.58 274 LEU B N 1
ATOM 5648 C CA . LEU B 1 286 ? -1.118 21.936 -15.998 1.00 36.17 274 LEU B CA 1
ATOM 5649 C C . LEU B 1 286 ? -0.808 21.992 -14.504 1.00 37.01 274 LEU B C 1
ATOM 5650 O O . LEU B 1 286 ? -0.073 22.866 -14.034 1.00 41.10 274 LEU B O 1
ATOM 5655 N N . GLU B 1 287 ? -1.376 21.061 -13.770 1.00 36.61 275 GLU B N 1
ATOM 5656 C CA . GLU B 1 287 ? -1.203 21.004 -12.325 1.00 39.05 275 GLU B CA 1
ATOM 5657 C C . GLU B 1 287 ? 0.217 20.552 -11.886 1.00 39.87 275 GLU B C 1
ATOM 5658 O O . GLU B 1 287 ? 0.801 21.104 -10.929 1.00 36.60 275 GLU B O 1
ATOM 5664 N N . VAL B 1 288 ? 0.757 19.547 -12.578 1.00 37.55 276 VAL B N 1
ATOM 5665 C CA . VAL B 1 288 ? 2.063 18.973 -12.249 1.00 35.56 276 VAL B CA 1
ATOM 5666 C C . VAL B 1 288 ? 2.813 18.700 -13.555 1.00 37.43 276 VAL B C 1
ATOM 5667 O O . VAL B 1 288 ? 2.208 18.246 -14.524 1.00 38.06 276 VAL B O 1
ATOM 5671 N N . ILE B 1 289 ? 4.107 19.035 -13.589 1.00 36.10 277 ILE B N 1
ATOM 5672 C CA . ILE B 1 289 ? 5.033 18.557 -14.621 1.00 35.27 277 ILE B CA 1
ATOM 5673 C C . ILE B 1 289 ? 6.185 17.710 -14.013 1.00 38.21 277 ILE B C 1
ATOM 5674 O O . ILE B 1 289 ? 6.780 18.083 -12.986 1.00 36.44 277 ILE B O 1
ATOM 5679 N N . VAL B 1 290 ? 6.436 16.557 -14.650 1.00 36.41 278 VAL B N 1
ATOM 5680 C CA . VAL B 1 290 ? 7.426 15.577 -14.215 1.00 36.53 278 VAL B CA 1
ATOM 5681 C C . VAL B 1 290 ? 8.396 15.381 -15.363 1.00 34.50 278 VAL B C 1
ATOM 5682 O O . VAL B 1 290 ? 7.976 15.117 -16.478 1.00 34.06 278 VAL B O 1
ATOM 5686 N N . ALA B 1 291 ? 9.692 15.482 -15.069 1.00 33.47 279 ALA B N 1
ATOM 5687 C CA . ALA B 1 291 ? 10.738 15.295 -16.051 1.00 34.15 279 ALA B CA 1
ATOM 5688 C C . ALA B 1 291 ? 12.007 14.766 -15.368 1.00 37.06 279 ALA B C 1
ATOM 5689 O O . ALA B 1 291 ? 12.213 14.982 -14.180 1.00 34.78 279 ALA B O 1
ATOM 5691 N N . PRO B 1 292 ? 12.875 14.093 -16.137 1.00 36.37 280 PRO B N 1
ATOM 5692 C CA . PRO B 1 292 ? 14.178 13.707 -15.562 1.00 35.90 280 PRO B CA 1
ATOM 5693 C C . PRO B 1 292 ? 15.039 14.902 -15.136 1.00 34.35 280 PRO B C 1
ATOM 5694 O O . PRO B 1 292 ? 15.839 14.772 -14.222 1.00 36.08 280 PRO B O 1
ATOM 5698 N N . SER B 1 293 ? 14.891 16.042 -15.809 1.00 35.56 281 SER B N 1
ATOM 5699 C CA . SER B 1 293 ? 15.591 17.259 -15.425 1.00 35.67 281 SER B CA 1
ATOM 5700 C C . SER B 1 293 ? 14.870 18.496 -15.957 1.00 36.09 281 SER B C 1
ATOM 5701 O O . SER B 1 293 ? 14.041 18.393 -16.869 1.00 37.18 281 SER B O 1
ATOM 5704 N N . PHE B 1 294 ? 15.186 19.639 -15.359 1.00 34.80 282 PHE B N 1
ATOM 5705 C CA . PHE B 1 294 ? 14.666 20.952 -15.757 1.00 36.94 282 PHE B CA 1
ATOM 5706 C C . PHE B 1 294 ? 15.811 21.945 -15.791 1.00 37.02 282 PHE B C 1
ATOM 5707 O O . PHE B 1 294 ? 16.539 22.054 -14.811 1.00 34.22 282 PHE B O 1
ATOM 5715 N N . THR B 1 295 ? 15.948 22.717 -16.871 1.00 37.05 283 THR B N 1
ATOM 5716 C CA . THR B 1 295 ? 16.865 23.841 -16.855 1.00 37.85 283 THR B CA 1
ATOM 5717 C C . THR B 1 295 ? 16.368 24.835 -15.797 1.00 38.39 283 THR B C 1
ATOM 5718 O O . THR B 1 295 ? 15.201 24.814 -15.428 1.00 37.47 283 THR B O 1
ATOM 5722 N N . GLN B 1 296 ? 17.260 25.669 -15.275 1.00 39.25 284 GLN B N 1
ATOM 5723 C CA . GLN B 1 296 ? 16.874 26.700 -14.303 1.00 40.09 284 GLN B CA 1
ATOM 5724 C C . GLN B 1 296 ? 15.824 27.673 -14.873 1.00 40.34 284 GLN B C 1
ATOM 5725 O O . GLN B 1 296 ? 14.855 28.007 -14.188 1.00 41.93 284 GLN B O 1
ATOM 5731 N N . GLU B 1 297 ? 16.005 28.091 -16.126 1.00 36.45 285 GLU B N 1
ATOM 5732 C CA . GLU B 1 297 ? 15.029 28.946 -16.817 1.00 38.78 285 GLU B CA 1
ATOM 5733 C C . GLU B 1 297 ? 13.629 28.344 -16.905 1.00 40.58 285 GLU B C 1
ATOM 5734 O O . GLU B 1 297 ? 12.625 29.059 -16.767 1.00 42.62 285 GLU B O 1
ATOM 5740 N N . ALA B 1 298 ? 13.571 27.037 -17.160 1.00 38.11 286 ALA B N 1
ATOM 5741 C CA . ALA B 1 298 ? 12.317 26.332 -17.237 1.00 39.27 286 ALA B CA 1
ATOM 5742 C C . ALA B 1 298 ? 11.665 26.311 -15.865 1.00 39.63 286 ALA B C 1
ATOM 5743 O O . ALA B 1 298 ? 10.459 26.451 -15.762 1.00 39.29 286 ALA B O 1
ATOM 5745 N N . ILE B 1 299 ? 12.471 26.189 -14.808 1.00 41.33 287 ILE B N 1
ATOM 5746 C CA . ILE B 1 299 ? 11.939 26.118 -13.448 1.00 41.08 287 ILE B CA 1
ATOM 5747 C C . ILE B 1 299 ? 11.281 27.436 -13.082 1.00 42.08 287 ILE B C 1
ATOM 5748 O O . ILE B 1 299 ? 10.212 27.451 -12.459 1.00 38.93 287 ILE B O 1
ATOM 5753 N N . GLU B 1 300 ? 11.910 28.528 -13.500 1.00 39.30 288 GLU B N 1
ATOM 5754 C CA . GLU B 1 300 ? 11.431 29.864 -13.180 1.00 44.55 288 GLU B CA 1
ATOM 5755 C C . GLU B 1 300 ? 10.079 30.172 -13.836 1.00 45.19 288 GLU B C 1
ATOM 5756 O O . GLU B 1 300 ? 9.135 30.603 -13.155 1.00 46.07 288 GLU B O 1
ATOM 5758 N N . VAL B 1 301 ? 10.000 29.925 -15.144 1.00 43.95 289 VAL B N 1
ATOM 5759 C CA . VAL B 1 301 ? 8.783 30.154 -15.936 1.00 41.68 289 VAL B CA 1
ATOM 5760 C C . VAL B 1 301 ? 7.613 29.374 -15.344 1.00 41.00 289 VAL B C 1
ATOM 5761 O O . VAL B 1 301 ? 6.516 29.900 -15.141 1.00 38.47 289 VAL B O 1
ATOM 5765 N N . LEU B 1 302 ? 7.862 28.112 -15.064 1.00 39.50 290 LEU B N 1
ATOM 5766 C CA . LEU B 1 302 ? 6.800 27.209 -14.676 1.00 40.81 290 LEU B CA 1
ATOM 5767 C C . LEU B 1 302 ? 6.367 27.424 -13.229 1.00 42.30 290 LEU B C 1
ATOM 5768 O O . LEU B 1 302 ? 5.180 27.468 -12.927 1.00 44.53 290 LEU B O 1
ATOM 5773 N N . SER B 1 303 ? 7.332 27.522 -12.326 1.00 43.88 291 SER B N 1
ATOM 5774 C CA . SER B 1 303 ? 7.035 27.747 -10.908 1.00 42.61 291 SER B CA 1
ATOM 5775 C C . SER B 1 303 ? 6.232 29.052 -10.758 1.00 41.89 291 SER B C 1
ATOM 5776 O O . SER B 1 303 ? 5.257 29.096 -9.999 1.00 40.14 291 SER B O 1
ATOM 5779 N N . LYS B 1 304 ? 6.629 30.084 -11.508 1.00 41.35 292 LYS B N 1
ATOM 5780 C CA . LYS B 1 304 ? 5.893 31.357 -11.524 1.00 41.44 292 LYS B CA 1
ATOM 5781 C C . LYS B 1 304 ? 4.439 31.208 -12.004 1.00 41.24 292 LYS B C 1
ATOM 5782 O O . LYS B 1 304 ? 3.580 31.985 -11.594 1.00 43.13 292 LYS B O 1
ATOM 5784 N N . LYS B 1 305 ? 4.165 30.211 -12.850 1.00 41.04 293 LYS B N 1
ATOM 5785 C CA . LYS B 1 305 ? 2.796 29.911 -13.313 1.00 39.68 293 LYS B CA 1
ATOM 5786 C C . LYS B 1 305 ? 2.017 28.955 -12.399 1.00 38.26 293 LYS B C 1
ATOM 5787 O O . LYS B 1 305 ? 0.974 28.450 -12.786 1.00 39.61 293 LYS B O 1
ATOM 5790 N N . LYS B 1 306 ? 2.504 28.723 -11.183 1.00 39.29 294 LYS B N 1
ATOM 5791 C CA . LYS B 1 306 ? 1.830 27.808 -10.240 1.00 40.63 294 LYS B CA 1
ATOM 5792 C C . LYS B 1 306 ? 1.775 26.352 -10.674 1.00 40.92 294 LYS B C 1
ATOM 5793 O O . LYS B 1 306 ? 0.980 25.559 -10.121 1.00 41.17 294 LYS B O 1
ATOM 5795 N N . VAL B 1 307 ? 2.614 25.968 -11.631 1.00 40.14 295 VAL B N 1
ATOM 5796 C CA . VAL B 1 307 ? 2.768 24.540 -11.954 1.00 37.68 295 VAL B CA 1
ATOM 5797 C C . VAL B 1 307 ? 3.651 23.908 -10.870 1.00 36.63 295 VAL B C 1
ATOM 5798 O O . VAL B 1 307 ? 4.636 24.518 -10.452 1.00 36.14 295 VAL B O 1
ATOM 5802 N N . ARG B 1 308 ? 3.286 22.710 -10.399 1.00 35.65 296 ARG B N 1
ATOM 5803 C CA . ARG B 1 308 ? 4.118 21.962 -9.460 1.00 36.91 296 ARG B CA 1
ATOM 5804 C C . ARG B 1 308 ? 5.089 21.036 -10.217 1.00 36.30 296 ARG B C 1
ATOM 5805 O O . ARG B 1 308 ? 4.729 20.479 -11.249 1.00 34.75 296 ARG B O 1
ATOM 5813 N N . LEU B 1 309 ? 6.323 20.918 -9.726 1.00 35.59 297 LEU B N 1
ATOM 5814 C CA . LEU B 1 309 ? 7.417 20.336 -10.504 1.00 35.28 297 LEU B CA 1
ATOM 5815 C C . LEU B 1 309 ? 8.110 19.211 -9.741 1.00 37.19 297 LEU B C 1
ATOM 5816 O O . LEU B 1 309 ? 8.604 19.433 -8.630 1.00 37.01 297 LEU B O 1
ATOM 5821 N N . LEU B 1 310 ? 8.158 18.020 -10.354 1.00 35.57 298 LEU B N 1
ATOM 5822 C CA . LEU B 1 310 ? 8.758 16.842 -9.759 1.00 37.51 298 LEU B CA 1
ATOM 5823 C C . LEU B 1 310 ? 9.862 16.273 -10.657 1.00 39.06 298 LEU B C 1
ATOM 5824 O O . LEU B 1 310 ? 9.638 16.026 -11.846 1.00 38.65 298 LEU B O 1
ATOM 5829 N N . LYS B 1 311 ? 11.024 16.022 -10.051 1.00 35.98 299 LYS B N 1
ATOM 5830 C CA . LYS B 1 311 ? 12.174 15.406 -10.707 1.00 34.15 299 LYS B CA 1
ATOM 5831 C C . LY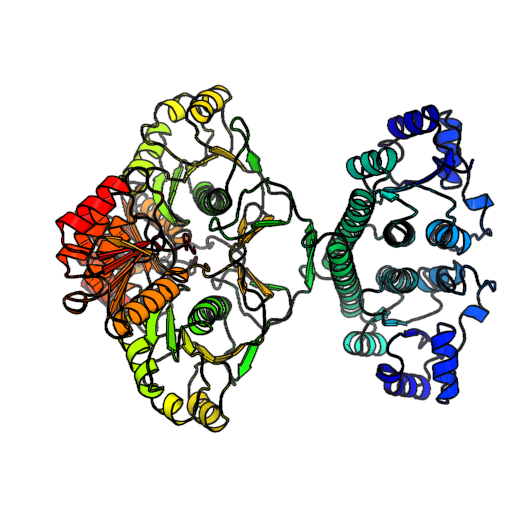S B 1 311 ? 12.474 14.069 -10.022 1.00 35.07 299 LYS B C 1
ATOM 5832 O O . LYS B 1 311 ? 13.022 14.039 -8.919 1.00 36.42 299 LYS B O 1
ATOM 5840 N N . PRO B 1 312 ? 12.066 12.958 -10.644 1.00 35.85 300 PRO B N 1
ATOM 5841 C CA . PRO B 1 312 ? 12.241 11.650 -10.003 1.00 36.19 300 PRO B CA 1
ATOM 5842 C C . PRO B 1 312 ? 13.658 11.082 -10.070 1.00 36.31 300 PRO B C 1
ATOM 5843 O O . PRO B 1 312 ? 14.426 11.458 -10.959 1.00 38.30 300 PRO B O 1
ATOM 5847 N N . GLY B 1 313 ? 14.003 10.252 -9.089 1.00 35.41 301 GLY B N 1
ATOM 5848 C CA . GLY B 1 313 ? 15.214 9.458 -9.105 1.00 37.06 301 GLY B CA 1
ATOM 5849 C C . GLY B 1 313 ? 14.795 8.024 -9.385 1.00 38.24 301 GLY B C 1
ATOM 5850 O O . GLY B 1 313 ? 13.653 7.787 -9.735 1.00 40.29 301 GLY B O 1
ATOM 5851 N N . ASP B 1 314 ? 15.714 7.066 -9.245 1.00 40.43 302 ASP B N 1
ATOM 5852 C CA . ASP B 1 314 ? 15.427 5.677 -9.591 1.00 42.22 302 ASP B CA 1
ATOM 5853 C C . ASP B 1 314 ? 14.642 5.012 -8.456 1.00 41.75 302 ASP B C 1
ATOM 5854 O O . ASP B 1 314 ? 14.917 5.268 -7.266 1.00 41.78 302 ASP B O 1
ATOM 5859 N N . TYR B 1 315 ? 13.675 4.169 -8.828 1.00 39.58 303 TYR B N 1
ATOM 5860 C CA . TYR B 1 315 ? 12.876 3.412 -7.858 1.00 39.03 303 TYR B CA 1
ATOM 5861 C C . TYR B 1 315 ? 12.073 2.341 -8.605 1.00 39.71 303 TYR B C 1
ATOM 5862 O O . TYR B 1 315 ? 11.919 2.400 -9.824 1.00 37.87 303 TYR B O 1
ATOM 5871 N N . ALA B 1 316 ? 11.524 1.402 -7.850 1.00 37.82 304 ALA B N 1
ATOM 5872 C CA . ALA B 1 316 ? 10.654 0.346 -8.376 1.00 39.74 304 ALA B CA 1
ATOM 5873 C C . ALA B 1 316 ? 9.188 0.690 -8.173 1.00 38.91 304 ALA B C 1
ATOM 5874 O O . ALA B 1 316 ? 8.797 1.059 -7.071 1.00 39.97 304 ALA B O 1
ATOM 5876 N N . SER B 1 317 ? 8.375 0.511 -9.226 1.00 37.94 305 SER B N 1
ATOM 5877 C CA . SER B 1 317 ? 6.935 0.707 -9.156 1.00 38.89 305 SER B CA 1
ATOM 5878 C C . SER B 1 317 ? 6.216 -0.595 -8.814 1.00 37.17 305 SER B C 1
ATOM 5879 O O . SER B 1 317 ? 6.640 -1.690 -9.228 1.00 36.23 305 SER B O 1
ATOM 5882 N N . TRP B 1 318 ? 5.080 -0.435 -8.161 1.00 38.02 306 TRP B N 1
ATOM 5883 C CA . TRP B 1 318 ? 4.286 -1.531 -7.609 1.00 39.06 306 TRP B CA 1
ATOM 5884 C C . TRP B 1 318 ? 2.796 -1.226 -7.794 1.00 39.36 306 TRP B C 1
ATOM 5885 O O . TRP B 1 318 ? 2.303 -0.133 -7.457 1.00 40.54 306 TRP B O 1
ATOM 5896 N N . ALA B 1 319 ? 2.065 -2.200 -8.334 1.00 34.96 307 ALA B N 1
ATOM 5897 C CA . ALA B 1 319 ? 0.631 -2.168 -8.293 1.00 37.64 307 ALA B CA 1
ATOM 5898 C C . ALA B 1 319 ? 0.157 -2.718 -6.914 1.00 37.39 307 ALA B C 1
ATOM 5899 O O . ALA B 1 319 ? 0.893 -3.382 -6.202 1.00 38.74 307 ALA B O 1
ATOM 5901 N N . GLY B 1 320 ? -1.101 -2.453 -6.609 1.00 36.29 308 GLY B N 1
ATOM 5902 C CA . GLY B 1 320 ? -1.724 -2.930 -5.392 1.00 38.63 308 GLY B CA 1
ATOM 5903 C C . GLY B 1 320 ? -2.057 -1.865 -4.373 1.00 38.70 308 GLY B C 1
ATOM 5904 O O . GLY B 1 320 ? -1.763 -0.676 -4.551 1.00 40.21 308 GLY B O 1
ATOM 5905 N N . LYS B 1 321 ? -2.720 -2.303 -3.297 1.00 37.28 309 LYS B N 1
ATOM 5906 C CA . LYS B 1 321 ? -3.306 -1.411 -2.295 1.00 35.83 309 LYS B CA 1
ATOM 5907 C C . LYS B 1 321 ? -3.466 -2.184 -0.992 1.00 34.91 309 LYS B C 1
ATOM 5908 O O . LYS B 1 321 ? -3.299 -3.415 -0.960 1.00 34.09 309 LYS B O 1
ATOM 5914 N N . MET B 1 322 ? -3.849 -1.474 0.054 1.00 32.98 310 MET B N 1
ATOM 5915 C CA . MET B 1 322 ? -4.379 -2.109 1.266 1.00 34.36 310 MET B CA 1
ATOM 5916 C C . MET B 1 322 ? -5.739 -2.719 0.940 1.00 35.14 310 MET B C 1
ATOM 5917 O O . MET B 1 322 ? -6.533 -2.106 0.248 1.00 33.44 310 MET B O 1
ATOM 5922 N N . ALA B 1 323 ? -5.984 -3.913 1.433 1.00 35.35 311 ALA B N 1
ATOM 5923 C CA . ALA B 1 323 ? -7.273 -4.596 1.292 1.00 35.99 311 ALA B CA 1
ATOM 5924 C C . ALA B 1 323 ? -7.423 -5.540 2.453 1.00 33.61 311 ALA B C 1
ATOM 5925 O O . ALA B 1 323 ? -6.533 -6.350 2.696 1.00 35.47 311 ALA B O 1
ATOM 5927 N N . PHE B 1 324 ? -8.564 -5.478 3.143 1.00 30.75 312 PHE B N 1
ATOM 5928 C CA . PHE B 1 324 ? -8.810 -6.339 4.296 1.00 29.94 312 PHE B CA 1
ATOM 5929 C C . PHE B 1 324 ? -7.684 -6.254 5.349 1.00 32.35 312 PHE B C 1
ATOM 5930 O O . PHE B 1 324 ? -7.418 -7.228 6.080 1.00 29.66 312 PHE B O 1
ATOM 5938 N N . GLY B 1 325 ? -7.079 -5.068 5.466 1.00 32.66 313 GLY B N 1
ATOM 5939 C CA . GLY B 1 325 ? -5.996 -4.832 6.430 1.00 35.07 313 GLY B CA 1
ATOM 5940 C C . GLY B 1 325 ? -4.628 -5.435 6.086 1.00 36.15 313 GLY B C 1
ATOM 5941 O O . GLY B 1 325 ? -3.736 -5.430 6.937 1.00 32.29 313 GLY B O 1
ATOM 5942 N N . SER B 1 326 ? -4.466 -5.921 4.851 1.00 33.32 314 SER B N 1
ATOM 5943 C CA . SER B 1 326 ? -3.199 -6.424 4.332 1.00 32.57 314 SER B CA 1
ATOM 5944 C C . SER B 1 326 ? -2.768 -5.493 3.256 1.00 34.21 314 SER B C 1
ATOM 5945 O O . SER B 1 326 ? -3.625 -4.916 2.618 1.00 33.06 314 SER B O 1
ATOM 5950 N N . LEU B 1 327 ? -1.457 -5.349 3.047 1.00 34.95 315 LEU B N 1
ATOM 5951 C CA . LEU B 1 327 ? -0.935 -4.641 1.877 1.00 34.71 315 LEU B CA 1
ATOM 5952 C C . LEU B 1 327 ? -0.697 -5.649 0.768 1.00 35.25 315 LEU B C 1
ATOM 5953 O O . LEU B 1 327 ? 0.153 -6.524 0.889 1.00 34.33 315 LEU B O 1
ATOM 5958 N N . VAL B 1 328 ? -1.436 -5.517 -0.323 1.00 35.21 316 VAL B N 1
ATOM 5959 C CA . VAL B 1 328 ? -1.465 -6.535 -1.354 1.00 35.11 316 VAL B CA 1
ATOM 5960 C C . VAL B 1 328 ? -0.818 -5.959 -2.577 1.00 34.42 316 VAL B C 1
ATOM 5961 O O . VAL B 1 328 ? -1.394 -5.061 -3.190 1.00 36.40 316 VAL B O 1
ATOM 5965 N N . LEU B 1 329 ? 0.400 -6.410 -2.876 1.00 34.23 317 LEU B N 1
ATOM 5966 C CA . LEU B 1 329 ? 1.254 -5.776 -3.903 1.00 34.32 317 LEU B CA 1
ATOM 5967 C C . LEU B 1 329 ? 1.614 -6.692 -5.053 1.00 34.72 317 LEU B C 1
ATOM 5968 O O . LEU B 1 329 ? 1.697 -7.911 -4.901 1.00 37.06 317 LEU B O 1
ATOM 5973 N N . SER B 1 330 ? 1.834 -6.073 -6.209 1.00 35.49 318 SER B N 1
ATOM 5974 C CA . SER B 1 330 ? 2.249 -6.741 -7.407 1.00 36.58 318 SER B CA 1
ATOM 5975 C C . SER B 1 330 ? 3.352 -5.906 -8.085 1.00 37.70 318 SER B C 1
ATOM 5976 O O . SER B 1 330 ? 3.343 -4.667 -8.049 1.00 38.20 318 SER B O 1
ATOM 5979 N N . GLU B 1 331 ? 4.299 -6.592 -8.679 1.00 36.88 319 GLU B N 1
ATOM 5980 C CA . GLU B 1 331 ? 5.198 -5.938 -9.623 1.00 38.17 319 GLU B CA 1
ATOM 5981 C C . GLU B 1 331 ? 4.360 -5.233 -10.657 1.00 38.61 319 GLU B C 1
ATOM 5982 O O . GLU B 1 331 ? 3.233 -5.645 -10.966 1.00 39.33 319 GLU B O 1
ATOM 5988 N N . ARG B 1 332 ? 4.887 -4.132 -11.143 1.00 38.35 320 ARG B N 1
ATOM 5989 C CA . ARG B 1 332 ? 4.319 -3.461 -12.303 1.00 38.00 320 ARG B CA 1
ATOM 5990 C C . ARG B 1 332 ? 5.369 -3.502 -13.385 1.00 39.12 320 ARG B C 1
ATOM 5991 O O . ARG B 1 332 ? 6.407 -2.816 -13.281 1.00 36.77 320 ARG B O 1
ATOM 5999 N N . LYS B 1 333 ? 5.132 -4.336 -14.412 1.00 41.08 321 LYS B N 1
ATOM 6000 C CA . LYS B 1 333 ? 6.066 -4.507 -15.538 1.00 41.32 321 LYS B CA 1
ATOM 6001 C C . LYS B 1 333 ? 5.365 -4.396 -16.890 1.00 40.77 321 LYS B C 1
ATOM 6002 O O . LYS B 1 333 ? 4.299 -4.949 -17.092 1.00 38.32 321 LYS B O 1
ATOM 6008 N N . TYR B 1 334 ? 5.999 -3.699 -17.830 1.00 42.33 322 TYR B N 1
ATOM 6009 C CA . TYR B 1 334 ? 5.569 -3.776 -19.229 1.00 39.65 322 TYR B CA 1
ATOM 6010 C C . TYR B 1 334 ? 6.177 -5.063 -19.794 1.00 39.64 322 TYR B C 1
ATOM 6011 O O . TYR B 1 334 ? 7.396 -5.257 -19.708 1.00 41.86 322 TYR B O 1
ATOM 6020 N N . PRO B 1 335 ? 5.341 -5.983 -20.362 1.00 38.88 323 PRO B N 1
ATOM 6021 C CA . PRO B 1 335 ? 5.889 -7.295 -20.696 1.00 40.02 323 PRO B CA 1
ATOM 6022 C C . PRO B 1 335 ? 6.876 -7.340 -21.836 1.00 43.87 323 PRO B C 1
ATOM 6023 O O . PRO B 1 335 ? 6.658 -6.754 -22.898 1.00 44.24 323 PRO B O 1
ATOM 6027 N N . GLU B 1 336 ? 7.931 -8.095 -21.594 1.00 49.11 324 GLU B N 1
ATOM 6028 C CA . GLU B 1 336 ? 8.880 -8.465 -22.617 1.00 52.05 324 GLU B CA 1
ATOM 6029 C C . GLU B 1 336 ? 8.267 -9.508 -23.554 1.00 50.61 324 GLU B C 1
ATOM 6030 O O . GLU B 1 336 ? 7.403 -10.331 -23.154 1.00 46.44 324 GLU B O 1
ATOM 6036 N N . GLY B 1 337 ? 8.708 -9.444 -24.810 1.00 47.18 325 GLY B N 1
ATOM 6037 C CA . GLY B 1 337 ? 8.251 -10.369 -25.827 1.00 46.56 325 GLY B CA 1
ATOM 6038 C C . GLY B 1 337 ? 7.805 -9.666 -27.092 1.00 43.24 325 GLY B C 1
ATOM 6039 O O . GLY B 1 337 ? 7.112 -8.630 -27.054 1.00 43.39 325 GLY B O 1
ATOM 6040 N N . ASN B 1 338 ? 8.192 -10.242 -28.216 1.00 41.84 326 ASN B N 1
ATOM 6041 C CA . ASN B 1 338 ? 7.783 -9.750 -29.533 1.00 42.31 326 ASN B CA 1
ATOM 6042 C C . ASN B 1 338 ? 6.271 -9.928 -29.722 1.00 41.72 326 ASN B C 1
ATOM 6043 O O . ASN B 1 338 ? 5.697 -10.890 -29.212 1.00 41.90 326 ASN B O 1
ATOM 6048 N N . PHE B 1 339 ? 5.626 -8.986 -30.414 1.00 39.47 327 PHE B N 1
ATOM 6049 C CA . PHE B 1 339 ? 4.257 -9.206 -30.900 1.00 39.33 327 PHE B CA 1
ATOM 6050 C C . PHE B 1 339 ? 4.319 -10.288 -31.963 1.00 38.28 327 PHE B C 1
ATOM 6051 O O . PHE B 1 339 ? 5.355 -10.489 -32.592 1.00 37.67 327 PHE B O 1
ATOM 6059 N N . GLU B 1 340 ? 3.205 -10.976 -32.175 1.00 37.35 328 GLU B N 1
ATOM 6060 C CA . GLU B 1 340 ? 3.144 -12.063 -33.142 1.00 37.79 328 GLU B CA 1
ATOM 6061 C C . GLU B 1 340 ? 1.955 -11.855 -34.055 1.00 37.49 328 GLU B C 1
ATOM 6062 O O . GLU B 1 340 ? 0.818 -11.855 -33.579 1.00 35.86 328 GLU B O 1
ATOM 6068 N N . LEU B 1 341 ? 2.201 -11.698 -35.356 1.00 36.81 329 LEU B N 1
ATOM 6069 C CA . LEU B 1 341 ? 1.116 -11.571 -36.327 1.00 34.41 329 LEU B CA 1
ATOM 6070 C C . LEU B 1 341 ? 0.224 -12.826 -36.315 1.00 34.46 329 LEU B C 1
ATOM 6071 O O . LEU B 1 341 ? 0.701 -13.951 -36.556 1.00 30.89 329 LEU B O 1
ATOM 6076 N N . VAL B 1 342 ? -1.071 -12.636 -36.075 1.00 32.88 330 VAL B N 1
ATOM 6077 C CA . VAL B 1 342 ? -2.004 -13.769 -36.042 1.00 33.53 330 VAL B CA 1
ATOM 6078 C C . VAL B 1 342 ? -2.772 -13.902 -37.346 1.00 33.81 330 VAL B C 1
ATOM 6079 O O . VAL B 1 342 ? -2.834 -14.992 -37.940 1.00 34.31 330 VAL B O 1
ATOM 6083 N N . VAL B 1 343 ? -3.377 -12.815 -37.803 1.00 34.17 331 VAL B N 1
ATOM 6084 C CA . VAL B 1 343 ? -4.085 -12.846 -39.074 1.00 34.20 331 VAL B CA 1
ATOM 6085 C C . VAL B 1 343 ? -4.021 -11.470 -39.758 1.00 34.32 331 VAL B C 1
ATOM 6086 O O . VAL B 1 343 ? -3.876 -10.445 -39.102 1.00 35.23 331 VAL B O 1
ATOM 6090 N N . GLY B 1 344 ? -4.078 -11.470 -41.080 1.00 35.92 332 GLY B N 1
ATOM 6091 C CA . GLY B 1 344 ? -4.135 -10.241 -41.889 1.00 37.09 332 GLY B CA 1
ATOM 6092 C C . GLY B 1 344 ? -2.790 -9.886 -42.462 1.00 37.53 332 GLY B C 1
ATOM 6093 O O . GLY B 1 344 ? -1.815 -10.583 -42.220 1.00 37.30 332 GLY B O 1
ATOM 6094 N N . GLU B 1 345 ? -2.743 -8.840 -43.282 1.00 42.23 333 GLU B N 1
ATOM 6095 C CA . GLU B 1 345 ? -1.473 -8.375 -43.861 1.00 42.66 333 GLU B CA 1
ATOM 6096 C C . GLU B 1 345 ? -0.628 -7.728 -42.756 1.00 40.06 333 GLU B C 1
ATOM 6097 O O . GLU B 1 345 ? -1.180 -7.005 -41.913 1.00 40.85 333 GLU B O 1
ATOM 6103 N N . PRO B 1 346 ? 0.699 -7.971 -42.767 1.00 39.88 334 PRO B N 1
ATOM 6104 C CA . PRO B 1 346 ? 1.581 -7.369 -41.770 1.00 39.99 334 PRO B CA 1
ATOM 6105 C C . PRO B 1 346 ? 1.580 -5.863 -41.917 1.00 38.13 334 PRO B C 1
ATOM 6106 O O . PRO B 1 346 ? 1.420 -5.370 -43.036 1.00 38.85 334 PRO B O 1
ATOM 6110 N N . LEU B 1 347 ? 1.709 -5.148 -40.810 1.00 35.04 335 LEU B N 1
ATOM 6111 C CA . LEU B 1 347 ? 1.877 -3.706 -40.842 1.00 37.41 335 LEU B CA 1
ATOM 6112 C C . LEU B 1 347 ? 3.281 -3.358 -41.353 1.00 37.96 335 LEU B C 1
ATOM 6113 O O . LEU B 1 347 ? 4.185 -4.196 -41.285 1.00 37.58 335 LEU B O 1
ATOM 6118 N N . SER B 1 348 ? 3.448 -2.146 -41.881 1.00 39.48 336 SER B N 1
ATOM 6119 C CA . SER B 1 348 ? 4.764 -1.606 -42.182 1.00 37.50 336 SER B CA 1
ATOM 6120 C C . SER B 1 348 ? 5.447 -1.357 -40.842 1.00 35.00 336 SER B C 1
ATOM 6121 O O . SER B 1 348 ? 4.781 -1.362 -39.784 1.00 34.67 336 SER B O 1
ATOM 6124 N N . GLU B 1 349 ? 6.763 -1.155 -40.874 1.00 34.02 337 GLU B N 1
ATOM 6125 C CA . GLU B 1 349 ? 7.524 -0.851 -39.649 1.00 35.47 337 GLU B CA 1
ATOM 6126 C C . GLU B 1 349 ? 7.007 0.401 -38.932 1.00 35.52 337 GLU B C 1
ATOM 6127 O O . GLU B 1 349 ? 6.909 0.419 -37.704 1.00 30.56 337 GLU B O 1
ATOM 6133 N N . LYS B 1 350 ? 6.693 1.436 -39.703 1.00 34.98 338 LYS B N 1
ATOM 6134 C CA . LYS B 1 350 ? 6.150 2.673 -39.150 1.00 38.58 338 LYS B CA 1
ATOM 6135 C C . LYS B 1 350 ? 4.873 2.392 -38.343 1.00 37.65 338 LYS B C 1
ATOM 6136 O O . LYS B 1 350 ? 4.738 2.857 -37.214 1.00 39.03 338 LYS B O 1
ATOM 6139 N N . GLU B 1 351 ? 3.972 1.601 -38.917 1.00 36.93 339 GLU B N 1
ATOM 6140 C CA . GLU B 1 351 ? 2.690 1.298 -38.306 1.00 38.59 339 GLU B CA 1
ATOM 6141 C C . GLU B 1 351 ? 2.860 0.367 -37.102 1.00 38.64 339 GLU B C 1
ATOM 6142 O O . GLU B 1 351 ? 2.114 0.444 -36.135 1.00 35.54 339 GLU B O 1
ATOM 6148 N N . LEU B 1 352 ? 3.858 -0.508 -37.168 1.00 39.53 340 LEU B N 1
ATOM 6149 C CA . LEU B 1 352 ? 4.120 -1.441 -36.072 1.00 40.90 340 LEU B CA 1
ATOM 6150 C C . LEU B 1 352 ? 4.628 -0.687 -34.847 1.00 40.65 340 LEU B C 1
ATOM 6151 O O . LEU B 1 352 ? 4.318 -1.041 -33.700 1.00 43.16 340 LEU B O 1
ATOM 6156 N N . GLU B 1 353 ? 5.395 0.368 -35.097 1.00 41.19 341 GLU B N 1
ATOM 6157 C CA . GLU B 1 353 ? 5.826 1.281 -34.039 1.00 39.94 341 GLU B CA 1
ATOM 6158 C C . GLU B 1 353 ? 4.653 2.016 -33.375 1.00 39.53 341 GLU B C 1
ATOM 6159 O O . GLU B 1 353 ? 4.645 2.177 -32.145 1.00 38.50 341 GLU B O 1
ATOM 6165 N N . ASP B 1 354 ? 3.653 2.403 -34.163 1.00 37.16 342 ASP B N 1
ATOM 6166 C CA . ASP B 1 354 ? 2.402 2.964 -33.616 1.00 39.29 342 ASP B CA 1
ATOM 6167 C C . ASP B 1 354 ? 1.711 1.931 -32.747 1.00 37.52 342 ASP B C 1
ATOM 6168 O O . ASP B 1 354 ? 1.150 2.257 -31.707 1.00 39.02 342 ASP B O 1
ATOM 6173 N N . LEU B 1 355 ? 1.742 0.672 -33.186 1.00 38.66 343 LEU B N 1
ATOM 6174 C CA . LEU B 1 355 ? 1.087 -0.420 -32.460 1.00 38.55 343 LEU B CA 1
ATOM 6175 C C . LEU B 1 355 ? 1.764 -0.709 -31.114 1.00 37.69 343 LEU B C 1
ATOM 6176 O O . LEU B 1 355 ? 1.100 -0.939 -30.093 1.00 39.26 343 LEU B O 1
ATOM 6181 N N . GLU B 1 356 ? 3.086 -0.676 -31.116 1.00 38.66 344 GLU B N 1
ATOM 6182 C CA . GLU B 1 356 ? 3.888 -0.856 -29.904 1.00 38.96 344 GLU B CA 1
ATOM 6183 C C . GLU B 1 356 ? 3.655 0.296 -28.931 1.00 37.33 344 GLU B C 1
ATOM 6184 O O . GLU B 1 356 ? 3.403 0.094 -27.714 1.00 38.79 344 GLU B O 1
ATOM 6190 N N . PHE B 1 357 ? 3.701 1.513 -29.459 1.00 36.24 345 PHE B N 1
ATOM 6191 C CA . PHE B 1 357 ? 3.328 2.729 -28.696 1.00 37.38 345 PHE B CA 1
ATOM 6192 C C . PHE B 1 357 ? 1.945 2.619 -28.033 1.00 38.89 345 PHE B C 1
ATOM 6193 O O . PHE B 1 357 ? 1.802 2.861 -26.818 1.00 39.66 345 PHE B O 1
ATOM 6201 N N . ALA B 1 358 ? 0.946 2.221 -28.827 1.00 35.73 346 ALA B N 1
ATOM 6202 C CA . ALA B 1 358 ? -0.419 2.005 -28.348 1.00 34.92 346 ALA B CA 1
ATOM 6203 C C . ALA B 1 358 ? -0.460 0.964 -27.206 1.00 37.16 346 ALA B C 1
ATOM 6204 O O . ALA B 1 358 ? -1.122 1.185 -26.226 1.00 37.80 346 ALA B O 1
ATOM 6206 N N . TYR B 1 359 ? 0.252 -0.153 -27.320 1.00 35.25 347 TYR B N 1
ATOM 6207 C CA . TYR B 1 359 ? 0.238 -1.144 -26.208 1.00 37.35 347 TYR B CA 1
ATOM 6208 C C . TYR B 1 359 ? 0.927 -0.582 -24.944 1.00 39.17 347 TYR B C 1
ATOM 6209 O O . TYR B 1 359 ? 0.494 -0.853 -23.817 1.00 37.22 347 TYR B O 1
ATOM 6218 N N . ARG B 1 360 ? 2.002 0.184 -25.129 1.00 39.44 348 ARG B N 1
ATOM 6219 C CA . ARG B 1 360 ? 2.705 0.820 -23.985 1.00 41.16 348 ARG B CA 1
ATOM 6220 C C . ARG B 1 360 ? 1.825 1.829 -23.254 1.00 40.79 348 ARG B C 1
ATOM 6221 O O . ARG B 1 360 ? 1.806 1.882 -22.027 1.00 39.89 348 ARG B O 1
ATOM 6229 N N . VAL B 1 361 ? 1.039 2.592 -23.990 1.00 39.73 349 VAL B N 1
ATOM 6230 C CA . VAL B 1 361 ? 0.090 3.518 -23.346 1.00 41.73 349 VAL B CA 1
ATOM 6231 C C . VAL B 1 361 ? -1.086 2.766 -22.714 1.00 40.91 349 VAL B C 1
ATOM 6232 O O . VAL B 1 361 ? -1.521 3.110 -21.609 1.00 41.47 349 VAL B O 1
ATOM 6236 N N . VAL B 1 362 ? -1.607 1.729 -23.383 1.00 39.43 350 VAL B N 1
ATOM 6237 C CA . VAL B 1 362 ? -2.753 1.013 -22.838 1.00 37.85 350 VAL B CA 1
ATOM 6238 C C . VAL B 1 362 ? -2.403 0.262 -21.544 1.00 36.83 350 VAL B C 1
ATOM 6239 O O . VAL B 1 362 ? -3.291 0.062 -20.697 1.00 36.07 350 VAL B O 1
ATOM 6243 N N . GLU B 1 363 ? -1.123 -0.069 -21.359 1.00 37.21 351 GLU B N 1
ATOM 6244 C CA . GLU B 1 363 ? -0.607 -0.629 -20.099 1.00 36.62 351 GLU B CA 1
ATOM 6245 C C . GLU B 1 363 ? -0.917 0.278 -18.922 1.00 37.81 351 GLU B C 1
ATOM 6246 O O . GLU B 1 363 ? -1.296 -0.231 -17.857 1.00 39.58 351 GLU B O 1
ATOM 6252 N N . GLY B 1 364 ? -0.754 1.592 -19.106 1.00 39.80 352 GLY B N 1
ATOM 6253 C CA . GLY B 1 364 ? -1.025 2.571 -18.047 1.00 39.46 352 GLY B CA 1
ATOM 6254 C C . GLY B 1 364 ? -2.472 2.977 -17.866 1.00 40.19 352 GLY B C 1
ATOM 6255 O O . GLY B 1 364 ? -2.860 3.479 -16.776 1.00 38.18 352 GLY B O 1
ATOM 6256 N N . ALA B 1 365 ? -3.301 2.742 -18.902 1.00 38.31 353 ALA B N 1
ATOM 6257 C CA . ALA B 1 365 ? -4.726 3.072 -18.855 1.00 37.83 353 ALA B CA 1
ATOM 6258 C C . ALA B 1 365 ? -5.442 2.155 -17.885 1.00 41.04 353 ALA B C 1
ATOM 6259 O O . ALA B 1 365 ? -5.167 0.962 -17.856 1.00 40.76 353 ALA B O 1
ATOM 6261 N N . LYS B 1 366 ? -6.356 2.721 -17.100 1.00 40.36 354 LYS B N 1
ATOM 6262 C CA . LYS B 1 366 ? -7.179 1.978 -16.145 1.00 42.55 354 LYS B CA 1
ATOM 6263 C C . LYS B 1 366 ? -8.093 0.973 -16.830 1.00 42.80 354 LYS B C 1
ATOM 6264 O O . LYS B 1 366 ? -8.749 1.294 -17.815 1.00 40.96 354 LYS B O 1
ATOM 6270 N N . SER B 1 367 ? -8.154 -0.234 -16.279 1.00 41.36 355 SER B N 1
ATOM 6271 C CA . SER B 1 367 ? -8.816 -1.367 -16.926 1.00 40.61 355 SER B CA 1
ATOM 6272 C C . SER B 1 367 ? -10.323 -1.325 -16.671 1.00 41.61 355 SER B C 1
ATOM 6273 O O . SER B 1 367 ? -10.736 -0.732 -15.665 1.00 38.32 355 SER B O 1
ATOM 6276 N N . ASN B 1 368 ? -11.158 -1.875 -17.563 1.00 41.84 356 ASN B N 1
ATOM 6277 C CA . ASN B 1 368 ? -10.779 -2.296 -18.921 1.00 37.72 356 ASN B CA 1
ATOM 6278 C C . ASN B 1 368 ? -10.453 -1.089 -19.787 1.00 36.77 356 ASN B C 1
ATOM 6279 O O . ASN B 1 368 ? -11.152 -0.099 -19.707 1.00 36.16 356 ASN B O 1
ATOM 6284 N N . ALA B 1 369 ? -9.402 -1.187 -20.608 1.00 37.11 357 ALA B N 1
ATOM 6285 C CA . ALA B 1 369 ? -8.982 -0.095 -21.492 1.00 38.14 357 ALA B CA 1
ATOM 6286 C C . ALA B 1 369 ? -8.760 -0.580 -22.909 1.00 38.40 357 ALA B C 1
ATOM 6287 O O . ALA B 1 369 ? -8.174 -1.652 -23.132 1.00 35.68 357 ALA B O 1
ATOM 6289 N N . VAL B 1 370 ? -9.198 0.257 -23.840 1.00 40.13 358 VAL B N 1
ATOM 6290 C CA . VAL B 1 370 ? -8.946 0.095 -25.270 1.00 37.64 358 VAL B CA 1
ATOM 6291 C C . VAL B 1 370 ? -8.541 1.470 -25.755 1.00 38.04 358 VAL B C 1
ATOM 6292 O O . VAL B 1 370 ? -9.142 2.516 -25.370 1.00 36.94 358 VAL B O 1
ATOM 6296 N N . LEU B 1 371 ? -7.500 1.491 -26.576 1.00 36.92 359 LEU B N 1
ATOM 6297 C CA . LEU B 1 371 ? -6.938 2.772 -27.043 1.00 37.54 359 LEU B CA 1
ATOM 6298 C C . LEU B 1 371 ? -6.631 2.717 -28.537 1.00 36.56 359 LEU B C 1
ATOM 6299 O O . LEU B 1 371 ? -6.292 1.674 -29.068 1.00 36.95 359 LEU B O 1
ATOM 6304 N N . ILE B 1 372 ? -6.762 3.864 -29.197 1.00 34.70 360 ILE B N 1
ATOM 6305 C CA . ILE B 1 372 ? -6.593 3.995 -30.637 1.00 33.20 360 ILE B CA 1
ATOM 6306 C C . ILE B 1 372 ? -5.524 5.098 -30.868 1.00 32.71 360 ILE B C 1
ATOM 6307 O O . ILE B 1 372 ? -5.555 6.150 -30.211 1.00 34.73 360 ILE B O 1
ATOM 6312 N N . ALA B 1 373 ? -4.569 4.817 -31.748 1.00 35.47 361 ALA B N 1
ATOM 6313 C CA . ALA B 1 373 ? -3.467 5.726 -32.066 1.00 36.89 361 ALA B CA 1
ATOM 6314 C C . ALA B 1 373 ? -3.099 5.701 -33.538 1.00 36.68 361 ALA B C 1
ATOM 6315 O O . ALA B 1 373 ? -3.365 4.740 -34.270 1.00 35.96 361 ALA B O 1
ATOM 6317 N N . LYS B 1 374 ? -2.480 6.780 -33.975 1.00 37.25 362 LYS B N 1
ATOM 6318 C CA . LYS B 1 374 ? -1.999 6.882 -35.356 1.00 36.38 362 LYS B CA 1
ATOM 6319 C C . LYS B 1 374 ? -0.925 7.947 -35.443 1.00 36.77 362 LYS B C 1
ATOM 6320 O O . LYS B 1 374 ? -1.065 9.031 -34.848 1.00 38.75 362 LYS B O 1
ATOM 6329 N N . ASP B 1 375 ? 0.129 7.666 -36.190 1.00 37.58 363 ASP B N 1
ATOM 6330 C CA . ASP B 1 375 ? 1.192 8.661 -36.438 1.00 36.92 363 ASP B CA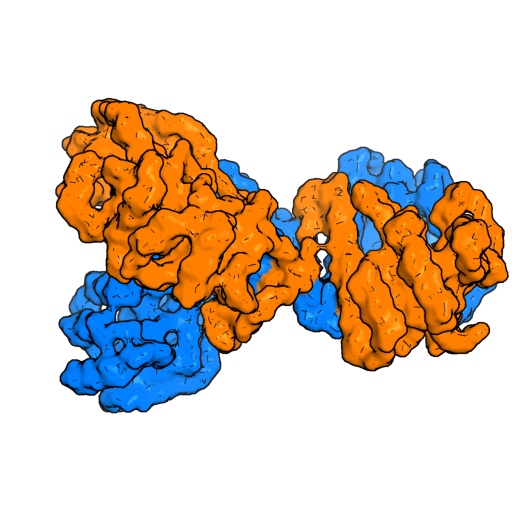 1
ATOM 6331 C C . ASP B 1 375 ? 1.799 9.192 -35.147 1.00 39.77 363 ASP B C 1
ATOM 6332 O O . ASP B 1 375 ? 2.074 10.370 -35.013 1.00 38.79 363 ASP B O 1
ATOM 6337 N N . GLY B 1 376 ? 2.017 8.291 -34.200 1.00 38.53 364 GLY B N 1
ATOM 6338 C CA . GLY B 1 376 ? 2.727 8.605 -32.970 1.00 40.85 364 GLY B CA 1
ATOM 6339 C C . GLY B 1 376 ? 1.947 9.380 -31.920 1.00 40.65 364 GLY B C 1
ATOM 6340 O O . GLY B 1 376 ? 2.544 9.893 -30.987 1.00 41.26 364 GLY B O 1
ATOM 6341 N N . VAL B 1 377 ? 0.626 9.456 -32.046 1.00 38.32 365 VAL B N 1
ATOM 6342 C CA . VAL B 1 377 ? -0.194 10.141 -31.048 1.00 37.67 365 VAL B CA 1
ATOM 6343 C C . VAL B 1 377 ? -1.478 9.345 -30.735 1.00 37.37 365 VAL B C 1
ATOM 6344 O O . VAL B 1 377 ? -2.008 8.642 -31.598 1.00 36.09 365 VAL B O 1
ATOM 6351 N N . THR B 1 378 ? -1.927 9.347 -29.476 1.00 35.42 366 THR B N 1
ATOM 6352 C CA . THR B 1 378 ? -3.230 8.759 -29.180 1.00 35.31 366 THR B CA 1
ATOM 6353 C C . THR B 1 378 ? -4.353 9.598 -29.806 1.00 35.11 366 THR B C 1
ATOM 6354 O O . THR B 1 378 ? -4.258 10.854 -29.854 1.00 37.69 366 THR B O 1
ATOM 6358 N N . VAL B 1 379 ? -5.412 8.932 -30.289 1.00 34.54 367 VAL B N 1
ATOM 6359 C CA . VAL B 1 379 ? -6.599 9.664 -30.785 1.00 34.81 367 VAL B CA 1
ATOM 6360 C C . VAL B 1 379 ? -7.937 9.341 -30.120 1.00 36.18 367 VAL B C 1
ATOM 6361 O O . VAL B 1 379 ? -8.883 10.111 -30.257 1.00 36.14 367 VAL B O 1
ATOM 6365 N N . GLY B 1 380 ? -7.995 8.262 -29.357 1.00 37.24 368 GLY B N 1
ATOM 6366 C CA . GLY B 1 380 ? -9.205 7.916 -28.600 1.00 38.94 368 GLY B CA 1
ATOM 6367 C C . GLY B 1 380 ? -8.860 6.936 -27.522 1.00 37.83 368 GLY B C 1
ATOM 6368 O O . GLY B 1 380 ? -8.236 5.898 -27.799 1.00 37.68 368 GLY B O 1
ATOM 6369 N N . ILE B 1 381 ? -9.221 7.251 -26.280 1.00 38.18 369 ILE B N 1
ATOM 6370 C CA . ILE B 1 381 ? -8.973 6.309 -25.156 1.00 38.71 369 ILE B CA 1
ATOM 6371 C C . ILE B 1 381 ? -10.267 6.006 -24.432 1.00 42.53 369 ILE B C 1
ATOM 6372 O O . ILE B 1 381 ? -11.005 6.927 -24.060 1.00 39.72 369 ILE B O 1
ATOM 6377 N N . GLY B 1 382 ? -10.571 4.708 -24.264 1.00 38.77 370 GLY B N 1
ATOM 6378 C CA . GLY B 1 382 ? -11.666 4.291 -23.390 1.00 41.11 370 GLY B CA 1
ATOM 6379 C C . GLY B 1 382 ? -11.061 3.508 -22.249 1.00 40.07 370 GLY B C 1
ATOM 6380 O O . GLY B 1 382 ? -10.274 2.593 -22.488 1.00 42.77 370 GLY B O 1
ATOM 6381 N N . SER B 1 383 ? -11.330 3.924 -21.016 1.00 38.62 371 SER B N 1
ATOM 6382 C CA . SER B 1 383 ? -10.698 3.311 -19.840 1.00 38.70 371 SER B CA 1
ATOM 6383 C C . SER B 1 383 ? -11.641 3.328 -18.632 1.00 37.53 371 SER B C 1
ATOM 6384 O O . SER B 1 383 ? -12.683 3.997 -18.641 1.00 39.02 371 SER B O 1
ATOM 6387 N N . GLY B 1 384 ? -11.297 2.524 -17.634 1.00 40.54 372 GLY B N 1
ATOM 6388 C CA . GLY B 1 384 ? -12.068 2.430 -16.425 1.00 41.71 372 GLY B CA 1
ATOM 6389 C C . GLY B 1 384 ? -13.412 1.759 -16.609 1.00 42.53 372 GLY B C 1
ATOM 6390 O O . GLY B 1 384 ? -14.297 1.975 -15.806 1.00 42.95 372 GLY B O 1
ATOM 6391 N N . GLN B 1 385 ? -13.556 0.922 -17.648 1.00 37.12 373 GLN B N 1
ATOM 6392 C CA . GLN B 1 385 ? -14.822 0.350 -18.041 1.00 37.33 373 GLN B CA 1
ATOM 6393 C C . GLN B 1 385 ? -14.978 -1.084 -17.510 1.00 38.38 373 GLN B C 1
ATOM 6394 O O . GLN B 1 385 ? -13.980 -1.809 -17.377 1.00 37.84 373 GLN B O 1
ATOM 6400 N N . PRO B 1 386 ? -16.209 -1.452 -17.134 1.00 40.20 374 PRO B N 1
ATOM 6401 C CA . PRO B 1 386 ? -16.487 -2.777 -16.574 1.00 40.33 374 PRO B CA 1
ATOM 6402 C C . PRO B 1 386 ? -16.570 -3.887 -17.602 1.00 42.56 374 PRO B C 1
ATOM 6403 O O . PRO B 1 386 ? -16.620 -5.055 -17.199 1.00 40.98 374 PRO B O 1
ATOM 6407 N N . SER B 1 387 ? -16.662 -3.519 -18.895 1.00 41.62 375 SER B N 1
ATOM 6408 C CA . SER B 1 387 ? -16.655 -4.468 -19.977 1.00 42.07 375 SER B CA 1
ATOM 6409 C C . SER B 1 387 ? -15.732 -3.981 -21.075 1.00 41.20 375 SER B C 1
ATOM 6410 O O . SER B 1 387 ? -15.476 -2.761 -21.204 1.00 37.59 375 SER B O 1
ATOM 6413 N N . ARG B 1 388 ? -15.251 -4.936 -21.869 1.00 39.95 376 ARG B N 1
ATOM 6414 C CA . ARG B 1 388 ? -14.305 -4.635 -22.943 1.00 40.20 376 ARG B CA 1
ATOM 6415 C C . ARG B 1 388 ? -15.030 -3.919 -24.067 1.00 37.03 376 ARG B C 1
ATOM 6416 O O . ARG B 1 388 ? -14.470 -3.037 -24.706 1.00 39.20 376 ARG B O 1
ATOM 6424 N N . LYS B 1 389 ? -16.285 -4.285 -24.295 1.00 37.58 377 LYS B N 1
ATOM 6425 C CA . LYS B 1 389 ? -17.081 -3.679 -25.365 1.00 39.68 377 LYS B CA 1
ATOM 6426 C C . LYS B 1 389 ? -17.260 -2.181 -25.058 1.00 39.62 377 LYS B C 1
ATOM 6427 O O . LYS B 1 389 ? -17.201 -1.349 -25.936 1.00 40.02 377 LYS B O 1
ATOM 6433 N N . ARG B 1 390 ? -17.467 -1.852 -23.792 1.00 41.57 378 ARG B N 1
ATOM 6434 C CA . ARG B 1 390 ? -17.645 -0.440 -23.430 1.00 42.82 378 ARG B CA 1
ATOM 6435 C C . ARG B 1 390 ? -16.372 0.354 -23.630 1.00 41.92 378 ARG B C 1
ATOM 6436 O O . ARG B 1 390 ? -16.423 1.473 -24.132 1.00 43.00 378 ARG B O 1
ATOM 6451 N N . ALA B 1 391 ? -15.238 -0.216 -23.218 1.00 40.32 379 ALA B N 1
ATOM 6452 C CA . ALA B 1 391 ? -13.967 0.425 -23.449 1.00 39.78 379 ALA B CA 1
ATOM 6453 C C . ALA B 1 391 ? -13.764 0.717 -24.946 1.00 37.72 379 ALA B C 1
ATOM 6454 O O . ALA B 1 391 ? -13.375 1.812 -25.297 1.00 36.84 379 ALA B O 1
ATOM 6456 N N . ALA B 1 392 ? -14.035 -0.262 -25.810 1.00 37.13 380 ALA B N 1
ATOM 6457 C CA . ALA B 1 392 ? -13.893 -0.090 -27.265 1.00 37.19 380 ALA B CA 1
ATOM 6458 C C . ALA B 1 392 ? -14.808 1.003 -27.795 1.00 38.35 380 ALA B C 1
ATOM 6459 O O . ALA B 1 392 ? -14.409 1.811 -28.621 1.00 38.87 380 ALA B O 1
ATOM 6461 N N . TRP B 1 393 ? -16.045 1.006 -27.319 1.00 36.74 381 TRP B N 1
ATOM 6462 C CA . TRP B 1 393 ? -17.029 1.997 -27.725 1.00 39.46 381 TRP B CA 1
ATOM 6463 C C . TRP B 1 393 ? -16.546 3.419 -27.396 1.00 37.17 381 TRP B C 1
ATOM 6464 O O . TRP B 1 393 ? -16.549 4.289 -28.258 1.00 40.34 381 TRP B O 1
ATOM 6475 N N . ILE B 1 394 ? -16.122 3.643 -26.159 1.00 37.96 382 ILE B N 1
ATOM 6476 C CA . ILE B 1 394 ? -15.656 4.957 -25.738 1.00 39.45 382 ILE B CA 1
ATOM 6477 C C . ILE B 1 394 ? -14.444 5.390 -26.522 1.00 36.96 382 ILE B C 1
ATOM 6478 O O . ILE B 1 394 ? -14.403 6.519 -26.983 1.00 39.58 382 ILE B O 1
ATOM 6483 N N . ALA B 1 395 ? -13.494 4.481 -26.742 1.00 38.05 383 ALA B N 1
ATOM 6484 C CA . ALA B 1 395 ? -12.334 4.788 -27.588 1.00 37.15 383 ALA B CA 1
ATOM 6485 C C . ALA B 1 395 ? -12.758 5.284 -28.956 1.00 36.37 383 ALA B C 1
ATOM 6486 O O . ALA B 1 395 ? -12.218 6.263 -29.455 1.00 34.27 383 ALA B O 1
ATOM 6488 N N . THR B 1 396 ? -13.703 4.586 -29.595 1.00 36.07 384 THR B N 1
ATOM 6489 C CA . THR B 1 396 ? -14.116 4.981 -30.955 1.00 35.87 384 THR B CA 1
ATOM 6490 C C . THR B 1 396 ? -14.881 6.328 -30.973 1.00 36.96 384 THR B C 1
ATOM 6491 O O . THR B 1 396 ? -14.736 7.149 -31.894 1.00 36.55 384 THR B O 1
ATOM 6495 N N . VAL B 1 397 ? -15.714 6.544 -29.973 1.00 36.89 385 VAL B N 1
ATOM 6496 C CA . VAL B 1 397 ? -16.426 7.803 -29.873 1.00 38.27 385 VAL B CA 1
ATOM 6497 C C . VAL B 1 397 ? -15.438 8.980 -29.768 1.00 37.94 385 VAL B C 1
ATOM 6498 O O . VAL B 1 397 ? -15.602 10.004 -30.432 1.00 36.26 385 VAL B O 1
ATOM 6502 N N . MET B 1 398 ? -14.418 8.834 -28.936 1.00 39.44 386 MET B N 1
ATOM 6503 C CA . MET B 1 398 ? -13.427 9.909 -28.733 1.00 37.70 386 MET B CA 1
ATOM 6504 C C . MET B 1 398 ? -12.582 10.138 -29.974 1.00 37.61 386 MET B C 1
ATOM 6505 O O . MET B 1 398 ? -12.259 11.277 -30.296 1.00 39.08 386 MET B O 1
ATOM 6510 N N . ALA B 1 399 ? -12.236 9.067 -30.687 1.00 38.26 387 ALA B N 1
ATOM 6511 C CA . ALA B 1 399 ? -11.419 9.176 -31.906 1.00 35.47 387 ALA B CA 1
ATOM 6512 C C . ALA B 1 399 ? -12.154 9.796 -33.091 1.00 37.64 387 ALA B C 1
ATOM 6513 O O . ALA B 1 399 ? -11.554 10.534 -33.914 1.00 36.69 387 ALA B O 1
ATOM 6515 N N . GLY B 1 400 ? -13.455 9.492 -33.211 1.00 36.81 388 GLY B N 1
ATOM 6516 C CA . GLY B 1 400 ? -14.217 9.861 -34.386 1.00 36.66 388 GLY B CA 1
ATOM 6517 C C . GLY B 1 400 ? -13.529 9.428 -35.669 1.00 37.73 388 GLY B C 1
ATOM 6518 O O . GLY B 1 400 ? -13.028 8.308 -35.774 1.00 37.64 388 GLY B O 1
ATOM 6519 N N . GLU B 1 401 ? -13.441 10.355 -36.613 1.00 38.53 389 GLU B N 1
ATOM 6520 C CA . GLU B 1 401 ? -12.843 10.078 -37.923 1.00 39.68 389 GLU B CA 1
ATOM 6521 C C . GLU B 1 401 ? -11.337 9.814 -37.836 1.00 38.06 389 GLU B C 1
ATOM 6522 O O . GLU B 1 401 ? -10.773 9.267 -38.754 1.00 34.60 389 GLU B O 1
ATOM 6528 N N . LYS B 1 402 ? -10.695 10.161 -36.718 1.00 36.25 390 LYS B N 1
ATOM 6529 C CA . LYS B 1 402 ? -9.255 9.896 -36.541 1.00 37.75 390 LYS B CA 1
ATOM 6530 C C . LYS B 1 402 ? -8.920 8.397 -36.431 1.00 37.52 390 LYS B C 1
ATOM 6531 O O . LYS B 1 402 ? -7.755 7.994 -36.583 1.00 36.63 390 LYS B O 1
ATOM 6537 N N . ALA B 1 403 ? -9.942 7.579 -36.189 1.00 34.86 391 ALA B N 1
ATOM 6538 C CA . ALA B 1 403 ? -9.775 6.120 -36.143 1.00 35.68 391 ALA B CA 1
ATOM 6539 C C . ALA B 1 403 ? -9.536 5.501 -37.520 1.00 34.45 391 ALA B C 1
ATOM 6540 O O . ALA B 1 403 ? -8.993 4.398 -37.641 1.00 35.55 391 ALA B O 1
ATOM 6542 N N . LYS B 1 404 ? -9.936 6.196 -38.568 1.00 36.54 392 LYS B N 1
ATOM 6543 C CA . LYS B 1 404 ? -9.806 5.640 -39.905 1.00 35.87 392 LYS B CA 1
ATOM 6544 C C . LYS B 1 404 ? -8.341 5.442 -40.265 1.00 36.31 392 LYS B C 1
ATOM 6545 O O . LYS B 1 404 ? -7.580 6.415 -40.392 1.00 37.37 392 LYS B O 1
ATOM 6551 N N . GLY B 1 405 ? -7.941 4.189 -40.442 1.00 33.95 393 GLY B N 1
ATOM 6552 C CA . GLY B 1 405 ? -6.568 3.882 -40.837 1.00 36.22 393 GLY B CA 1
ATOM 6553 C C . GLY B 1 405 ? -5.639 3.778 -39.634 1.00 36.97 393 GLY B C 1
ATOM 6554 O O . GLY B 1 405 ? -4.423 3.583 -39.792 1.00 36.11 393 GLY B O 1
ATOM 6555 N N . ALA B 1 406 ? -6.211 3.883 -38.432 1.00 35.59 394 ALA B N 1
ATOM 6556 C CA . ALA B 1 406 ? -5.439 3.861 -37.180 1.00 35.16 394 ALA B CA 1
ATOM 6557 C C . ALA B 1 406 ? -5.252 2.444 -36.702 1.00 35.45 394 ALA B C 1
ATOM 6558 O O . ALA B 1 406 ? -5.762 1.508 -37.299 1.00 37.18 394 ALA B O 1
ATOM 6560 N N . VAL B 1 407 ? -4.485 2.309 -35.625 1.00 33.89 395 VAL B N 1
ATOM 6561 C CA . VAL B 1 407 ? -4.276 1.056 -34.938 1.00 34.87 395 VAL B CA 1
ATOM 6562 C C . VAL B 1 407 ? -4.818 1.160 -33.533 1.00 35.27 395 VAL B C 1
ATOM 6563 O O . VAL B 1 407 ? -4.989 2.262 -32.998 1.00 37.21 395 VAL B O 1
ATOM 6567 N N . ALA B 1 408 ? -5.127 0.008 -32.953 1.00 34.99 396 ALA B N 1
ATOM 6568 C CA . ALA B 1 408 ? -5.681 -0.078 -31.601 1.00 34.17 396 ALA B CA 1
ATOM 6569 C C . ALA B 1 408 ? -5.029 -1.136 -30.707 1.00 37.33 396 ALA B C 1
ATOM 6570 O O . ALA B 1 408 ? -4.526 -2.189 -31.179 1.00 35.58 396 ALA B O 1
ATOM 6572 N N . ALA B 1 409 ? -5.081 -0.876 -29.401 1.00 35.66 397 ALA B N 1
ATOM 6573 C CA . ALA B 1 409 ? -4.544 -1.788 -28.372 1.00 35.36 397 ALA B CA 1
ATOM 6574 C C . ALA B 1 409 ? -5.581 -2.047 -27.297 1.00 36.75 397 ALA B C 1
ATOM 6575 O O . ALA B 1 409 ? -6.299 -1.144 -26.886 1.00 36.39 397 ALA B O 1
ATOM 6577 N N . SER B 1 410 ? -5.663 -3.290 -26.845 1.00 36.50 398 SER B N 1
ATOM 6578 C CA . SER B 1 410 ? -6.587 -3.674 -25.769 1.00 36.85 398 SER B CA 1
ATOM 6579 C C . SER B 1 410 ? -5.731 -4.239 -24.646 1.00 37.29 398 SER B C 1
ATOM 6580 O O . SER B 1 410 ? -4.857 -5.052 -24.913 1.00 36.22 398 SER B O 1
ATOM 6583 N N . ASP B 1 411 ? -5.973 -3.844 -23.402 1.00 38.87 399 ASP B N 1
ATOM 6584 C CA . ASP B 1 411 ? -5.131 -4.340 -22.278 1.00 37.70 399 ASP B CA 1
ATOM 6585 C C . ASP B 1 411 ? -5.383 -5.784 -21.806 1.00 39.33 399 ASP B C 1
ATOM 6586 O O . ASP B 1 411 ? -4.586 -6.374 -21.062 1.00 38.20 399 ASP B O 1
ATOM 6591 N N . ALA B 1 412 ? -6.479 -6.358 -22.271 1.00 38.38 400 ALA B N 1
ATOM 6592 C CA . ALA B 1 412 ? -6.710 -7.787 -22.153 1.00 40.57 400 ALA B CA 1
ATOM 6593 C C . ALA B 1 412 ? -7.390 -8.329 -23.406 1.00 39.05 400 ALA B C 1
ATOM 6594 O O . ALA B 1 412 ? -7.749 -7.574 -24.334 1.00 38.44 400 ALA B O 1
ATOM 6596 N N . PHE B 1 413 ? -7.491 -9.652 -23.471 1.00 37.95 401 PHE B N 1
ATOM 6597 C CA . PHE B 1 413 ? -8.082 -10.310 -24.607 1.00 39.31 401 PHE B CA 1
ATOM 6598 C C . PHE B 1 413 ? -9.515 -9.867 -24.847 1.00 38.53 401 PHE B C 1
ATOM 6599 O O . PHE B 1 413 ? -10.260 -9.533 -23.895 1.00 36.28 401 PHE B O 1
ATOM 6607 N N . PHE B 1 414 ? -9.875 -9.841 -26.129 1.00 37.26 402 PHE B N 1
ATOM 6608 C CA . PHE B 1 414 ? -11.273 -9.649 -26.529 1.00 37.57 402 PHE B CA 1
ATOM 6609 C C . PHE B 1 414 ? -12.076 -10.907 -26.202 1.00 40.23 402 PHE B C 1
ATOM 6610 O O . PHE B 1 414 ? -11.805 -11.971 -26.785 1.00 41.61 402 PHE B O 1
ATOM 6618 N N . PRO B 1 415 ? -13.062 -10.815 -25.274 1.00 41.57 403 PRO B N 1
ATOM 6619 C CA . PRO B 1 415 ? -13.851 -11.996 -24.929 1.00 42.71 403 PRO B CA 1
ATOM 6620 C C . PRO B 1 415 ? -14.863 -12.442 -25.988 1.00 42.49 403 PRO B C 1
ATOM 6621 O O . PRO B 1 415 ? -15.170 -13.634 -26.068 1.00 42.74 403 PRO B O 1
ATOM 6625 N N . PHE B 1 416 ? -15.332 -11.507 -26.805 1.00 40.74 404 PHE B N 1
ATOM 6626 C CA . PHE B 1 416 ? -16.298 -11.781 -27.846 1.00 42.95 404 PHE B CA 1
ATOM 6627 C C . PHE B 1 416 ? -15.908 -10.967 -29.062 1.00 43.11 404 PHE B C 1
ATOM 6628 O O . PHE B 1 416 ? -15.238 -9.942 -28.922 1.00 44.32 404 PHE B O 1
ATOM 6636 N N . PRO B 1 417 ? -16.312 -11.407 -30.263 1.00 43.52 405 PRO B N 1
ATOM 6637 C CA . PRO B 1 417 ? -15.995 -10.614 -31.461 1.00 44.26 405 PRO B CA 1
ATOM 6638 C C . PRO B 1 417 ? -16.574 -9.179 -31.522 1.00 45.99 405 PRO B C 1
ATOM 6639 O O . PRO B 1 417 ? -16.108 -8.378 -32.340 1.00 45.38 405 PRO B O 1
ATOM 6643 N N . ASP B 1 418 ? -17.577 -8.866 -30.699 1.00 46.77 406 ASP B N 1
ATOM 6644 C CA . ASP B 1 418 ? -18.280 -7.573 -30.815 1.00 47.72 406 ASP B CA 1
ATOM 6645 C C . ASP B 1 418 ? -17.358 -6.350 -30.696 1.00 45.31 406 ASP B C 1
ATOM 6646 O O . ASP B 1 418 ? -17.493 -5.408 -31.474 1.00 42.76 406 ASP B O 1
ATOM 6651 N N . SER B 1 419 ? -16.418 -6.372 -29.745 1.00 45.93 407 SER B N 1
ATOM 6652 C CA . SER B 1 419 ? -15.456 -5.259 -29.566 1.00 45.80 407 SER B CA 1
ATOM 6653 C C . SER B 1 419 ? -14.633 -5.030 -30.831 1.00 46.94 407 SER B C 1
ATOM 6654 O O . SER B 1 419 ? -14.293 -3.894 -31.216 1.00 45.65 407 SER B O 1
ATOM 6659 N N . LEU B 1 420 ? -14.330 -6.131 -31.504 1.00 47.89 408 LEU B N 1
ATOM 6660 C CA . LEU B 1 420 ? -13.632 -6.077 -32.771 1.00 47.10 408 LEU B CA 1
ATOM 6661 C C . LEU B 1 420 ? -14.467 -5.459 -33.885 1.00 45.67 408 LEU B C 1
ATOM 6662 O O . LEU B 1 420 ? -13.943 -4.717 -34.719 1.00 44.81 408 LEU B O 1
ATOM 6667 N N . GLU B 1 421 ? -15.766 -5.778 -33.931 1.00 42.25 409 GLU B N 1
ATOM 6668 C CA . GLU B 1 421 ? -16.650 -5.150 -34.907 1.00 41.44 409 GLU B CA 1
ATOM 6669 C C . GLU B 1 421 ? -16.751 -3.614 -34.698 1.00 38.31 409 GLU B C 1
ATOM 6670 O O . GLU B 1 421 ? -16.838 -2.853 -35.673 1.00 38.19 409 GLU B O 1
ATOM 6676 N N . ILE B 1 422 ? -16.740 -3.192 -33.441 1.00 39.10 410 ILE B N 1
ATOM 6677 C CA . ILE B 1 422 ? -16.825 -1.777 -33.064 1.00 38.22 410 ILE B CA 1
ATOM 6678 C C . ILE B 1 422 ? -15.605 -1.049 -33.638 1.00 37.79 410 ILE B C 1
ATOM 6679 O O . ILE B 1 422 ? -15.735 -0.022 -34.352 1.00 35.24 410 ILE B O 1
ATOM 6684 N N . LEU B 1 423 ? -14.426 -1.631 -33.413 1.00 36.48 411 LEU B N 1
ATOM 6685 C CA . LEU B 1 423 ? -13.174 -1.055 -33.922 1.00 35.55 411 LEU B CA 1
ATOM 6686 C C . LEU B 1 423 ? -13.093 -1.034 -35.437 1.00 35.41 411 LEU B C 1
ATOM 6687 O O . LEU B 1 423 ? -12.703 -0.024 -36.012 1.00 35.32 411 LEU B O 1
ATOM 6692 N N . ALA B 1 424 ? -13.468 -2.130 -36.114 1.00 37.88 412 ALA B N 1
ATOM 6693 C CA . ALA B 1 424 ? -13.380 -2.181 -37.565 1.00 37.25 412 ALA B CA 1
ATOM 6694 C C . ALA B 1 424 ? -14.366 -1.238 -38.234 1.00 37.93 412 ALA B C 1
ATOM 6695 O O . ALA B 1 424 ? -14.031 -0.558 -39.224 1.00 33.68 412 ALA B O 1
ATOM 6697 N N . GLN B 1 425 ? -15.583 -1.187 -37.691 1.00 37.28 413 GLN B N 1
ATOM 6698 C CA . GLN B 1 425 ? -16.590 -0.273 -38.222 1.00 38.72 413 GLN B CA 1
ATOM 6699 C C . GLN B 1 425 ? -16.104 1.187 -38.134 1.00 36.97 413 GLN B C 1
ATOM 6700 O O . GLN B 1 425 ? -16.405 1.984 -39.006 1.00 35.39 413 GLN B O 1
ATOM 6706 N N . ALA B 1 426 ? -15.313 1.499 -37.110 1.00 35.79 414 ALA B N 1
ATOM 6707 C CA . ALA B 1 426 ? -14.689 2.828 -36.968 1.00 38.32 414 ALA B CA 1
ATOM 6708 C C . ALA B 1 426 ? -13.549 3.095 -37.927 1.00 36.78 414 ALA B C 1
ATOM 6709 O O . ALA B 1 426 ? -13.071 4.223 -37.998 1.00 36.56 414 ALA B O 1
ATOM 6711 N N . GLY B 1 427 ? -13.077 2.059 -38.632 1.00 34.83 415 GLY B N 1
ATOM 6712 C CA . GLY B 1 427 ? -12.013 2.194 -39.614 1.00 34.49 415 GLY B CA 1
ATOM 6713 C C . GLY B 1 427 ? -10.614 1.818 -39.158 1.00 32.45 415 GLY B C 1
ATOM 6714 O O . GLY B 1 427 ? -9.634 2.053 -39.887 1.00 36.16 415 GLY B O 1
ATOM 6715 N N . VAL B 1 428 ? -10.519 1.211 -37.984 1.00 32.60 416 VAL B N 1
ATOM 6716 C CA . VAL B 1 428 ? -9.264 0.721 -37.448 1.00 33.40 416 VAL B CA 1
ATOM 6717 C C . VAL B 1 428 ? -8.753 -0.429 -38.312 1.00 35.34 416 VAL B C 1
ATOM 6718 O O . VAL B 1 428 ? -9.523 -1.355 -38.653 1.00 32.51 416 VAL B O 1
ATOM 6722 N N . LYS B 1 429 ? -7.460 -0.378 -38.647 1.00 33.40 417 LYS B N 1
ATOM 6723 C CA . LYS B 1 429 ? -6.880 -1.328 -39.591 1.00 35.66 417 LYS B CA 1
ATOM 6724 C C . LYS B 1 429 ? -6.157 -2.505 -38.946 1.00 33.60 417 LYS B C 1
ATOM 6725 O O . LYS B 1 429 ? -6.027 -3.572 -39.550 1.00 34.71 417 LYS B O 1
ATOM 6731 N N . ALA B 1 430 ? -5.751 -2.330 -37.702 1.00 35.10 418 ALA B N 1
ATOM 6732 C CA . ALA B 1 430 ? -4.985 -3.319 -37.002 1.00 34.42 418 ALA B CA 1
ATOM 6733 C C . ALA B 1 430 ? -5.152 -3.154 -35.508 1.00 33.73 418 ALA B C 1
ATOM 6734 O O . ALA B 1 430 ? -5.286 -2.019 -34.991 1.00 31.95 418 ALA B O 1
ATOM 6736 N N . VAL B 1 431 ? -5.154 -4.283 -34.815 1.00 32.44 419 VAL B N 1
ATOM 6737 C CA . VAL B 1 431 ? -5.246 -4.323 -33.375 1.00 34.75 419 VAL B CA 1
ATOM 6738 C C . VAL B 1 431 ? -4.169 -5.210 -32.756 1.00 35.67 419 VAL B C 1
ATOM 6739 O O . VAL B 1 431 ? -3.735 -6.186 -33.368 1.00 36.18 419 VAL B O 1
ATOM 6743 N N . VAL B 1 432 ? -3.783 -4.879 -31.520 1.00 34.32 420 VAL B N 1
ATOM 6744 C CA . VAL B 1 432 ? -2.963 -5.764 -30.659 1.00 35.46 420 VAL B CA 1
ATOM 6745 C C . VAL B 1 432 ? -3.629 -6.038 -29.321 1.00 35.67 420 VAL B C 1
ATOM 6746 O O . VAL B 1 432 ? -4.173 -5.132 -28.670 1.00 37.62 420 VAL B O 1
ATOM 6750 N N . ALA B 1 433 ? -3.572 -7.298 -28.898 1.00 35.32 421 ALA B N 1
ATOM 6751 C CA . ALA B 1 433 ? -4.199 -7.740 -27.660 1.00 36.55 421 ALA B CA 1
ATOM 6752 C C . ALA B 1 433 ? -3.618 -9.072 -27.277 1.00 35.49 421 ALA B C 1
ATOM 6753 O O . ALA B 1 433 ? -3.158 -9.827 -28.148 1.00 35.26 421 ALA B O 1
ATOM 6755 N N . PRO B 1 434 ? -3.691 -9.412 -25.986 1.00 36.77 422 PRO B N 1
ATOM 6756 C CA . PRO B 1 434 ? -3.393 -10.810 -25.644 1.00 36.13 422 PRO B CA 1
ATOM 6757 C C . PRO B 1 434 ? -4.452 -11.748 -26.192 1.00 36.68 422 PRO B C 1
ATOM 6758 O O . PRO B 1 434 ? -5.585 -11.324 -26.484 1.00 35.16 422 PRO B O 1
ATOM 6762 N N . LEU B 1 435 ? -4.102 -13.042 -26.303 1.00 38.43 423 LEU B N 1
ATOM 6763 C CA . LEU B 1 435 ? -5.086 -14.092 -26.524 1.00 38.11 423 LEU B CA 1
ATOM 6764 C C . LEU B 1 435 ? -5.334 -14.769 -25.178 1.00 40.37 423 LEU B C 1
ATOM 6765 O O . LEU B 1 435 ? -4.863 -14.281 -24.152 1.00 40.25 423 LEU B O 1
ATOM 6770 N N . GLY B 1 436 ? -6.129 -15.830 -25.159 1.00 43.41 424 GLY B N 1
ATOM 6771 C CA . GLY B 1 436 ? -6.505 -16.488 -23.901 1.00 42.55 424 GLY B CA 1
ATOM 6772 C C . GLY B 1 436 ? -7.989 -16.756 -23.692 1.00 43.53 424 GLY B C 1
ATOM 6773 O O . GLY B 1 436 ? -8.360 -17.435 -22.715 1.00 44.00 424 GLY B O 1
ATOM 6774 N N . SER B 1 437 ? -8.848 -16.207 -24.556 1.00 43.70 425 SER B N 1
ATOM 6775 C CA . SER B 1 437 ? -10.286 -16.457 -24.461 1.00 43.13 425 SER B CA 1
ATOM 6776 C C . SER B 1 437 ? -10.653 -17.849 -24.984 1.00 43.68 425 SER B C 1
ATOM 6777 O O . SER B 1 437 ? -10.029 -18.371 -25.899 1.00 40.39 425 SER B O 1
ATOM 6780 N N . ILE B 1 438 ? -11.696 -18.438 -24.413 1.00 44.19 426 ILE B N 1
ATOM 6781 C CA . ILE B 1 438 ? -12.304 -19.612 -25.021 1.00 43.57 426 ILE B CA 1
ATOM 6782 C C . ILE B 1 438 ? -12.902 -19.303 -26.399 1.00 41.37 426 ILE B C 1
ATOM 6783 O O . ILE B 1 438 ? -13.143 -20.201 -27.180 1.00 43.45 426 ILE B O 1
ATOM 6788 N N . ARG B 1 439 ? -13.126 -18.034 -26.707 1.00 41.94 427 ARG B N 1
ATOM 6789 C CA . ARG B 1 439 ? -13.638 -17.641 -28.021 1.00 40.91 427 ARG B CA 1
ATOM 6790 C C . ARG B 1 439 ? -12.573 -17.021 -28.954 1.00 38.38 427 ARG B C 1
ATOM 6791 O O . ARG B 1 439 ? -12.927 -16.347 -29.919 1.00 37.11 427 ARG B O 1
ATOM 6799 N N . ASP B 1 440 ? -11.293 -17.309 -28.703 1.00 37.49 428 ASP B N 1
ATOM 6800 C CA . ASP B 1 440 ? -10.189 -16.839 -29.563 1.00 37.28 428 ASP B CA 1
ATOM 6801 C C . ASP B 1 440 ? -10.391 -17.152 -31.061 1.00 36.68 428 ASP B C 1
ATOM 6802 O O . ASP B 1 440 ? -10.210 -16.275 -31.904 1.00 36.29 428 ASP B O 1
ATOM 6807 N N . GLU B 1 441 ? -10.728 -18.405 -31.405 1.00 37.38 429 GLU B N 1
ATOM 6808 C CA . GLU B 1 441 ? -10.953 -18.773 -32.807 1.00 37.97 429 GLU B CA 1
ATOM 6809 C C . GLU B 1 441 ? -12.041 -17.923 -33.452 1.00 38.46 429 GLU B C 1
ATOM 6810 O O . GLU B 1 441 ? -11.916 -17.503 -34.607 1.00 36.37 429 GLU B O 1
ATOM 6816 N N . GLU B 1 442 ? -13.115 -17.699 -32.693 1.00 38.33 430 GLU B N 1
ATOM 6817 C CA . GLU B 1 442 ? -14.235 -16.879 -33.149 1.00 40.23 430 GLU B CA 1
ATOM 6818 C C . GLU B 1 442 ? -13.811 -15.407 -33.332 1.00 37.42 430 GLU B C 1
ATOM 6819 O O . GLU B 1 442 ? -14.209 -14.766 -34.308 1.00 37.59 430 GLU B O 1
ATOM 6825 N N . VAL B 1 443 ? -12.990 -14.896 -32.423 1.00 37.45 431 VAL B N 1
ATOM 6826 C CA . VAL B 1 443 ? -12.492 -13.496 -32.512 1.00 37.63 431 VAL B CA 1
ATOM 6827 C C . VAL B 1 443 ? -11.552 -13.351 -33.706 1.00 35.79 431 VAL B C 1
ATOM 6828 O O . VAL B 1 443 ? -11.698 -12.437 -34.519 1.00 36.01 431 VAL B O 1
ATOM 6832 N N . ILE B 1 444 ? -10.617 -14.296 -33.839 1.00 38.33 432 ILE B N 1
ATOM 6833 C CA . ILE B 1 444 ? -9.664 -14.299 -34.961 1.00 36.99 432 ILE B CA 1
ATOM 6834 C C . ILE B 1 444 ? -10.406 -14.437 -36.309 1.00 35.99 432 ILE B C 1
ATOM 6835 O O . ILE B 1 444 ? -10.073 -13.748 -37.286 1.00 35.51 432 ILE B O 1
ATOM 6842 N N . GLU B 1 445 ? -11.421 -15.306 -36.375 1.00 36.69 433 GLU B N 1
ATOM 6843 C CA . GLU B 1 445 ? -12.216 -15.436 -37.594 1.00 37.28 433 GLU B CA 1
ATOM 6844 C C . GLU B 1 445 ? -12.957 -14.142 -37.930 1.00 35.47 433 GLU B C 1
ATOM 6845 O O . GLU B 1 445 ? -13.020 -13.759 -39.098 1.00 37.96 433 GLU B O 1
ATOM 6851 N N . LYS B 1 446 ? -13.507 -13.472 -36.917 1.00 37.14 434 LYS B N 1
ATOM 6852 C CA . LYS B 1 446 ? -14.139 -12.166 -37.123 1.00 36.06 434 LYS B CA 1
ATOM 6853 C C . LYS B 1 446 ? -13.125 -11.169 -37.659 1.00 35.48 434 LYS B C 1
ATOM 6854 O O . LYS B 1 446 ? -13.410 -10.464 -38.624 1.00 37.91 434 LYS B O 1
ATOM 6860 N N . ALA B 1 447 ? -11.925 -11.147 -37.084 1.00 36.72 435 ALA B N 1
ATOM 6861 C CA . ALA B 1 447 ? -10.828 -10.328 -37.653 1.00 36.31 435 ALA B CA 1
ATOM 6862 C C . ALA B 1 447 ? -10.580 -10.601 -39.159 1.00 34.98 435 ALA B C 1
ATOM 6863 O O . ALA B 1 447 ? -10.471 -9.677 -39.960 1.00 35.75 435 ALA B O 1
ATOM 6865 N N . ARG B 1 448 ? -10.507 -11.886 -39.534 1.00 35.16 436 ARG B N 1
ATOM 6866 C CA . ARG B 1 448 ? -10.286 -12.314 -40.892 1.00 33.61 436 ARG B CA 1
ATOM 6867 C C . ARG B 1 448 ? -11.417 -11.825 -41.817 1.00 35.10 436 ARG B C 1
ATOM 6868 O O . ARG B 1 448 ? -11.185 -11.292 -42.928 1.00 34.99 436 ARG B O 1
ATOM 6876 N N . GLU B 1 449 ? -12.642 -11.984 -41.332 1.00 35.83 437 GLU B N 1
ATOM 6877 C CA . GLU B 1 449 ? -13.840 -11.586 -42.057 1.00 38.37 437 GLU B CA 1
ATOM 6878 C C . GLU B 1 449 ? -13.845 -10.073 -42.323 1.00 38.84 437 GLU B C 1
ATOM 6879 O O . GLU B 1 449 ? -14.197 -9.618 -43.413 1.00 39.44 437 GLU B O 1
ATOM 6885 N N . LEU B 1 450 ? -13.446 -9.313 -41.318 1.00 40.74 438 LEU B N 1
ATOM 6886 C CA . LEU B 1 450 ? -13.459 -7.856 -41.381 1.00 41.54 438 LEU B CA 1
ATOM 6887 C C . LEU B 1 450 ? -12.218 -7.239 -42.032 1.00 42.68 438 LEU B C 1
ATOM 6888 O O . LEU B 1 450 ? -12.171 -6.020 -42.245 1.00 41.02 438 LEU B O 1
ATOM 6893 N N . GLY B 1 451 ? -11.221 -8.055 -42.342 1.00 39.59 439 GLY B N 1
ATOM 6894 C CA . GLY B 1 451 ? -10.011 -7.542 -42.955 1.00 40.78 439 GLY B CA 1
ATOM 6895 C C . GLY B 1 451 ? -9.210 -6.647 -42.031 1.00 42.68 439 GLY B C 1
ATOM 6896 O O . GLY B 1 451 ? -8.558 -5.726 -42.494 1.00 44.39 439 GLY B O 1
ATOM 6897 N N . ILE B 1 452 ? -9.267 -6.907 -40.730 1.00 43.32 440 ILE B N 1
ATOM 6898 C CA . ILE B 1 452 ? -8.405 -6.199 -39.777 1.00 46.53 440 ILE B CA 1
ATOM 6899 C C . ILE B 1 452 ? -7.257 -7.106 -39.329 1.00 45.74 440 ILE B C 1
ATOM 6900 O O . ILE B 1 452 ? -7.446 -8.300 -39.098 1.00 45.63 440 ILE B O 1
ATOM 6905 N N . THR B 1 453 ? -6.053 -6.531 -39.294 1.00 40.71 441 THR B N 1
ATOM 6906 C CA . THR B 1 453 ? -4.852 -7.251 -38.924 1.00 35.46 441 THR B CA 1
ATOM 6907 C C . THR B 1 453 ? -4.768 -7.397 -37.390 1.00 35.40 441 THR B C 1
ATOM 6908 O O . THR B 1 453 ? -5.023 -6.439 -36.647 1.00 35.77 441 THR B O 1
ATOM 6912 N N . PHE B 1 454 ? -4.470 -8.603 -36.920 1.00 34.22 442 PHE B N 1
ATOM 6913 C CA . PHE B 1 454 ? -4.470 -8.935 -35.494 1.00 34.68 442 PHE B CA 1
ATOM 6914 C C . PHE B 1 454 ? -3.080 -9.420 -35.066 1.00 33.06 442 PHE B C 1
ATOM 6915 O O . PHE B 1 454 ? -2.577 -10.399 -35.613 1.00 36.15 442 PHE B O 1
ATOM 6923 N N . TYR B 1 455 ? -2.485 -8.717 -34.104 1.00 33.60 443 TYR B N 1
ATOM 6924 C CA . TYR B 1 455 ? -1.226 -9.097 -33.458 1.00 33.87 443 TYR B CA 1
ATOM 6925 C C . TYR B 1 455 ? -1.533 -9.524 -32.013 1.00 35.39 443 TYR B C 1
ATOM 6926 O O . TYR B 1 455 ? -2.304 -8.867 -31.320 1.00 35.04 443 TYR B O 1
ATOM 6935 N N . LYS B 1 456 ? -0.943 -10.654 -31.610 1.00 34.51 444 LYS B N 1
ATOM 6936 C CA . LYS B 1 456 ? -0.985 -11.160 -30.231 1.00 35.87 444 LYS B CA 1
ATOM 6937 C C . LYS B 1 456 ? 0.129 -10.500 -29.411 1.00 37.13 444 LYS B C 1
ATOM 6938 O O . LYS B 1 456 ? 1.307 -10.521 -29.803 1.00 37.73 444 LYS B O 1
ATOM 6944 N N . ALA B 1 457 ? -0.260 -9.931 -28.276 1.00 37.93 445 ALA B N 1
ATOM 6945 C CA . ALA B 1 457 ? 0.664 -9.377 -27.302 1.00 38.78 445 ALA B CA 1
ATOM 6946 C C . ALA B 1 457 ? 1.189 -10.485 -26.401 1.00 39.50 445 ALA B C 1
ATOM 6947 O O . ALA B 1 457 ? 0.489 -11.497 -26.196 1.00 38.72 445 ALA B O 1
ATOM 6949 N N . PRO B 1 458 ? 2.432 -10.330 -25.888 1.00 40.03 446 PRO B N 1
ATOM 6950 C CA . PRO B 1 458 ? 3.023 -11.412 -25.077 1.00 41.84 446 PRO B CA 1
ATOM 6951 C C . PRO B 1 458 ? 2.363 -11.665 -23.709 1.00 39.61 446 PRO B C 1
ATOM 6952 O O . PRO B 1 458 ? 2.383 -12.785 -23.232 1.00 37.23 446 PRO B O 1
ATOM 6956 N N . SER B 1 459 ? 1.794 -10.643 -23.080 1.00 38.83 447 SER B N 1
ATOM 6957 C CA . SER B 1 459 ? 1.103 -10.814 -21.799 1.00 37.85 447 SER B CA 1
ATOM 6958 C C . SER B 1 459 ? 0.111 -9.662 -21.603 1.00 39.17 447 SER B C 1
ATOM 6959 O O . SER B 1 459 ? 0.258 -8.589 -22.187 1.00 39.90 447 SER B O 1
ATOM 6962 N N . ARG B 1 460 ? -0.917 -9.939 -20.811 1.00 40.15 448 ARG B N 1
ATOM 6963 C CA . ARG B 1 460 ? -1.939 -8.972 -20.410 1.00 38.08 448 ARG B CA 1
ATOM 6964 C C . ARG B 1 460 ? -1.329 -7.823 -19.650 1.00 39.13 448 ARG B C 1
ATOM 6965 O O . ARG B 1 460 ? -0.340 -8.008 -18.928 1.00 38.83 448 ARG B O 1
ATOM 6973 N N . VAL B 1 461 ? -1.939 -6.650 -19.793 1.00 38.47 449 VAL B N 1
ATOM 6974 C CA . VAL B 1 461 ? -1.533 -5.453 -19.052 1.00 37.21 449 VAL B CA 1
ATOM 6975 C C . VAL B 1 461 ? -2.710 -4.740 -18.382 1.00 36.85 449 VAL B C 1
ATOM 6976 O O . VAL B 1 461 ? -2.915 -3.533 -18.538 1.00 37.05 449 VAL B O 1
ATOM 6980 N N . PHE B 1 462 ? -3.478 -5.472 -17.585 1.00 36.31 450 PHE B N 1
ATOM 6981 C CA . PHE B 1 462 ? -4.439 -4.846 -16.670 1.00 37.00 450 PHE B CA 1
ATOM 6982 C C . PHE B 1 462 ? -3.696 -3.849 -15.783 1.00 38.44 450 PHE B C 1
ATOM 6983 O O . PHE B 1 462 ? -2.561 -4.095 -15.354 1.00 38.62 450 PHE B O 1
ATOM 6991 N N . ARG B 1 463 ? -4.308 -2.701 -15.525 1.00 40.14 451 ARG B N 1
ATOM 6992 C CA . ARG B 1 463 ? -3.702 -1.782 -14.580 1.00 40.51 451 ARG B CA 1
ATOM 6993 C C . ARG B 1 463 ? -4.813 -1.014 -13.891 1.00 40.51 451 ARG B C 1
ATOM 6994 O O . ARG B 1 463 ? -5.250 0.008 -14.377 1.00 42.99 451 ARG B O 1
ATOM 7002 N N . HIS B 1 464 ? -5.255 -1.531 -12.747 1.00 38.76 452 HIS B N 1
ATOM 7003 C CA . HIS B 1 464 ? -6.411 -0.965 -12.038 1.00 41.44 452 HIS B CA 1
ATOM 7004 C C . HIS B 1 464 ? -6.007 0.172 -11.083 1.00 43.94 452 HIS B C 1
ATOM 7005 O O . HIS B 1 464 ? -4.830 0.461 -10.891 1.00 41.20 452 HIS B O 1
#

B-factor: mean 41.24, std 6.67, range [19.3, 77.68]

Nearest PDB structures (foldseek):
  1zcz-assembly1_A  TM=1.002E+00  e=9.348E-92  Thermotoga maritima
  4a1o-assembly1_B  TM=9.172E-01  e=7.034E-45  Mycobacterium tuberculosis H37Rv
  4a1o-assembly1_A  TM=8.930E-01  e=1.907E-44  Mycobacterium tuberculosis H37Rv
  2iu0-assembly1_A  TM=6.156E-01  e=8.564E-37  Gallus gallus
  1pl0-assembly2_C  TM=6.249E-01  e=8.777E-36  Homo sapiens